Protein 8Y2H (pdb70)

B-factor: mean 112.58, std 31.74, range [41.95, 196.08]

Secondary structure (DSSP, 8-state):
-HHHHT-BHHHHT--/--TTGGGGS--EEEEEE-HHHHB-GGGSB-HHHHHHHHHHHHHHHHHT-EEEEE---HHHHHHHHHHHHHHHHSBHHHHHSPP-PPPHHHHHHHHHHHHHHHHHHHHHHTT-EEEE--B-TGGGG-HHHHHHHHHHHHHHHTTTEEEEE-B-TTT-----SS--SHHHHHHHHHHHTT-SEEEEEESSSS-BSS-TT-TT--B-SB--SSSHHHHS---HHHHHHHHHHHHHTT--EEEEETTSSSHHHHHHHT-S-SEEE-TTT--/-HHHHT-BHHHHT--/-HHHHT-BHHHHT--/-HHHHT-BHHHHT--/--TTGGGGS--EEEEEE-HHHHB-GGGSB-HHHHHHHHHHHHHHHHHT-EEEEE---HHHHHHHHHHHHHHHHSBHHHHHSPP-PPPHHHHHHHHHHHHHHHHHHHHHHTT-EEEE--B-TGGGG-HHHHHHHHHHHHHHHTTTEEEEE-B-TTT-----SS--SHHHHHHHHHHHTT-SEEEEEESSSS-BSS-TT-TT--B-SB--SSSTTSS----HHHHHHHHHHHHHTT--EEEEETTSSSHHHHHHHT-S-SEEE-TTT--/--TTGGGGS--EEEEEE-HHHHB-GGGSB-HHHHHHHHHHHHHHHHHT-EEEEE---HHHHHHHHHHHHHHHHSBHHHHHSPP-PPPHHHHHHHHHHHHHHHHHHHHHHTT-EEEE--B-TGGGG-HHHHHHHHHHHHHHHTTTEEEEE-B-TTT-----SS--SHHHHHHHHHHHTT-SEEEEEESSSS-BSS-TT-TT--B-SB--TTTGGGS----HHHHHHHHHHHHHTT--EEEEETTSSSHHHHHHHT-S-SEEE-TTT--/--TTGGGGS--EEEEEE-HHHHB-GGGSB-HHHHHHHHHHHHHHHHHT-EEEEE---HHHHHHHHHHHHHHHHSBHHHHHSPP-PPPHHHHHHHHHHHHHHHHHHHHHHTT-EEEE--B-TGGGG-HHHHHHHHHHHHHHHTTTEEEEE-B-TTT-----SS--SHHHHHHHHHHHTT-SEEEEEESSSS-BSS-TT-TT--B-SB--TTTGGGS----HHHHHHHHHHHHHTT--EEEEETTSSSHHHHHHHT-S-SEEE-TTT--

InterPro domains:
  IPR000965 GPR domain [MF_00412] (294-700)
  IPR000965 GPR domain [TIGR00407] (302-689)
  IPR000965 GPR domain [cd07079] (296-695)
  IPR001048 Aspartate/glutamate/uridylate kinase [PF00696] (15-260)
  IPR001057 Glutamate/acetylglutamate kinase [PR00474] (52-66)
  IPR001057 Glutamate/acetylglutamate kinase [PR00474] (96-124)
  IPR001057 Glutamate/acetylglutamate kinase [PR00474] (136-157)
  IPR001057 Glutamate/acetylglutamate kinase [PR00474] (175-202)
  IPR001057 Glutamate/acetylglutamate kinase [PR00474] (234-254)
  IPR005715 Glutamate 5-kinase/delta-1-pyrroline-5-carboxylate synthase [MF_00456] (15-284)
  IPR005715 Glutamate 5-kinase/delta-1-pyrroline-5-carboxylate synthase [TIGR01027] (15-284)
  IPR005766 Delta l-pyrroline-5-carboxylate synthetase [PIRSF036429] (6-716)
  IPR005766 Delta l-pyrroline-5-carboxylate synthetase [TIGR01092] (8-716)
  IPR015590 Aldehyde dehydrogenase domain [PF00171] (291-558)
  IPR016161 Aldehyde/histidinol dehydrogenase [SSF53720] (294-699)
  IPR016162 Aldehyde dehydrogenase, N-terminal [G3DSA:3.40.605.10] (303-698)
  IPR016163 Aldehyde dehydrogenase, C-terminal [G3DSA:3.40.309.10] (512-658)
  IPR019797 Glutamate 5-kinase, conserved site [PS00902] (232-249)
  IPR020593 Gamma-glutamyl phosphate reductase GPR, conserved site [PS01223] (607-628)
  IPR036393 Acetylglutamate kinase-like superfamily [G3DSA:3.40.1160.10] (5-286)

Radius of gyration: 31.11 Å; Cα contacts (8 Å, |Δi|>4): 2217; chains: 8; bounding box: 87×75×78 Å

Sequence (1128 aa):
DRSRAFARDVKRIVVKVGTAVVTGKGGRLALGRLGALCEQLAELNSDGFEVILVSSGAVGLGRQRLRYRQLVNSSFADLQKPQTELDGKACAGVGQSSLMAYYETMFDQLDVTAAQLLVNDSSFRDKDFRKQLNETVKSMLDLRVIPIFNENDAISTRSSGIFWDNDSLAALLALELKADLLILLSDVEGLYTGPPSDPNSKLIHTFVKEKHQDEITFGMTAKVKAAVNAAYAGIPVIITSGYSAENIDKVLRGLRVGTLFHQDARLYRQLVNSSFADLQKPDRSRAFARDVKRIVVKVGTAVVTGKGGRLALGRLGALCEQLAELNSDGFEVILVSSGAVGLGRQRLRYRQLVNSSFADLQKPQTELDGKACAGVGQSSLMAYYETMFDQLDVTAAQLLVNDSSFRDKDFRKQLNETVKSMLDLRVIPIFNENDAISTRSSGIFWDNDSLAALLALELKADLLILLSDVEGLYTGPPSDPNSKLIHTFVKEKHQDEITFGMTAKVKAAVNAAYAGIPVIITSGYSAENIDKVLRGLRVGTLFHQDARLYRQLVNSSFADLQKPDRSRAFARDVKRIVVKVGTAVVTGKGGRLALGRLGALCEQLAELNSDGFEVILVSSGAVGLGRQRLRYRQLVNSSFADLQKPQTELDGKACAGVGQSSLMAYYETMFDQLDVTAAQLLVNDSSFRDKDFRKQLNETVKSMLDLRVIPIFNENDAISTRSSGIFWDNDSLAALLALELKADLLILLSDVEGLYTGPPSDPNSKLIHTFVKEKHQDEITFGMTAKVKAAVNAAYAGIPVIITSGYSAENIDKVLRGLRVGTLFHQDARLYRQLVNSSFADLQKPDRSRAFARDVKRIVVKVGTAVVTGKGGRLALGRLGALCEQLAELNSDGFEVILVSSGAVGLGRQRLRYRQLVNSSFADLQKPQTELDGKACAGVGQSSLMAYYETMFDQLDVTAAQLLVNDSSFRDKDFRKQLNETVKSMLDLRVIPIFNENDAISTRSSGIFWDNDSLAALLALELKADLLILLSDVEGLYTGPPSDPNSKLIHTFVKEKHQDEITFGMTAKVKAAVNAAYAGIPVIITSGYSAENIDKVLRGLRVGTLFHQDARLYRQLVNSSFADLQKP

Solvent-accessible surface area: 46196 Å² total; per-residue (Å²): 110,184,31,8,68,36,5,176,109,10,100,42,0,0,0,8,0,5,72,42,0,0,28,12,189,61,25,62,6,0,9,9,66,0,1,21,12,0,55,22,0,9,84,6,7,97,98,31,39,16,1,0,0,0,0,10,11,6,68,30,6,0,87,38,41,0,71,41,21,45,3,9,59,10,33,20,50,66,46,93,127,103,136,96,139,24,46,37,44,0,0,2,0,1,0,1,8,3,0,6,11,14,0,6,60,16,0,61,57,24,46,9,11,3,0,6,0,2,1,28,24,72,26,0,136,59,147,70,5,83,125,49,3,54,84,2,0,86,21,0,3,94,27,64,1,0,0,6,0,4,17,7,45,2,12,11,74,128,101,125,20,71,0,110,35,18,26,16,0,0,10,18,0,0,75,21,3,147,3,57,0,1,0,1,3,6,60,36,88,1,3,49,59,15,75,91,105,56,126,128,19,140,49,3,91,24,8,24,78,103,109,9,89,111,92,15,96,123,92,48,70,29,18,14,124,8,0,26,88,5,1,166,61,37,20,13,0,0,0,1,3,10,117,42,52,83,8,6,47,74,0,15,123,8,75,102,19,3,0,1,2,32,80,94,21,39,174,89,147,122,34,10,98,15,26,21,45,70,32,43,135,174,110,185,30,7,68,35,5,177,110,10,99,43,0,0,0,8,0,5,72,43,0,0,29,12,189,60,25,61,8,1,9,10,64,0,0,22,12,0,54,24,0,8,89,7,9,95,97,31,41,23,0,0,0,0,0,9,10,5,68,31,6,0,72,33,38,0,69,35,27,46,2,9,64,11,33,19,50,64,45,94,130,105,134,101,139,22,48,36,51,0,0,2,0,0,0,1,9,4,0,8,11,14,0,8,59,16,0,62,55,23,57,13,11,4,0,3,0,2,0,27,22,74,26,0,135,65,119,85,6,50,120,47,4,53,88,2,0,104,20,0,2,95,27,68,1,0,0,6,0,4,17,8,46,1,9,11,76,125,100,126,22,74,0,109,35,20,25,15,0,0,10,15,0,0,75,21,2,146,3,57,0,1,0,1,2,6,59,35,85,2,3,49,54,14,72,92,105,58,126,125,18,138,49,3,91,25,9,24,77,107,108,9,83,125,90,21,107,114,91,48,69,28,17,13,122,8,0,26,88,5,1,167,61,37,22,12,0,0,0,0,2,10,115,42,54,83,7,7,46,74,0,16,122,7,75,99,16,3,0,1,2,31,77,94,20,42,173,89,148,120,33,10,97,13,27,21,43,77,32,55,136,172,108,186,29,8,69,34,5,175,109,12,99,42,0,0,0,8,0,5,75,43,0,0,29,11,186,60,24,62,7,1,9,9,66,0,1,21,13,0,52,24,0,8,89,9,8,95,96,32,39,23,0,0,0,0,0,9,12,6,68,30,5,0,87,36,42,0,70,38,19,45,2,11,63,10,34,19,50,64,43,102,129,106,132,94,137,25,46,37,52,0,0,2,0,1,0,1,8,3,0,6,10,15,0,8,59,16,0,60,61,24,48,12,5,3,0,4,0,2,0,27,23,73,26,0,137,63,116,95,4,51,122,21,1,55,87,1,0,104,22,0,3,96,26,71,0,0,0,5,0,4,17,8,46,2,14,14,62,127,99,125,21,72,0,105,35,19,25,16,0,0,10,16,0,0,76,21,2,149,3,57,0,1,0,1,3,7,59,36,91,2,3,48,50,13,69,91,104,58,127,127,18,141,50,4,90,25,8,23,76,107,110,10,77,120,92,28,110,111,91,47,69,28,18,13,122,7,0,26,88,5,0,165,62,37,21,13,0,0,0,1,2,10,116,42,54,82,9,6,46,73,0,15,120,7,74,103,20,3,0,2,3,30,80,93,21,41,172,91,146,120,32,10,96,13,26,20,45,79,32,45,138,165,107,187,30,8,69,35,5,175,109,10,99,43,0,0,0,8,0,5,72,43,0,0,29,10,187,62,25,59,6,1,9,9,65,0,1,20,13,0,52,25,0,8,90,9,9,97,95,30,40,23,1,0,0,0,0,9,12,5,68,30,5,0,86,34,43,0,70,40,28,45,2,9,60,11,32,19,51,65,44,102,129,104,133,96,141,25,47,36,51,0,0,2,0,1,0,1,8,3,0,6,12,15,1,6,58,16,0,61,63,23,49,12,9,2,0,4,0,2,0,28,24,76,25,0,133,63,128,93,4,58,128,26,1,54,85,1,0,102,22,0,3,93,28,64,0,0,0,6,0,4,16,7,48,2,12,12,62,130,101,126,21,72,0,110,38,20,23,16,0,0,11,16,0,0,75,22,2,149,3,57,0,1,0,1,2,6,60,38,88,2,3,50,54,15,72,93,104,58,127,126,19,140,48,4,87,23,11,23,90,116,102,8,54,129,85,22,104,119,89,47,69,27,17,13,123,7,0,27,89,5,1,159,61,30,22,13,0,0,0,1,2,10,117,42,53,83,7,7,46,75,0,16,125,7,74,100,20,3,0,1,3,31,82,107,21,43,177,91,149,121,34,11,98,11,27,20,48,66,32,44,134,171

Organism: Arabidopsis thaliana (NCBI:txid3702)

Structure (mmCIF, N/CA/C/O backbone):
data_8Y2H
#
_entry.id   8Y2H
#
_cell.length_a   1.00
_cell.length_b   1.00
_cell.length_c   1.00
_cell.angle_alpha   90.00
_cell.angle_beta   90.00
_cell.angle_gamma   90.00
#
_symmetry.space_group_name_H-M   'P 1'
#
loop_
_entity.id
_entity.type
_entity.pdbx_description
1 polymer 'Delta-1-pyrroline-5-carboxylate synthase A'
2 non-polymer "ADENOSINE-5'-TRIPHOSPHATE"
#
loop_
_atom_site.group_PDB
_atom_site.id
_atom_site.type_symbol
_atom_site.label_atom_id
_atom_site.label_alt_id
_atom_site.label_comp_id
_atom_site.label_asym_id
_atom_site.label_entity_id
_atom_site.label_seq_id
_atom_site.pdbx_PDB_ins_code
_atom_site.Cartn_x
_atom_site.Cartn_y
_atom_site.Cartn_z
_atom_site.occupancy
_atom_site.B_iso_or_equiv
_atom_site.auth_seq_id
_atom_site.auth_comp_id
_atom_site.auth_asym_id
_atom_site.auth_atom_id
_atom_site.pdbx_PDB_model_num
ATOM 1 N N . ASP A 1 15 ? 163.75200 112.95200 113.57500 1.000 141.67000 5 ASP B N 1
ATOM 2 C CA . ASP A 1 15 ? 165.06500 112.43100 113.22100 1.000 142.20000 5 ASP B CA 1
ATOM 3 C C . ASP A 1 15 ? 165.00600 111.68400 111.89900 1.000 141.26000 5 ASP B C 1
ATOM 4 O O . ASP A 1 15 ? 164.40800 112.15200 110.93200 1.000 141.81000 5 ASP B O 1
ATOM 9 N N . ARG A 1 16 ? 165.64100 110.51400 111.87200 1.000 136.24000 6 ARG B N 1
ATOM 10 C CA . ARG A 1 16 ? 165.56300 109.60900 110.73500 1.000 137.32000 6 ARG B CA 1
ATOM 11 C C . ARG A 1 16 ? 164.63000 108.43400 110.97900 1.000 137.93000 6 ARG B C 1
ATOM 12 O O . ARG A 1 16 ? 164.05800 107.90200 110.02200 1.000 137.00000 6 ARG B O 1
ATOM 20 N N . SER A 1 17 ? 164.46100 108.02200 112.23300 1.000 127.61000 7 SER B N 1
ATOM 21 C CA . SER A 1 17 ? 163.60400 106.89700 112.57600 1.000 126.29000 7 SER B CA 1
ATOM 22 C C . SER A 1 17 ? 162.17100 107.30900 112.87700 1.000 124.95000 7 SER B C 1
ATOM 23 O O . SER A 1 17 ? 161.33100 106.43600 113.11100 1.000 129.09000 7 SER B O 1
ATOM 26 N N . ARG A 1 18 ? 161.87100 108.60600 112.89300 1.000 105.79000 8 ARG B N 1
ATOM 27 C CA . ARG A 1 18 ? 160.49900 109.08600 112.98600 1.000 106.36000 8 ARG B CA 1
ATOM 28 C C . ARG A 1 18 ? 159.97300 109.55300 111.63500 1.000 111.23000 8 ARG B C 1
ATOM 29 O O . ARG A 1 18 ? 159.22000 110.52800 111.55900 1.000 111.06000 8 ARG B O 1
ATOM 37 N N . ALA A 1 19 ? 160.36300 108.87000 110.56100 1.000 114.97000 9 ALA B N 1
ATOM 38 C CA . ALA A 1 19 ? 159.92500 109.23500 109.22300 1.000 112.64000 9 ALA B CA 1
ATOM 39 C C . ALA A 1 19 ? 158.53100 108.72500 108.89000 1.000 113.47000 9 ALA B C 1
ATOM 40 O O . ALA A 1 19 ? 157.99500 109.09200 107.84000 1.000 112.92000 9 ALA B O 1
ATOM 42 N N . PHE A 1 20 ? 157.93000 107.89800 109.74200 1.000 107.90000 10 PHE B N 1
ATOM 43 C CA . PHE A 1 20 ? 156.58400 107.41100 109.47300 1.000 105.15000 10 PHE B CA 1
ATOM 44 C C . PHE A 1 20 ? 155.51800 108.46000 109.75100 1.000 106.64000 10 PHE B C 1
ATOM 45 O O . PHE A 1 20 ? 154.33700 108.19700 109.50300 1.000 106.15000 10 PHE B O 1
ATOM 53 N N . ALA A 1 21 ? 155.89700 109.62600 110.26800 1.000 111.94000 11 ALA B N 1
ATOM 54 C CA . ALA A 1 21 ? 154.94800 110.68600 110.57200 1.000 112.37000 11 ALA B CA 1
ATOM 55 C C . ALA A 1 21 ? 154.50300 111.45800 109.33800 1.000 116.08000 11 ALA B C 1
ATOM 56 O O . ALA A 1 21 ? 153.91400 112.53300 109.47800 1.000 118.30000 11 ALA B O 1
ATOM 58 N N . ARG A 1 22 ? 154.77300 110.94400 108.14000 1.000 125.83000 12 ARG B N 1
ATOM 59 C CA . ARG A 1 22 ? 154.34000 111.58900 106.90800 1.000 124.56000 12 ARG B CA 1
ATOM 60 C C . ARG A 1 22 ? 153.14300 110.91000 106.26000 1.000 126.66000 12 ARG B C 1
ATOM 61 O O . ARG A 1 22 ? 152.31200 111.59600 105.65800 1.000 126.73000 12 ARG B O 1
ATOM 69 N N . ASP A 1 23 ? 153.02700 109.58800 106.36700 1.000 122.74000 13 ASP B N 1
ATOM 70 C CA . ASP A 1 23 ? 151.87100 108.86500 105.85200 1.000 120.43000 13 ASP B CA 1
ATOM 71 C C . ASP A 1 23 ? 150.78000 108.68600 106.89800 1.000 117.04000 13 ASP B C 1
ATOM 72 O O . ASP A 1 23 ? 149.79500 107.99100 106.63600 1.000 115.60000 13 ASP B O 1
ATOM 77 N N . VAL A 1 24 ? 150.94300 109.28600 108.07700 1.000 99.04000 14 VAL B N 1
ATOM 78 C CA . VAL A 1 24 ? 149.93400 109.18500 109.12000 1.000 97.59000 14 VAL B CA 1
ATOM 79 C C . VAL A 1 24 ? 148.64400 109.82700 108.63700 1.000 98.64000 14 VAL B C 1
ATOM 80 O O . VAL A 1 24 ? 148.63300 110.97800 108.18600 1.000 98.50000 14 VAL B O 1
ATOM 84 N N . LYS A 1 25 ? 147.55200 109.08000 108.71900 1.000 86.85000 15 LYS B N 1
ATOM 85 C CA . LYS A 1 25 ? 146.23700 109.55700 108.31100 1.000 85.48000 15 LYS B CA 1
ATOM 86 C C . LYS A 1 25 ? 145.21400 109.51300 109.43000 1.000 84.10000 15 LYS B C 1
ATOM 87 O O . LYS A 1 25 ? 144.40300 110.43100 109.55100 1.000 90.20000 15 LYS B O 1
ATOM 93 N N . ARG A 1 26 ? 145.22300 108.46900 110.24900 1.000 74.45000 16 ARG B N 1
ATOM 94 C CA . ARG A 1 26 ? 144.34100 108.36300 111.40100 1.000 82.48000 16 ARG B CA 1
ATOM 95 C C . ARG A 1 26 ? 145.17800 108.39700 112.66900 1.000 86.21000 16 ARG B C 1
ATOM 96 O O . ARG A 1 26 ? 146.21300 107.73100 112.75000 1.000 92.06000 16 ARG B O 1
ATOM 104 N N . ILE A 1 27 ? 144.73600 109.18000 113.64700 1.000 65.49000 17 ILE B N 1
ATOM 105 C CA . ILE A 1 27 ? 145.43400 109.34700 114.91400 1.000 58.96000 17 ILE B CA 1
ATOM 106 C C . ILE A 1 27 ? 144.45700 109.04900 116.03600 1.000 66.30000 17 ILE B C 1
ATOM 107 O O . ILE A 1 27 ? 143.32500 109.54100 116.01800 1.000 79.48000 17 ILE B O 1
ATOM 112 N N . VAL A 1 28 ? 144.88300 108.24800 117.00700 1.000 53.06000 18 VAL B N 1
ATOM 113 C CA . VAL A 1 28 ? 144.08800 107.97100 118.19700 1.000 51.81000 18 VAL B CA 1
ATOM 114 C C . VAL A 1 28 ? 144.75800 108.67500 119.36400 1.000 55.76000 18 VAL B C 1
ATOM 115 O O . VAL A 1 28 ? 145.80000 108.22600 119.85300 1.000 66.05000 18 VAL B O 1
ATOM 119 N N . VAL A 1 29 ? 144.16000 109.76700 119.82200 1.000 55.79000 19 VAL B N 1
ATOM 120 C CA . VAL A 1 29 ? 144.73600 110.60300 120.86500 1.000 52.04000 19 VAL B CA 1
ATOM 121 C C . VAL A 1 29 ? 144.04300 110.27900 122.17500 1.000 66.95000 19 VAL B C 1
ATOM 122 O O . VAL A 1 29 ? 142.81800 110.38900 122.27800 1.000 84.14000 19 VAL B O 1
ATOM 126 N N . LYS A 1 30 ? 144.81700 109.89600 123.18200 1.000 59.62000 20 LYS B N 1
ATOM 127 C CA . LYS A 1 30 ? 144.29300 109.58800 124.50300 1.000 54.93000 20 LYS B CA 1
ATOM 128 C C . LYS A 1 30 ? 144.74600 110.66500 125.47400 1.000 69.66000 20 LYS B C 1
ATOM 129 O O . LYS A 1 30 ? 145.94200 110.94700 125.56400 1.000 89.39000 20 LYS B O 1
ATOM 135 N N . VAL A 1 31 ? 143.80400 111.26300 126.19900 1.000 67.96000 21 VAL B N 1
ATOM 136 C CA . VAL A 1 31 ? 144.10900 112.32700 127.15000 1.000 67.16000 21 VAL B CA 1
ATOM 137 C C . VAL A 1 31 ? 144.11000 111.74000 128.55300 1.000 70.32000 21 VAL B C 1
ATOM 138 O O . VAL A 1 31 ? 143.23200 110.94500 128.90600 1.000 79.93000 21 VAL B O 1
ATOM 142 N N . GLY A 1 32 ? 145.11000 112.09500 129.34200 1.000 83.80000 22 GLY B N 1
ATOM 143 C CA . GLY A 1 32 ? 145.22100 111.54300 130.67200 1.000 89.07000 22 GLY B CA 1
ATOM 144 C C . GLY A 1 32 ? 144.34700 112.26200 131.67800 1.000 88.32000 22 GLY B C 1
ATOM 145 O O . GLY A 1 32 ? 143.71200 113.27200 131.39000 1.000 90.38000 22 GLY B O 1
ATOM 146 N N . THR A 1 33 ? 144.30600 111.70600 132.88900 1.000 95.43000 23 THR B N 1
ATOM 147 C CA . THR A 1 33 ? 143.62100 112.38800 133.98000 1.000 95.94000 23 THR B CA 1
ATOM 148 C C . THR A 1 33 ? 144.42000 113.59100 134.45600 1.000 97.37000 23 THR B C 1
ATOM 149 O O . THR A 1 33 ? 143.84500 114.61300 134.84000 1.000 102.46000 23 THR B O 1
ATOM 153 N N . ALA A 1 34 ? 145.74800 113.48800 134.43900 1.000 92.77000 24 ALA B N 1
ATOM 154 C CA . ALA A 1 34 ? 146.59300 114.59800 134.85300 1.000 93.89000 24 ALA B CA 1
ATOM 155 C C . ALA A 1 34 ? 146.55800 115.76000 133.87500 1.000 95.93000 24 ALA B C 1
ATOM 156 O O . ALA A 1 34 ? 147.05800 116.83700 134.20800 1.000 94.17000 24 ALA B O 1
ATOM 158 N N . VAL A 1 35 ? 145.99800 115.56700 132.68600 1.000 89.20000 25 VAL B N 1
ATOM 159 C CA . VAL A 1 35 ? 145.86900 116.63100 131.70200 1.000 84.47000 25 VAL B CA 1
ATOM 160 C C . VAL A 1 35 ? 144.50100 117.29800 131.77400 1.000 86.19000 25 VAL B C 1
ATOM 161 O O . VAL A 1 35 ? 144.38100 118.49900 131.53600 1.000 86.43000 25 VAL B O 1
ATOM 165 N N . VAL A 1 36 ? 143.46200 116.54500 132.12900 1.000 90.68000 26 VAL B N 1
ATOM 166 C CA . VAL A 1 36 ? 142.11600 117.10600 132.15700 1.000 84.30000 26 VAL B CA 1
ATOM 167 C C . VAL A 1 36 ? 141.88200 117.90700 133.43000 1.000 92.25000 26 VAL B C 1
ATOM 168 O O . VAL A 1 36 ? 141.51000 119.08300 133.37600 1.000 100.09000 26 VAL B O 1
ATOM 172 N N . THR A 1 37 ? 142.08800 117.29600 134.59300 1.000 104.31000 27 THR B N 1
ATOM 173 C CA . THR A 1 37 ? 141.72300 117.92200 135.85800 1.000 107.59000 27 THR B CA 1
ATOM 174 C C . THR A 1 37 ? 142.86200 118.78500 136.38100 1.000 105.16000 27 THR B C 1
ATOM 175 O O . THR A 1 37 ? 143.98600 118.30700 136.55200 1.000 99.92000 27 THR B O 1
ATOM 179 N N . GLY A 1 38 ? 142.55700 120.04300 136.65700 1.000 112.07000 28 GLY B N 1
ATOM 180 C CA . GLY A 1 38 ? 143.51900 120.98700 137.18500 1.000 112.57000 28 GLY B CA 1
ATOM 181 C C . GLY A 1 38 ? 143.52600 121.01300 138.69500 1.000 114.90000 28 GLY B C 1
ATOM 182 O O . GLY A 1 38 ? 143.18900 120.02900 139.35900 1.000 114.98000 28 GLY B O 1
ATOM 183 N N . LYS A 1 39 ? 143.92000 122.15500 139.24800 1.000 126.54000 29 LYS B N 1
ATOM 184 C CA . LYS A 1 39 ? 143.98500 122.29100 140.69500 1.000 127.86000 29 LYS B CA 1
ATOM 185 C C . LYS A 1 39 ? 142.58400 122.37200 141.28900 1.000 125.96000 29 LYS B C 1
ATOM 186 O O . LYS A 1 39 ? 141.67600 122.97100 140.70800 1.000 124.58000 29 LYS B O 1
ATOM 192 N N . GLY A 1 40 ? 142.41100 121.75000 142.45100 1.000 127.02000 30 GLY B N 1
ATOM 193 C CA . GLY A 1 40 ? 141.12700 121.73500 143.11700 1.000 128.74000 30 GLY B CA 1
ATOM 194 C C . GLY A 1 40 ? 140.13500 120.73100 142.58000 1.000 129.39000 30 GLY B C 1
ATOM 195 O O . GLY A 1 40 ? 138.98400 120.72200 143.03200 1.000 127.93000 30 GLY B O 1
ATOM 196 N N . GLY A 1 41 ? 140.53600 119.88800 141.63300 1.000 110.98000 31 GLY B N 1
ATOM 197 C CA . GLY A 1 41 ? 139.64100 118.92000 141.04100 1.000 106.01000 31 GLY B CA 1
ATOM 198 C C . GLY A 1 41 ? 138.76000 119.45800 139.93900 1.000 109.40000 31 GLY B C 1
ATOM 199 O O . GLY A 1 41 ? 138.01700 118.68300 139.33000 1.000 108.74000 31 GLY B O 1
ATOM 200 N N . ARG A 1 42 ? 138.82200 120.75400 139.65700 1.000 105.33000 32 ARG B N 1
ATOM 201 C CA . ARG A 1 42 ? 138.00700 121.35000 138.61500 1.000 104.61000 32 ARG B CA 1
ATOM 202 C C . ARG A 1 42 ? 138.63500 121.08500 137.25000 1.000 104.23000 32 ARG B C 1
ATOM 203 O O . ARG A 1 42 ? 139.69200 120.46300 137.13200 1.000 100.84000 32 ARG B O 1
ATOM 211 N N . LEU A 1 43 ? 137.97300 121.55800 136.20100 1.000 93.61000 33 LEU B N 1
ATOM 212 C CA . LEU A 1 43 ? 138.50200 121.40300 134.85500 1.000 87.89000 33 LEU B CA 1
ATOM 213 C C . LEU A 1 43 ? 139.72000 122.29200 134.65900 1.000 94.26000 33 LEU B C 1
ATOM 214 O O . LEU A 1 43 ? 139.78500 123.40500 135.18500 1.000 99.52000 33 LEU B O 1
ATOM 219 N N . ALA A 1 44 ? 140.69400 121.79300 133.90600 1.000 92.29000 34 ALA B N 1
ATOM 220 C CA . ALA A 1 44 ? 141.82000 122.60700 133.45900 1.000 89.37000 34 ALA B CA 1
ATOM 221 C C . ALA A 1 44 ? 141.41500 123.21400 132.12700 1.000 88.55000 34 ALA B C 1
ATOM 222 O O . ALA A 1 44 ? 141.48000 122.55700 131.08800 1.000 93.88000 34 ALA B O 1
ATOM 224 N N . LEU A 1 45 ? 140.97300 124.47000 132.16000 1.000 83.59000 35 LEU B N 1
ATOM 225 C CA . LEU A 1 45 ? 140.41000 125.08000 130.96200 1.000 83.44000 35 LEU B CA 1
ATOM 226 C C . LEU A 1 45 ? 141.48800 125.43000 129.94800 1.000 90.02000 35 LEU B C 1
ATOM 227 O O . LEU A 1 45 ? 141.27200 125.29200 128.74200 1.000 99.67000 35 LEU B O 1
ATOM 232 N N . GLY A 1 46 ? 142.64800 125.89900 130.40700 1.000 77.72000 36 GLY B N 1
ATOM 233 C CA . GLY A 1 46 ? 143.69700 126.26800 129.47000 1.000 75.42000 36 GLY B CA 1
ATOM 234 C C . GLY A 1 46 ? 144.23900 125.08000 128.70000 1.000 81.65000 36 GLY B C 1
ATOM 235 O O . GLY A 1 46 ? 144.36700 125.12200 127.47200 1.000 86.57000 36 GLY B O 1
ATOM 236 N N . ARG A 1 47 ? 144.54600 123.99600 129.41000 1.000 88.43000 37 ARG B N 1
ATOM 237 C CA . ARG A 1 47 ? 145.12600 122.82000 128.77200 1.000 84.73000 37 ARG B CA 1
ATOM 238 C C . ARG A 1 47 ? 144.14000 122.17500 127.81100 1.000 84.27000 37 ARG B C 1
ATOM 239 O O . ARG A 1 47 ? 144.48400 121.87000 126.66300 1.000 89.54000 37 ARG B O 1
ATOM 247 N N . LEU A 1 48 ? 142.90200 121.97200 128.25900 1.000 81.16000 38 LEU B N 1
ATOM 248 C CA . LEU A 1 48 ? 141.89500 121.37800 127.39300 1.000 82.82000 38 LEU B CA 1
ATOM 249 C C . LEU A 1 48 ? 141.54400 122.28600 126.22500 1.000 84.07000 38 LEU B C 1
ATOM 250 O O . LEU A 1 48 ? 141.27800 121.79600 125.12700 1.000 90.81000 38 LEU B O 1
ATOM 255 N N . GLY A 1 49 ? 141.53700 123.60200 126.42900 1.000 76.19000 39 GLY B N 1
ATOM 256 C CA . GLY A 1 49 ? 141.28700 124.49900 125.31700 1.000 75.03000 39 GLY B CA 1
ATOM 257 C C . GLY A 1 49 ? 142.37500 124.43700 124.26500 1.000 83.47000 39 GLY B C 1
ATOM 258 O O . GLY A 1 49 ? 142.08700 124.40100 123.06700 1.000 97.65000 39 GLY B O 1
ATOM 259 N N . ALA A 1 50 ? 143.63900 124.42100 124.69200 1.000 77.67000 40 ALA B N 1
ATOM 260 C CA . ALA A 1 50 ? 144.72800 124.30700 123.72900 1.000 79.97000 40 ALA B CA 1
ATOM 261 C C . ALA A 1 50 ? 144.66800 122.97700 122.99300 1.000 80.59000 40 ALA B C 1
ATOM 262 O O . ALA A 1 50 ? 144.89300 122.91700 121.77800 1.000 86.82000 40 ALA B O 1
ATOM 264 N N . LEU A 1 51 ? 144.36000 121.89900 123.71300 1.000 79.86000 41 LEU B N 1
ATOM 265 C CA . LEU A 1 51 ? 144.24400 120.59500 123.07300 1.000 79.29000 41 LEU B CA 1
ATOM 266 C C . LEU A 1 51 ? 143.10600 120.56800 122.06000 1.000 84.41000 41 LEU B C 1
ATOM 267 O O . LEU A 1 51 ? 143.26000 120.02400 120.96300 1.000 89.29000 41 LEU B O 1
ATOM 272 N N . CYS A 1 52 ? 141.95500 121.14500 122.40700 1.000 86.60000 42 CYS B N 1
ATOM 273 C CA . CYS A 1 52 ? 140.83400 121.17700 121.47400 1.000 82.45000 42 CYS B CA 1
ATOM 274 C C . CYS A 1 52 ? 141.15300 122.02600 120.25300 1.000 83.25000 42 CYS B C 1
ATOM 275 O O . CYS A 1 52 ? 140.76600 121.67600 119.13400 1.000 92.17000 42 CYS B O 1
ATOM 278 N N . GLU A 1 53 ? 141.84900 123.14900 120.44200 1.000 85.56000 43 GLU B N 1
ATOM 279 C CA . GLU A 1 53 ? 142.26400 123.95600 119.29900 1.000 83.69000 43 GLU B CA 1
ATOM 280 C C . GLU A 1 53 ? 143.18300 123.16800 118.37900 1.000 83.70000 43 GLU B C 1
ATOM 281 O O . GLU A 1 53 ? 143.02200 123.19400 117.15300 1.000 95.69000 43 GLU B O 1
ATOM 287 N N . GLN A 1 54 ? 144.15100 122.45500 118.95400 1.000 72.88000 44 GLN B N 1
ATOM 288 C CA . GLN A 1 54 ? 145.05800 121.66100 118.13500 1.000 78.02000 44 GLN B CA 1
ATOM 289 C C . GLN A 1 54 ? 144.32200 120.55000 117.40100 1.000 79.59000 44 GLN B C 1
ATOM 290 O O . GLN A 1 54 ? 144.61100 120.27300 116.23300 1.000 79.58000 44 GLN B O 1
ATOM 296 N N . LEU A 1 55 ? 143.37400 119.89300 118.07100 1.000 77.43000 45 LEU B N 1
ATOM 297 C CA . LEU A 1 55 ? 142.63200 118.81500 117.42500 1.000 75.12000 45 LEU B CA 1
ATOM 298 C C . LEU A 1 55 ? 141.74800 119.34300 116.30500 1.000 80.58000 45 LEU B C 1
ATOM 299 O O . LEU A 1 55 ? 141.61300 118.69700 115.26400 1.000 86.84000 45 LEU B O 1
ATOM 304 N N . ALA A 1 56 ? 141.13100 120.50900 116.49800 1.000 86.94000 46 ALA B N 1
ATOM 305 C CA . ALA A 1 56 ? 140.34300 121.09700 115.42200 1.000 81.04000 46 ALA B CA 1
ATOM 306 C C . ALA A 1 56 ? 141.22200 121.48600 114.24300 1.000 81.95000 46 ALA B C 1
ATOM 307 O O . ALA A 1 56 ? 140.82000 121.32700 113.08600 1.000 85.79000 46 ALA B O 1
ATOM 309 N N . GLU A 1 57 ? 142.42300 122.00600 114.50800 1.000 87.10000 47 GLU B N 1
ATOM 310 C CA . GLU A 1 57 ? 143.33400 122.31100 113.40900 1.000 86.66000 47 GLU B CA 1
ATOM 311 C C . GLU A 1 57 ? 143.75200 121.04800 112.66600 1.000 91.54000 47 GLU B C 1
ATOM 312 O O . GLU A 1 57 ? 143.83100 121.04400 111.43400 1.000 91.43000 47 GLU B O 1
ATOM 318 N N . LEU A 1 58 ? 144.03800 119.96900 113.39900 1.000 90.72000 48 LEU B N 1
ATOM 319 C CA . LEU A 1 58 ? 144.39500 118.71000 112.75000 1.000 84.47000 48 LEU B CA 1
ATOM 320 C C . LEU A 1 58 ? 143.24700 118.18100 111.90800 1.000 86.13000 48 LEU B C 1
ATOM 321 O O . LEU A 1 58 ? 143.45000 117.74300 110.77300 1.000 85.74000 48 LEU B O 1
ATOM 326 N N . ASN A 1 59 ? 142.03300 118.20700 112.45500 1.000 85.38000 49 ASN B N 1
ATOM 327 C CA . ASN A 1 59 ? 140.87500 117.69000 111.73900 1.000 81.30000 49 ASN B CA 1
ATOM 328 C C . ASN A 1 59 ? 140.58300 118.51300 110.49400 1.000 84.45000 49 ASN B C 1
ATOM 329 O O . ASN A 1 59 ? 140.19300 117.96300 109.45900 1.000 81.94000 49 ASN B O 1
ATOM 334 N N . SER A 1 60 ? 140.75800 119.83300 110.57300 1.000 93.09000 50 SER B N 1
ATOM 335 C CA . SER A 1 60 ? 140.60800 120.66700 109.38700 1.000 90.82000 50 SER B CA 1
ATOM 336 C C . SER A 1 60 ? 141.73200 120.43200 108.38700 1.000 89.31000 50 SER B C 1
ATOM 337 O O . SER A 1 60 ? 141.54800 120.65900 107.18700 1.000 88.42000 50 SER B O 1
ATOM 340 N N . ASP A 1 61 ? 142.89800 119.99400 108.86000 1.000 99.06000 51 ASP B N 1
ATOM 341 C CA . ASP A 1 61 ? 144.03000 119.78000 107.96500 1.000 100.31000 51 ASP B CA 1
ATOM 342 C C . ASP A 1 61 ? 143.77500 118.62400 107.00700 1.000 102.72000 51 ASP B C 1
ATOM 343 O O . ASP A 1 61 ? 144.15900 118.68700 105.83500 1.000 101.70000 51 ASP B O 1
ATOM 348 N N . GLY A 1 62 ? 143.13900 117.56000 107.48400 1.000 98.50000 52 GLY B N 1
ATOM 349 C CA . GLY A 1 62 ? 142.90000 116.39800 106.65400 1.000 94.30000 52 GLY B CA 1
ATOM 350 C C . GLY A 1 62 ? 143.09700 115.09200 107.39200 1.000 92.55000 52 GLY B C 1
ATOM 351 O O . GLY A 1 62 ? 142.90600 114.01600 106.82200 1.000 94.73000 52 GLY B O 1
ATOM 352 N N . PHE A 1 63 ? 143.49100 115.17300 108.65800 1.000 86.10000 53 PHE B N 1
ATOM 353 C CA . PHE A 1 63 ? 143.63800 113.98500 109.47800 1.000 83.83000 53 PHE B CA 1
ATOM 354 C C . PHE A 1 63 ? 142.27800 113.49600 109.95500 1.000 85.59000 53 PHE B C 1
ATOM 355 O O . PHE A 1 63 ? 141.28500 114.22600 109.94000 1.000 89.74000 53 PHE B O 1
ATOM 363 N N . GLU A 1 64 ? 142.24100 112.24000 110.37500 1.000 83.62000 54 GLU B N 1
ATOM 364 C CA . GLU A 1 64 ? 141.05800 111.64000 110.98200 1.000 83.92000 54 GLU B CA 1
ATOM 365 C C . GLU A 1 64 ? 141.39500 111.38100 112.44300 1.000 85.23000 54 GLU B C 1
ATOM 366 O O . GLU A 1 64 ? 142.02400 110.37400 112.77300 1.000 91.79000 54 GLU B O 1
ATOM 372 N N . VAL A 1 65 ? 140.97900 112.28800 113.31200 1.000 68.21000 55 VAL B N 1
ATOM 373 C CA . VAL A 1 65 ? 141.37400 112.25900 114.71300 1.000 66.74000 55 VAL B CA 1
ATOM 374 C C . VAL A 1 65 ? 140.32000 111.52300 115.52200 1.000 72.55000 55 VAL B C 1
ATOM 375 O O . VAL A 1 65 ? 139.13000 111.83500 115.43200 1.000 86.80000 55 VAL B O 1
ATOM 379 N N . ILE A 1 66 ? 140.75400 110.54600 116.31200 1.000 65.55000 56 ILE B N 1
ATOM 380 C CA . ILE A 1 66 ? 139.90600 109.85600 117.27600 1.000 59.37000 56 ILE B CA 1
ATOM 381 C C . ILE A 1 66 ? 140.40800 110.20600 118.66500 1.000 63.75000 56 ILE B C 1
ATOM 382 O O . ILE A 1 66 ? 141.60100 110.06100 118.95000 1.000 81.68000 56 ILE B O 1
ATOM 387 N N . LEU A 1 67 ? 139.51400 110.66700 119.52500 1.000 52.86000 57 LEU B N 1
ATOM 388 C CA . LEU A 1 67 ? 139.88500 111.12400 120.85500 1.000 49.48000 57 LEU B CA 1
ATOM 389 C C . LEU A 1 67 ? 139.32500 110.15300 121.88100 1.000 57.47000 57 LEU B C 1
ATOM 390 O O . LEU A 1 67 ? 138.11700 109.91400 121.91100 1.000 75.85000 57 LEU B O 1
ATOM 395 N N . VAL A 1 68 ? 140.19800 109.59300 122.71500 1.000 55.76000 58 VAL B N 1
ATOM 396 C CA . VAL A 1 68 ? 139.76800 108.71200 123.79400 1.000 51.68000 58 VAL B CA 1
ATOM 397 C C . VAL A 1 68 ? 139.90100 109.46200 125.10700 1.000 57.85000 58 VAL B C 1
ATOM 398 O O . VAL A 1 68 ? 140.96400 109.45200 125.73300 1.000 65.17000 58 VAL B O 1
ATOM 402 N N . SER A 1 69 ? 138.82500 110.10800 125.53500 1.000 78.49000 59 SER B N 1
ATOM 403 C CA . SER A 1 69 ? 138.87900 110.97500 126.69800 1.000 79.85000 59 SER B CA 1
ATOM 404 C C . SER A 1 69 ? 139.04900 110.16400 127.97700 1.000 78.26000 59 SER B C 1
ATOM 405 O O . SER A 1 69 ? 138.82800 108.95300 128.01200 1.000 81.65000 59 SER B O 1
ATOM 408 N N . SER A 1 70 ? 139.46600 110.85100 129.03700 1.000 85.40000 60 SER B N 1
ATOM 409 C CA . SER A 1 70 ? 139.60600 110.22800 130.34500 1.000 86.60000 60 SER B CA 1
ATOM 410 C C . SER A 1 70 ? 139.56200 111.30700 131.41200 1.000 92.24000 60 SER B C 1
ATOM 411 O O . SER A 1 70 ? 139.75000 112.49200 131.12900 1.000 94.99000 60 SER B O 1
ATOM 414 N N . GLY A 1 71 ? 139.31500 110.87900 132.64500 1.000 97.57000 61 GLY B N 1
ATOM 415 C CA . GLY A 1 71 ? 139.36900 111.78700 133.77200 1.000 96.70000 61 GLY B CA 1
ATOM 416 C C . GLY A 1 71 ? 138.03400 112.36800 134.18000 1.000 95.04000 61 GLY B C 1
ATOM 417 O O . GLY A 1 71 ? 137.92400 113.57100 134.42800 1.000 94.21000 61 GLY B O 1
ATOM 418 N N . ALA A 1 72 ? 137.01000 111.52500 134.26100 1.000 91.98000 62 ALA B N 1
ATOM 419 C CA . ALA A 1 72 ? 135.70700 111.96500 134.73100 1.000 90.89000 62 ALA B CA 1
ATOM 420 C C . ALA A 1 72 ? 135.48500 111.70100 136.21100 1.000 94.80000 62 ALA B C 1
ATOM 421 O O . ALA A 1 72 ? 134.63400 112.35900 136.81600 1.000 104.85000 62 ALA B O 1
ATOM 423 N N . VAL A 1 73 ? 136.22600 110.76700 136.80600 1.000 75.54000 63 VAL B N 1
ATOM 424 C CA . VAL A 1 73 ? 136.00000 110.42200 138.20600 1.000 76.40000 63 VAL B CA 1
ATOM 425 C C . VAL A 1 73 ? 136.33800 111.59800 139.11300 1.000 78.65000 63 VAL B C 1
ATOM 426 O O . VAL A 1 73 ? 135.58700 111.92000 140.03600 1.000 87.25000 63 VAL B O 1
ATOM 430 N N . GLY A 1 74 ? 137.42900 112.30600 138.82100 1.000 79.09000 64 GLY B N 1
ATOM 431 C CA . GLY A 1 74 ? 137.84000 113.45000 139.66100 1.000 81.71000 64 GLY B CA 1
ATOM 432 C C . GLY A 1 74 ? 136.84500 114.60000 139.61700 1.000 82.63000 64 GLY B C 1
ATOM 433 O O . GLY A 1 74 ? 136.40500 115.06400 140.70100 1.000 86.18000 64 GLY B O 1
ATOM 434 N N . LEU A 1 75 ? 136.51000 115.06800 138.41400 1.000 91.17000 65 LEU B N 1
ATOM 435 C CA . LEU A 1 75 ? 135.55000 116.19200 138.26100 1.000 92.19000 65 LEU B CA 1
ATOM 436 C C . LEU A 1 75 ? 134.21600 115.77200 138.87900 1.000 94.32000 65 LEU B C 1
ATOM 437 O O . LEU A 1 75 ? 133.60400 116.58700 139.60400 1.000 100.31000 65 LEU B O 1
ATOM 442 N N . GLY A 1 76 ? 133.80100 114.53300 138.62600 1.000 89.46000 66 GLY B N 1
ATOM 443 C CA . GLY A 1 76 ? 132.52900 114.04600 139.18000 1.000 87.23000 66 GLY B CA 1
ATOM 444 C C . GLY A 1 76 ? 132.54300 114.14400 140.68800 1.000 92.75000 66 GLY B C 1
ATOM 445 O O . GLY A 1 76 ? 131.57900 114.67500 141.23900 1.000 101.69000 66 GLY B O 1
ATOM 446 N N . ARG A 1 77 ? 133.61900 113.68200 141.32400 1.000 90.79000 67 ARG B N 1
ATOM 447 C CA . ARG A 1 77 ? 133.73000 113.73300 142.80400 1.000 92.86000 67 ARG B CA 1
ATOM 448 C C . ARG A 1 77 ? 133.70000 115.18800 143.27300 1.000 91.24000 67 ARG B C 1
ATOM 449 O O . ARG A 1 77 ? 132.95700 115.46200 144.21400 1.000 98.99000 67 ARG B O 1
ATOM 457 N N . GLN A 1 78 ? 134.44200 116.09000 142.62900 1.000 82.07000 68 GLN B N 1
ATOM 458 C CA . GLN A 1 78 ? 134.34000 117.52000 143.03400 1.000 83.02000 68 GLN B CA 1
ATOM 459 C C . GLN A 1 78 ? 132.87600 117.97100 143.00000 1.000 85.93000 68 GLN B C 1
ATOM 460 O O . GLN A 1 78 ? 132.40400 118.53200 144.01500 1.000 90.14000 68 GLN B O 1
ATOM 466 N N . ARG A 1 79 ? 132.18000 117.74500 141.88900 1.000 78.31000 69 ARG B N 1
ATOM 467 C CA . ARG A 1 79 ? 130.78500 118.23700 141.77600 1.000 70.03000 69 ARG B CA 1
ATOM 468 C C . ARG A 1 79 ? 129.93300 117.61100 142.88200 1.000 76.49000 69 ARG B C 1
ATOM 469 O O . ARG A 1 79 ? 129.15100 118.34700 143.49800 1.000 91.01000 69 ARG B O 1
ATOM 477 N N . LEU A 1 80 ? 130.08100 116.31000 143.12700 1.000 65.13000 70 LEU B N 1
ATOM 478 C CA . LEU A 1 80 ? 129.20400 115.63700 144.11900 1.000 66.96000 70 LEU B CA 1
ATOM 479 C C . LEU A 1 80 ? 129.50900 116.18700 145.51500 1.000 82.09000 70 LEU B C 1
ATOM 480 O O . LEU A 1 80 ? 128.56200 116.33300 146.28200 1.000 95.55000 70 LEU B O 1
ATOM 485 N N . ARG A 1 81 ? 130.76800 116.50100 145.82500 1.000 80.17000 71 ARG B N 1
ATOM 486 C CA . ARG A 1 81 ? 131.09400 117.13600 147.13000 1.000 77.57000 71 ARG B CA 1
ATOM 487 C C . ARG A 1 81 ? 130.40900 118.50200 147.19400 1.000 79.81000 71 ARG B C 1
ATOM 488 O O . ARG A 1 81 ? 129.76200 118.78900 148.21700 1.000 82.77000 71 ARG B O 1
ATOM 496 N N . TYR A 1 82 ? 130.49700 119.29400 146.12600 1.000 79.07000 72 TYR B N 1
ATOM 497 C CA . TYR A 1 82 ? 129.76700 120.58700 146.09900 1.000 77.69000 72 TYR B CA 1
ATOM 498 C C . TYR A 1 82 ? 128.29400 120.34000 146.43100 1.000 78.93000 72 TYR B C 1
ATOM 499 O O . TYR A 1 82 ? 127.75500 121.0480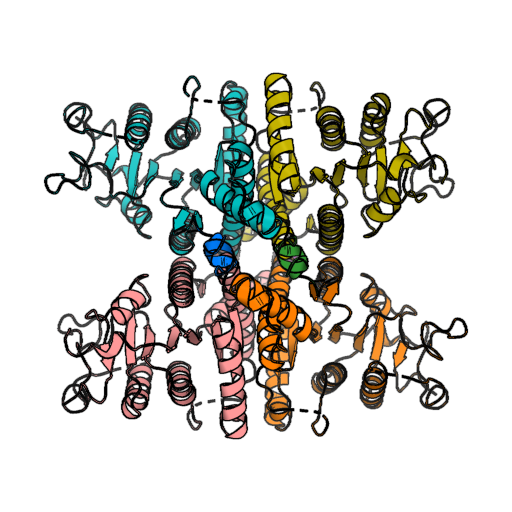0 147.29800 1.000 83.88000 72 TYR B O 1
ATOM 508 N N . ARG A 1 83 ? 127.66800 119.36200 145.77100 1.000 77.94000 73 ARG B N 1
ATOM 509 C CA . ARG A 1 83 ? 126.21400 119.13400 145.98000 1.000 73.25000 73 ARG B CA 1
ATOM 510 C C . ARG A 1 83 ? 125.96700 118.76600 147.44600 1.000 76.60000 73 ARG B C 1
ATOM 511 O O . ARG A 1 83 ? 125.06400 119.36200 148.05600 1.000 88.45000 73 ARG B O 1
ATOM 519 N N . GLN A 1 84 ? 126.73900 117.81900 147.98100 1.000 73.32000 74 GLN B N 1
ATOM 520 C CA . GLN A 1 84 ? 126.56900 117.40800 149.39300 1.000 77.81000 74 GLN B CA 1
ATOM 521 C C . GLN A 1 84 ? 126.61300 118.67400 150.25100 1.000 88.69000 74 GLN B C 1
ATOM 522 O O . GLN A 1 84 ? 125.64800 118.89700 150.97500 1.000 91.07000 74 GLN B O 1
ATOM 528 N N . LEU A 1 85 ? 127.66300 119.48800 150.14300 1.000 85.99000 75 LEU B N 1
ATOM 529 C CA . LEU A 1 85 ? 127.76600 120.73600 150.94700 1.000 80.80000 75 LEU B CA 1
ATOM 530 C C . LEU A 1 85 ? 126.52400 121.60700 150.72000 1.000 82.67000 75 LEU B C 1
ATOM 531 O O . LEU A 1 85 ? 125.77100 121.81600 151.68500 1.000 80.95000 75 LEU B O 1
ATOM 536 N N . VAL A 1 86 ? 126.31300 122.08900 149.49500 1.000 83.00000 76 VAL B N 1
ATOM 537 C CA . VAL A 1 86 ? 125.18000 123.02100 149.21500 1.000 77.06000 76 VAL B CA 1
ATOM 538 C C . VAL A 1 86 ? 123.91100 122.53300 149.90700 1.000 77.60000 76 VAL B C 1
ATOM 539 O O . VAL A 1 86 ? 123.27600 123.36200 150.57000 1.000 91.05000 76 VAL B O 1
ATOM 543 N N . ASN A 1 87 ? 123.56200 121.25400 149.76500 1.000 83.03000 77 ASN B N 1
ATOM 544 C CA . ASN A 1 87 ? 122.26700 120.77100 150.31200 1.000 87.46000 77 ASN B CA 1
ATOM 545 C C . ASN A 1 87 ? 122.50100 120.16900 151.69800 1.000 86.15000 77 ASN B C 1
ATOM 546 O O . ASN A 1 87 ? 121.51300 119.77200 152.33700 1.000 87.12000 77 ASN B O 1
ATOM 551 N N . SER A 1 88 ? 123.76100 120.10700 152.13800 1.000 85.56000 78 SER B N 1
ATOM 552 C CA . SER A 1 88 ? 124.02700 119.62600 153.51800 1.000 89.68000 78 SER B CA 1
ATOM 553 C C . SER A 1 88 ? 123.67900 120.74000 154.49900 1.000 93.59000 78 SER B C 1
ATOM 554 O O . SER A 1 88 ? 123.34600 121.84900 154.04800 1.000 96.14000 78 SER B O 1
ATOM 557 N N . SER A 1 89 ? 123.82100 120.45600 155.78600 1.000 100.93000 79 SER B N 1
ATOM 558 C CA . SER A 1 89 ? 123.44000 121.44000 156.84000 1.000 102.76000 79 SER B CA 1
ATOM 559 C C . SER A 1 89 ? 124.51400 121.49200 157.93100 1.000 104.81000 79 SER B C 1
ATOM 560 O O . SER A 1 89 ? 125.15300 120.45400 158.15100 1.000 106.87000 79 SER B O 1
ATOM 563 N N . PHE A 1 90 ? 124.68900 122.63700 158.59900 1.000 106.64000 80 PHE B N 1
ATOM 564 C CA . PHE A 1 90 ? 125.77000 122.80000 159.61100 1.000 104.66000 80 PHE B CA 1
ATOM 565 C C . PHE A 1 90 ? 125.84400 121.58400 160.54200 1.000 106.43000 80 PHE B C 1
ATOM 566 O O . PHE A 1 90 ? 126.84300 120.85000 160.47300 1.000 112.90000 80 PHE B O 1
ATOM 574 N N . ALA A 1 91 ? 124.85000 121.40800 161.41400 1.000 105.08000 81 ALA B N 1
ATOM 575 C CA . ALA A 1 91 ? 124.81200 120.26600 162.34600 1.000 107.67000 81 ALA B CA 1
ATOM 576 C C . ALA A 1 91 ? 125.48900 119.06100 161.68900 1.000 115.06000 81 ALA B C 1
ATOM 577 O O . ALA A 1 91 ? 126.31100 118.40300 162.35900 1.000 114.87000 81 ALA B O 1
ATOM 579 N N . ASP A 1 92 ? 125.15900 118.78500 160.42500 1.000 125.81000 82 ASP B N 1
ATOM 580 C CA . ASP A 1 92 ? 125.72700 117.60400 159.71900 1.000 125.67000 82 ASP B CA 1
ATOM 581 C C . ASP A 1 92 ? 127.23100 117.79600 159.49300 1.000 127.75000 82 ASP B C 1
ATOM 582 O O . ASP A 1 92 ? 127.99400 116.88000 159.80800 1.000 126.63000 82 ASP B O 1
ATOM 587 N N . LEU A 1 93 ? 127.63800 118.95700 158.98600 1.000 109.11000 83 LEU B N 1
ATOM 588 C CA . LEU A 1 93 ? 129.07600 119.21700 158.73400 1.000 100.93000 83 LEU B CA 1
ATOM 589 C C . LEU A 1 93 ? 129.83900 118.96200 160.03500 1.000 102.73000 83 LEU B C 1
ATOM 590 O O . LEU A 1 93 ? 131.02200 118.59100 159.95500 1.000 105.24000 83 LEU B O 1
ATOM 595 N N . GLN A 1 94 ? 129.17800 119.12000 161.18500 1.000 117.30000 84 GLN B N 1
ATOM 596 C CA . GLN A 1 94 ? 129.85100 118.80300 162.47700 1.000 118.37000 84 GLN B CA 1
ATOM 597 C C . GLN A 1 94 ? 130.04700 117.28200 162.64400 1.000 121.42000 84 GLN B C 1
ATOM 598 O O . GLN A 1 94 ? 130.98100 116.91400 163.36500 1.000 121.55000 84 GLN B O 1
ATOM 604 N N . LYS A 1 95 ? 129.21200 116.43100 162.03100 1.000 134.77000 85 LYS B N 1
ATOM 605 C CA . LYS A 1 95 ? 129.37200 114.94000 162.07200 1.000 135.55000 85 LYS B CA 1
ATOM 606 C C . LYS A 1 95 ? 130.48300 114.45400 161.11600 1.000 137.22000 85 LYS B C 1
ATOM 607 O O . LYS A 1 95 ? 130.97500 115.28600 160.33300 1.000 135.25000 85 LYS B O 1
ATOM 613 N N . PRO A 1 96 ? 130.92400 113.17000 161.14000 1.000 143.92000 86 PRO B N 1
ATOM 614 C CA . PRO A 1 96 ? 131.94300 112.69500 160.19800 1.000 142.20000 86 PRO B CA 1
ATOM 615 C C . PRO A 1 96 ? 131.45900 112.68600 158.74200 1.000 144.51000 86 PRO B C 1
ATOM 616 O O . PRO A 1 96 ? 130.26200 112.67100 158.52300 1.000 144.10000 86 PRO B O 1
ATOM 620 N N . GLN A 1 97 ? 132.39800 112.68500 157.79100 1.000 148.69000 87 GLN B N 1
ATOM 621 C CA . GLN A 1 97 ? 132.04600 112.68500 156.34400 1.000 147.61000 87 GLN B CA 1
ATOM 622 C C . GLN A 1 97 ? 131.92900 111.24700 155.83000 1.000 146.60000 87 GLN B C 1
ATOM 623 O O . GLN A 1 97 ? 132.27600 110.32400 156.59000 1.000 146.95000 87 GLN B O 1
ATOM 629 N N . THR A 1 98 ? 131.46900 111.06600 154.58700 1.000 145.96000 88 THR B N 1
ATOM 630 C CA . THR A 1 98 ? 131.41000 109.70600 153.99100 1.000 146.21000 88 THR B CA 1
ATOM 631 C C . THR A 1 98 ? 132.21500 109.70900 152.69100 1.000 146.28000 88 THR B C 1
ATOM 632 O O . THR A 1 98 ? 132.54600 110.80900 152.21300 1.000 145.49000 88 THR B O 1
ATOM 636 N N . GLU A 1 99 ? 132.52300 108.53000 152.14800 1.000 146.88000 89 GLU B N 1
ATOM 637 C CA . GLU A 1 99 ? 133.23300 108.46800 150.84400 1.000 145.88000 89 GLU B CA 1
ATOM 638 C C . GLU A 1 99 ? 132.19100 108.39600 149.72700 1.000 144.99000 89 GLU B C 1
ATOM 639 O O . GLU A 1 99 ? 131.32100 107.51100 149.79000 1.000 145.67000 89 GLU B O 1
ATOM 645 N N . LEU A 1 100 ? 132.27900 109.30100 148.75300 1.000 114.25000 90 LEU B N 1
ATOM 646 C CA . LEU A 1 100 ? 131.26200 109.34300 147.67100 1.000 110.66000 90 LEU B CA 1
ATOM 647 C C . LEU A 1 100 ? 131.45300 108.12800 146.76000 1.000 111.72000 90 LEU B C 1
ATOM 648 O O . LEU A 1 100 ? 132.60900 107.83300 146.41400 1.000 115.72000 90 LEU B O 1
ATOM 653 N N . ASP A 1 101 ? 130.36400 107.44400 146.40500 1.000 113.82000 91 ASP B N 1
ATOM 654 C CA . ASP A 1 101 ? 130.41700 106.27300 145.54700 1.000 114.30000 91 ASP B CA 1
ATOM 655 C C . ASP A 1 101 ? 131.28300 106.55000 144.32200 1.000 117.08000 91 ASP B C 1
ATOM 656 O O . ASP A 1 101 ? 131.37000 107.67700 143.83100 1.000 119.07000 91 ASP B O 1
ATOM 661 N N . GLY A 1 102 ? 131.94700 105.50500 143.83800 1.000 107.09000 92 GLY B N 1
ATOM 662 C CA . GLY A 1 102 ? 132.74500 105.62500 142.63400 1.000 103.53000 92 GLY B CA 1
ATOM 663 C C . GLY A 1 102 ? 131.91500 105.76400 141.37500 1.000 104.42000 92 GLY B C 1
ATOM 664 O O . GLY A 1 102 ? 132.19900 106.61000 140.52000 1.000 104.43000 92 GLY B O 1
ATOM 665 N N . LYS A 1 103 ? 130.87600 104.93500 141.25400 1.000 93.66000 93 LYS B N 1
ATOM 666 C CA . LYS A 1 103 ? 130.04900 104.95100 140.05100 1.000 96.27000 93 LYS B CA 1
ATOM 667 C C . LYS A 1 103 ? 129.24100 106.23700 139.94400 1.000 100.28000 93 LYS B C 1
ATOM 668 O O . LYS A 1 103 ? 129.07100 106.77700 138.84600 1.000 102.39000 93 LYS B O 1
ATOM 674 N N . ALA A 1 104 ? 128.72800 106.73900 141.06900 1.000 91.29000 94 ALA B N 1
ATOM 675 C CA . ALA A 1 104 ? 128.02500 108.01700 141.05100 1.000 86.83000 94 ALA B CA 1
ATOM 676 C C . ALA A 1 104 ? 128.94600 109.14200 140.60100 1.000 91.45000 94 ALA B C 1
ATOM 677 O O . ALA A 1 104 ? 128.55900 109.98700 139.78200 1.000 94.33000 94 ALA B O 1
ATOM 679 N N . CYS A 1 105 ? 130.17700 109.16300 141.12100 1.000 93.89000 95 CYS B N 1
ATOM 680 C CA . CYS A 1 105 ? 131.14000 110.17900 140.71500 1.000 90.67000 95 CYS B CA 1
ATOM 681 C C . CYS A 1 105 ? 131.44500 110.08200 139.23000 1.000 94.37000 95 CYS B C 1
ATOM 682 O O . CYS A 1 105 ? 131.48500 111.09900 138.53300 1.000 98.70000 95 CYS B O 1
ATOM 685 N N . ALA A 1 106 ? 131.66100 108.86500 138.72700 1.000 88.21000 96 ALA B N 1
ATOM 686 C CA . ALA A 1 106 ? 131.96500 108.70700 137.30900 1.000 88.57000 96 ALA B CA 1
ATOM 687 C C . ALA A 1 106 ? 130.80500 109.17100 136.44300 1.000 88.71000 96 ALA B C 1
ATOM 688 O O . ALA A 1 106 ? 131.00700 109.87300 135.44500 1.000 87.80000 96 ALA B O 1
ATOM 690 N N . GLY A 1 107 ? 129.58100 108.79800 136.81500 1.000 85.31000 97 GLY B N 1
ATOM 691 C CA . GLY A 1 107 ? 128.42800 109.20400 136.03400 1.000 80.83000 97 GLY B CA 1
ATOM 692 C C . GLY A 1 107 ? 128.23900 110.70600 136.00800 1.000 83.05000 97 GLY B C 1
ATOM 693 O O . GLY A 1 107 ? 127.93000 111.28200 134.96400 1.000 87.02000 97 GLY B O 1
ATOM 694 N N . VAL A 1 108 ? 128.41700 111.36500 137.15500 1.000 89.02000 98 VAL B N 1
ATOM 695 C CA . VAL A 1 108 ? 128.26200 112.81600 137.18400 1.000 87.59000 98 VAL B CA 1
ATOM 696 C C . VAL A 1 108 ? 129.37300 113.49200 136.39100 1.000 90.40000 98 VAL B C 1
ATOM 697 O O . VAL A 1 108 ? 129.12500 114.44400 135.64300 1.000 96.41000 98 VAL B O 1
ATOM 701 N N . GLY A 1 109 ? 130.61200 113.02000 136.53700 1.000 88.01000 99 GLY B N 1
ATOM 702 C CA . GLY A 1 109 ? 131.72600 113.67200 135.87000 1.000 89.98000 99 GLY B CA 1
ATOM 703 C C . GLY A 1 109 ? 131.70500 113.51800 134.36200 1.000 89.68000 99 GLY B C 1
ATOM 704 O O . GLY A 1 109 ? 132.09000 114.43800 133.63500 1.000 92.48000 99 GLY B O 1
ATOM 705 N N . GLN A 1 110 ? 131.28400 112.35100 133.87300 1.000 88.47000 100 GLN B N 1
ATOM 706 C CA . GLN A 1 110 ? 131.29200 112.09900 132.43600 1.000 87.90000 100 GLN B CA 1
ATOM 707 C C . GLN A 1 110 ? 130.41200 113.09700 131.69900 1.000 83.43000 100 GLN B C 1
ATOM 708 O O . GLN A 1 110 ? 130.80700 113.65200 130.66600 1.000 89.36000 100 GLN B O 1
ATOM 714 N N . SER A 1 111 ? 129.21100 113.33800 132.22500 1.000 76.81000 101 SER B N 1
ATOM 715 C CA . SER A 1 111 ? 128.27600 114.23200 131.55700 1.000 84.38000 101 SER B CA 1
ATOM 716 C C . SER A 1 111 ? 128.82600 115.64600 131.47700 1.000 85.64000 101 SER B C 1
ATOM 717 O O . SER A 1 111 ? 128.74900 116.28800 130.42600 1.000 93.57000 101 SER B O 1
ATOM 720 N N . SER A 1 112 ? 129.39700 116.14400 132.57500 1.000 85.35000 102 SER B N 1
ATOM 721 C CA . SER A 1 112 ? 129.95900 117.49000 132.57200 1.000 85.97000 102 SER B CA 1
ATOM 722 C C . SER A 1 112 ? 131.14800 117.59700 131.63400 1.000 85.75000 102 SER B C 1
ATOM 723 O O . SER A 1 112 ? 131.26800 118.57300 130.88200 1.000 94.59000 102 SER B O 1
ATOM 726 N N . LEU A 1 113 ? 132.04200 116.60900 131.66800 1.000 76.78000 103 LEU B N 1
ATOM 727 C CA . LEU A 1 113 ? 133.21400 116.65800 130.80500 1.000 77.51000 103 LEU B CA 1
ATOM 728 C C . LEU A 1 113 ? 132.81400 116.68100 129.34000 1.000 81.93000 103 LEU B C 1
ATOM 729 O O . LEU A 1 113 ? 133.32800 117.48900 128.56000 1.000 87.35000 103 LEU B O 1
ATOM 734 N N . MET A 1 114 ? 131.87500 115.82300 128.95000 1.000 83.15000 104 MET B N 1
ATOM 735 C CA . MET A 1 114 ? 131.51900 115.76200 127.54100 1.000 82.30000 104 MET B CA 1
ATOM 736 C C . MET A 1 114 ? 130.63300 116.92800 127.12300 1.000 81.47000 104 MET B C 1
ATOM 737 O O . MET A 1 114 ? 130.68600 117.34700 125.96300 1.000 92.29000 104 MET B O 1
ATOM 742 N N . ALA A 1 115 ? 129.85300 117.50000 128.04000 1.000 71.26000 105 ALA B N 1
ATOM 743 C CA . ALA A 1 115 ? 129.15500 118.73900 127.72300 1.000 74.88000 105 ALA B CA 1
ATOM 744 C C . ALA A 1 115 ? 130.13900 119.86700 127.46200 1.000 74.50000 105 ALA B C 1
ATOM 745 O O . ALA A 1 115 ? 129.95300 120.66700 126.53800 1.000 81.96000 105 ALA B O 1
ATOM 747 N N . TYR A 1 116 ? 131.19800 119.94700 128.26500 1.000 80.83000 106 TYR B N 1
ATOM 748 C CA . TYR A 1 116 ? 132.21600 120.96500 128.03600 1.000 80.05000 106 TYR B CA 1
ATOM 749 C C . TYR A 1 116 ? 132.94500 120.73500 126.71800 1.000 89.43000 106 TYR B C 1
ATOM 750 O O . TYR A 1 116 ? 133.26100 121.69200 125.99100 1.000 92.84000 106 TYR B O 1
ATOM 759 N N . TYR A 1 117 ? 133.23900 119.47300 126.40400 1.000 86.64000 107 TYR B N 1
ATOM 760 C CA . TYR A 1 117 ? 133.85900 119.14900 125.12500 1.000 76.80000 107 TYR B CA 1
ATOM 761 C C . TYR A 1 117 ? 132.98300 119.60900 123.97300 1.000 78.78000 107 TYR B C 1
ATOM 762 O O . TYR A 1 117 ? 133.47100 120.19500 123.00300 1.000 82.13000 107 TYR B O 1
ATOM 771 N N . GLU A 1 118 ? 131.67800 119.34600 124.06300 1.000 80.90000 108 GLU B N 1
ATOM 772 C CA . GLU A 1 118 ? 130.76500 119.79200 123.01800 1.000 77.96000 108 GLU B CA 1
ATOM 773 C C . GLU A 1 118 ? 130.75100 121.30500 122.91500 1.000 84.29000 108 GLU B C 1
ATOM 774 O O . GLU A 1 118 ? 130.70300 121.85500 121.81200 1.000 92.59000 108 GLU B O 1
ATOM 780 N N . THR A 1 119 ? 130.78100 121.99900 124.05300 1.000 85.26000 109 THR B N 1
ATOM 781 C CA . THR A 1 119 ? 130.77700 123.45700 124.02200 1.000 83.38000 109 THR B CA 1
ATOM 782 C C . THR A 1 119 ? 131.97900 123.99900 123.25600 1.000 89.28000 109 THR B C 1
ATOM 783 O O . THR A 1 119 ? 131.82600 124.80600 122.33100 1.000 96.10000 109 THR B O 1
ATOM 787 N N . MET A 1 120 ? 133.18900 123.55300 123.61100 1.000 94.78000 110 MET B N 1
ATOM 788 C CA . MET A 1 120 ? 134.35500 124.08400 122.90300 1.000 91.15000 110 MET B CA 1
ATOM 789 C C . MET A 1 120 ? 134.42000 123.61400 121.45600 1.000 94.87000 110 MET B C 1
ATOM 790 O O . MET A 1 120 ? 134.83900 124.37600 120.57800 1.000 94.98000 110 MET B O 1
ATOM 795 N N . PHE A 1 121 ? 134.01500 122.38000 121.16800 1.000 85.19000 111 PHE B N 1
ATOM 796 C CA . PHE A 1 121 ? 134.06600 121.94300 119.78000 1.000 77.31000 111 PHE B CA 1
ATOM 797 C C . PHE A 1 121 ? 133.06100 122.69400 118.92100 1.000 79.65000 111 PHE B C 1
ATOM 798 O O . PHE A 1 121 ? 133.34700 122.99000 117.75800 1.000 87.88000 111 PHE B O 1
ATOM 806 N N . ASP A 1 122 ? 131.88900 123.01900 119.46700 1.000 93.73000 112 ASP B N 1
ATOM 807 C CA . ASP A 1 122 ? 130.94600 123.86000 118.74100 1.000 97.15000 112 ASP B CA 1
ATOM 808 C C . ASP A 1 122 ? 131.52500 125.25200 118.53300 1.000 100.04000 112 ASP B C 1
ATOM 809 O O . ASP A 1 122 ? 131.42900 125.81300 117.43700 1.000 104.03000 112 ASP B O 1
ATOM 814 N N . GLN A 1 123 ? 132.15000 125.81900 119.56700 1.000 96.46000 113 GLN B N 1
ATOM 815 C CA . GLN A 1 123 ? 132.77800 127.12600 119.41600 1.000 92.63000 113 GLN B CA 1
ATOM 816 C C . GLN A 1 123 ? 133.91900 127.09800 118.40800 1.000 92.50000 113 GLN B C 1
ATOM 817 O O . GLN A 1 123 ? 134.29700 128.15000 117.88300 1.000 90.95000 113 GLN B O 1
ATOM 823 N N . LEU A 1 124 ? 134.47800 125.92200 118.13700 1.000 89.97000 114 LEU B N 1
ATOM 824 C CA . LEU A 1 124 ? 135.55600 125.74800 117.17600 1.000 86.18000 114 LEU B CA 1
ATOM 825 C C . LEU A 1 124 ? 135.06000 125.33600 115.79900 1.000 87.64000 114 LEU B C 1
ATOM 826 O O . LEU A 1 124 ? 135.87900 125.09000 114.91000 1.000 86.38000 114 LEU B O 1
ATOM 831 N N . ASP A 1 125 ? 133.74300 125.24700 115.61000 1.000 93.58000 115 ASP B N 1
ATOM 832 C CA . ASP A 1 125 ? 133.13700 124.82900 114.34600 1.000 93.27000 115 ASP B CA 1
ATOM 833 C C . ASP A 1 125 ? 133.58900 123.42600 113.94600 1.000 90.36000 115 ASP B C 1
ATOM 834 O O . ASP A 1 125 ? 134.02300 123.18500 112.82000 1.000 92.93000 115 ASP B O 1
ATOM 839 N N . VAL A 1 126 ? 133.49400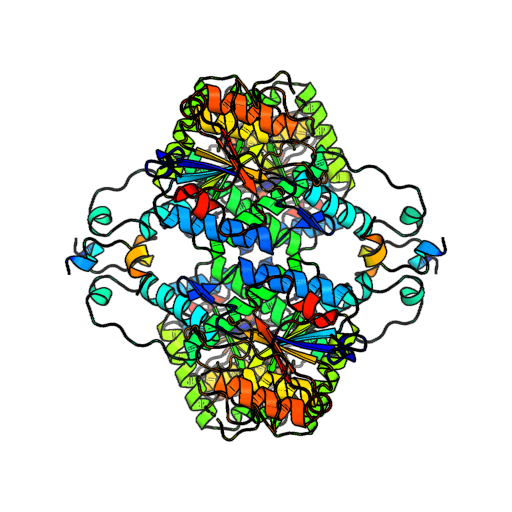 122.49700 114.89200 1.000 77.16000 116 VAL B N 1
ATOM 840 C CA . VAL A 1 126 ? 133.74400 121.08200 114.64800 1.000 72.69000 116 VAL B CA 1
ATOM 841 C C . VAL A 1 126 ? 132.69000 120.28400 115.39600 1.000 80.08000 116 VAL B C 1
ATOM 842 O O . VAL A 1 126 ? 132.40100 120.57400 116.56100 1.000 85.17000 116 VAL B O 1
ATOM 846 N N . THR A 1 127 ? 132.10100 119.29600 114.73100 1.000 79.03000 117 THR B N 1
ATOM 847 C CA . THR A 1 127 ? 131.10400 118.43700 115.35300 1.000 82.14000 117 THR B CA 1
ATOM 848 C C . THR A 1 127 ? 131.79900 117.27700 116.04900 1.000 88.18000 117 THR B C 1
ATOM 849 O O . THR A 1 127 ? 132.60400 116.57300 115.43600 1.000 91.99000 117 THR B O 1
ATOM 853 N N . ALA A 1 128 ? 131.49100 117.08400 117.32500 1.000 77.46000 118 ALA B N 1
ATOM 854 C CA . ALA A 1 128 ? 132.07700 116.01800 118.12000 1.000 69.96000 118 ALA B CA 1
ATOM 855 C C . ALA A 1 128 ? 130.99600 115.02400 118.50400 1.000 78.50000 118 ALA B C 1
ATOM 856 O O . ALA A 1 128 ? 129.86300 115.41100 118.79400 1.000 89.25000 118 ALA B O 1
ATOM 858 N N . ALA A 1 129 ? 131.34900 113.74500 118.50600 1.000 72.10000 119 ALA B N 1
ATOM 859 C CA . ALA A 1 129 ? 130.40400 112.67600 118.77600 1.000 74.08000 119 ALA B CA 1
ATOM 860 C C . ALA A 1 129 ? 130.88300 111.83600 119.94800 1.000 81.18000 119 ALA B C 1
ATOM 861 O O . ALA A 1 129 ? 132.08400 111.63400 120.13700 1.000 88.23000 119 ALA B O 1
ATOM 863 N N . GLN A 1 130 ? 129.90700 111.36300 120.73400 1.000 83.29000 120 GLN B N 1
ATOM 864 C CA . GLN A 1 130 ? 130.22500 110.59900 121.96600 1.000 74.29000 120 GLN B CA 1
ATOM 865 C C . GLN A 1 130 ? 129.83400 109.13000 121.82600 1.000 79.66000 120 GLN B C 1
ATOM 866 O O . GLN A 1 130 ? 128.63700 108.85500 121.63400 1.000 92.75000 120 GLN B O 1
ATOM 872 N N . LEU A 1 131 ? 130.80900 108.23400 121.89900 1.000 71.56000 121 LEU B N 1
ATOM 873 C CA . LEU A 1 131 ? 130.58200 106.79800 121.89000 1.000 76.88000 121 LEU B CA 1
ATOM 874 C C . LEU A 1 131 ? 131.11500 106.21800 123.18800 1.000 83.95000 121 LEU B C 1
ATOM 875 O O . LEU A 1 131 ? 132.19200 106.60100 123.64800 1.000 95.44000 121 LEU B O 1
ATOM 880 N N . LEU A 1 132 ? 130.36300 105.30200 123.78400 1.000 94.42000 122 LEU B N 1
ATOM 881 C CA . LEU A 1 132 ? 130.76400 104.65400 125.02400 1.000 95.85000 122 LEU B CA 1
ATOM 882 C C . LEU A 1 132 ? 130.76800 103.15000 124.81500 1.000 93.12000 122 LEU B C 1
ATOM 883 O O . LEU A 1 132 ? 129.76900 102.58000 124.36600 1.000 93.48000 122 LEU B O 1
ATOM 888 N N . VAL A 1 133 ? 131.88800 102.51100 125.13600 1.000 105.34000 123 VAL B N 1
ATOM 889 C CA . VAL A 1 133 ? 132.06900 101.08500 124.90500 1.000 109.43000 123 VAL B CA 1
ATOM 890 C C . VAL A 1 133 ? 132.55300 100.43600 126.19400 1.000 116.95000 123 VAL B C 1
ATOM 891 O O . VAL A 1 133 ? 133.49100 100.93000 126.82900 1.000 118.89000 123 VAL B O 1
ATOM 895 N N . ASN A 1 134 ? 131.91400 99.33600 126.57800 1.000 133.58000 124 ASN B N 1
ATOM 896 C CA . ASN A 1 134 ? 132.26300 98.59900 127.78000 1.000 130.59000 124 ASN B CA 1
ATOM 897 C C . ASN A 1 134 ? 133.07600 97.35600 127.42900 1.000 133.51000 124 ASN B C 1
ATOM 898 O O . ASN A 1 134 ? 133.26500 97.00800 126.26200 1.000 134.27000 124 ASN B O 1
ATOM 903 N N . ASP A 1 135 ? 133.56000 96.67400 128.46900 1.000 140.77000 125 ASP B N 1
ATOM 904 C CA . ASP A 1 135 ? 134.38600 95.49000 128.25800 1.000 141.73000 125 ASP B CA 1
ATOM 905 C C . ASP A 1 135 ? 133.56400 94.32100 127.73400 1.000 141.94000 125 ASP B C 1
ATOM 906 O O . ASP A 1 135 ? 134.02000 93.58100 126.85600 1.000 139.22000 125 ASP B O 1
ATOM 911 N N . SER A 1 136 ? 132.35300 94.13500 128.26200 1.000 142.73000 126 SER B N 1
ATOM 912 C CA . SER A 1 136 ? 131.51200 93.03200 127.81500 1.000 141.39000 126 SER B CA 1
ATOM 913 C C . SER A 1 136 ? 131.10500 93.17200 126.35600 1.000 140.80000 126 SER B C 1
ATOM 914 O O . SER A 1 136 ? 130.81100 92.16200 125.70800 1.000 139.32000 126 SER B O 1
ATOM 917 N N . SER A 1 137 ? 131.08500 94.39500 125.82600 1.000 137.17000 127 SER B N 1
ATOM 918 C CA . SER A 1 137 ? 130.69400 94.59000 124.43700 1.000 136.04000 127 SER B CA 1
ATOM 919 C C . SER A 1 137 ? 131.76500 94.09600 123.47400 1.000 136.42000 127 SER B C 1
ATOM 920 O O . SER A 1 137 ? 131.43800 93.61500 122.38400 1.000 136.78000 127 SER B O 1
ATOM 923 N N . PHE A 1 138 ? 133.04000 94.19700 123.85600 1.000 124.25000 128 PHE B N 1
ATOM 924 C CA . PHE A 1 138 ? 134.13400 93.82000 122.96900 1.000 124.13000 128 PHE B CA 1
ATOM 925 C C . PHE A 1 138 ? 134.24400 92.31800 122.75500 1.000 123.91000 128 PHE B C 1
ATOM 926 O O . PHE A 1 138 ? 135.02400 91.89100 121.89900 1.000 119.55000 128 PHE B O 1
ATOM 934 N N . ARG A 1 139 ? 133.50000 91.51100 123.51100 1.000 141.92000 129 ARG B N 1
ATOM 935 C CA . ARG A 1 139 ? 133.58100 90.06300 123.36900 1.000 144.27000 129 ARG B CA 1
ATOM 936 C C . ARG A 1 139 ? 132.92300 89.55300 122.09500 1.000 142.34000 129 ARG B C 1
ATOM 937 O O . ARG A 1 139 ? 133.07500 88.37000 121.77500 1.000 141.40000 129 ARG B O 1
ATOM 945 N N . ASP A 1 140 ? 132.20400 90.40100 121.36800 1.000 142.30000 130 ASP B N 1
ATOM 946 C CA . ASP A 1 140 ? 131.51000 90.00700 120.15100 1.000 142.62000 130 ASP B CA 1
ATOM 947 C C . ASP A 1 140 ? 132.25000 90.55200 118.93700 1.000 143.54000 130 ASP B C 1
ATOM 948 O O . ASP A 1 140 ? 132.49600 91.75800 118.84600 1.000 145.21000 130 ASP B O 1
ATOM 953 N N . LYS A 1 141 ? 132.59700 89.66100 118.00600 1.000 139.12000 131 LYS B N 1
ATOM 954 C CA . LYS A 1 141 ? 133.23500 90.10100 116.76900 1.000 138.91000 131 LYS B CA 1
ATOM 955 C C . LYS A 1 141 ? 132.28100 90.94000 115.92800 1.000 140.53000 131 LYS B C 1
ATOM 956 O O . LYS A 1 141 ? 132.69800 91.91000 115.28000 1.000 139.97000 131 LYS B O 1
ATOM 962 N N . ASP A 1 142 ? 130.99700 90.57400 115.91900 1.000 135.73000 132 ASP B N 1
ATOM 963 C CA . ASP A 1 142 ? 130.00600 91.37700 115.21500 1.000 134.72000 132 ASP B CA 1
ATOM 964 C C . ASP A 1 142 ? 129.91900 92.77900 115.79900 1.000 132.30000 132 ASP B C 1
ATOM 965 O O . ASP A 1 142 ? 129.71000 93.74900 115.06000 1.000 130.15000 132 ASP B O 1
ATOM 970 N N . PHE A 1 143 ? 130.09100 92.91000 117.11600 1.000 123.76000 133 PHE B N 1
ATOM 971 C CA . PHE A 1 143 ? 130.17000 94.23700 117.71300 1.000 123.59000 133 PHE B CA 1
ATOM 972 C C . PHE A 1 143 ? 131.37100 95.00300 117.18400 1.000 122.96000 133 PHE B C 1
ATOM 973 O O . PHE A 1 143 ? 131.28900 96.21400 116.95200 1.000 124.36000 133 PHE B O 1
ATOM 981 N N . ARG A 1 144 ? 132.50600 94.32500 117.02100 1.000 120.44000 134 ARG B N 1
ATOM 982 C CA . ARG A 1 144 ? 133.67800 94.98800 116.46700 1.000 121.09000 134 ARG B CA 1
ATOM 983 C C . ARG A 1 144 ? 133.40300 95.48800 115.05700 1.000 122.84000 134 ARG B C 1
ATOM 984 O O . ARG A 1 144 ? 133.76500 96.61800 114.70700 1.000 125.40000 134 ARG B O 1
ATOM 992 N N . LYS A 1 145 ? 132.74400 94.66800 114.23600 1.000 114.15000 135 LYS B N 1
ATOM 993 C CA . LYS A 1 145 ? 132.40900 95.10400 112.88400 1.000 114.00000 135 LYS B CA 1
ATOM 994 C C . LYS A 1 145 ? 131.46100 96.29800 112.90400 1.000 114.16000 135 LYS B C 1
ATOM 995 O O . LYS A 1 145 ? 131.63200 97.25100 112.13200 1.000 118.59000 135 LYS B O 1
ATOM 1001 N N . GLN A 1 146 ? 130.44600 96.23500 113.76800 1.000 105.75000 136 GLN B N 1
ATOM 1002 C CA . GLN A 1 146 ? 129.48700 97.36400 113.88400 1.000 108.25000 136 GLN B CA 1
ATOM 1003 C C . GLN A 1 146 ? 130.26100 98.63300 114.23900 1.000 107.00000 136 GLN B C 1
ATOM 1004 O O . GLN A 1 146 ? 130.10300 99.64100 113.52700 1.000 107.48000 136 GLN B O 1
ATOM 1010 N N . LEU A 1 147 ? 131.07000 98.57400 115.29700 1.000 102.10000 137 LEU B N 1
ATOM 1011 C CA . LEU A 1 147 ? 131.79300 99.76000 115.74300 1.000 101.53000 137 LEU B CA 1
ATOM 1012 C C . LEU A 1 147 ? 132.69400 100.29400 114.64300 1.000 100.62000 137 LEU B C 1
ATOM 1013 O O . LEU A 1 147 ? 132.80500 101.51000 114.45900 1.000 108.68000 137 LEU B O 1
ATOM 1018 N N . ASN A 1 148 ? 133.35300 99.40200 113.90400 1.000 91.54000 138 ASN B N 1
ATOM 1019 C CA . ASN A 1 148 ? 134.20000 99.85000 112.80800 1.000 93.48000 138 ASN B CA 1
ATOM 1020 C C . ASN A 1 148 ? 133.38500 100.57700 111.74800 1.000 97.75000 138 ASN B C 1
ATOM 1021 O O . ASN A 1 148 ? 133.80600 101.62100 111.23900 1.000 101.07000 138 ASN B O 1
ATOM 1026 N N . GLU A 1 149 ? 132.20600 100.04600 111.41100 1.000 105.53000 139 GLU B N 1
ATOM 1027 C CA . GLU A 1 149 ? 131.36000 100.70200 110.41600 1.000 105.75000 139 GLU B CA 1
ATOM 1028 C C . GLU A 1 149 ? 130.87200 102.06100 110.90700 1.000 105.68000 139 GLU B C 1
ATOM 1029 O O . GLU A 1 149 ? 130.86800 103.03900 110.14800 1.000 103.45000 139 GLU B O 1
ATOM 1035 N N . THR A 1 150 ? 130.45500 102.14200 112.17200 1.000 89.89000 140 THR B N 1
ATOM 1036 C CA . THR A 1 150 ? 130.00100 103.41800 112.71600 1.000 84.27000 140 THR B CA 1
ATOM 1037 C C . THR A 1 150 ? 131.11900 104.44900 112.71200 1.000 88.03000 140 THR B C 1
ATOM 1038 O O . THR A 1 150 ? 130.90800 105.60400 112.32800 1.000 93.90000 140 THR B O 1
ATOM 1042 N N . VAL A 1 151 ? 132.32100 104.04900 113.12800 1.000 86.10000 141 VAL B N 1
ATOM 1043 C CA . VAL A 1 151 ? 133.43900 104.98300 113.15600 1.000 81.06000 141 VAL B CA 1
ATOM 1044 C C . VAL A 1 151 ? 133.80900 105.42100 111.74600 1.000 84.30000 141 VAL B C 1
ATOM 1045 O O . VAL A 1 151 ? 134.12500 106.59100 111.51600 1.000 90.37000 141 VAL B O 1
ATOM 1049 N N . LYS A 1 152 ? 133.78300 104.50100 110.78000 1.000 86.06000 142 LYS B N 1
ATOM 1050 C CA . LYS A 1 152 ? 134.08100 104.89200 109.40700 1.000 84.48000 142 LYS B CA 1
ATOM 1051 C C . LYS A 1 152 ? 133.06800 105.90500 108.89300 1.000 85.88000 142 LYS B C 1
ATOM 1052 O O . LYS A 1 152 ? 133.44100 106.91600 108.28400 1.000 89.22000 142 LYS B O 1
ATOM 1058 N N . SER A 1 153 ? 131.78200 105.66100 109.14800 1.000 83.13000 143 SER B N 1
ATOM 1059 C CA . SER A 1 153 ? 130.75600 106.59300 108.69600 1.000 83.45000 143 SER B CA 1
ATOM 1060 C C . SER A 1 153 ? 130.87800 107.94600 109.37800 1.000 86.17000 143 SER B C 1
ATOM 1061 O O . SER A 1 153 ? 130.58500 108.97300 108.76200 1.000 85.70000 143 SER B O 1
ATOM 1064 N N . MET A 1 154 ? 131.28000 107.96800 110.64700 1.000 85.84000 144 MET B N 1
ATOM 1065 C CA . MET A 1 154 ? 131.42500 109.23600 111.35000 1.000 78.01000 144 MET B CA 1
ATOM 1066 C C . MET A 1 154 ? 132.67400 109.98800 110.92500 1.000 81.01000 144 MET B C 1
ATOM 1067 O O . MET A 1 154 ? 132.67600 111.22000 110.93000 1.000 86.47000 144 MET B O 1
ATOM 1072 N N . LEU A 1 155 ? 133.74200 109.27900 110.57100 1.000 83.05000 145 LEU B N 1
ATOM 1073 C CA . LEU A 1 155 ? 134.94800 109.94900 110.10900 1.000 81.75000 145 LEU B CA 1
ATOM 1074 C C . LEU A 1 155 ? 134.80900 110.45200 108.68000 1.000 82.76000 145 LEU B C 1
ATOM 1075 O O . LEU A 1 155 ? 135.45700 111.43500 108.31300 1.000 86.65000 145 LEU B O 1
ATOM 1080 N N . ASP A 1 156 ? 133.98000 109.80500 107.86100 1.000 95.43000 146 ASP B N 1
ATOM 1081 C CA . ASP A 1 156 ? 133.79100 110.29000 106.50000 1.000 97.17000 146 ASP B CA 1
ATOM 1082 C C . ASP A 1 156 ? 133.08600 111.63900 106.44100 1.000 97.45000 146 ASP B C 1
ATOM 1083 O O . ASP A 1 156 ? 133.09000 112.26800 105.38000 1.000 99.06000 146 ASP B O 1
ATOM 1088 N N . LEU A 1 157 ? 132.47600 112.09100 107.53700 1.000 85.50000 147 LEU B N 1
ATOM 1089 C CA . LEU A 1 157 ? 131.81600 113.38900 107.60000 1.000 80.32000 147 LEU B CA 1
ATOM 1090 C C . LEU A 1 157 ? 132.58200 114.38200 108.46400 1.000 82.71000 147 LEU B C 1
ATOM 1091 O O . LEU A 1 157 ? 132.02100 115.40200 108.86900 1.000 89.62000 147 LEU B O 1
ATOM 1096 N N . ARG A 1 158 ? 133.84500 114.09000 108.76900 1.000 80.19000 148 ARG B N 1
ATOM 1097 C CA . ARG A 1 158 ? 134.70900 114.96600 109.55800 1.000 84.41000 148 ARG B CA 1
ATOM 1098 C C . ARG A 1 158 ? 134.11700 115.22700 110.94500 1.000 86.99000 148 ARG B C 1
ATOM 1099 O O . ARG A 1 158 ? 133.85600 116.36300 111.34200 1.000 89.57000 148 ARG B O 1
ATOM 1107 N N . VAL A 1 159 ? 133.91800 114.13900 111.68300 1.000 75.75000 149 VAL B N 1
ATOM 1108 C CA . VAL A 1 159 ? 133.43700 114.16500 113.05700 1.000 72.36000 149 VAL B CA 1
ATOM 1109 C C . VAL A 1 159 ? 134.50500 113.53300 113.93500 1.000 80.91000 149 VAL B C 1
ATOM 1110 O O . VAL A 1 159 ? 135.19400 112.60200 113.50700 1.000 84.60000 149 VAL B O 1
ATOM 1114 N N . ILE A 1 160 ? 134.66600 114.05400 115.14700 1.000 76.74000 150 ILE B N 1
ATOM 1115 C CA . ILE A 1 160 ? 135.67500 113.55200 116.07500 1.000 67.48000 150 ILE B CA 1
ATOM 1116 C C . ILE A 1 160 ? 135.00500 112.63500 117.09000 1.000 68.36000 150 ILE B C 1
ATOM 1117 O O . ILE A 1 160 ? 134.42200 113.12400 118.06500 1.000 83.57000 150 ILE B O 1
ATOM 1122 N N . PRO A 1 161 ? 135.06400 111.31600 116.92000 1.000 44.29000 151 PRO B N 1
ATOM 1123 C CA . PRO A 1 161 ? 134.43000 110.41500 117.89100 1.000 48.80000 151 PRO B CA 1
ATOM 1124 C C . PRO A 1 161 ? 135.17400 110.44200 119.21600 1.000 55.68000 151 PRO B C 1
ATOM 1125 O O . PRO A 1 161 ? 136.36700 110.15200 119.27200 1.000 71.28000 151 PRO B O 1
ATOM 1129 N N . ILE A 1 162 ? 134.46600 110.78600 120.28500 1.000 55.26000 152 ILE B N 1
ATOM 1130 C CA . ILE A 1 162 ? 135.06200 110.90800 121.61300 1.000 52.35000 152 ILE B CA 1
ATOM 1131 C C . ILE A 1 162 ? 134.67100 109.65800 122.38900 1.000 54.26000 152 ILE B C 1
ATOM 1132 O O . ILE A 1 162 ? 133.61800 109.59200 123.01400 1.000 69.00000 152 ILE B O 1
ATOM 1137 N N . PHE A 1 163 ? 135.54400 108.66100 122.36900 1.000 50.41000 153 PHE B N 1
ATOM 1138 C CA . PHE A 1 163 ? 135.28300 107.43800 123.10100 1.000 53.48000 153 PHE B CA 1
ATOM 1139 C C . PHE A 1 163 ? 135.50300 107.65200 124.59100 1.000 61.21000 153 PHE B C 1
ATOM 1140 O O . PHE A 1 163 ? 135.95100 108.70900 125.03500 1.000 68.87000 153 PHE B O 1
ATOM 1148 N N . ASN A 1 164 ? 135.15900 106.63200 125.36400 1.000 87.90000 154 ASN B N 1
ATOM 1149 C CA . ASN A 1 164 ? 135.47300 106.55600 126.78700 1.000 93.28000 154 ASN B CA 1
ATOM 1150 C C . ASN A 1 164 ? 135.09900 105.15900 127.25900 1.000 97.65000 154 ASN B C 1
ATOM 1151 O O . ASN A 1 164 ? 134.73700 104.29100 126.46000 1.000 103.91000 154 ASN B O 1
ATOM 1156 N N . GLU A 1 165 ? 135.19700 104.94100 128.56300 1.000 124.73000 155 GLU B N 1
ATOM 1157 C CA . GLU A 1 165 ? 134.78800 103.68700 129.17800 1.000 126.38000 155 GLU B CA 1
ATOM 1158 C C . GLU A 1 165 ? 133.57000 103.93800 130.05400 1.000 127.73000 155 GLU B C 1
ATOM 1159 O O . GLU A 1 165 ? 133.56800 104.86500 130.86900 1.000 129.47000 155 GLU B O 1
ATOM 1165 N N . ASN A 1 166 ? 132.54000 103.11200 129.88700 1.000 138.20000 156 ASN B N 1
ATOM 1166 C CA . ASN A 1 166 ? 131.29100 103.27400 130.62900 1.000 140.10000 156 ASN B CA 1
ATOM 1167 C C . ASN A 1 166 ? 131.52400 102.83000 132.07000 1.000 141.97000 156 ASN B C 1
ATOM 1168 O O . ASN A 1 166 ? 131.14800 101.73400 132.49200 1.000 141.96000 156 ASN B O 1
ATOM 1173 N N . ASP A 1 167 ? 132.17000 103.71100 132.83900 1.000 147.95000 157 ASP B N 1
ATOM 1174 C CA . ASP A 1 167 ? 132.41600 103.44100 134.25000 1.000 147.35000 157 ASP B CA 1
ATOM 1175 C C . ASP A 1 167 ? 131.16300 103.58600 135.09900 1.000 146.35000 157 ASP B C 1
ATOM 1176 O O . ASP A 1 167 ? 131.11500 103.04300 136.20700 1.000 143.38000 157 ASP B O 1
ATOM 1181 N N . ALA A 1 168 ? 130.15400 104.29600 134.60700 1.000 135.90000 158 ALA B N 1
ATOM 1182 C CA . ALA A 1 168 ? 128.93300 104.54900 135.35400 1.000 131.40000 158 ALA B CA 1
ATOM 1183 C C . ALA A 1 168 ? 127.94300 103.39900 135.28400 1.000 133.08000 158 ALA B C 1
ATOM 1184 O O . ALA A 1 168 ? 126.91100 103.44800 135.96000 1.000 133.34000 158 ALA B O 1
ATOM 1186 N N . ILE A 1 169 ? 128.28400 102.36300 134.51500 1.000 139.98000 159 ILE B N 1
ATOM 1187 C CA . ILE A 1 169 ? 127.38200 101.18400 134.36400 1.000 139.10000 159 ILE B CA 1
ATOM 1188 C C . ILE A 1 169 ? 128.22800 99.91400 134.49600 1.000 140.42000 159 ILE B C 1
ATOM 1189 O O . ILE A 1 169 ? 127.63800 98.82300 134.62800 1.000 138.18000 159 ILE B O 1
ATOM 1194 N N . SER A 1 170 ? 129.55800 100.05700 134.48500 1.000 151.59000 160 SER B N 1
ATOM 1195 C CA . SER A 1 170 ? 130.45800 98.87400 134.53800 1.000 150.99000 160 SER B CA 1
ATOM 1196 C C . SER A 1 170 ? 130.15200 98.02700 135.77600 1.000 151.99000 160 SER B C 1
ATOM 1197 O O . SER A 1 170 ? 130.11100 98.59400 136.88400 1.000 151.24000 160 SER B O 1
ATOM 1200 N N . THR A 1 171 ? 129.95700 96.72000 135.58600 1.000 149.08000 161 THR B N 1
ATOM 1201 C CA . THR A 1 171 ? 129.70900 95.80800 136.73400 1.000 148.00000 161 THR B CA 1
ATOM 1202 C C . THR A 1 171 ? 130.98300 95.71500 137.57800 1.000 149.83000 161 THR B C 1
ATOM 1203 O O . THR A 1 171 ? 130.86000 95.63300 138.81500 1.000 151.85000 161 THR B O 1
ATOM 1207 N N . ARG A 1 172 ? 132.15200 95.72100 136.92900 1.000 147.06000 162 ARG B N 1
ATOM 1208 C CA . ARG A 1 172 ? 133.44800 95.65200 137.65800 1.000 146.37000 162 ARG B CA 1
ATOM 1209 C C . ARG A 1 172 ? 133.29100 96.31200 139.03300 1.000 146.95000 162 ARG B C 1
ATOM 1210 O O . ARG A 1 172 ? 133.36700 97.55600 139.07700 1.000 145.94000 162 ARG B O 1
ATOM 1218 N N . SER A 1 179 ? 140.40500 93.55500 134.86200 1.000 163.42000 169 SER B N 1
ATOM 1219 C CA . SER A 1 179 ? 141.76400 93.28400 134.40900 1.000 165.31000 169 SER B CA 1
ATOM 1220 C C . SER A 1 179 ? 141.81400 92.02700 133.54900 1.000 165.81000 169 SER B C 1
ATOM 1221 O O . SER A 1 179 ? 142.64600 91.91300 132.64900 1.000 165.55000 169 SER B O 1
ATOM 1224 N N . SER A 1 180 ? 140.91700 91.08100 133.83300 1.000 163.75000 170 SER B N 1
ATOM 1225 C CA . SER A 1 180 ? 140.87300 89.83100 133.08500 1.000 162.63000 170 SER B CA 1
ATOM 1226 C C . SER A 1 180 ? 140.29600 89.99800 131.68600 1.000 163.86000 170 SER B C 1
ATOM 1227 O O . SER A 1 180 ? 140.42900 89.08100 130.86800 1.000 163.20000 170 SER B O 1
ATOM 1230 N N . GLY A 1 181 ? 139.66800 91.13200 131.39000 1.000 159.78000 171 GLY B N 1
ATOM 1231 C CA . GLY A 1 181 ? 139.08400 91.36600 130.08900 1.000 159.05000 171 GLY B CA 1
ATOM 1232 C C . GLY A 1 181 ? 140.11400 91.81600 129.07100 1.000 159.26000 171 GLY B C 1
ATOM 1233 O O . GLY A 1 181 ? 141.32200 91.82300 129.31100 1.000 160.74000 171 GLY B O 1
ATOM 1234 N N . ILE A 1 182 ? 139.60800 92.19100 127.89400 1.000 147.03000 172 ILE B N 1
ATOM 1235 C CA . ILE A 1 182 ? 140.48400 92.66500 126.82700 1.000 147.47000 172 ILE B CA 1
ATOM 1236 C C . ILE A 1 182 ? 141.16900 93.96200 127.23800 1.000 148.07000 172 ILE B C 1
ATOM 1237 O O . ILE A 1 182 ? 142.37900 94.13000 127.05000 1.000 146.54000 172 ILE B O 1
ATOM 1242 N N . PHE A 1 183 ? 140.41000 94.89300 127.80900 1.000 143.22000 173 PHE B N 1
ATOM 1243 C CA . PHE A 1 183 ? 140.94500 96.15900 128.28400 1.000 142.47000 173 PHE B CA 1
ATOM 1244 C C . PHE A 1 183 ? 140.41200 96.44100 129.68000 1.000 140.40000 173 PHE B C 1
ATOM 1245 O O . PHE A 1 183 ? 139.28600 96.06800 130.01800 1.000 142.35000 173 PHE B O 1
ATOM 1253 N N . TRP A 1 184 ? 141.23200 97.10200 130.49000 1.000 141.78000 174 TRP B N 1
ATOM 1254 C CA . TRP A 1 184 ? 140.85600 97.43100 131.85700 1.000 143.84000 174 TRP B CA 1
ATOM 1255 C C . TRP A 1 184 ? 140.98200 98.90800 132.18900 1.000 145.58000 174 TRP B C 1
ATOM 1256 O O . TRP A 1 184 ? 140.35900 99.36100 133.15100 1.000 145.30000 174 TRP B O 1
ATOM 1267 N N . ASP A 1 185 ? 141.76800 99.66700 131.43000 1.000 134.77000 175 ASP B N 1
ATOM 1268 C CA . ASP A 1 185 ? 141.91500 101.09800 131.64200 1.000 133.92000 175 ASP B CA 1
ATOM 1269 C C . ASP A 1 185 ? 142.02100 101.78600 130.29000 1.000 132.41000 175 ASP B C 1
ATOM 1270 O O . ASP A 1 185 ? 142.25400 101.14600 129.26100 1.000 130.45000 175 ASP B O 1
ATOM 1275 N N . ASN A 1 186 ? 141.84600 103.10900 130.29800 1.000 122.55000 176 ASN B N 1
ATOM 1276 C CA . ASN A 1 186 ? 141.90500 103.86200 129.05000 1.000 117.92000 176 ASN B CA 1
ATOM 1277 C C . ASN A 1 186 ? 143.29300 103.80800 128.42300 1.000 118.82000 176 ASN B C 1
ATOM 1278 O O . ASN A 1 186 ? 143.42000 103.93400 127.20000 1.000 122.68000 176 ASN B O 1
ATOM 1283 N N . ASP A 1 187 ? 144.33500 103.60200 129.23200 1.000 131.36000 177 ASP B N 1
ATOM 1284 C CA . ASP A 1 187 ? 145.66900 103.38500 128.68200 1.000 130.58000 177 ASP B CA 1
ATOM 1285 C C . ASP A 1 187 ? 145.68300 102.18200 127.75200 1.000 129.75000 177 ASP B C 1
ATOM 1286 O O . ASP A 1 187 ? 146.42300 102.16000 126.76300 1.000 129.94000 177 ASP B O 1
ATOM 1291 N N . SER A 1 188 ? 144.88300 101.16300 128.06700 1.000 109.80000 178 SER B N 1
ATOM 1292 C CA . SER A 1 188 ? 144.75300 99.98600 127.22100 1.000 108.44000 178 SER B CA 1
ATOM 1293 C C . SER A 1 188 ? 143.56400 100.07000 126.27900 1.000 107.49000 178 SER B C 1
ATOM 1294 O O . SER A 1 188 ? 143.57700 99.43300 125.22000 1.000 105.45000 178 SER B O 1
ATOM 1297 N N . LEU A 1 189 ? 142.53100 100.83400 126.63900 1.000 105.87000 179 LEU B N 1
ATOM 1298 C CA . LEU A 1 189 ? 141.42400 101.03800 125.71200 1.000 105.93000 179 LEU B CA 1
ATOM 1299 C C . LEU A 1 189 ? 141.89200 101.76300 124.46200 1.000 104.61000 179 LEU B C 1
ATOM 1300 O O . LEU A 1 189 ? 141.44300 101.45500 123.35300 1.000 109.79000 179 LEU B O 1
ATOM 1305 N N . ALA A 1 190 ? 142.79000 102.73600 124.61700 1.000 93.63000 180 ALA B N 1
ATOM 1306 C CA . ALA A 1 190 ? 143.32600 103.42000 123.44900 1.000 90.25000 180 ALA B CA 1
ATOM 1307 C C . ALA A 1 190 ? 144.06900 102.44900 122.54500 1.000 92.74000 180 ALA B C 1
ATOM 1308 O O . ALA A 1 190 ? 143.92100 102.49800 121.32200 1.000 104.45000 180 ALA B O 1
ATOM 1310 N N . ALA A 1 191 ? 144.86800 101.55400 123.12500 1.000 88.01000 181 ALA B N 1
ATOM 1311 C CA . ALA A 1 191 ? 145.59000 100.58700 122.30700 1.000 92.75000 181 ALA B CA 1
ATOM 1312 C C . ALA A 1 191 ? 144.63500 99.63100 121.61000 1.000 93.92000 181 ALA B C 1
ATOM 1313 O O . ALA A 1 191 ? 144.83100 99.29600 120.43600 1.000 99.61000 181 ALA B O 1
ATOM 1315 N N . LEU A 1 192 ? 143.59500 99.18100 122.31400 1.000 94.62000 182 LEU B N 1
ATOM 1316 C CA . LEU A 1 192 ? 142.62700 98.27800 121.70000 1.000 100.18000 182 LEU B CA 1
ATOM 1317 C C . LEU A 1 192 ? 141.90300 98.95800 120.54400 1.000 101.79000 182 LEU B C 1
ATOM 1318 O O . LEU A 1 192 ? 141.71900 98.36000 119.47800 1.000 105.75000 182 LEU B O 1
ATOM 1323 N N . LEU A 1 193 ? 141.48900 100.21200 120.73400 1.000 87.07000 183 LEU B N 1
ATOM 1324 C CA . LEU A 1 193 ? 140.83400 100.94100 119.65500 1.000 82.10000 183 LEU B CA 1
ATOM 1325 C C . LEU A 1 193 ? 141.77400 101.15100 118.47700 1.000 82.30000 183 LEU B C 1
ATOM 1326 O O . LEU A 1 193 ? 141.38400 100.95000 117.32200 1.000 84.70000 183 LEU B O 1
ATOM 1331 N N . ALA A 1 194 ? 143.01900 101.54700 118.74600 1.000 72.18000 184 ALA B N 1
ATOM 1332 C CA . ALA A 1 194 ? 143.95900 101.78800 117.65900 1.000 68.97000 184 ALA B CA 1
ATOM 1333 C C . ALA A 1 194 ? 144.21500 100.51800 116.86600 1.000 79.50000 184 ALA B C 1
ATOM 1334 O O . ALA A 1 194 ? 144.31300 100.55600 115.63700 1.000 93.78000 184 ALA B O 1
ATOM 1336 N N . LEU A 1 195 ? 144.33200 99.38100 117.54600 1.000 78.28000 185 LEU B N 1
ATOM 1337 C CA . LEU A 1 195 ? 144.50300 98.12900 116.82100 1.000 82.56000 185 LEU B CA 1
ATOM 1338 C C . LEU A 1 195 ? 143.25400 97.77700 116.02400 1.000 85.40000 185 LEU B C 1
ATOM 1339 O O . LEU A 1 195 ? 143.34900 97.31100 114.88400 1.000 84.93000 185 LEU B O 1
ATOM 1344 N N . GLU A 1 196 ? 142.07200 97.98800 116.60700 1.000 85.96000 186 GLU B N 1
ATOM 1345 C CA . GLU A 1 196 ? 140.84000 97.59200 115.93100 1.000 83.70000 186 GLU B CA 1
ATOM 1346 C C . GLU A 1 196 ? 140.49000 98.54200 114.79400 1.000 91.62000 186 GLU B C 1
ATOM 1347 O O . GLU A 1 196 ? 140.06400 98.10000 113.72200 1.000 94.66000 186 GLU B O 1
ATOM 1353 N N . LEU A 1 197 ? 140.65700 99.84600 115.00300 1.000 78.51000 187 LEU B N 1
ATOM 1354 C CA . LEU A 1 197 ? 140.29800 100.82900 113.99000 1.000 70.98000 187 LEU B CA 1
ATOM 1355 C C . LEU A 1 197 ? 141.37600 101.01600 112.93700 1.000 76.45000 187 LEU B C 1
ATOM 1356 O O . LEU A 1 197 ? 141.21700 101.87300 112.06500 1.000 80.47000 187 LEU B O 1
ATOM 1361 N N . LYS A 1 198 ? 142.45900 100.24600 113.00100 1.000 83.55000 188 LYS B N 1
ATOM 1362 C CA . LYS A 1 198 ? 143.55600 100.34000 112.04100 1.000 84.27000 188 LYS B CA 1
ATOM 1363 C C . LYS A 1 198 ? 144.13400 101.75000 111.98800 1.000 81.62000 188 LYS B C 1
ATOM 1364 O O . LYS A 1 198 ? 144.40100 102.29000 110.91500 1.000 83.68000 188 LYS B O 1
ATOM 1370 N N . ALA A 1 199 ? 144.33800 102.35100 113.15600 1.000 73.55000 189 ALA B N 1
ATOM 1371 C CA . ALA A 1 199 ? 144.96200 103.65900 113.21800 1.000 72.00000 189 ALA B CA 1
ATOM 1372 C C . ALA A 1 199 ? 146.41100 103.57200 112.75100 1.000 74.04000 189 ALA B C 1
ATOM 1373 O O . ALA A 1 199 ? 146.94000 102.49400 112.47400 1.000 73.05000 189 ALA B O 1
ATOM 1375 N N . ASP A 1 200 ? 147.05900 104.73200 112.65800 1.000 85.83000 190 ASP B N 1
ATOM 1376 C CA . ASP A 1 200 ? 148.43300 104.80100 112.18800 1.000 89.23000 190 ASP B CA 1
ATOM 1377 C C . ASP A 1 200 ? 149.42100 105.31400 113.21900 1.000 90.59000 190 ASP B C 1
ATOM 1378 O O . ASP A 1 200 ? 150.62300 105.08200 113.05400 1.000 96.24000 190 ASP B O 1
ATOM 1383 N N . LEU A 1 201 ? 148.96400 105.99700 114.26400 1.000 70.34000 191 LEU B N 1
ATOM 1384 C CA . LEU A 1 201 ? 149.84500 106.47000 115.32000 1.000 67.94000 191 LEU B CA 1
ATOM 1385 C C . LEU A 1 201 ? 149.00200 106.76400 116.54800 1.000 72.32000 191 LEU B C 1
ATOM 1386 O O . LEU A 1 201 ? 147.91800 107.33600 116.43600 1.000 79.47000 191 LEU B O 1
ATOM 1391 N N . LEU A 1 202 ? 149.49800 106.35500 117.71100 1.000 65.92000 192 LEU B N 1
ATOM 1392 C CA . LEU A 1 202 ? 148.77600 106.47200 118.97100 1.000 60.16000 192 LEU B CA 1
ATOM 1393 C C . LEU A 1 202 ? 149.56700 107.37900 119.90200 1.000 69.12000 192 LEU B C 1
ATOM 1394 O O . LEU A 1 202 ? 150.73000 107.09500 120.20700 1.000 76.47000 192 LEU B O 1
ATOM 1399 N N . ILE A 1 203 ? 148.94200 108.46100 120.35700 1.000 61.22000 193 ILE B N 1
ATOM 1400 C CA . ILE A 1 203 ? 149.59200 109.45500 121.20200 1.000 55.36000 193 ILE B CA 1
ATOM 1401 C C . ILE A 1 203 ? 148.98800 109.35400 122.59000 1.000 64.05000 193 ILE B C 1
ATOM 1402 O O . ILE A 1 203 ? 147.78300 109.56000 122.76100 1.000 75.45000 193 ILE B O 1
ATOM 1407 N N . LEU A 1 204 ? 149.81500 109.06500 123.58200 1.000 58.52000 194 LEU B N 1
ATOM 1408 C CA . LEU A 1 204 ? 149.35400 108.94400 124.96000 1.000 59.41000 194 LEU B CA 1
ATOM 1409 C C . LEU A 1 204 ? 149.69600 110.24000 125.68000 1.000 65.77000 194 LEU B C 1
ATOM 1410 O O . LEU A 1 204 ? 150.81900 110.42200 126.15000 1.000 78.33000 194 LEU B O 1
ATOM 1415 N N . LEU A 1 205 ? 148.72600 111.14200 125.77400 1.000 74.85000 195 LEU B N 1
ATOM 1416 C CA . LEU A 1 205 ? 148.95900 112.43300 126.40900 1.000 75.50000 195 LEU B CA 1
ATOM 1417 C C . LEU A 1 205 ? 149.02800 112.25400 127.91900 1.000 80.97000 195 LEU B C 1
ATOM 1418 O O . LEU A 1 205 ? 148.02600 111.92500 128.55900 1.000 80.22000 195 LEU B O 1
ATOM 1423 N N . SER A 1 206 ? 150.20200 112.47700 128.49100 1.000 106.58000 196 SER B N 1
ATOM 1424 C CA . SER A 1 206 ? 150.41000 112.42500 129.93100 1.000 105.17000 196 SER B CA 1
ATOM 1425 C C . SER A 1 206 ? 150.95600 113.77100 130.40600 1.000 107.87000 196 SER B C 1
ATOM 1426 O O . SER A 1 206 ? 151.04200 114.73500 129.64300 1.000 106.61000 196 SER B O 1
ATOM 1429 N N . ASP A 1 207 ? 151.31900 113.83400 131.68400 1.000 135.82000 197 ASP B N 1
ATOM 1430 C CA . ASP A 1 207 ? 151.87000 115.04600 132.27200 1.000 136.54000 197 ASP B CA 1
ATOM 1431 C C . ASP A 1 207 ? 153.39100 115.05500 132.30700 1.000 135.11000 197 ASP B C 1
ATOM 1432 O O . ASP A 1 207 ? 153.97900 116.00400 132.83300 1.000 134.25000 197 ASP B O 1
ATOM 1437 N N . VAL A 1 208 ? 154.04100 114.03100 131.76400 1.000 133.37000 198 VAL B N 1
ATOM 1438 C CA . VAL A 1 208 ? 155.49300 113.93200 131.76900 1.000 134.70000 198 VAL B CA 1
ATOM 1439 C C . VAL A 1 208 ? 155.97100 113.94300 130.32400 1.000 134.84000 198 VAL B C 1
ATOM 1440 O O . VAL A 1 208 ? 155.24500 113.54100 129.41100 1.000 133.56000 198 VAL B O 1
ATOM 1444 N N . GLU A 1 209 ? 157.20600 114.40600 130.11900 1.000 140.64000 199 GLU B N 1
ATOM 1445 C CA . GLU A 1 209 ? 157.74500 114.53000 128.77000 1.000 139.99000 199 GLU B CA 1
ATOM 1446 C C . GLU A 1 209 ? 157.92100 113.18500 128.08000 1.000 139.63000 199 GLU B C 1
ATOM 1447 O O . GLU A 1 209 ? 158.14500 113.15300 126.86700 1.000 139.59000 199 GLU B O 1
ATOM 1453 N N . GLY A 1 210 ? 157.84000 112.08000 128.81300 1.000 133.61000 200 GLY B N 1
ATOM 1454 C CA . GLY A 1 210 ? 157.93500 110.77600 128.19100 1.000 132.77000 200 GLY B CA 1
ATOM 1455 C C . GLY A 1 210 ? 158.31500 109.66400 129.14100 1.000 130.29000 200 GLY B C 1
ATOM 1456 O O . GLY A 1 210 ? 157.73500 109.52500 130.21900 1.000 130.40000 200 GLY B O 1
ATOM 1457 N N . LEU A 1 211 ? 159.28600 108.85300 128.73800 1.000 139.75000 201 LEU B N 1
ATOM 1458 C CA . LEU A 1 211 ? 159.78800 107.75300 129.54500 1.000 142.60000 201 LEU B CA 1
ATOM 1459 C C . LEU A 1 211 ? 161.24400 108.02600 129.88600 1.000 145.50000 201 LEU B C 1
ATOM 1460 O O . LEU A 1 211 ? 162.05900 108.26200 128.98800 1.000 145.52000 201 LEU B O 1
ATOM 1465 N N . TYR A 1 212 ? 161.57000 107.99200 131.17400 1.000 157.36000 202 TYR B N 1
ATOM 1466 C CA . TYR A 1 212 ? 162.91100 108.29200 131.65000 1.000 157.67000 202 TYR B CA 1
ATOM 1467 C C . TYR A 1 212 ? 163.62300 107.02100 132.09000 1.000 159.69000 202 TYR B C 1
ATOM 1468 O O . TYR A 1 212 ? 163.00400 105.98000 132.32300 1.000 160.48000 202 TYR B O 1
ATOM 1477 N N . THR A 1 213 ? 164.94900 107.12200 132.20700 1.000 170.62000 203 THR B N 1
ATOM 1478 C CA . THR A 1 213 ? 165.75600 106.00100 132.67000 1.000 169.17000 203 THR B CA 1
ATOM 1479 C C . THR A 1 213 ? 165.50300 105.66000 134.13100 1.000 168.43000 203 THR B C 1
ATOM 1480 O O . THR A 1 213 ? 165.95400 104.60600 134.59100 1.000 166.39000 203 THR B O 1
ATOM 1484 N N . GLY A 1 214 ? 164.81000 106.52300 134.86500 1.000 180.51000 204 GLY B N 1
ATOM 1485 C CA . GLY A 1 214 ? 164.43300 106.25100 136.23000 1.000 181.52000 204 GLY B CA 1
ATOM 1486 C C . GLY A 1 214 ? 163.25700 107.11100 136.63600 1.000 183.29000 204 GLY B C 1
ATOM 1487 O O . GLY A 1 214 ? 162.46100 107.54600 135.79800 1.000 182.94000 204 GLY B O 1
ATOM 1488 N N . PRO A 1 215 ? 163.11400 107.36500 137.93200 1.000 183.08000 205 PRO B N 1
ATOM 1489 C CA . PRO A 1 215 ? 162.09100 108.30600 138.39400 1.000 181.00000 205 PRO B CA 1
ATOM 1490 C C . PRO A 1 215 ? 162.33600 109.69000 137.82200 1.000 182.14000 205 PRO B C 1
ATOM 1491 O O . PRO A 1 215 ? 163.49300 110.11200 137.66800 1.000 182.41000 205 PRO B O 1
ATOM 1495 N N . PRO A 1 216 ? 161.27300 110.42200 137.47900 1.000 174.10000 206 PRO B N 1
ATOM 1496 C CA . PRO A 1 216 ? 161.46200 111.77300 136.92300 1.000 172.30000 206 PRO B CA 1
ATOM 1497 C C . PRO A 1 216 ? 162.18200 112.72200 137.86100 1.000 172.13000 206 PRO B C 1
ATOM 1498 O O . PRO A 1 216 ? 162.91800 113.60100 137.39400 1.000 168.35000 206 PRO B O 1
ATOM 1502 N N . SER A 1 217 ? 161.99300 112.57500 139.17500 1.000 189.41000 207 SER B N 1
ATOM 1503 C CA . SER A 1 217 ? 162.64100 113.46600 140.12900 1.000 189.60000 207 SER B CA 1
ATOM 1504 C C . SER A 1 217 ? 164.13600 113.20500 140.25100 1.000 189.75000 207 SER B C 1
ATOM 1505 O O . SER A 1 217 ? 164.85600 114.04800 140.79700 1.000 188.42000 207 SER B O 1
ATOM 1508 N N . ASP A 1 218 ? 164.61500 112.07000 139.76400 1.000 192.12000 208 ASP B N 1
ATOM 1509 C CA . ASP A 1 218 ? 166.03800 111.75800 139.83600 1.000 191.04000 208 ASP B CA 1
ATOM 1510 C C . ASP A 1 218 ? 166.81000 112.62200 138.84700 1.000 192.40000 208 ASP B C 1
ATOM 1511 O O . ASP A 1 218 ? 166.52200 112.57700 137.64400 1.000 192.09000 208 ASP B O 1
ATOM 1516 N N . PRO A 1 219 ? 167.77600 113.42700 139.29900 1.000 190.72000 209 PRO B N 1
ATOM 1517 C CA . PRO A 1 219 ? 168.56800 114.22100 138.34600 1.000 189.09000 209 PRO B CA 1
ATOM 1518 C C . PRO A 1 219 ? 169.34000 113.37600 137.34900 1.000 189.59000 209 PRO B C 1
ATOM 1519 O O . PRO A 1 219 ? 169.52900 113.80400 136.20300 1.000 188.26000 209 PRO B O 1
ATOM 1523 N N . ASN A 1 220 ? 169.79600 112.18700 137.74900 1.000 187.67000 210 ASN B N 1
ATOM 1524 C CA . ASN A 1 220 ? 170.55600 111.32400 136.85300 1.000 185.28000 210 ASN B CA 1
ATOM 1525 C C . ASN A 1 220 ? 169.70100 110.71400 135.75000 1.000 186.24000 210 ASN B C 1
ATOM 1526 O O . ASN A 1 220 ? 170.25800 110.16100 134.79600 1.000 184.57000 210 ASN B O 1
ATOM 1531 N N . SER A 1 221 ? 168.37800 110.79700 135.85700 1.000 187.76000 211 SER B N 1
ATOM 1532 C CA . SER A 1 221 ? 167.50300 110.24000 134.83700 1.000 185.03000 211 SER B CA 1
ATOM 1533 C C . SER A 1 221 ? 167.64000 111.00700 133.52700 1.000 184.44000 211 SER B C 1
ATOM 1534 O O . SER A 1 221 ? 167.87300 112.21800 133.50800 1.000 185.26000 211 SER B O 1
ATOM 1537 N N . LYS A 1 222 ? 167.49500 110.28400 132.42000 1.000 167.70000 212 LYS B N 1
ATOM 1538 C CA . LYS A 1 222 ? 167.59500 110.86100 131.08900 1.000 167.19000 212 LYS B CA 1
ATOM 1539 C C . LYS A 1 222 ? 166.41400 110.41200 130.24200 1.000 168.66000 212 LYS B C 1
ATOM 1540 O O . LYS A 1 222 ? 165.88000 109.31500 130.42600 1.000 169.33000 212 LYS B O 1
ATOM 1546 N N . LEU A 1 223 ? 166.00900 111.27500 129.31500 1.000 157.64000 213 LEU B N 1
ATOM 1547 C CA . LEU A 1 223 ? 164.89100 110.96700 128.43700 1.000 155.95000 213 LEU B CA 1
ATOM 1548 C C . LEU A 1 223 ? 165.26200 109.85600 127.46300 1.000 154.92000 213 LEU B C 1
ATOM 1549 O O . LEU A 1 223 ? 166.42100 109.70300 127.07000 1.000 153.12000 213 LEU B O 1
ATOM 1554 N N . ILE A 1 224 ? 164.26100 109.07300 127.07700 1.000 149.66000 214 ILE B N 1
ATOM 1555 C CA . ILE A 1 224 ? 164.44100 107.94100 126.17700 1.000 149.10000 214 ILE B CA 1
ATOM 1556 C C . ILE A 1 224 ? 164.05500 108.37900 124.77100 1.000 148.06000 214 ILE B C 1
ATOM 1557 O O . ILE A 1 224 ? 162.89500 108.72400 124.51700 1.000 145.30000 214 ILE B O 1
ATOM 1562 N N . HIS A 1 225 ? 165.02600 108.36900 123.85500 1.000 145.69000 215 HIS B N 1
ATOM 1563 C CA . HIS A 1 225 ? 164.72900 108.74400 122.47700 1.000 144.07000 215 HIS B CA 1
ATOM 1564 C C . HIS A 1 225 ? 163.79000 107.74200 121.82000 1.000 142.75000 215 HIS B C 1
ATOM 1565 O O . HIS A 1 225 ? 162.84500 108.13500 121.12900 1.000 143.16000 215 HIS B O 1
ATOM 1572 N N . THR A 1 226 ? 164.03000 106.44800 122.02400 1.000 136.29000 216 THR B N 1
ATOM 1573 C CA . THR A 1 226 ? 163.12800 105.41400 121.52800 1.000 134.44000 216 THR B CA 1
ATOM 1574 C C . THR A 1 226 ? 163.26000 104.19100 122.42100 1.000 134.20000 216 THR B C 1
ATOM 1575 O O . THR A 1 226 ? 164.33700 103.92900 122.96400 1.000 135.89000 216 THR B O 1
ATOM 1579 N N . PHE A 1 227 ? 162.16300 103.46200 122.59100 1.000 139.05000 217 PHE B N 1
ATOM 1580 C CA . PHE A 1 227 ? 162.15800 102.30900 123.47900 1.000 141.01000 217 PHE B CA 1
ATOM 1581 C C . PHE A 1 227 ? 162.65200 101.07600 122.73700 1.000 144.18000 217 PHE B C 1
ATOM 1582 O O . PHE A 1 227 ? 162.15400 100.74800 121.65500 1.000 144.87000 217 PHE B O 1
ATOM 1590 N N . VAL A 1 228 ? 163.62800 100.38700 123.32000 1.000 155.84000 218 VAL B N 1
ATOM 1591 C CA . VAL A 1 228 ? 164.22600 99.20100 122.72100 1.000 155.43000 218 VAL B CA 1
ATOM 1592 C C . VAL A 1 228 ? 163.84900 98.00000 123.57400 1.000 156.34000 218 VAL B C 1
ATOM 1593 O O . VAL A 1 228 ? 164.09800 97.99100 124.78600 1.000 153.94000 218 VAL B O 1
ATOM 1597 N N . LYS A 1 229 ? 163.27400 96.96900 122.94900 1.000 171.95000 219 LYS B N 1
ATOM 1598 C CA . LYS A 1 229 ? 162.80700 95.78800 123.72800 1.000 172.30000 219 LYS B CA 1
ATOM 1599 C C . LYS A 1 229 ? 163.97700 94.85300 124.05100 1.000 172.39000 219 LYS B C 1
ATOM 1600 O O . LYS A 1 229 ? 163.72800 93.81600 124.69300 1.000 170.45000 219 LYS B O 1
ATOM 1606 N N . GLU A 1 230 ? 165.19900 95.23200 123.67000 1.000 178.47000 220 GLU B N 1
ATOM 1607 C CA . GLU A 1 230 ? 166.38700 94.37300 123.91800 1.000 175.53000 220 GLU B CA 1
ATOM 1608 C C . GLU A 1 230 ? 167.33400 95.08300 124.89100 1.000 175.01000 220 GLU B C 1
ATOM 1609 O O . GLU A 1 230 ? 168.20500 94.40100 125.46400 1.000 174.95000 220 GLU B O 1
ATOM 1615 N N . LYS A 1 231 ? 167.16300 96.39500 125.07300 1.000 165.96000 221 LYS B N 1
ATOM 1616 C CA . LYS A 1 231 ? 168.06400 97.18300 125.95500 1.000 165.12000 221 LYS B CA 1
ATOM 1617 C C . LYS A 1 231 ? 167.23800 97.84100 127.06200 1.000 167.60000 221 LYS B C 1
ATOM 1618 O O . LYS A 1 231 ? 167.40300 97.44500 128.23000 1.000 167.62000 221 LYS B O 1
ATOM 1624 N N . HIS A 1 232 ? 166.36600 98.78700 126.70000 1.000 167.88000 222 HIS B N 1
ATOM 1625 C CA . HIS A 1 232 ? 165.53900 99.50900 127.70600 1.000 166.75000 222 HIS B CA 1
ATOM 1626 C C . HIS A 1 232 ? 164.43500 98.57700 128.21200 1.000 166.87000 222 HIS B C 1
ATOM 1627 O O . HIS A 1 232 ? 163.56900 99.02800 128.99200 1.000 166.04000 222 HIS B O 1
ATOM 1634 N N . GLN A 1 233 ? 164.47600 97.31400 127.78300 1.000 172.53000 223 GLN B N 1
ATOM 1635 C CA . GLN A 1 233 ? 163.43600 96.33100 128.17900 1.000 172.14000 223 GLN B CA 1
ATOM 1636 C C . GLN A 1 233 ? 163.22700 96.35500 129.69700 1.000 172.45000 223 GLN B C 1
ATOM 1637 O O . GLN A 1 233 ? 162.06700 96.51300 130.12100 1.000 171.31000 223 GLN B O 1
ATOM 1643 N N . ASP A 1 234 ? 164.29800 96.20700 130.48200 1.000 180.60000 224 ASP B N 1
ATOM 1644 C CA . ASP A 1 234 ? 164.14200 96.10900 131.95900 1.000 180.30000 224 ASP B CA 1
ATOM 1645 C C . ASP A 1 234 ? 164.92500 97.22600 132.65700 1.000 180.89000 224 ASP B C 1
ATOM 1646 O O . ASP A 1 234 ? 164.78600 97.35700 133.88900 1.000 180.00000 224 ASP B O 1
ATOM 1651 N N . GLU A 1 235 ? 165.71100 97.99700 131.90300 1.000 184.16000 225 GLU B N 1
ATOM 1652 C CA . GLU A 1 235 ? 166.55100 99.06000 132.51700 1.000 184.75000 225 GLU B CA 1
ATOM 1653 C C . GLU A 1 235 ? 165.65700 100.02800 133.29600 1.000 184.84000 225 GLU B C 1
ATOM 1654 O O . GLU A 1 235 ? 166.01300 100.36500 134.44100 1.000 182.89000 225 GLU B O 1
ATOM 1660 N N . ILE A 1 236 ? 164.53900 100.44700 132.70000 1.000 181.72000 226 ILE B N 1
ATOM 1661 C CA . ILE A 1 236 ? 163.64600 101.45100 133.35300 1.000 180.31000 226 ILE B CA 1
ATOM 1662 C C . ILE A 1 236 ? 162.91800 100.79400 134.53000 1.000 180.42000 226 ILE B C 1
ATOM 1663 O O . ILE A 1 236 ? 162.49200 99.63200 134.38400 1.000 180.42000 226 ILE B O 1
ATOM 1668 N N . THR A 1 237 ? 162.78800 101.51600 135.64700 1.000 172.05000 227 THR B N 1
ATOM 1669 C CA . THR A 1 237 ? 162.08900 100.97600 136.84500 1.000 172.20000 227 THR B CA 1
ATOM 1670 C C . THR A 1 237 ? 160.90800 101.89000 137.19300 1.000 171.56000 227 THR B C 1
ATOM 1671 O O . THR A 1 237 ? 161.05100 103.11800 137.03600 1.000 169.52000 227 THR B O 1
ATOM 1675 N N . PHE A 1 238 ? 159.79100 101.30900 137.63900 1.000 170.29000 228 PHE B N 1
ATOM 1676 C CA . PHE A 1 238 ? 158.58600 102.10600 137.98900 1.000 168.76000 228 PHE B CA 1
ATOM 1677 C C . PHE A 1 238 ? 158.24200 101.89100 139.46600 1.000 167.85000 228 PHE B C 1
ATOM 1678 O O . PHE A 1 238 ? 159.19000 101.89900 140.27600 1.000 167.42000 228 PHE B O 1
ATOM 1686 N N . GLY A 1 248 ? 149.51200 103.27900 136.91100 1.000 152.32000 238 GLY B N 1
ATOM 1687 C CA . GLY A 1 248 ? 150.59600 104.23900 136.81300 1.000 154.13000 238 GLY B CA 1
ATOM 1688 C C . GLY A 1 248 ? 151.23400 104.26700 135.44000 1.000 156.67000 238 GLY B C 1
ATOM 1689 O O . GLY A 1 248 ? 150.58000 103.97900 134.44000 1.000 156.33000 238 GLY B O 1
ATOM 1690 N N . MET A 1 249 ? 152.52000 104.62100 135.38800 1.000 157.01000 239 MET B N 1
ATOM 1691 C CA . MET A 1 249 ? 153.22000 104.64300 134.11000 1.000 155.31000 239 MET B CA 1
ATOM 1692 C C . MET A 1 249 ? 153.57600 103.23800 133.64000 1.000 155.07000 239 MET B C 1
ATOM 1693 O O . MET A 1 249 ? 153.77700 103.02200 132.44000 1.000 157.52000 239 MET B O 1
ATOM 1698 N N . THR A 1 250 ? 153.63900 102.26600 134.55300 1.000 141.58000 240 THR B N 1
ATOM 1699 C CA . THR A 1 250 ? 153.90900 100.89700 134.12600 1.000 141.14000 240 THR B CA 1
ATOM 1700 C C . THR A 1 250 ? 152.78000 100.35800 133.25600 1.000 138.95000 240 THR B C 1
ATOM 1701 O O . THR A 1 250 ? 153.03400 99.63500 132.28600 1.000 137.11000 240 THR B O 1
ATOM 1705 N N . ALA A 1 251 ? 151.53000 100.70600 133.57200 1.000 130.06000 241 ALA B N 1
ATOM 1706 C CA . ALA A 1 251 ? 150.41800 100.31400 132.71200 1.000 129.38000 241 ALA B CA 1
ATOM 1707 C C . ALA A 1 251 ? 150.51800 100.98200 131.34800 1.000 130.47000 241 ALA B C 1
ATOM 1708 O O . ALA A 1 251 ? 150.23900 100.35400 130.32000 1.000 130.01000 241 ALA B O 1
ATOM 1710 N N . LYS A 1 252 ? 150.91700 102.25600 131.32100 1.000 130.22000 242 LYS B N 1
ATOM 1711 C CA . LYS A 1 252 ? 151.12100 102.94300 130.05100 1.000 129.03000 242 LYS B CA 1
ATOM 1712 C C . LYS A 1 252 ? 152.17900 102.24100 129.21500 1.000 127.99000 242 LYS B C 1
ATOM 1713 O O . LYS A 1 252 ? 151.99100 102.03000 128.01500 1.000 128.50000 242 LYS B O 1
ATOM 1719 N N . VAL A 1 253 ? 153.29700 101.86600 129.83700 1.000 125.43000 243 VAL B N 1
ATOM 1720 C CA . VAL A 1 253 ? 154.37600 101.21500 129.10400 1.000 123.91000 243 VAL B CA 1
ATOM 1721 C C . VAL A 1 253 ? 153.93700 99.84300 128.61400 1.000 124.38000 243 VAL B C 1
ATOM 1722 O O . VAL A 1 253 ? 154.26800 99.43400 127.49600 1.000 126.76000 243 VAL B O 1
ATOM 1726 N N . LYS A 1 254 ? 153.19100 99.10700 129.43800 1.000 124.16000 244 LYS B N 1
ATOM 1727 C CA . LYS A 1 254 ? 152.71600 97.79300 129.02300 1.000 125.18000 244 LYS B CA 1
ATOM 1728 C C . LYS A 1 254 ? 151.76700 97.90400 127.83500 1.000 130.12000 244 LYS B C 1
ATOM 1729 O O . LYS A 1 254 ? 151.88300 97.15100 126.85900 1.000 132.74000 244 LYS B O 1
ATOM 1735 N N . ALA A 1 255 ? 150.82900 98.85400 127.89200 1.000 121.09000 245 ALA B N 1
ATOM 1736 C CA . ALA A 1 255 ? 149.91000 99.05200 126.77500 1.000 114.00000 245 ALA B CA 1
ATOM 1737 C C . ALA A 1 255 ? 150.65200 99.51000 125.52900 1.000 113.18000 245 ALA B C 1
ATOM 1738 O O . ALA A 1 255 ? 150.32600 99.09100 124.41400 1.000 112.25000 245 ALA B O 1
ATOM 1740 N N . ALA A 1 256 ? 151.65400 100.37300 125.69800 1.000 121.12000 246 ALA B N 1
ATOM 1741 C CA . ALA A 1 256 ? 152.44400 100.81700 124.55800 1.000 123.73000 246 ALA B CA 1
ATOM 1742 C C . ALA A 1 256 ? 153.18800 99.65600 123.91700 1.000 124.82000 246 ALA B C 1
ATOM 1743 O O . ALA A 1 256 ? 153.24000 99.55000 122.68900 1.000 127.99000 246 ALA B O 1
ATOM 1745 N N . VAL A 1 257 ? 153.77900 98.77900 124.72800 1.000 120.52000 247 VAL B N 1
ATOM 1746 C CA . VAL A 1 257 ? 154.49900 97.63700 124.17200 1.000 118.72000 247 VAL B CA 1
ATOM 1747 C C . VAL A 1 257 ? 153.53700 96.71000 123.44600 1.000 121.92000 247 VAL B C 1
ATOM 1748 O O . VAL A 1 257 ? 153.83100 96.22200 122.34800 1.000 124.01000 247 VAL B O 1
ATOM 1752 N N . ASN A 1 258 ? 152.36600 96.46200 124.03700 1.000 119.27000 248 ASN B N 1
ATOM 1753 C CA . ASN A 1 258 ? 151.38700 95.59900 123.38600 1.000 116.86000 248 ASN B CA 1
ATOM 1754 C C . ASN A 1 258 ? 150.92300 96.18600 122.05800 1.000 115.66000 248 ASN B C 1
ATOM 1755 O O . ASN A 1 258 ? 150.77500 95.46000 121.06800 1.000 114.27000 248 ASN B O 1
ATOM 1760 N N . ALA A 1 259 ? 150.69000 97.50000 122.01300 1.000 107.88000 249 ALA B N 1
ATOM 1761 C CA . ALA A 1 259 ? 150.24200 98.12300 120.77100 1.000 107.61000 249 ALA B CA 1
ATOM 1762 C C . ALA A 1 259 ? 151.34500 98.13500 119.72100 1.000 107.17000 249 ALA B C 1
ATOM 1763 O O . ALA A 1 259 ? 151.10300 97.79500 118.55800 1.000 111.20000 249 ALA B O 1
ATOM 1765 N N . ALA A 1 260 ? 152.56300 98.51700 120.10600 1.000 103.89000 250 ALA B N 1
ATOM 1766 C CA . ALA A 1 260 ? 153.65700 98.59500 119.15000 1.000 104.42000 250 ALA B CA 1
ATOM 1767 C C . ALA A 1 260 ? 154.12000 97.22400 118.68000 1.000 109.54000 250 ALA B C 1
ATOM 1768 O O . ALA A 1 260 ? 154.76900 97.13300 117.63500 1.000 111.66000 250 ALA B O 1
ATOM 1770 N N . TYR A 1 261 ? 153.81700 96.16100 119.42800 1.000 120.76000 251 TYR B N 1
ATOM 1771 C CA . TYR A 1 261 ? 154.13500 94.82000 118.94800 1.000 119.52000 251 TYR B CA 1
ATOM 1772 C C . TYR A 1 261 ? 153.32200 94.47000 117.71200 1.000 120.49000 251 TYR B C 1
ATOM 1773 O O . TYR A 1 261 ? 153.82300 93.80300 116.80000 1.000 120.58000 251 TYR B O 1
ATOM 1782 N N . ALA A 1 262 ? 152.06800 94.90800 117.66200 1.000 106.89000 252 ALA B N 1
ATOM 1783 C CA . ALA A 1 262 ? 151.18400 94.56300 116.55800 1.000 107.52000 252 ALA B CA 1
ATOM 1784 C C . ALA A 1 262 ? 151.38800 95.43900 115.33200 1.000 109.75000 252 ALA B C 1
ATOM 1785 O O . ALA A 1 262 ? 150.72300 95.21500 114.31700 1.000 112.95000 252 ALA B O 1
ATOM 1787 N N . GLY A 1 263 ? 152.28100 96.42100 115.39400 1.000 101.82000 253 GLY B N 1
ATOM 1788 C CA . GLY A 1 263 ? 152.55800 97.25600 114.24600 1.000 97.41000 253 GLY B CA 1
ATOM 1789 C C . GLY A 1 263 ? 151.89500 98.61100 114.24900 1.000 96.24000 253 GLY B C 1
ATOM 1790 O O . GLY A 1 263 ? 151.71600 99.19500 113.17500 1.000 99.87000 253 GLY B O 1
ATOM 1791 N N . ILE A 1 264 ? 151.51100 99.12800 115.40900 1.000 84.40000 254 ILE B N 1
ATOM 1792 C CA . ILE A 1 264 ? 150.97000 100.47500 115.54100 1.000 83.17000 254 ILE B CA 1
ATOM 1793 C C . ILE A 1 264 ? 152.00000 101.31500 116.29300 1.000 91.01000 254 ILE B C 1
ATOM 1794 O O . ILE A 1 264 ? 152.22900 101.08300 117.48800 1.000 101.99000 254 ILE B O 1
ATOM 1799 N N . PRO A 1 265 ? 152.66100 102.26900 115.64400 1.000 72.76000 255 PRO B N 1
ATOM 1800 C CA . PRO A 1 265 ? 153.63300 103.09900 116.35600 1.000 71.69000 255 PRO B CA 1
ATOM 1801 C C . PRO A 1 265 ? 152.96200 103.92000 117.44300 1.000 76.28000 255 PRO B C 1
ATOM 1802 O O . PRO A 1 265 ? 151.87300 104.46100 117.25200 1.000 72.70000 255 PRO B O 1
ATOM 1806 N N . VAL A 1 266 ? 153.64200 104.03300 118.58000 1.000 73.43000 256 VAL B N 1
ATOM 1807 C CA . VAL A 1 266 ? 153.09000 104.64600 119.78200 1.000 66.01000 256 VAL B CA 1
ATOM 1808 C C . VAL A 1 266 ? 154.03500 105.73900 120.24700 1.000 74.27000 256 VAL B C 1
ATOM 1809 O O . VAL A 1 266 ? 155.24900 105.52500 120.31700 1.000 85.36000 256 VAL B O 1
ATOM 1813 N N . ILE A 1 267 ? 153.48400 106.90700 120.56200 1.000 59.94000 257 ILE B N 1
ATOM 1814 C CA . ILE A 1 267 ? 154.25400 108.05500 121.02100 1.000 56.00000 257 ILE B CA 1
ATOM 1815 C C . ILE A 1 267 ? 153.70300 108.47900 122.37200 1.000 69.44000 257 ILE B C 1
ATOM 1816 O O . ILE A 1 267 ? 152.50200 108.74000 122.49600 1.000 74.70000 257 ILE B O 1
ATOM 1821 N N . ILE A 1 268 ? 154.57100 108.54500 123.37700 1.000 83.55000 258 ILE B N 1
ATOM 1822 C CA . ILE A 1 268 ? 154.20400 109.02700 124.70300 1.000 79.24000 258 ILE B CA 1
ATOM 1823 C C . ILE A 1 268 ? 154.72600 110.44700 124.82100 1.000 87.26000 258 ILE B C 1
ATOM 1824 O O . ILE A 1 268 ? 155.93900 110.67100 124.81500 1.000 95.98000 258 ILE B O 1
ATOM 1829 N N . THR A 1 269 ? 153.82400 111.41400 124.94000 1.000 98.50000 259 THR B N 1
ATOM 1830 C CA . THR A 1 269 ? 154.22400 112.81000 124.92400 1.000 97.84000 259 THR B CA 1
ATOM 1831 C C . THR A 1 269 ? 153.45300 113.57100 125.98900 1.000 100.31000 259 THR B C 1
ATOM 1832 O O . THR A 1 269 ? 152.41200 113.12200 126.47000 1.000 103.03000 259 THR B O 1
ATOM 1836 N N . SER A 1 270 ? 153.98800 114.72900 126.36400 1.000 117.93000 260 SER B N 1
ATOM 1837 C CA . SER A 1 270 ? 153.41600 115.54100 127.42900 1.000 117.23000 260 SER B CA 1
ATOM 1838 C C . SER A 1 270 ? 152.35100 116.47000 126.86700 1.000 117.75000 260 SER B C 1
ATOM 1839 O O . SER A 1 270 ? 152.60000 117.20100 125.90600 1.000 119.96000 260 SER B O 1
ATOM 1842 N N . GLY A 1 271 ? 151.17200 116.44400 127.47400 1.000 121.03000 261 GLY B N 1
ATOM 1843 C CA . GLY A 1 271 ? 150.07100 117.27900 127.05700 1.000 122.83000 261 GLY B CA 1
ATOM 1844 C C . GLY A 1 271 ? 150.05400 118.66000 127.65200 1.000 122.81000 261 GLY B C 1
ATOM 1845 O O . GLY A 1 271 ? 149.12000 119.42600 127.40000 1.000 122.61000 261 GLY B O 1
ATOM 1846 N N . TYR A 1 272 ? 151.06500 119.00700 128.44700 1.000 120.64000 262 TYR B N 1
ATOM 1847 C CA . TYR A 1 272 ? 151.13700 120.33600 129.03700 1.000 118.22000 262 TYR B CA 1
ATOM 1848 C C . TYR A 1 272 ? 151.45500 121.41100 128.00900 1.000 120.28000 262 TYR B C 1
ATOM 1849 O O . TYR A 1 272 ? 151.26100 122.59800 128.29300 1.000 119.49000 262 TYR B O 1
ATOM 1858 N N . SER A 1 273 ? 151.94000 121.03000 126.83200 1.000 129.68000 263 SER B N 1
ATOM 1859 C CA . SER A 1 273 ? 152.27600 121.97100 125.77700 1.000 129.50000 263 SER B CA 1
ATOM 1860 C C . SER A 1 273 ? 151.25500 121.87800 124.64900 1.000 131.46000 263 SER B C 1
ATOM 1861 O O . SER A 1 273 ? 150.66900 120.82100 124.40000 1.000 127.86000 263 SER B O 1
ATOM 1864 N N . ALA A 1 274 ? 151.05000 123.00000 123.96400 1.000 139.49000 264 ALA B N 1
ATOM 1865 C CA . ALA A 1 274 ? 150.01300 123.10700 122.94700 1.000 139.74000 264 ALA B CA 1
ATOM 1866 C C . ALA A 1 274 ? 150.48200 122.72700 121.54800 1.000 139.05000 264 ALA B C 1
ATOM 1867 O O . ALA A 1 274 ? 149.65100 122.64000 120.63900 1.000 134.08000 264 ALA B O 1
ATOM 1869 N N . GLU A 1 275 ? 151.77900 122.49900 121.34900 1.000 145.11000 265 GLU B N 1
ATOM 1870 C CA . GLU A 1 275 ? 152.31300 122.20100 120.02700 1.000 143.63000 265 GLU B CA 1
ATOM 1871 C C . GLU A 1 275 ? 152.99900 120.84400 119.96300 1.000 141.88000 265 GLU B C 1
ATOM 1872 O O . GLU A 1 275 ? 153.66200 120.54400 118.96300 1.000 141.80000 265 GLU B O 1
ATOM 1878 N N . ASN A 1 276 ? 152.86000 120.01600 120.99800 1.000 119.66000 266 ASN B N 1
ATOM 1879 C CA . ASN A 1 276 ? 153.51300 118.71200 120.98600 1.000 118.07000 266 ASN B CA 1
ATOM 1880 C C . ASN A 1 276 ? 152.93000 117.80900 119.90700 1.000 120.24000 266 ASN B C 1
ATOM 1881 O O . ASN A 1 276 ? 153.67000 117.06700 119.25000 1.000 120.79000 266 ASN B O 1
ATOM 1886 N N . ILE A 1 277 ? 151.61100 117.85900 119.70600 1.000 107.94000 267 ILE B N 1
ATOM 1887 C CA . ILE A 1 277 ? 150.98700 117.02700 118.68100 1.000 106.45000 267 ILE B CA 1
ATOM 1888 C C . ILE A 1 277 ? 151.51100 117.39800 117.30000 1.000 109.45000 267 ILE B C 1
ATOM 1889 O O . ILE A 1 277 ? 151.82400 116.52300 116.48300 1.000 114.70000 267 ILE B O 1
ATOM 1894 N N . ASP A 1 278 ? 151.61500 118.69700 117.01200 1.000 112.39000 268 ASP B N 1
ATOM 1895 C CA . ASP A 1 278 ? 152.16300 119.10800 115.72500 1.000 113.23000 268 ASP B CA 1
ATOM 1896 C C . ASP A 1 278 ? 153.61200 118.67000 115.58300 1.000 115.75000 268 ASP B C 1
ATOM 1897 O O . ASP A 1 278 ? 154.03900 118.25500 114.50100 1.000 115.43000 268 ASP B O 1
ATOM 1902 N N . LYS A 1 279 ? 154.38400 118.75800 116.66700 1.000 116.52000 269 LYS B N 1
ATOM 1903 C CA . LYS A 1 279 ? 155.79100 118.38300 116.60000 1.000 117.79000 269 LYS B CA 1
ATOM 1904 C C . LYS A 1 279 ? 155.95800 116.90100 116.28900 1.000 118.40000 269 LYS B C 1
ATOM 1905 O O . LYS A 1 279 ? 156.79600 116.52700 115.46100 1.000 117.91000 269 LYS B O 1
ATOM 1911 N N . VAL A 1 280 ? 155.17600 116.03700 116.94000 1.000 111.63000 270 VAL B N 1
ATOM 1912 C CA . VAL A 1 280 ? 155.31000 114.61000 116.66200 1.000 109.57000 270 VAL B CA 1
ATOM 1913 C C . VAL A 1 280 ? 154.78300 114.28700 115.27000 1.000 109.76000 270 VAL B C 1
ATOM 1914 O O . VAL A 1 280 ? 155.35800 113.46000 114.55300 1.000 106.38000 270 VAL B O 1
ATOM 1918 N N . LEU A 1 281 ? 153.69300 114.93800 114.85700 1.000 108.07000 271 LEU B N 1
ATOM 1919 C CA . LEU A 1 281 ? 153.13100 114.67700 113.53600 1.000 103.93000 271 LEU B CA 1
ATOM 1920 C C . LEU A 1 281 ? 153.98800 115.23200 112.40700 1.000 107.33000 271 LEU B C 1
ATOM 1921 O O . LEU A 1 281 ? 153.79800 114.83500 111.25400 1.000 109.09000 271 LEU B O 1
ATOM 1926 N N . ARG A 1 282 ? 154.90900 116.14600 112.70100 1.000 116.39000 272 ARG B N 1
ATOM 1927 C CA . ARG A 1 282 ? 155.81800 116.66400 111.69000 1.000 112.63000 272 ARG B CA 1
ATOM 1928 C C . ARG A 1 282 ? 157.11600 115.87800 111.59900 1.000 112.05000 272 ARG B C 1
ATOM 1929 O O . ARG A 1 282 ? 157.90200 116.11700 110.67700 1.000 111.22000 272 ARG B O 1
ATOM 1937 N N . GLY A 1 283 ? 157.35800 114.95000 112.51700 1.000 118.96000 273 GLY B N 1
ATOM 1938 C CA . GLY A 1 283 ? 158.57000 114.16300 112.50900 1.000 119.60000 273 GLY B CA 1
ATOM 1939 C C . GLY A 1 283 ? 159.67600 114.64900 113.41600 1.000 120.03000 273 GLY B C 1
ATOM 1940 O O . GLY A 1 283 ? 160.79800 114.14300 113.31500 1.000 117.31000 273 GLY B O 1
ATOM 1941 N N . LEU A 1 284 ? 159.40300 115.60700 114.29400 1.000 126.16000 274 LEU B N 1
ATOM 1942 C CA . LEU A 1 284 ? 160.43100 116.11400 115.18600 1.000 126.59000 274 LEU B CA 1
ATOM 1943 C C . LEU A 1 284 ? 160.71900 115.11400 116.30200 1.000 127.75000 274 LEU B C 1
ATOM 1944 O O . LEU A 1 284 ? 159.95700 114.17600 116.54600 1.000 128.06000 274 LEU B O 1
ATOM 1949 N N . ARG A 1 285 ? 161.83900 115.33000 116.98600 1.000 127.79000 275 ARG B N 1
ATOM 1950 C CA . ARG A 1 285 ? 162.25300 114.47700 118.09800 1.000 126.58000 275 ARG B CA 1
ATOM 1951 C C . ARG A 1 285 ? 161.54500 114.95800 119.35600 1.000 126.33000 275 ARG B C 1
ATOM 1952 O O . ARG A 1 285 ? 162.03800 115.82200 120.08200 1.000 127.33000 275 ARG B O 1
ATOM 1960 N N . VAL A 1 286 ? 160.37200 114.39200 119.62400 1.000 118.64000 276 VAL B N 1
ATOM 1961 C CA . VAL A 1 286 ? 159.59100 114.74100 120.80400 1.000 121.25000 276 VAL B CA 1
ATOM 1962 C C . VAL A 1 286 ? 158.95500 113.47700 121.36600 1.000 121.19000 276 VAL B C 1
ATOM 1963 O O . VAL A 1 286 ? 158.59300 112.56400 120.61700 1.000 122.99000 276 VAL B O 1
ATOM 1967 N N . GLY A 1 287 ? 158.84800 113.41400 122.68900 1.000 106.17000 277 GLY B N 1
ATOM 1968 C CA . GLY A 1 287 ? 158.22900 112.28100 123.33700 1.000 101.33000 277 GLY B CA 1
ATOM 1969 C C . GLY A 1 287 ? 159.10500 111.04100 123.29600 1.000 102.67000 277 GLY B C 1
ATOM 1970 O O . GLY A 1 287 ? 160.28500 111.07600 122.95700 1.000 103.01000 277 GLY B O 1
ATOM 1971 N N . THR A 1 288 ? 158.48900 109.92300 123.66100 1.000 110.89000 278 THR B N 1
ATOM 1972 C CA . THR A 1 288 ? 159.12400 108.61500 123.61400 1.000 112.24000 278 THR B CA 1
ATOM 1973 C C . THR A 1 288 ? 158.43000 107.76100 122.56500 1.000 111.09000 278 THR B C 1
ATOM 1974 O O . THR A 1 288 ? 157.19800 107.68900 122.53500 1.000 108.92000 278 THR B O 1
ATOM 1978 N N . LEU A 1 289 ? 159.21700 107.11900 121.71200 1.000 109.68000 279 LEU B N 1
ATOM 1979 C CA . LEU A 1 289 ? 158.70200 106.36400 120.58200 1.000 104.37000 279 LEU B CA 1
ATOM 1980 C C . LEU A 1 289 ? 158.70300 104.87400 120.88800 1.000 110.61000 279 LEU B C 1
ATOM 1981 O O . LEU A 1 289 ? 159.66000 104.34600 121.45900 1.000 115.50000 279 LEU B O 1
ATOM 1986 N N . PHE A 1 290 ? 157.61900 104.20300 120.50600 1.000 107.59000 280 PHE B N 1
ATOM 1987 C CA . PHE A 1 290 ? 157.45800 102.75900 120.65700 1.000 106.84000 280 PHE B CA 1
ATOM 1988 C C . PHE A 1 290 ? 157.18700 102.18800 119.27200 1.000 107.92000 280 PHE B C 1
ATOM 1989 O O . PHE A 1 290 ? 156.04800 102.22400 118.79900 1.000 108.81000 280 PHE B O 1
ATOM 1997 N N . HIS A 1 291 ? 158.21600 101.66700 118.61500 1.000 136.47000 281 HIS B N 1
ATOM 1998 C CA . HIS A 1 291 ? 158.07200 101.13800 117.26700 1.000 139.39000 281 HIS B CA 1
ATOM 1999 C C . HIS A 1 291 ? 158.74300 99.77900 117.16000 1.000 141.08000 281 HIS B C 1
ATOM 2000 O O . HIS A 1 291 ? 159.84400 99.57800 117.67800 1.000 140.80000 281 HIS B O 1
ATOM 2007 N N . GLN A 1 292 ? 158.07000 98.84800 116.48200 1.000 153.21000 282 GLN B N 1
ATOM 2008 C CA . GLN A 1 292 ? 158.62900 97.51400 116.29900 1.000 153.13000 282 GLN B CA 1
ATOM 2009 C C . GLN A 1 292 ? 159.74300 97.50700 115.25900 1.000 154.45000 282 GLN B C 1
ATOM 2010 O O . GLN A 1 292 ? 160.73200 96.78200 115.41200 1.000 155.62000 282 GLN B O 1
ATOM 2016 N N . ASP A 1 293 ? 159.59800 98.29700 114.19500 1.000 166.57000 283 ASP B N 1
ATOM 2017 C CA . ASP A 1 293 ? 160.61900 98.33800 113.15500 1.000 168.63000 283 ASP B CA 1
ATOM 2018 C C . ASP A 1 293 ? 161.82900 99.15300 113.59200 1.000 167.21000 283 ASP B C 1
ATOM 2019 O O . ASP A 1 293 ? 162.96800 98.80100 113.26800 1.000 166.21000 283 ASP B O 1
ATOM 2024 N N . ALA A 1 294 ? 161.59800 100.24400 114.32500 1.000 159.97000 284 ALA B N 1
ATOM 2025 C CA . ALA A 1 294 ? 162.70500 101.08400 114.76600 1.000 159.85000 284 ALA B CA 1
ATOM 2026 C C . ALA A 1 294 ? 163.61400 100.34100 115.73500 1.000 161.32000 284 ALA B C 1
ATOM 2027 O O . ALA A 1 294 ? 164.84300 100.42700 115.63300 1.000 159.19000 284 ALA B O 1
ATOM 2029 N N . ARG A 1 295 ? 163.03200 99.60500 116.68000 1.000 167.34000 285 ARG B N 1
ATOM 2030 C CA . ARG A 1 295 ? 163.84100 98.88100 117.64900 1.000 166.57000 285 ARG B CA 1
ATOM 2031 C C . ARG A 1 295 ? 164.62300 97.77100 116.95600 1.000 165.85000 285 ARG B C 1
ATOM 2032 O O . ARG A 1 295 ? 164.10900 97.08100 116.07200 1.000 164.59000 285 ARG B O 1
ATOM 2040 N N . LEU A 1 296 ? 165.88300 97.61800 117.34900 1.000 161.86000 286 LEU B N 1
ATOM 2041 C CA . LEU A 1 296 ? 166.76400 96.63900 116.72600 1.000 161.10000 286 LEU B CA 1
ATOM 2042 C C . LEU A 1 296 ? 167.46700 95.78900 117.77700 1.000 158.15000 286 LEU B C 1
ATOM 2043 O O . LEU A 1 296 ? 168.02000 96.31300 118.74300 1.000 158.86000 286 LEU B O 1
ATOM 2048 N N . TYR B 1 82 ? 120.44500 131.95000 166.32500 1.000 100.54000 72 TYR A N 1
ATOM 2049 C CA . TYR B 1 82 ? 121.53700 130.94700 166.25500 1.000 104.28000 72 TYR A CA 1
ATOM 2050 C C . TYR B 1 82 ? 120.97300 129.62100 165.75600 1.000 108.64000 72 TYR A C 1
ATOM 2051 O O . TYR B 1 82 ? 121.38300 129.16700 164.68000 1.000 111.29000 72 TYR A O 1
ATOM 2060 N N . ARG B 1 83 ? 120.03600 129.03700 166.50200 1.000 104.78000 73 ARG A N 1
ATOM 2061 C CA . ARG B 1 83 ? 119.51800 127.69300 166.13800 1.000 104.41000 73 ARG A CA 1
ATOM 2062 C C . ARG B 1 83 ? 119.06200 127.69800 164.67800 1.000 104.38000 73 ARG A C 1
ATOM 2063 O O . ARG B 1 83 ? 119.37800 126.73700 163.96700 1.000 106.96000 73 ARG A O 1
ATOM 2071 N N . GLN B 1 84 ? 118.36000 128.74000 164.24400 1.000 107.40000 74 GLN A N 1
ATOM 2072 C CA . GLN B 1 84 ? 117.82800 128.74100 162.85800 1.000 107.31000 74 GLN A CA 1
ATOM 2073 C C . GLN B 1 84 ? 118.99600 128.54600 161.89100 1.000 107.16000 74 GLN A C 1
ATOM 2074 O O . GLN B 1 84 ? 118.83500 127.80300 160.91300 1.000 106.78000 74 GLN A O 1
ATOM 2080 N N . LEU B 1 85 ? 120.14700 129.13800 162.20300 1.000 101.60000 75 LEU A N 1
ATOM 2081 C CA . LEU B 1 85 ? 121.33200 129.00600 161.32000 1.000 101.78000 75 LEU A CA 1
ATOM 2082 C C . LEU B 1 85 ? 122.00300 127.65100 161.57300 1.000 106.27000 75 LEU A C 1
ATOM 2083 O O . LEU B 1 85 ? 122.34100 126.97500 160.58700 1.000 108.01000 75 LEU A O 1
ATOM 2088 N N . VAL B 1 86 ? 122.18000 127.26100 162.83900 1.000 108.21000 76 VAL A N 1
ATOM 2089 C CA . VAL B 1 86 ? 122.91000 125.99400 163.14700 1.000 103.79000 76 VAL A CA 1
ATOM 2090 C C . VAL B 1 86 ? 122.16900 124.83000 162.48800 1.000 104.96000 76 VAL A C 1
ATOM 2091 O O . VAL B 1 86 ? 122.81800 124.03900 161.78900 1.000 111.96000 76 VAL A O 1
ATOM 2095 N N . ASN B 1 87 ? 120.85500 124.74300 162.69400 1.000 108.44000 77 ASN A N 1
ATOM 2096 C CA . ASN B 1 87 ? 120.06500 123.62200 162.12400 1.000 110.41000 77 ASN A CA 1
ATOM 2097 C C . ASN B 1 87 ? 119.54100 124.03400 160.74900 1.000 110.11000 77 ASN A C 1
ATOM 2098 O O . ASN B 1 87 ? 118.40800 123.65300 160.41400 1.000 112.46000 77 ASN A O 1
ATOM 2103 N N . SER B 1 88 ? 120.34600 124.77700 159.99100 1.000 109.59000 78 SER A N 1
ATOM 2104 C CA . SER B 1 88 ? 119.92800 125.12700 158.61200 1.000 112.12000 78 SER A CA 1
ATOM 2105 C C . SER B 1 88 ? 120.93600 124.58100 157.60100 1.000 115.25000 78 SER A C 1
ATOM 2106 O O . SER B 1 88 ? 122.02500 124.14600 158.02200 1.000 118.01000 78 SER A O 1
ATOM 2109 N N . SER B 1 89 ? 120.58100 124.63100 156.32200 1.000 104.01000 79 SER A N 1
ATOM 2110 C CA . SER B 1 89 ? 121.44800 124.12200 155.22400 1.000 107.13000 79 SER A CA 1
ATOM 2111 C C . SER B 1 89 ? 121.86200 125.27900 154.31400 1.000 108.97000 79 SER A C 1
ATOM 2112 O O . SER B 1 89 ? 121.25500 126.35300 154.44700 1.000 107.84000 79 SER A O 1
ATOM 2115 N N . PHE B 1 90 ? 122.83300 125.09800 153.41800 1.000 104.12000 80 PHE A N 1
ATOM 2116 C CA . PHE B 1 90 ? 123.28100 126.26700 152.61300 1.000 97.06000 80 PHE A CA 1
ATOM 2117 C C . PHE B 1 90 ? 122.15900 126.71700 151.67000 1.000 94.32000 80 PHE A C 1
ATOM 2118 O O . PHE B 1 90 ? 121.95600 127.93600 151.52800 1.000 102.07000 80 PHE A O 1
ATOM 2126 N N . ALA B 1 91 ? 121.45400 125.76900 151.04900 1.000 90.20000 81 ALA A N 1
ATOM 2127 C CA . ALA B 1 91 ? 120.39900 126.11400 150.06400 1.000 91.41000 81 ALA A CA 1
ATOM 2128 C C . ALA B 1 91 ? 119.19700 126.79500 150.72800 1.000 98.14000 81 ALA A C 1
ATOM 2129 O O . ALA B 1 91 ? 118.52400 127.57500 150.04200 1.000 98.95000 81 ALA A O 1
ATOM 2131 N N . ASP B 1 92 ? 118.90400 126.47300 151.98900 1.000 110.56000 82 ASP A N 1
ATOM 2132 C CA . ASP B 1 92 ? 117.79200 127.15600 152.70200 1.000 112.91000 82 ASP A CA 1
ATOM 2133 C C . ASP B 1 92 ? 118.11900 128.64800 152.77000 1.000 113.38000 82 ASP A C 1
ATOM 2134 O O . ASP B 1 92 ? 117.24500 129.46400 152.43300 1.000 113.68000 82 ASP A O 1
ATOM 2139 N N . LEU B 1 93 ? 119.34100 128.97700 153.18000 1.000 98.94000 83 LEU A N 1
ATOM 2140 C CA . LEU B 1 93 ? 119.78500 130.39100 153.25000 1.000 95.43000 83 LEU A CA 1
ATOM 2141 C C . LEU B 1 93 ? 119.67400 131.03200 151.86200 1.000 100.45000 83 LEU A C 1
ATOM 2142 O O . LEU B 1 93 ? 119.32100 132.22400 151.81700 1.000 96.90000 83 LEU A O 1
ATOM 2147 N N . GLN B 1 94 ? 119.99500 130.30500 150.79200 1.000 110.52000 84 GLN A N 1
ATOM 2148 C CA . GLN B 1 94 ? 120.01300 130.93900 149.44500 1.000 103.55000 84 GLN A CA 1
ATOM 2149 C C . GLN B 1 94 ? 118.64600 131.57300 149.16400 1.000 106.70000 84 GLN A C 1
ATOM 2150 O O . GLN B 1 94 ? 118.49700 132.20100 148.10000 1.000 106.46000 84 GLN A O 1
ATOM 2156 N N . LYS B 1 95 ? 117.69500 131.42900 150.09200 1.000 122.36000 85 LYS A N 1
ATOM 2157 C CA . LYS B 1 95 ? 116.32100 131.96800 149.87700 1.000 121.98000 85 LYS A CA 1
ATOM 2158 C C . LYS B 1 95 ? 116.06600 133.11700 150.86200 1.000 123.39000 85 LYS A C 1
ATOM 2159 O O . LYS B 1 95 ? 116.74400 133.15300 151.90500 1.000 120.29000 85 LYS A O 1
ATOM 2165 N N . PRO B 1 96 ? 115.12300 134.05200 150.60200 1.000 129.21000 86 PRO A N 1
ATOM 2166 C CA . PRO B 1 96 ? 114.81500 135.12000 151.56000 1.000 125.50000 86 PRO A CA 1
ATOM 2167 C C . PRO B 1 96 ? 114.43900 134.54100 152.93200 1.000 121.57000 86 PRO A C 1
ATOM 2168 O O . PRO B 1 96 ? 113.48200 133.79100 152.97600 1.000 121.66000 86 PRO A O 1
ATOM 2172 N N . ASP C 1 15 ? 90.64800 141.44800 113.57500 1.000 146.43000 5 ASP F N 1
ATOM 2173 C CA . ASP C 1 15 ? 89.33500 141.96900 113.22100 1.000 146.90000 5 ASP F CA 1
ATOM 2174 C C . ASP C 1 15 ? 89.39400 142.71600 111.89900 1.000 145.99000 5 ASP F C 1
ATOM 2175 O O . ASP C 1 15 ? 89.99200 142.24800 110.93200 1.000 146.64000 5 ASP F O 1
ATOM 2180 N N . ARG C 1 16 ? 88.75900 143.88600 111.87200 1.000 139.38000 6 ARG F N 1
ATOM 2181 C CA . ARG C 1 16 ? 88.83700 144.79100 110.73500 1.000 140.60000 6 ARG F CA 1
ATOM 2182 C C . ARG C 1 16 ? 89.77000 145.96600 110.97900 1.000 141.55000 6 ARG F C 1
ATOM 2183 O O . ARG C 1 16 ? 90.34200 146.49800 110.02200 1.000 140.82000 6 ARG F O 1
ATOM 2191 N N . SER C 1 17 ? 89.93900 146.37800 112.23300 1.000 130.35000 7 SER F N 1
ATOM 2192 C CA . SER C 1 17 ? 90.79600 147.50300 112.57600 1.000 128.49000 7 SER F CA 1
ATOM 2193 C C . SER C 1 17 ? 92.22900 147.09100 112.87700 1.000 126.39000 7 SER F C 1
ATOM 2194 O O . SER C 1 17 ? 93.06900 147.96400 113.11100 1.000 130.08000 7 SER F O 1
ATOM 2197 N N . ARG C 1 18 ? 92.52900 145.79400 112.89300 1.000 109.60000 8 ARG F N 1
ATOM 2198 C CA . ARG C 1 18 ? 93.90100 145.31400 112.98600 1.000 111.07000 8 ARG F CA 1
ATOM 2199 C C . ARG C 1 18 ? 94.42700 144.84700 111.63500 1.000 115.61000 8 ARG F C 1
ATOM 2200 O O . ARG C 1 18 ? 95.18000 143.87200 111.55900 1.000 115.46000 8 ARG F O 1
ATOM 2208 N N . ALA C 1 19 ? 94.03700 145.53000 110.56100 1.000 116.70000 9 ALA F N 1
ATOM 2209 C CA . ALA C 1 19 ? 94.47500 145.16500 109.22300 1.000 114.65000 9 ALA F CA 1
ATOM 2210 C C . ALA C 1 19 ? 95.86900 145.67500 108.89000 1.000 114.41000 9 ALA F C 1
ATOM 2211 O O . ALA C 1 19 ? 96.40500 145.30800 107.84000 1.000 112.59000 9 ALA F O 1
ATOM 2213 N N . PHE C 1 20 ? 96.47000 146.50200 109.74200 1.000 108.12000 10 PHE F N 1
ATOM 2214 C CA . PHE C 1 20 ? 97.81600 146.98900 109.47300 1.000 105.58000 10 PHE F CA 1
ATOM 2215 C C . PHE C 1 20 ? 98.88200 145.94000 109.75100 1.000 107.07000 10 PHE F C 1
ATOM 2216 O O . PHE C 1 20 ? 100.06300 146.20300 109.50300 1.000 107.16000 10 PHE F O 1
ATOM 2224 N N . ALA C 1 21 ? 98.50300 144.77400 110.26800 1.000 110.30000 11 ALA F N 1
ATOM 2225 C CA . ALA C 1 21 ? 99.45200 143.71400 110.57200 1.000 110.33000 11 ALA F CA 1
ATOM 2226 C C . ALA C 1 21 ? 99.89700 142.94200 109.33800 1.000 113.77000 11 ALA F C 1
ATOM 2227 O O . ALA C 1 21 ? 100.48600 141.86700 109.47800 1.000 116.25000 11 ALA F O 1
ATOM 2229 N N . ARG C 1 22 ? 99.62700 143.45600 108.14000 1.000 124.50000 12 ARG F N 1
ATOM 2230 C CA . ARG C 1 22 ? 100.06000 142.81100 106.90800 1.000 123.88000 12 ARG F CA 1
ATOM 2231 C C . ARG C 1 22 ? 101.25700 143.49000 106.26000 1.000 125.97000 12 ARG F C 1
ATOM 2232 O O . ARG C 1 22 ? 102.08800 142.80400 105.65800 1.000 125.47000 12 ARG F O 1
ATOM 2240 N N . ASP C 1 23 ? 101.37300 144.81200 106.36700 1.000 122.82000 13 ASP F N 1
ATOM 2241 C CA . ASP C 1 23 ? 102.52900 145.53500 105.85200 1.000 119.87000 13 ASP F CA 1
ATOM 2242 C C . ASP C 1 23 ? 103.62000 145.71400 106.89800 1.000 117.14000 13 ASP F C 1
ATOM 2243 O O . ASP C 1 23 ? 104.60500 146.40900 106.63600 1.000 115.29000 13 ASP F O 1
ATOM 2248 N N . VAL C 1 24 ? 103.45700 145.11400 108.07700 1.000 100.13000 14 VAL F N 1
ATOM 2249 C CA . VAL C 1 24 ? 104.46600 145.21500 109.12000 1.000 97.53000 14 VAL F CA 1
ATOM 2250 C C . VAL C 1 24 ? 105.75600 144.57300 108.63700 1.000 97.48000 14 VAL F C 1
ATOM 2251 O O . VAL C 1 24 ? 105.76700 143.42200 108.18600 1.000 96.98000 14 VAL F O 1
ATOM 2255 N N . LYS C 1 25 ? 106.84800 145.32000 108.71900 1.000 85.90000 15 LYS F N 1
ATOM 2256 C CA . LYS C 1 25 ? 108.16300 144.84300 108.31100 1.000 85.14000 15 LYS F CA 1
ATOM 2257 C C . LYS C 1 25 ? 109.18600 144.88700 109.43000 1.000 84.66000 15 LYS F C 1
ATOM 2258 O O . LYS C 1 25 ? 109.99700 143.96900 109.55100 1.000 90.62000 15 LYS F O 1
ATOM 2264 N N . ARG C 1 26 ? 109.17700 145.93100 110.24900 1.000 76.17000 16 ARG F N 1
ATOM 2265 C CA . ARG C 1 26 ? 110.05900 146.03700 111.40100 1.000 84.57000 16 ARG F CA 1
ATOM 2266 C C . ARG C 1 26 ? 109.22200 146.00300 112.66900 1.000 87.88000 16 ARG F C 1
ATOM 2267 O O . ARG C 1 26 ? 108.18700 146.66900 112.75000 1.000 93.30000 16 ARG F O 1
ATOM 2275 N N . ILE C 1 27 ? 109.66400 145.22000 113.64700 1.000 68.51000 17 ILE F N 1
ATOM 2276 C CA . ILE C 1 27 ? 108.96600 145.05300 114.91400 1.000 61.66000 17 ILE F CA 1
ATOM 2277 C C . ILE C 1 27 ? 109.94300 145.35100 116.03600 1.000 67.48000 17 ILE F C 1
ATOM 2278 O O . ILE C 1 27 ? 111.07500 144.85900 116.01800 1.000 81.85000 17 ILE F O 1
ATOM 2283 N N . VAL C 1 28 ? 109.51700 146.15200 117.00700 1.000 51.12000 18 VAL F N 1
ATOM 2284 C CA . VAL C 1 28 ? 110.31200 146.42900 118.19700 1.000 50.60000 18 VAL F CA 1
ATOM 2285 C C . VAL C 1 28 ? 109.64200 145.72500 119.36400 1.000 55.58000 18 VAL F C 1
ATOM 2286 O O . VAL C 1 28 ? 108.60000 146.17400 119.85300 1.000 66.88000 18 VAL F O 1
ATOM 2290 N N . VAL C 1 29 ? 110.24000 144.63300 119.82200 1.000 54.80000 19 VAL F N 1
ATOM 2291 C CA . VAL C 1 29 ? 109.66400 143.79700 120.86500 1.000 51.63000 19 VAL F CA 1
ATOM 2292 C C . VAL C 1 29 ? 110.35700 144.12100 122.17500 1.000 67.30000 19 VAL F C 1
ATOM 2293 O O . VAL C 1 29 ? 111.58200 144.01100 122.27800 1.000 84.30000 19 VAL F O 1
ATOM 2297 N N . LYS C 1 30 ? 109.58300 144.50400 123.18200 1.000 60.18000 20 LYS F N 1
ATOM 2298 C CA . LYS C 1 30 ? 110.10700 144.81200 124.50300 1.000 54.92000 20 LYS F CA 1
ATOM 2299 C C . LYS C 1 30 ? 109.65400 143.73500 125.47400 1.000 68.24000 20 LYS F C 1
ATOM 2300 O O . LYS C 1 30 ? 108.45800 143.45300 125.56400 1.000 87.61000 20 LYS F O 1
ATOM 2306 N N . VAL C 1 31 ? 110.59600 143.13700 126.19900 1.000 65.70000 21 VAL F N 1
ATOM 2307 C CA . VAL C 1 31 ? 110.29100 142.07300 127.15000 1.000 66.67000 21 VAL F CA 1
ATOM 2308 C C . VAL C 1 31 ? 110.29000 142.66000 128.55300 1.000 70.61000 21 VAL F C 1
ATOM 2309 O O . VAL C 1 31 ? 111.16800 143.45500 128.90600 1.000 79.48000 21 VAL F O 1
ATOM 2313 N N . GLY C 1 32 ? 109.29000 142.30500 129.34200 1.000 84.91000 22 GLY F N 1
ATOM 2314 C CA . GLY C 1 32 ? 109.17900 142.85700 130.67200 1.000 89.34000 22 GLY F CA 1
ATOM 2315 C C . GLY C 1 32 ? 110.05300 142.13800 131.67800 1.000 88.89000 22 GLY F C 1
ATOM 2316 O O . GLY C 1 32 ? 110.68800 141.12800 131.39000 1.000 90.65000 22 GLY F O 1
ATOM 2317 N N . THR C 1 33 ? 110.09400 142.69400 132.88900 1.000 96.08000 23 THR F N 1
ATOM 2318 C CA . THR C 1 33 ? 110.77900 142.01200 133.98000 1.000 96.27000 23 THR F CA 1
ATOM 2319 C C . THR C 1 33 ? 109.98000 140.80900 134.45600 1.000 97.20000 23 THR F C 1
ATOM 2320 O O . THR C 1 33 ? 110.55500 139.78700 134.84000 1.000 102.28000 23 THR F O 1
ATOM 2324 N N . ALA C 1 34 ? 108.65200 140.91200 134.43900 1.000 94.56000 24 ALA F N 1
ATOM 2325 C CA . ALA C 1 34 ? 107.80700 139.80200 134.85300 1.000 96.44000 24 ALA F CA 1
ATOM 2326 C C . ALA C 1 34 ? 107.84200 138.64000 133.87500 1.000 98.02000 24 ALA F C 1
ATOM 2327 O O . ALA C 1 34 ? 107.34200 137.56300 134.20800 1.000 96.86000 24 ALA F O 1
ATOM 2329 N N . VAL C 1 35 ? 108.40200 138.83300 132.68600 1.000 90.37000 25 VAL F N 1
ATOM 2330 C CA . VAL C 1 35 ? 108.53100 137.76900 131.70200 1.000 86.78000 25 VAL F CA 1
ATOM 2331 C C . VAL C 1 35 ? 109.89900 137.10200 131.77400 1.000 88.44000 25 VAL F C 1
ATOM 2332 O O . VAL C 1 35 ? 110.01900 135.90100 131.53600 1.000 89.52000 25 VAL F O 1
ATOM 2336 N N . VAL C 1 36 ? 110.93800 137.85500 132.12900 1.000 91.34000 26 VAL F N 1
ATOM 2337 C CA . VAL C 1 36 ? 112.28400 137.29400 132.15700 1.000 85.77000 26 VAL F CA 1
ATOM 2338 C C . VAL C 1 36 ? 112.51800 136.49300 133.43000 1.000 93.56000 26 VAL F C 1
ATOM 2339 O O . VAL C 1 36 ? 112.89000 135.31700 133.37600 1.000 101.22000 26 VAL F O 1
ATOM 2343 N N . THR C 1 37 ? 112.31200 137.10400 134.59300 1.000 102.95000 27 THR F N 1
ATOM 2344 C CA . THR C 1 37 ? 112.67700 136.47800 135.85800 1.000 105.26000 27 THR F CA 1
ATOM 2345 C C . THR C 1 37 ? 111.53800 135.61500 136.38100 1.000 103.99000 27 THR F C 1
ATOM 2346 O O . THR C 1 37 ? 110.41400 136.09300 136.55200 1.000 99.40000 27 THR F O 1
ATOM 2350 N N . GLY C 1 38 ? 111.84300 134.35700 136.65700 1.000 111.41000 28 GLY F N 1
ATOM 2351 C CA . GLY C 1 38 ? 110.88100 133.41300 137.18500 1.000 111.80000 28 GLY F CA 1
ATOM 2352 C C . GLY C 1 38 ? 110.87400 133.38700 138.69500 1.000 113.07000 28 GLY F C 1
ATOM 2353 O O . GLY C 1 38 ? 111.21100 134.37100 139.35900 1.000 112.71000 28 GLY F O 1
ATOM 2354 N N . LYS C 1 39 ? 110.48000 132.24500 139.24800 1.000 124.77000 29 LYS F N 1
ATOM 2355 C CA . LYS C 1 39 ? 110.41500 132.10900 140.69500 1.000 126.25000 29 LYS F CA 1
ATOM 2356 C C . LYS C 1 39 ? 111.81600 132.02800 141.28900 1.000 124.62000 29 LYS F C 1
ATOM 2357 O O . LYS C 1 39 ? 112.72400 131.42900 140.70800 1.000 123.64000 29 LYS F O 1
ATOM 2363 N N . GLY C 1 40 ? 111.98900 132.65000 142.45100 1.000 125.66000 30 GLY F N 1
ATOM 2364 C CA . GLY C 1 40 ? 113.27300 132.66500 143.11700 1.000 127.49000 30 GLY F CA 1
ATOM 2365 C C . GLY C 1 40 ? 114.26500 133.66900 142.58000 1.000 127.41000 30 GLY F C 1
ATOM 2366 O O . GLY C 1 40 ? 115.41600 133.67800 143.03200 1.000 125.78000 30 GLY F O 1
ATOM 2367 N N . GLY C 1 41 ? 113.86400 134.51200 141.63300 1.000 110.74000 31 GLY F N 1
ATOM 2368 C CA . GLY C 1 41 ? 114.75900 135.48000 141.04100 1.000 106.79000 31 GLY F CA 1
ATOM 2369 C C . GLY C 1 41 ? 115.64000 134.94200 139.93900 1.000 109.95000 31 GLY F C 1
ATOM 2370 O O . GLY C 1 41 ? 116.38300 135.71700 139.33000 1.000 108.63000 31 GLY F O 1
ATOM 2371 N N . ARG C 1 42 ? 115.57800 133.64600 139.65700 1.000 104.84000 32 ARG F N 1
ATOM 2372 C CA . ARG C 1 42 ? 116.39300 133.05000 138.61500 1.000 103.74000 32 ARG F CA 1
ATOM 2373 C C . ARG C 1 42 ? 115.76500 133.31500 137.25000 1.000 104.44000 32 ARG F C 1
ATOM 2374 O O . ARG C 1 42 ? 114.70800 133.93700 137.13200 1.000 100.65000 32 ARG F O 1
ATOM 2382 N N . LEU C 1 43 ? 116.42700 132.84200 136.20100 1.000 96.85000 33 LEU F N 1
ATOM 2383 C CA . LEU C 1 43 ? 115.89800 132.99700 134.85500 1.000 90.25000 33 LEU F CA 1
ATOM 2384 C C . LEU C 1 43 ? 114.68000 132.10800 134.65900 1.000 94.19000 33 LEU F C 1
ATOM 2385 O O . LEU C 1 43 ? 114.61500 130.99500 135.18500 1.000 100.32000 33 LEU F O 1
ATOM 2390 N N . ALA C 1 44 ? 113.70600 132.60700 133.90600 1.000 88.99000 34 ALA F N 1
ATOM 2391 C CA . ALA C 1 44 ? 112.58000 131.79300 133.45900 1.000 87.89000 34 ALA F CA 1
ATOM 2392 C C . ALA C 1 44 ? 112.98500 131.18600 132.12700 1.000 87.00000 34 ALA F C 1
ATOM 2393 O O . ALA C 1 44 ? 112.92000 131.84300 131.08800 1.000 92.41000 34 ALA F O 1
ATOM 2395 N N . LEU C 1 45 ? 113.42700 129.93000 132.16000 1.000 83.77000 35 LEU F N 1
ATOM 2396 C CA . LEU C 1 45 ? 113.99000 129.32000 130.96200 1.000 83.77000 35 LEU F CA 1
ATOM 2397 C C . LEU C 1 45 ? 112.91200 128.97000 129.94800 1.000 90.24000 35 LEU F C 1
ATOM 2398 O O . LEU C 1 45 ? 113.12800 129.10800 128.74200 1.000 100.14000 35 LEU F O 1
ATOM 2403 N N . GLY C 1 46 ? 111.75200 128.50100 130.40700 1.000 78.32000 36 GLY F N 1
ATOM 2404 C CA . GLY C 1 46 ? 110.70300 128.13200 129.47000 1.000 75.84000 36 GLY F CA 1
ATOM 2405 C C . GLY C 1 46 ? 110.16100 129.32000 128.70000 1.000 82.10000 36 GLY F C 1
ATOM 2406 O O . GLY C 1 46 ? 110.03300 129.27800 127.47200 1.000 87.21000 36 GLY F O 1
ATOM 2407 N N . ARG C 1 47 ? 109.85400 130.40400 129.41000 1.000 88.19000 37 ARG F N 1
ATOM 2408 C CA . ARG C 1 47 ? 109.27400 131.58000 128.77200 1.000 84.20000 37 ARG F CA 1
ATOM 2409 C C . ARG C 1 47 ? 110.26000 132.22500 127.81100 1.000 83.99000 37 ARG F C 1
ATOM 2410 O O . ARG C 1 47 ? 109.91600 132.53000 126.66300 1.000 88.50000 37 ARG F O 1
ATOM 2418 N N . LEU C 1 48 ? 111.49800 132.42800 128.25900 1.000 81.27000 38 LEU F N 1
ATOM 2419 C CA . LEU C 1 48 ? 112.50500 133.02200 127.39300 1.000 82.34000 38 LEU F CA 1
ATOM 2420 C C . LEU C 1 48 ? 112.85600 132.11400 126.22500 1.000 84.18000 38 LEU F C 1
ATOM 2421 O O . LEU C 1 48 ? 113.12200 132.60400 125.12700 1.000 92.43000 38 LEU F O 1
ATOM 2426 N N . GLY C 1 49 ? 112.86300 130.79800 126.42900 1.000 77.55000 39 GLY F N 1
ATOM 2427 C CA . GLY C 1 49 ? 113.11300 129.90100 125.31700 1.000 76.81000 39 GLY F CA 1
ATOM 2428 C C . GLY C 1 49 ? 112.02500 129.96300 124.26500 1.000 85.73000 39 GLY F C 1
ATOM 2429 O O . GLY C 1 49 ? 112.31300 129.99900 123.06700 1.000 99.13000 39 GLY F O 1
ATOM 2430 N N . ALA C 1 50 ? 110.76100 129.97900 124.69200 1.000 79.70000 40 ALA F N 1
ATOM 2431 C CA . ALA C 1 50 ? 109.67200 130.09300 123.72900 1.000 81.32000 40 ALA F CA 1
ATOM 2432 C C . ALA C 1 50 ? 109.73200 131.42300 122.99300 1.000 81.60000 40 ALA F C 1
ATOM 2433 O O . ALA C 1 50 ? 109.50700 131.48300 121.77800 1.000 88.15000 40 ALA F O 1
ATOM 2435 N N . LEU C 1 51 ? 110.04000 132.50100 123.71300 1.000 80.66000 41 LEU F N 1
ATOM 2436 C CA . LEU C 1 51 ? 110.15600 133.80500 123.07300 1.000 82.80000 41 LEU F CA 1
ATOM 2437 C C . LEU C 1 51 ? 111.29400 133.83200 122.06000 1.000 86.95000 41 LEU F C 1
ATOM 2438 O O . LEU C 1 51 ? 111.14000 134.37600 120.96300 1.000 90.44000 41 LEU F O 1
ATOM 2443 N N . CYS C 1 52 ? 112.44500 133.25500 122.40700 1.000 88.18000 42 CYS F N 1
ATOM 2444 C CA . CYS C 1 52 ? 113.56600 133.22300 121.47400 1.000 81.59000 42 CYS F CA 1
ATOM 2445 C C . CYS C 1 52 ? 113.24700 132.37400 120.25300 1.000 84.01000 42 CYS F C 1
ATOM 2446 O O . CYS C 1 52 ? 113.63400 132.72400 119.13400 1.000 94.34000 42 CYS F O 1
ATOM 2449 N N . GLU C 1 53 ? 112.55100 131.25100 120.44200 1.000 85.77000 43 GLU F N 1
ATOM 2450 C CA . GLU C 1 53 ? 112.13600 130.44400 119.29900 1.000 84.48000 43 GLU F CA 1
ATOM 2451 C C . GLU C 1 53 ? 111.21700 131.23200 118.37900 1.000 84.59000 43 GLU F C 1
ATOM 2452 O O . GLU C 1 53 ? 111.37800 131.20600 117.15300 1.000 96.10000 43 GLU F O 1
ATOM 2458 N N . GLN C 1 54 ? 110.24900 131.94500 118.95400 1.000 73.57000 44 GLN F N 1
ATOM 2459 C CA . GLN C 1 54 ? 109.34200 132.73900 118.13500 1.000 78.91000 44 GLN F CA 1
ATOM 2460 C C . GLN C 1 54 ? 110.07800 133.85000 117.40100 1.000 81.72000 44 GLN F C 1
ATOM 2461 O O . GLN C 1 54 ? 109.78900 134.12700 116.23300 1.000 82.90000 44 GLN F O 1
ATOM 2467 N N . LEU C 1 55 ? 111.02600 134.50700 118.07100 1.000 79.85000 45 LEU F N 1
ATOM 2468 C CA . LEU C 1 55 ? 111.76800 135.58500 117.42500 1.000 77.00000 45 LEU F CA 1
ATOM 2469 C C . LEU C 1 55 ? 112.65200 135.05700 116.30500 1.000 82.69000 45 LEU F C 1
ATOM 2470 O O . LEU C 1 55 ? 112.78700 135.70300 115.26400 1.000 88.32000 45 LEU F O 1
ATOM 2475 N N . ALA C 1 56 ? 113.26900 133.89100 116.49800 1.000 88.52000 46 ALA F N 1
ATOM 2476 C CA . ALA C 1 56 ? 114.05700 133.30300 115.42200 1.000 81.90000 46 ALA F CA 1
ATOM 2477 C C . ALA C 1 56 ? 113.17800 132.91400 114.24300 1.000 81.75000 46 ALA F C 1
ATOM 2478 O O . ALA C 1 56 ? 113.58000 133.07300 113.08600 1.000 85.84000 46 ALA F O 1
ATOM 2480 N N . GLU C 1 57 ? 111.97700 132.39400 114.50800 1.000 88.00000 47 GLU F N 1
ATOM 2481 C CA . GLU C 1 57 ? 111.06600 132.08900 113.40900 1.000 88.23000 47 GLU F CA 1
ATOM 2482 C C . GLU C 1 57 ? 110.64800 133.35200 112.66600 1.000 93.12000 47 GLU F C 1
ATOM 2483 O O . GLU C 1 57 ? 110.56900 133.35600 111.43400 1.000 96.01000 47 GLU F O 1
ATOM 2489 N N . LEU C 1 58 ? 110.36200 134.43100 113.39900 1.000 90.86000 48 LEU F N 1
ATOM 2490 C CA . LEU C 1 58 ? 110.00500 135.69000 112.75000 1.000 86.77000 48 LEU F CA 1
ATOM 2491 C C . LEU C 1 58 ? 111.15300 136.21900 111.90800 1.000 88.84000 48 LEU F C 1
ATOM 2492 O O . LEU C 1 58 ? 110.95000 136.65700 110.77300 1.000 89.24000 48 LEU F O 1
ATOM 2497 N N . ASN C 1 59 ? 112.36700 136.19300 112.45500 1.000 85.28000 49 ASN F N 1
ATOM 2498 C CA . ASN C 1 59 ? 113.52500 136.71000 111.73900 1.000 81.55000 49 ASN F CA 1
ATOM 2499 C C . ASN C 1 59 ? 113.81700 135.88700 110.49400 1.000 85.47000 49 ASN F C 1
ATOM 2500 O O . ASN C 1 59 ? 114.20700 136.43700 109.45900 1.000 83.23000 49 ASN F O 1
ATOM 2505 N N . SER C 1 60 ? 113.64200 134.56700 110.57300 1.000 93.28000 50 SER F N 1
ATOM 2506 C CA . SER C 1 60 ? 113.79200 133.73300 109.38700 1.000 90.79000 50 SER F CA 1
ATOM 2507 C C . SER C 1 60 ? 112.66800 133.96800 108.38700 1.000 89.18000 50 SER F C 1
ATOM 2508 O O . SER C 1 60 ? 112.85200 133.74100 107.18700 1.000 88.99000 50 SER F O 1
ATOM 2511 N N . ASP C 1 61 ? 111.50200 134.40600 108.86000 1.000 98.26000 51 ASP F N 1
ATOM 2512 C CA . ASP C 1 61 ? 110.37000 134.62000 107.96500 1.000 99.73000 51 ASP F CA 1
ATOM 2513 C C . ASP C 1 61 ? 110.62500 135.77600 107.00700 1.000 102.52000 51 ASP F C 1
ATOM 2514 O O . ASP C 1 61 ? 110.24100 135.71300 105.83500 1.000 101.76000 51 ASP F O 1
ATOM 2519 N N . GLY C 1 62 ? 111.26100 136.84000 107.48400 1.000 98.72000 52 GLY F N 1
ATOM 2520 C CA . GLY C 1 62 ? 111.50000 138.00200 106.65400 1.000 95.50000 52 GLY F CA 1
ATOM 2521 C C . GLY C 1 62 ? 111.30300 139.30800 107.39200 1.000 93.65000 52 GLY F C 1
ATOM 2522 O O . GLY C 1 62 ? 111.49400 140.38400 106.82200 1.000 95.88000 52 GLY F O 1
ATOM 2523 N N . PHE C 1 63 ? 110.90900 139.22700 108.65800 1.000 87.57000 53 PHE F N 1
ATOM 2524 C CA . PHE C 1 63 ? 110.76200 140.41500 109.47800 1.000 86.84000 53 PHE F CA 1
ATOM 2525 C C . PHE C 1 63 ? 112.12200 140.90400 109.95500 1.000 87.72000 53 PHE F C 1
ATOM 2526 O O . PHE C 1 63 ? 113.11500 140.17400 109.94000 1.000 91.68000 53 PHE F O 1
ATOM 2534 N N . GLU C 1 64 ? 112.15900 142.16000 110.37500 1.000 83.25000 54 GLU F N 1
ATOM 2535 C CA . GLU C 1 64 ? 113.34200 142.76000 110.98200 1.000 83.19000 54 GLU F CA 1
ATOM 2536 C C . GLU C 1 64 ? 113.00500 143.01900 112.44300 1.000 83.39000 54 GLU F C 1
ATOM 2537 O O . GLU C 1 64 ? 112.37600 144.02600 112.77300 1.000 89.99000 54 GLU F O 1
ATOM 2543 N N . VAL C 1 65 ? 113.42100 142.11200 113.31200 1.000 67.03000 55 VAL F N 1
ATOM 2544 C CA . VAL C 1 65 ? 113.02600 142.14100 114.71300 1.000 65.56000 55 VAL F CA 1
ATOM 2545 C C . VAL C 1 65 ? 114.08000 142.87700 115.52200 1.000 70.59000 55 VAL F C 1
ATOM 2546 O O . VAL C 1 65 ? 115.27000 142.56500 115.43200 1.000 85.01000 55 VAL F O 1
ATOM 2550 N N . ILE C 1 66 ? 113.64600 143.85400 116.31200 1.000 65.14000 56 ILE F N 1
ATOM 2551 C CA . ILE C 1 66 ? 114.49400 144.54400 117.27600 1.000 58.80000 56 ILE F CA 1
ATOM 2552 C C . ILE C 1 66 ? 113.99200 144.19400 118.66500 1.000 63.83000 56 ILE F C 1
ATOM 2553 O O . ILE C 1 66 ? 112.79900 144.33900 118.95000 1.000 82.37000 56 ILE F O 1
ATOM 2558 N N . LEU C 1 67 ? 114.88600 143.73300 119.52500 1.000 53.20000 57 LEU F N 1
ATOM 2559 C CA . LEU C 1 67 ? 114.51500 143.27600 120.85500 1.000 49.02000 57 LEU F CA 1
ATOM 2560 C C . LEU C 1 67 ? 115.07500 144.24700 121.88100 1.000 57.37000 57 LEU F C 1
ATOM 2561 O O . LEU C 1 67 ? 116.28300 144.48600 121.91100 1.000 74.56000 57 LEU F O 1
ATOM 2566 N N . VAL C 1 68 ? 114.20200 144.80700 122.71500 1.000 57.27000 58 VAL F N 1
ATOM 2567 C CA . VAL C 1 68 ? 114.63200 145.68800 123.79400 1.000 52.10000 58 VAL F CA 1
ATOM 2568 C C . VAL C 1 68 ? 114.49900 144.93800 125.10700 1.000 56.56000 58 VAL F C 1
ATOM 2569 O O . VAL C 1 68 ? 113.43600 144.94800 125.73300 1.000 65.03000 58 VAL F O 1
ATOM 2573 N N . SER C 1 69 ? 115.57500 144.29200 125.53500 1.000 76.85000 59 SER F N 1
ATOM 2574 C CA . SER C 1 69 ? 115.52100 143.42500 126.69800 1.000 79.22000 59 SER F CA 1
ATOM 2575 C C . SER C 1 69 ? 115.35100 144.23600 127.97700 1.000 77.50000 59 SER F C 1
ATOM 2576 O O . SER C 1 69 ? 115.57200 145.44700 128.01200 1.000 81.23000 59 SER F O 1
ATOM 2579 N N . SER C 1 70 ? 114.93400 143.54900 129.03700 1.000 83.65000 60 SER F N 1
ATOM 2580 C CA . SER C 1 70 ? 114.79400 144.17200 130.34500 1.000 85.26000 60 SER F CA 1
ATOM 2581 C C . SER C 1 70 ? 114.83800 143.09300 131.41200 1.000 91.37000 60 SER F C 1
ATOM 2582 O O . SER C 1 70 ? 114.65000 141.90800 131.12900 1.000 93.91000 60 SER F O 1
ATOM 2585 N N . GLY C 1 71 ? 115.08500 143.52100 132.64500 1.000 97.64000 61 GLY F N 1
ATOM 2586 C CA . GLY C 1 71 ? 115.03100 142.61300 133.77200 1.000 96.47000 61 GLY F CA 1
ATOM 2587 C C . GLY C 1 71 ? 116.36600 142.03200 134.18000 1.000 95.10000 61 GLY F C 1
ATOM 2588 O O . GLY C 1 71 ? 116.47600 140.82900 134.42800 1.000 93.80000 61 GLY F O 1
ATOM 2589 N N . ALA C 1 72 ? 117.39000 142.87500 134.26100 1.000 92.25000 62 ALA F N 1
ATOM 2590 C CA . ALA C 1 72 ? 118.69300 142.43500 134.73100 1.000 90.64000 62 ALA F CA 1
ATOM 2591 C C . ALA C 1 72 ? 118.91500 142.69900 136.21100 1.000 94.69000 62 ALA F C 1
ATOM 2592 O O . ALA C 1 72 ? 119.76600 142.04100 136.81600 1.000 105.30000 62 ALA F O 1
ATOM 2594 N N . VAL C 1 73 ? 118.17400 143.63300 136.80600 1.000 75.39000 63 VAL F N 1
ATOM 2595 C CA . VAL C 1 73 ? 118.40000 143.97800 138.20600 1.000 75.74000 63 VAL F CA 1
ATOM 2596 C C . VAL C 1 73 ? 118.06200 142.80200 139.11300 1.000 78.76000 63 VAL F C 1
ATOM 2597 O O . VAL C 1 73 ? 118.81300 142.48000 140.03600 1.000 88.24000 63 VAL F O 1
ATOM 2601 N N . GLY C 1 74 ? 116.97100 142.09400 138.82100 1.000 78.52000 64 GLY F N 1
ATOM 2602 C CA . GLY C 1 74 ? 116.56000 140.95000 139.66100 1.000 81.64000 64 GLY F CA 1
ATOM 2603 C C . GLY C 1 74 ? 117.55500 139.80000 139.61700 1.000 82.91000 64 GLY F C 1
ATOM 2604 O O . GLY C 1 74 ? 117.99500 139.33600 140.70100 1.000 87.30000 64 GLY F O 1
ATOM 2605 N N . LEU C 1 75 ? 117.89000 139.33200 138.41400 1.000 91.26000 65 LEU F N 1
ATOM 2606 C CA . LEU C 1 75 ? 118.85000 138.20800 138.26100 1.000 93.02000 65 LEU F CA 1
ATOM 2607 C C . LEU C 1 75 ? 120.18400 138.62800 138.87900 1.000 94.49000 65 LEU F C 1
ATOM 2608 O O . LEU C 1 75 ? 120.79600 137.81300 139.60400 1.000 101.24000 65 LEU F O 1
ATOM 2613 N N . GLY C 1 76 ? 120.59900 139.86700 138.62600 1.000 89.50000 66 GLY F N 1
ATOM 2614 C CA . GLY C 1 76 ? 121.87100 140.35400 139.18000 1.000 88.67000 66 GLY F CA 1
ATOM 2615 C C . GLY C 1 76 ? 121.85700 140.25600 140.68800 1.000 93.61000 66 GLY F C 1
ATOM 2616 O O . GLY C 1 76 ? 122.82100 139.72500 141.23900 1.000 101.85000 66 GLY F O 1
ATOM 2617 N N . ARG C 1 77 ? 120.78100 140.71800 141.32400 1.000 93.41000 67 ARG F N 1
ATOM 2618 C CA . ARG C 1 77 ? 120.67000 140.66700 142.80400 1.000 95.70000 67 ARG F CA 1
ATOM 2619 C C . ARG C 1 77 ? 120.70000 139.21200 143.27300 1.000 94.16000 67 ARG F C 1
ATOM 2620 O O . ARG C 1 77 ? 121.44300 138.93800 144.21400 1.000 101.93000 67 ARG F O 1
ATOM 2628 N N . GLN C 1 78 ? 119.95800 138.31000 142.62900 1.000 83.69000 68 GLN F N 1
ATOM 2629 C CA . GLN C 1 78 ? 120.06000 136.88000 143.03400 1.000 84.57000 68 GLN F CA 1
ATOM 2630 C C . GLN C 1 78 ? 121.52400 136.42900 143.00000 1.000 88.20000 68 GLN F C 1
ATOM 2631 O O . GLN C 1 78 ? 121.99600 135.86800 144.01500 1.000 92.31000 68 GLN F O 1
ATOM 2637 N N . ARG C 1 79 ? 122.21600 136.65500 141.88200 1.000 86.16000 69 ARG F N 1
ATOM 2638 C CA . ARG C 1 79 ? 123.61800 136.18100 141.74900 1.000 78.73000 69 ARG F CA 1
ATOM 2639 C C . ARG C 1 79 ? 124.48200 136.79400 142.85400 1.000 84.36000 69 ARG F C 1
ATOM 2640 O O . ARG C 1 79 ? 125.29200 136.05500 143.43900 1.000 97.15000 69 ARG F O 1
ATOM 2648 N N . LEU C 1 80 ? 124.31900 138.09000 143.12700 1.000 68.96000 70 LEU F N 1
ATOM 2649 C CA . LEU C 1 80 ? 125.19600 138.76300 144.11900 1.000 70.69000 70 LEU F CA 1
ATOM 2650 C C . LEU C 1 80 ? 124.89100 138.21300 145.51500 1.000 83.86000 70 LEU F C 1
ATOM 2651 O O . LEU C 1 80 ? 125.83800 138.06700 146.28200 1.000 97.51000 70 LEU F O 1
ATOM 2656 N N . ARG C 1 81 ? 123.63200 137.89900 145.82500 1.000 79.20000 71 ARG F N 1
ATOM 2657 C CA . ARG C 1 81 ? 123.30600 137.26400 147.13000 1.000 77.08000 71 ARG F CA 1
ATOM 2658 C C . ARG C 1 81 ? 123.99100 135.89800 147.19400 1.000 80.15000 71 ARG F C 1
ATOM 2659 O O . ARG C 1 81 ? 124.63800 135.61100 148.21700 1.000 85.00000 71 ARG F O 1
ATOM 2667 N N . TYR C 1 82 ? 123.90400 135.10400 146.12800 1.000 78.68000 72 TYR F N 1
ATOM 2668 C CA . TYR C 1 82 ? 124.63700 133.81200 146.10400 1.000 77.37000 72 TYR F CA 1
ATOM 2669 C C . TYR C 1 82 ? 126.10800 134.06500 146.44000 1.000 78.76000 72 TYR F C 1
ATOM 2670 O O . TYR C 1 82 ? 126.64300 133.37200 147.32200 1.000 83.73000 72 TYR F O 1
ATOM 2679 N N . ARG C 1 83 ? 126.74400 135.02200 145.76200 1.000 78.17000 73 ARG F N 1
ATOM 2680 C CA . ARG C 1 83 ? 128.19500 135.26000 145.99100 1.000 74.04000 73 ARG F CA 1
ATOM 2681 C C . ARG C 1 83 ? 128.42100 135.61600 147.46300 1.000 75.93000 73 ARG F C 1
ATOM 2682 O O . ARG C 1 83 ? 129.29700 134.99400 148.09000 1.000 89.38000 73 ARG F O 1
ATOM 2690 N N . GLN C 1 84 ? 127.66100 136.58100 147.98100 1.000 70.63000 74 GLN F N 1
ATOM 2691 C CA . GLN C 1 84 ? 127.83100 136.99200 149.39300 1.000 76.96000 74 GLN F CA 1
ATOM 2692 C C . GLN C 1 84 ? 127.78700 135.72600 150.25100 1.000 87.15000 74 GLN F C 1
ATOM 2693 O O . GLN C 1 84 ? 128.75200 135.50300 150.97500 1.000 88.33000 74 GLN F O 1
ATOM 2699 N N . LEU C 1 85 ? 126.73700 134.91200 150.14300 1.000 85.66000 75 LEU F N 1
ATOM 2700 C CA . LEU C 1 85 ? 126.63400 133.66400 150.94700 1.000 79.10000 75 LEU F CA 1
ATOM 2701 C C . LEU C 1 85 ? 127.87600 132.79300 150.72000 1.000 81.13000 75 LEU F C 1
ATOM 2702 O O . LEU C 1 85 ? 128.62900 132.58400 151.68500 1.000 78.88000 75 LEU F O 1
ATOM 2707 N N . VAL C 1 86 ? 128.08700 132.31100 149.49500 1.000 80.68000 76 VAL F N 1
ATOM 2708 C CA . VAL C 1 86 ? 129.22000 131.37900 149.21500 1.000 73.02000 76 VAL F CA 1
ATOM 2709 C C . VAL C 1 86 ? 130.48900 131.86700 149.90700 1.000 73.49000 76 VAL F C 1
ATOM 2710 O O . VAL C 1 86 ? 131.12400 131.03800 150.57000 1.000 88.27000 76 VAL F O 1
ATOM 2714 N N . ASN C 1 87 ? 130.83800 133.14600 149.76500 1.000 78.72000 77 ASN F N 1
ATOM 2715 C CA . ASN C 1 87 ? 132.13300 133.62900 150.31200 1.000 84.58000 77 ASN F CA 1
ATOM 2716 C C . ASN C 1 87 ? 131.89900 134.23100 151.69800 1.000 83.68000 77 ASN F C 1
ATOM 2717 O O . ASN C 1 87 ? 132.88700 134.62800 152.33700 1.000 85.38000 77 ASN F O 1
ATOM 2722 N N . SER C 1 88 ? 130.63900 134.29300 152.13800 1.000 83.71000 78 SER F N 1
ATOM 2723 C CA . SER C 1 88 ? 130.37200 134.77300 153.51800 1.000 88.52000 78 SER F CA 1
ATOM 2724 C C . SER C 1 88 ? 130.72000 133.66000 154.49900 1.000 93.38000 78 SER F C 1
ATOM 2725 O O . SER C 1 88 ? 131.05200 132.55000 154.04800 1.000 96.89000 78 SER F O 1
ATOM 2728 N N . SER C 1 89 ? 130.57900 133.94400 155.78600 1.000 102.82000 79 SER F N 1
ATOM 2729 C CA . SER C 1 89 ? 130.96000 132.96000 156.84000 1.000 104.68000 79 SER F CA 1
ATOM 2730 C C . SER C 1 89 ? 129.88600 132.90800 157.93100 1.000 106.99000 79 SER F C 1
ATOM 2731 O O . SER C 1 89 ? 129.24700 133.94600 158.15100 1.000 108.75000 79 SER F O 1
ATOM 2734 N N . PHE C 1 90 ? 129.71000 131.76300 158.59900 1.000 107.65000 80 PHE F N 1
ATOM 2735 C CA . PHE C 1 90 ? 128.63000 131.59900 159.61200 1.000 105.66000 80 PHE F CA 1
ATOM 2736 C C . PHE C 1 90 ? 128.55500 132.81500 160.54200 1.000 107.00000 80 PHE F C 1
ATOM 2737 O O . PHE C 1 90 ? 127.55600 133.54900 160.47400 1.000 114.18000 80 PHE F O 1
ATOM 2745 N N . ALA C 1 91 ? 129.55000 132.99200 161.41400 1.000 103.51000 81 ALA F N 1
ATOM 2746 C CA . ALA C 1 91 ? 129.58800 134.13400 162.34600 1.000 106.50000 81 ALA F CA 1
ATOM 2747 C C . ALA C 1 91 ? 128.91100 135.33900 161.68900 1.000 114.17000 81 ALA F C 1
ATOM 2748 O O . ALA C 1 91 ? 128.08900 135.99700 162.35900 1.000 114.10000 81 ALA F O 1
ATOM 2750 N N . ASP C 1 92 ? 129.24100 135.61500 160.42500 1.000 126.57000 82 ASP F N 1
ATOM 2751 C CA . ASP C 1 92 ? 128.67300 136.79600 159.71900 1.000 126.69000 82 ASP F CA 1
ATOM 2752 C C . ASP C 1 92 ? 127.16900 136.60400 159.49300 1.000 129.42000 82 ASP F C 1
ATOM 2753 O O . ASP C 1 92 ? 126.40600 137.52000 159.80800 1.000 128.35000 82 ASP F O 1
ATOM 2758 N N . LEU C 1 93 ? 126.76200 135.44300 158.98600 1.000 111.21000 83 LEU F N 1
ATOM 2759 C CA . LEU C 1 93 ? 125.32400 135.18300 158.73400 1.000 102.34000 83 LEU F CA 1
ATOM 2760 C C . LEU C 1 93 ? 124.56100 135.43800 160.03500 1.000 103.71000 83 LEU F C 1
ATOM 2761 O O . LEU C 1 93 ? 123.37800 135.80900 159.95500 1.000 106.07000 83 LEU F O 1
ATOM 2766 N N . GLN C 1 94 ? 125.22200 135.28000 161.18500 1.000 116.57000 84 GLN F N 1
ATOM 2767 C CA . GLN C 1 94 ? 124.54900 135.59700 162.47700 1.000 117.61000 84 GLN F CA 1
ATOM 2768 C C . GLN C 1 94 ? 124.35300 137.11800 162.64400 1.000 119.77000 84 GLN F C 1
ATOM 2769 O O . GLN C 1 94 ? 123.41900 137.48600 163.36500 1.000 119.52000 84 GLN F O 1
ATOM 2775 N N . LYS C 1 95 ? 125.18800 137.96900 162.03100 1.000 132.56000 85 LYS F N 1
ATOM 2776 C CA . LYS C 1 95 ? 125.02800 139.46000 162.07200 1.000 133.04000 85 LYS F CA 1
ATOM 2777 C C . LYS C 1 95 ? 123.91700 139.94600 161.11600 1.000 135.64000 85 LYS F C 1
ATOM 2778 O O . LYS C 1 95 ? 123.42500 139.11400 160.33300 1.000 134.93000 85 LYS F O 1
ATOM 2784 N N . PRO C 1 96 ? 123.47600 141.23000 161.14000 1.000 143.36000 86 PRO F N 1
ATOM 2785 C CA . PRO C 1 96 ? 122.45600 141.70500 160.19900 1.000 142.42000 86 PRO F CA 1
ATOM 2786 C C . PRO C 1 96 ? 122.94100 141.71200 158.74200 1.000 144.76000 86 PRO F C 1
ATOM 2787 O O . PRO C 1 96 ? 124.13800 141.72600 158.52300 1.000 144.41000 86 PRO F O 1
ATOM 2791 N N . GLN C 1 97 ? 122.00200 141.71500 157.79100 1.000 147.75000 87 GLN F N 1
ATOM 2792 C CA . GLN C 1 97 ? 122.35400 141.71500 156.34400 1.000 146.15000 87 GLN F CA 1
ATOM 2793 C C . GLN C 1 97 ? 122.47100 143.15300 155.83000 1.000 144.79000 87 GLN F C 1
ATOM 2794 O O . GLN C 1 97 ? 122.12400 144.07600 156.59000 1.000 145.53000 87 GLN F O 1
ATOM 2800 N N . THR C 1 98 ? 122.93100 143.33400 154.58700 1.000 140.37000 88 THR F N 1
ATOM 2801 C CA . THR C 1 98 ? 122.99000 144.69400 153.99100 1.000 140.68000 88 THR F CA 1
ATOM 2802 C C . THR C 1 98 ? 122.18500 144.69100 152.69100 1.000 140.69000 88 THR F C 1
ATOM 2803 O O . THR C 1 98 ? 121.85400 143.59100 152.21300 1.000 140.52000 88 THR F O 1
ATOM 2807 N N . GLU C 1 99 ? 121.87700 145.87000 152.14800 1.000 132.20000 89 GLU F N 1
ATOM 2808 C CA . GLU C 1 99 ? 121.16700 145.93200 150.84400 1.000 133.17000 89 GLU F CA 1
ATOM 2809 C C . GLU C 1 99 ? 122.20900 146.00400 149.72700 1.000 131.78000 89 GLU F C 1
ATOM 2810 O O . GLU C 1 99 ? 123.07900 146.88900 149.79000 1.000 130.33000 89 GLU F O 1
ATOM 2816 N N . LEU C 1 100 ? 122.12100 145.09900 148.75300 1.000 113.15000 90 LEU F N 1
ATOM 2817 C CA . LEU C 1 100 ? 123.13800 145.05700 147.67100 1.000 108.97000 90 LEU F CA 1
ATOM 2818 C C . LEU C 1 100 ? 122.94700 146.27200 146.76000 1.000 110.12000 90 LEU F C 1
ATOM 2819 O O . LEU C 1 100 ? 121.79100 146.56700 146.41400 1.000 113.91000 90 LEU F O 1
ATOM 2824 N N . ASP C 1 101 ? 124.03600 146.95600 146.40500 1.000 112.96000 91 ASP F N 1
ATOM 2825 C CA . ASP C 1 101 ? 123.98300 148.12700 145.54700 1.000 113.31000 91 ASP F CA 1
ATOM 2826 C C . ASP C 1 101 ? 123.11700 147.85000 144.32200 1.000 116.92000 91 ASP F C 1
ATOM 2827 O O . ASP C 1 101 ? 123.03000 146.72300 143.83100 1.000 119.25000 91 ASP F O 1
ATOM 2832 N N . GLY C 1 102 ? 122.45300 148.89500 143.83800 1.000 111.47000 92 GLY F N 1
ATOM 2833 C CA . GLY C 1 102 ? 121.65500 148.77500 142.63400 1.000 108.46000 92 GLY F CA 1
ATOM 2834 C C . GLY C 1 102 ? 122.48500 148.63600 141.37500 1.000 107.97000 92 GLY F C 1
ATOM 2835 O O . GLY C 1 102 ? 122.20100 147.79000 140.52000 1.000 108.84000 92 GLY F O 1
ATOM 2836 N N . LYS C 1 103 ? 123.52400 149.46500 141.25400 1.000 94.71000 93 LYS F N 1
ATOM 2837 C CA . LYS C 1 103 ? 124.35100 149.44900 140.05100 1.000 97.42000 93 LYS F CA 1
ATOM 2838 C C . LYS C 1 103 ? 125.15900 148.16300 139.94400 1.000 101.62000 93 LYS F C 1
ATOM 2839 O O . LYS C 1 103 ? 125.32900 147.62300 138.84600 1.000 102.53000 93 LYS F O 1
ATOM 2845 N N . ALA C 1 104 ? 125.67200 147.66100 141.06900 1.000 94.57000 94 ALA F N 1
ATOM 2846 C CA . ALA C 1 104 ? 126.37500 146.38300 141.05100 1.000 89.15000 94 ALA F CA 1
ATOM 2847 C C . ALA C 1 104 ? 125.45400 145.25800 140.60100 1.000 92.76000 94 ALA F C 1
ATOM 2848 O O . ALA C 1 104 ? 125.84100 144.41300 139.78200 1.000 95.75000 94 ALA F O 1
ATOM 2850 N N . CYS C 1 105 ? 124.22300 145.23700 141.12100 1.000 95.08000 95 CYS F N 1
ATOM 2851 C CA . CYS C 1 105 ? 123.26000 144.22100 140.71500 1.000 92.19000 95 CYS F CA 1
ATOM 2852 C C . CYS C 1 105 ? 122.95500 144.31800 139.23000 1.000 95.98000 95 CYS F C 1
ATOM 2853 O O . CYS C 1 105 ? 122.91500 143.30100 138.53300 1.000 100.67000 95 CYS F O 1
ATOM 2856 N N . ALA C 1 106 ? 122.73900 145.53500 138.72700 1.000 90.01000 96 ALA F N 1
ATOM 2857 C CA . ALA C 1 106 ? 122.43500 145.69300 137.30900 1.000 90.01000 96 ALA F CA 1
ATOM 2858 C C . ALA C 1 106 ? 123.59500 145.22900 136.44300 1.000 89.94000 96 ALA F C 1
ATOM 2859 O O . ALA C 1 106 ? 123.39300 144.52700 135.44500 1.000 88.96000 96 ALA F O 1
ATOM 2861 N N . GLY C 1 107 ? 124.81900 145.60200 136.81500 1.000 87.72000 97 GLY F N 1
ATOM 2862 C CA . GLY C 1 107 ? 125.97200 145.19600 136.03400 1.000 85.26000 97 GLY F CA 1
ATOM 2863 C C . GLY C 1 107 ? 126.16100 143.69400 136.00800 1.000 84.71000 97 GLY F C 1
ATOM 2864 O O . GLY C 1 107 ? 126.47000 143.11800 134.96400 1.000 86.22000 97 GLY F O 1
ATOM 2865 N N . VAL C 1 108 ? 125.98300 143.03500 137.15500 1.000 89.43000 98 VAL F N 1
ATOM 2866 C CA . VAL C 1 108 ? 126.13800 141.58400 137.18400 1.000 88.04000 98 VAL F CA 1
ATOM 2867 C C . VAL C 1 108 ? 125.02700 140.90800 136.39100 1.000 91.94000 98 VAL F C 1
ATOM 2868 O O . VAL C 1 108 ? 125.27500 139.95600 135.64300 1.000 99.45000 98 VAL F O 1
ATOM 2872 N N . GLY C 1 109 ? 123.78800 141.38000 136.53700 1.000 89.43000 99 GLY F N 1
ATOM 2873 C CA . GLY C 1 109 ? 122.67400 140.72800 135.87000 1.000 91.02000 99 GLY F CA 1
ATOM 2874 C C . GLY C 1 109 ? 122.69500 140.88200 134.36200 1.000 90.64000 99 GLY F C 1
ATOM 2875 O O . GLY C 1 109 ? 122.31000 139.96200 133.63500 1.000 93.93000 99 GLY F O 1
ATOM 2876 N N . GLN C 1 110 ? 123.11600 142.04900 133.87300 1.000 87.36000 100 GLN F N 1
ATOM 2877 C CA . GLN C 1 110 ? 123.10800 142.30100 132.43600 1.000 86.67000 100 GLN F CA 1
ATOM 2878 C C . GLN C 1 110 ? 123.98800 141.30300 131.69900 1.000 81.30000 100 GLN F C 1
ATOM 2879 O O . GLN C 1 110 ? 123.59300 140.74800 130.66600 1.000 87.99000 100 GLN F O 1
ATOM 2885 N N . SER C 1 111 ? 125.18900 141.06200 132.22500 1.000 76.04000 101 SER F N 1
ATOM 2886 C CA . SER C 1 111 ? 126.12400 140.16800 131.55700 1.000 85.24000 101 SER F CA 1
ATOM 2887 C C . SER C 1 111 ? 125.57400 138.75400 131.47700 1.000 85.06000 101 SER F C 1
ATOM 2888 O O . SER C 1 111 ? 125.65100 138.11200 130.42600 1.000 93.59000 101 SER F O 1
ATOM 2891 N N . SER C 1 112 ? 125.00300 138.25600 132.57500 1.000 83.30000 102 SER F N 1
ATOM 2892 C CA . SER C 1 112 ? 124.44100 136.91000 132.57200 1.000 85.45000 102 SER F CA 1
ATOM 2893 C C . SER C 1 112 ? 123.25200 136.80300 131.63400 1.000 84.85000 102 SER F C 1
ATOM 2894 O O . SER C 1 112 ? 123.13200 135.82700 130.88200 1.000 92.98000 102 SER F O 1
ATOM 2897 N N . LEU C 1 113 ? 122.35800 137.79100 131.66800 1.000 77.31000 103 LEU F N 1
ATOM 2898 C CA . LEU C 1 113 ? 121.18600 137.74200 130.80500 1.000 77.68000 103 LEU F CA 1
ATOM 2899 C C . LEU C 1 113 ? 121.58600 137.71900 129.34000 1.000 81.80000 103 LEU F C 1
ATOM 2900 O O . LEU C 1 113 ? 121.07200 136.91100 128.56000 1.000 85.77000 103 LEU F O 1
ATOM 2905 N N . MET C 1 114 ? 122.52500 138.57700 128.95000 1.000 85.08000 104 MET F N 1
ATOM 2906 C CA . MET C 1 114 ? 122.88100 138.63800 127.54100 1.000 83.09000 104 MET F CA 1
ATOM 2907 C C . MET C 1 114 ? 123.76700 137.47200 127.12300 1.000 80.94000 104 MET F C 1
ATOM 2908 O O . MET C 1 114 ? 123.71400 137.05300 125.96300 1.000 91.88000 104 MET F O 1
ATOM 2913 N N . ALA C 1 115 ? 124.54700 136.90000 128.04000 1.000 71.08000 105 ALA F N 1
ATOM 2914 C CA . ALA C 1 115 ? 125.24500 135.66100 127.72300 1.000 76.16000 105 ALA F CA 1
ATOM 2915 C C . ALA C 1 115 ? 124.26100 134.53300 127.46200 1.000 76.92000 105 ALA F C 1
ATOM 2916 O O . ALA C 1 115 ? 124.44700 133.73300 126.53800 1.000 83.20000 105 ALA F O 1
ATOM 2918 N N . TYR C 1 116 ? 123.20200 134.45300 128.26500 1.000 81.59000 106 TYR F N 1
ATOM 2919 C CA . TYR C 1 116 ? 122.18400 133.43500 128.03600 1.000 80.54000 106 TYR F CA 1
ATOM 2920 C C . TYR C 1 116 ? 121.45500 133.66500 126.71800 1.000 88.89000 106 TYR F C 1
ATOM 2921 O O . TYR C 1 116 ? 121.13900 132.70800 125.99100 1.000 91.80000 106 TYR F O 1
ATOM 2930 N N . TYR C 1 117 ? 121.16100 134.92700 126.40400 1.000 84.62000 107 TYR F N 1
ATOM 2931 C CA . TYR C 1 117 ? 120.54100 135.25100 125.12500 1.000 74.35000 107 TYR F CA 1
ATOM 2932 C C . TYR C 1 117 ? 121.41700 134.79100 123.97300 1.000 78.21000 107 TYR F C 1
ATOM 2933 O O . TYR C 1 117 ? 120.92900 134.20500 123.00300 1.000 82.58000 107 TYR F O 1
ATOM 2942 N N . GLU C 1 118 ? 122.72200 135.05400 124.06300 1.000 81.01000 108 GLU F N 1
ATOM 2943 C CA . GLU C 1 118 ? 123.63500 134.60800 123.01800 1.000 77.96000 108 GLU F CA 1
ATOM 2944 C C . GLU C 1 118 ? 123.64900 133.09500 122.91500 1.000 84.14000 108 GLU F C 1
ATOM 2945 O O . GLU C 1 118 ? 123.69700 132.54500 121.81200 1.000 91.57000 108 GLU F O 1
ATOM 2951 N N . THR C 1 119 ? 123.61900 132.40100 124.05300 1.000 84.34000 109 THR F N 1
ATOM 2952 C CA . THR C 1 119 ? 123.62300 130.94300 124.02200 1.000 83.13000 109 THR F CA 1
ATOM 2953 C C . THR C 1 119 ? 122.42100 130.40100 123.25600 1.000 90.54000 109 THR F C 1
ATOM 2954 O O . THR C 1 119 ? 122.57400 129.59400 122.33100 1.000 96.27000 109 THR F O 1
ATOM 2958 N N . MET C 1 120 ? 121.21100 130.84700 123.61100 1.000 98.18000 110 MET F N 1
ATOM 2959 C CA . MET C 1 120 ? 120.04500 130.31600 122.90300 1.000 93.46000 110 MET F CA 1
ATOM 2960 C C . MET C 1 120 ? 119.98000 130.78600 121.45600 1.000 95.86000 110 MET F C 1
ATOM 2961 O O . MET C 1 120 ? 119.56100 130.02400 120.57800 1.000 95.28000 110 MET F O 1
ATOM 2966 N N . PHE C 1 121 ? 120.38500 132.02000 121.16800 1.000 87.08000 111 PHE F N 1
ATOM 2967 C CA . PHE C 1 121 ? 120.33400 132.45700 119.78000 1.000 80.87000 111 PHE F CA 1
ATOM 2968 C C . PHE C 1 121 ? 121.33900 131.70600 118.92100 1.000 82.93000 111 PHE F C 1
ATOM 2969 O O . PHE C 1 121 ? 121.05300 131.41000 117.75800 1.000 91.38000 111 PHE F O 1
ATOM 2977 N N . ASP C 1 122 ? 122.51100 131.38100 119.46700 1.000 95.15000 112 ASP F N 1
ATOM 2978 C CA . ASP C 1 122 ? 123.45400 130.54000 118.74100 1.000 99.06000 112 ASP F CA 1
ATOM 2979 C C . ASP C 1 122 ? 122.87500 129.14800 118.53300 1.000 101.82000 112 ASP F C 1
ATOM 2980 O O . ASP C 1 122 ? 122.97100 128.58700 117.43700 1.000 105.99000 112 ASP F O 1
ATOM 2985 N N . GLN C 1 123 ? 122.25000 128.58100 119.56700 1.000 95.71000 113 GLN F N 1
ATOM 2986 C CA . GLN C 1 123 ? 121.62200 127.27400 119.41600 1.000 91.75000 113 GLN F CA 1
ATOM 2987 C C . GLN C 1 123 ? 120.48100 127.30200 118.40800 1.000 92.17000 113 GLN F C 1
ATOM 2988 O O . GLN C 1 123 ? 120.10300 126.25000 117.88300 1.000 90.41000 113 GLN F O 1
ATOM 2994 N N . LEU C 1 124 ? 119.92200 128.47800 118.13700 1.000 89.05000 114 LEU F N 1
ATOM 2995 C CA . LEU C 1 124 ? 118.84400 128.65200 117.17600 1.000 85.10000 114 LEU F CA 1
ATOM 2996 C C . LEU C 1 124 ? 119.34000 129.06400 115.79900 1.000 86.51000 114 LEU F C 1
ATOM 2997 O O . LEU C 1 124 ? 118.52100 129.31000 114.91000 1.000 84.01000 114 LEU F O 1
ATOM 3002 N N . ASP C 1 125 ? 120.65700 129.15300 115.61000 1.000 95.91000 115 ASP F N 1
ATOM 3003 C CA . ASP C 1 125 ? 121.26300 129.57100 114.34600 1.000 95.82000 115 ASP F CA 1
ATOM 3004 C C . ASP C 1 125 ? 120.81100 130.97400 113.94600 1.000 93.06000 115 ASP F C 1
ATOM 3005 O O . ASP C 1 125 ? 120.37700 131.21500 112.82000 1.000 94.62000 115 ASP F O 1
ATOM 3010 N N . VAL C 1 126 ? 120.90600 131.90300 114.89200 1.000 79.47000 116 VAL F N 1
ATOM 3011 C CA . VAL C 1 126 ? 120.65600 133.31800 114.64800 1.000 75.23000 116 VAL F CA 1
ATOM 3012 C C . VAL C 1 126 ? 121.71000 134.11600 115.39600 1.000 81.52000 116 VAL F C 1
ATOM 3013 O O . VAL C 1 126 ? 121.99900 133.82600 116.56100 1.000 87.17000 116 VAL F O 1
ATOM 3017 N N . THR C 1 127 ? 122.29900 135.10400 114.73100 1.000 79.74000 117 THR F N 1
ATOM 3018 C CA . THR C 1 127 ? 123.29600 135.96300 115.35300 1.000 81.73000 117 THR F CA 1
ATOM 3019 C C . THR C 1 127 ? 122.60100 137.12300 116.04900 1.000 87.38000 117 THR F C 1
ATOM 3020 O O . THR C 1 127 ? 121.79600 137.82700 115.43600 1.000 89.87000 117 THR F O 1
ATOM 3024 N N . ALA C 1 128 ? 122.90900 137.31600 117.32500 1.000 78.11000 118 ALA F N 1
ATOM 3025 C CA . ALA C 1 128 ? 122.32300 138.38200 118.12000 1.000 71.51000 118 ALA F CA 1
ATOM 3026 C C . ALA C 1 128 ? 123.40400 139.37600 118.50400 1.000 79.42000 118 ALA F C 1
ATOM 3027 O O . ALA C 1 128 ? 124.53700 138.98900 118.79400 1.000 90.26000 118 ALA F O 1
ATOM 3029 N N . ALA C 1 129 ? 123.05100 140.65500 118.50600 1.000 73.44000 119 ALA F N 1
ATOM 3030 C CA . ALA C 1 129 ? 123.99600 141.72400 118.77600 1.000 74.19000 119 ALA F CA 1
ATOM 3031 C C . ALA C 1 129 ? 123.51700 142.56400 119.94800 1.000 80.18000 119 ALA F C 1
ATOM 3032 O O . ALA C 1 129 ? 122.31600 142.76600 120.13700 1.000 86.83000 119 ALA F O 1
ATOM 3034 N N . GLN C 1 130 ? 124.49300 143.03800 120.73300 1.000 81.75000 120 GLN F N 1
ATOM 3035 C CA . GLN C 1 130 ? 124.17500 143.80100 121.96600 1.000 74.07000 120 GLN F CA 1
ATOM 3036 C C . GLN C 1 130 ? 124.56600 145.26900 121.82700 1.000 80.06000 120 GLN F C 1
ATOM 3037 O O . GLN C 1 130 ? 125.76300 145.54500 121.63800 1.000 93.66000 120 GLN F O 1
ATOM 3043 N N . LEU C 1 131 ? 123.59100 146.16600 121.89900 1.000 71.41000 121 LEU F N 1
ATOM 3044 C CA . LEU C 1 131 ? 123.81800 147.60200 121.89000 1.000 76.48000 121 LEU F CA 1
ATOM 3045 C C . LEU C 1 131 ? 123.28500 148.18200 123.18800 1.000 85.07000 121 LEU F C 1
ATOM 3046 O O . LEU C 1 131 ? 122.20800 147.79900 123.64800 1.000 98.18000 121 LEU F O 1
ATOM 3051 N N . LEU C 1 132 ? 124.03700 149.09800 123.78400 1.000 93.31000 122 LEU F N 1
ATOM 3052 C CA . LEU C 1 132 ? 123.63600 149.74600 125.02400 1.000 93.82000 122 LEU F CA 1
ATOM 3053 C C . LEU C 1 132 ? 123.63200 151.25000 124.81500 1.000 91.12000 122 LEU F C 1
ATOM 3054 O O . LEU C 1 132 ? 124.63100 151.82000 124.36600 1.000 91.08000 122 LEU F O 1
ATOM 3059 N N . VAL C 1 133 ? 122.51200 151.88900 125.13600 1.000 104.50000 123 VAL F N 1
ATOM 3060 C CA . VAL C 1 133 ? 122.33100 153.31500 124.90500 1.000 109.34000 123 VAL F CA 1
ATOM 3061 C C . VAL C 1 133 ? 121.84700 153.96400 126.19400 1.000 116.89000 123 VAL F C 1
ATOM 3062 O O . VAL C 1 133 ? 120.90900 153.47000 126.82900 1.000 118.78000 123 VAL F O 1
ATOM 3066 N N . ASN C 1 134 ? 122.48600 155.06400 126.57800 1.000 133.98000 124 ASN F N 1
ATOM 3067 C CA . ASN C 1 134 ? 122.13700 155.80100 127.78000 1.000 130.89000 124 ASN F CA 1
ATOM 3068 C C . ASN C 1 134 ? 121.32400 157.04400 127.42900 1.000 132.93000 124 ASN F C 1
ATOM 3069 O O . ASN C 1 134 ? 121.13500 157.39200 126.26200 1.000 133.31000 124 ASN F O 1
ATOM 3074 N N . ASP C 1 135 ? 120.84000 157.72600 128.46900 1.000 140.99000 125 ASP F N 1
ATOM 3075 C CA . ASP C 1 135 ? 120.01400 158.91000 128.25800 1.000 141.99000 125 ASP F CA 1
ATOM 3076 C C . ASP C 1 135 ? 120.83600 160.07900 127.73400 1.000 143.03000 125 ASP F C 1
ATOM 3077 O O . ASP C 1 135 ? 120.38000 160.81900 126.85600 1.000 140.95000 125 ASP F O 1
ATOM 3082 N N . SER C 1 136 ? 122.04700 160.26500 128.26200 1.000 146.46000 126 SER F N 1
ATOM 3083 C CA . SER C 1 136 ? 122.88800 161.36800 127.81500 1.000 145.34000 126 SER F CA 1
ATOM 3084 C C . SER C 1 136 ? 123.29500 161.22800 126.35600 1.000 144.09000 126 SER F C 1
ATOM 3085 O O . SER C 1 136 ? 123.58900 162.23800 125.70800 1.000 141.96000 126 SER F O 1
ATOM 3088 N N . SER C 1 137 ? 123.31500 160.00500 125.82600 1.000 137.76000 127 SER F N 1
ATOM 3089 C CA . SER C 1 137 ? 123.70600 159.81000 124.43700 1.000 136.16000 127 SER F CA 1
ATOM 3090 C C . SER C 1 137 ? 122.63500 160.30400 123.47400 1.000 136.64000 127 SER F C 1
ATOM 3091 O O . SER C 1 137 ? 122.96200 160.78500 122.38400 1.000 136.61000 127 SER F O 1
ATOM 3094 N N . PHE C 1 138 ? 121.36000 160.20300 123.85600 1.000 125.53000 128 PHE F N 1
ATOM 3095 C CA . PHE C 1 138 ? 120.26600 160.58000 122.96900 1.000 125.32000 128 PHE F CA 1
ATOM 3096 C C . PHE C 1 138 ? 120.15600 162.08200 122.75500 1.000 125.44000 128 PHE F C 1
ATOM 3097 O O . PHE C 1 138 ? 119.37600 162.50900 121.89900 1.000 120.84000 128 PHE F O 1
ATOM 3105 N N . ARG C 1 139 ? 120.90000 162.88900 123.51100 1.000 143.78000 129 ARG F N 1
ATOM 3106 C CA . ARG C 1 139 ? 120.81900 164.33700 123.36900 1.000 146.23000 129 ARG F CA 1
ATOM 3107 C C . ARG C 1 139 ? 121.47700 164.84700 122.09500 1.000 144.29000 129 ARG F C 1
ATOM 3108 O O . ARG C 1 139 ? 121.32500 166.03000 121.77500 1.000 142.78000 129 ARG F O 1
ATOM 3116 N N . ASP C 1 140 ? 122.19600 163.99900 121.36800 1.000 144.13000 130 ASP F N 1
ATOM 3117 C CA . ASP C 1 140 ? 122.89000 164.39300 120.15100 1.000 144.66000 130 ASP F CA 1
ATOM 3118 C C . ASP C 1 140 ? 122.15000 163.84800 118.93700 1.000 144.68000 130 ASP F C 1
ATOM 3119 O O . ASP C 1 140 ? 121.90400 162.64200 118.84600 1.000 145.43000 130 ASP F O 1
ATOM 3124 N N . LYS C 1 141 ? 121.80300 164.73900 118.00600 1.000 138.92000 131 LYS F N 1
ATOM 3125 C CA . LYS C 1 141 ? 121.16500 164.29900 116.76900 1.000 139.27000 131 LYS F CA 1
ATOM 3126 C C . LYS C 1 141 ? 122.11900 163.46000 115.92800 1.000 139.86000 131 LYS F C 1
ATOM 3127 O O . LYS C 1 141 ? 121.70200 162.49000 115.28000 1.000 140.06000 131 LYS F O 1
ATOM 3133 N N . ASP C 1 142 ? 123.40300 163.82600 115.91900 1.000 134.46000 132 ASP F N 1
ATOM 3134 C CA . ASP C 1 142 ? 124.39400 163.02300 115.21500 1.000 134.69000 132 ASP F CA 1
ATOM 3135 C C . ASP C 1 142 ? 124.48100 161.62100 115.79900 1.000 131.45000 132 ASP F C 1
ATOM 3136 O O . ASP C 1 142 ? 124.69000 160.65100 115.06000 1.000 129.79000 132 ASP F O 1
ATOM 3141 N N . PHE C 1 143 ? 124.30900 161.49000 117.11600 1.000 124.71000 133 PHE F N 1
ATOM 3142 C CA . PHE C 1 143 ? 124.23000 160.16300 117.71300 1.000 125.33000 133 PHE F CA 1
ATOM 3143 C C . PHE C 1 143 ? 123.02900 159.39700 117.18400 1.000 124.86000 133 PHE F C 1
ATOM 3144 O O . PHE C 1 143 ? 123.11100 158.18600 116.95200 1.000 125.15000 133 PHE F O 1
ATOM 3152 N N . ARG C 1 144 ? 121.89400 160.07500 117.02100 1.000 124.03000 134 ARG F N 1
ATOM 3153 C CA . ARG C 1 144 ? 120.72200 159.41200 116.46700 1.000 124.12000 134 ARG F CA 1
ATOM 3154 C C . ARG C 1 144 ? 120.99700 158.91200 115.05700 1.000 125.85000 134 ARG F C 1
ATOM 3155 O O . ARG C 1 144 ? 120.63500 157.78200 114.70700 1.000 129.19000 134 ARG F O 1
ATOM 3163 N N . LYS C 1 145 ? 121.65600 159.73200 114.23600 1.000 112.71000 135 LYS F N 1
ATOM 3164 C CA . LYS C 1 145 ? 121.99100 159.29600 112.88400 1.000 111.72000 135 LYS F CA 1
ATOM 3165 C C . LYS C 1 145 ? 122.93900 158.10200 112.90400 1.000 113.69000 135 LYS F C 1
ATOM 3166 O O . LYS C 1 145 ? 122.76800 157.14900 112.13200 1.000 117.67000 135 LYS F O 1
ATOM 3172 N N . GLN C 1 146 ? 123.91100 158.11000 113.81400 1.000 111.07000 136 GLN F N 1
ATOM 3173 C CA . GLN C 1 146 ? 124.90000 156.99900 113.80200 1.000 112.56000 136 GLN F CA 1
ATOM 3174 C C . GLN C 1 146 ? 124.22900 155.71900 114.31500 1.000 111.44000 136 GLN F C 1
ATOM 3175 O O . GLN C 1 146 ? 124.54300 154.64300 113.77500 1.000 111.98000 136 GLN F O 1
ATOM 3181 N N . LEU C 1 147 ? 123.33000 155.82600 115.29700 1.000 103.18000 137 LEU F N 1
ATOM 3182 C CA . LEU C 1 147 ? 122.60700 154.64000 115.74300 1.000 102.36000 137 LEU F CA 1
ATOM 3183 C C . LEU C 1 147 ? 121.70600 154.10600 114.64300 1.000 101.16000 137 LEU F C 1
ATOM 3184 O O . LEU C 1 147 ? 121.59500 152.89000 114.45900 1.000 108.08000 137 LEU F O 1
ATOM 3189 N N . ASN C 1 148 ? 121.04700 154.99800 113.90400 1.000 91.30000 138 ASN F N 1
ATOM 3190 C CA . ASN C 1 148 ? 120.20000 154.55000 112.80800 1.000 92.11000 138 ASN F CA 1
ATOM 3191 C C . ASN C 1 148 ? 121.01500 153.82300 111.74800 1.000 96.69000 138 ASN F C 1
ATOM 3192 O O . ASN C 1 148 ? 120.59400 152.77900 111.23900 1.000 100.61000 138 ASN F O 1
ATOM 3197 N N . GLU C 1 149 ? 122.19400 154.35400 111.41100 1.000 101.78000 139 GLU F N 1
ATOM 3198 C CA . GLU C 1 149 ? 123.04000 153.69800 110.41600 1.000 102.67000 139 GLU F CA 1
ATOM 3199 C C . GLU C 1 149 ? 123.52800 152.33900 110.90700 1.000 103.37000 139 GLU F C 1
ATOM 3200 O O . GLU C 1 149 ? 123.53200 151.36100 110.14800 1.000 101.24000 139 GLU F O 1
ATOM 3206 N N . THR C 1 150 ? 123.94500 152.25800 112.17200 1.000 89.18000 140 THR F N 1
ATOM 3207 C CA . THR C 1 150 ? 124.39900 150.98200 112.71600 1.000 83.58000 140 THR F CA 1
ATOM 3208 C C . THR C 1 150 ? 123.28100 149.95100 112.71200 1.000 86.74000 140 THR F C 1
ATOM 3209 O O . THR C 1 150 ? 123.49200 148.79600 112.32800 1.000 92.50000 140 THR F O 1
ATOM 3213 N N . VAL C 1 151 ? 122.07900 150.35100 113.12800 1.000 85.21000 141 VAL F N 1
ATOM 3214 C CA . VAL C 1 151 ? 120.96100 149.41700 113.15600 1.000 81.29000 141 VAL F CA 1
ATOM 3215 C C . VAL C 1 151 ? 120.59100 148.97900 111.74600 1.000 84.50000 141 VAL F C 1
ATOM 3216 O O . VAL C 1 151 ? 120.27500 147.80900 111.51600 1.000 91.08000 141 VAL F O 1
ATOM 3220 N N . LYS C 1 152 ? 120.61700 149.89900 110.78000 1.000 84.49000 142 LYS F N 1
ATOM 3221 C CA . LYS C 1 152 ? 120.31900 149.50800 109.40700 1.000 82.76000 142 LYS F CA 1
ATOM 3222 C C . LYS C 1 152 ? 121.33200 148.49500 108.89300 1.000 86.37000 142 LYS F C 1
ATOM 3223 O O . LYS C 1 152 ? 120.95900 147.48400 108.28400 1.000 91.53000 142 LYS F O 1
ATOM 3229 N N . SER C 1 153 ? 122.61800 148.73900 109.14800 1.000 83.76000 143 SER F N 1
ATOM 3230 C CA . SER C 1 153 ? 123.64400 147.80700 108.69600 1.000 83.17000 143 SER F CA 1
ATOM 3231 C C . SER C 1 153 ? 123.52200 146.45400 109.37800 1.000 83.81000 143 SER F C 1
ATOM 3232 O O . SER C 1 153 ? 123.81500 145.42700 108.76200 1.000 83.23000 143 SER F O 1
ATOM 3235 N N . MET C 1 154 ? 123.12000 146.43200 110.64700 1.000 82.54000 144 MET F N 1
ATOM 3236 C CA . MET C 1 154 ? 122.97500 145.16400 111.35000 1.000 75.73000 144 MET F CA 1
ATOM 3237 C C . MET C 1 154 ? 121.72600 144.41200 110.92500 1.000 79.20000 144 MET F C 1
ATOM 3238 O O . MET C 1 154 ? 121.72400 143.18000 110.93000 1.000 86.39000 144 MET F O 1
ATOM 3243 N N . LEU C 1 155 ? 120.65800 145.12100 110.57100 1.000 80.99000 145 LEU F N 1
ATOM 3244 C CA . LEU C 1 155 ? 119.45200 144.45100 110.10900 1.000 79.94000 145 LEU F CA 1
ATOM 3245 C C . LEU C 1 155 ? 119.59100 143.94800 108.68000 1.000 80.43000 145 LEU F C 1
ATOM 3246 O O . LEU C 1 155 ? 118.94300 142.96500 108.31300 1.000 84.64000 145 LEU F O 1
ATOM 3251 N N . ASP C 1 156 ? 120.42000 144.59500 107.86100 1.000 94.52000 146 ASP F N 1
ATOM 3252 C CA . ASP C 1 156 ? 120.60900 144.11000 106.50000 1.000 96.24000 146 ASP F CA 1
ATOM 3253 C C . ASP C 1 156 ? 121.31400 142.76100 106.44100 1.000 97.78000 146 ASP F C 1
ATOM 3254 O O . ASP C 1 156 ? 121.31000 142.13200 105.38000 1.000 99.77000 146 ASP F O 1
ATOM 3259 N N . LEU C 1 157 ? 121.92400 142.30900 107.53700 1.000 85.36000 147 LEU F N 1
ATOM 3260 C CA . LEU C 1 157 ? 122.58400 141.01100 107.60000 1.000 79.26000 147 LEU F CA 1
ATOM 3261 C C . LEU C 1 157 ? 121.81800 140.01800 108.46400 1.000 81.44000 147 LEU F C 1
ATOM 3262 O O . LEU C 1 157 ? 122.37900 138.99800 108.86900 1.000 89.24000 147 LEU F O 1
ATOM 3267 N N . ARG C 1 158 ? 120.55500 140.31000 108.76900 1.000 80.91000 148 ARG F N 1
ATOM 3268 C CA . ARG C 1 158 ? 119.69100 139.43400 109.55800 1.000 85.40000 148 ARG F CA 1
ATOM 3269 C C . ARG C 1 158 ? 120.28300 139.17300 110.94500 1.000 88.48000 148 ARG F C 1
ATOM 3270 O O . ARG C 1 158 ? 120.54400 138.03700 111.34200 1.000 91.80000 148 ARG F O 1
ATOM 3278 N N . VAL C 1 159 ? 120.48200 140.26100 111.68300 1.000 77.78000 149 VAL F N 1
ATOM 3279 C CA . VAL C 1 159 ? 120.96300 140.23500 113.05700 1.000 74.22000 149 VAL F CA 1
ATOM 3280 C C . VAL C 1 159 ? 119.89500 140.86700 113.93500 1.000 81.75000 149 VAL F C 1
ATOM 3281 O O . VAL C 1 159 ? 119.20600 141.79800 113.50700 1.000 84.39000 149 VAL F O 1
ATOM 3285 N N . ILE C 1 160 ? 119.73400 140.34600 115.14700 1.000 77.41000 150 ILE F N 1
ATOM 3286 C CA . ILE C 1 160 ? 118.72500 140.84800 116.07500 1.000 68.58000 150 ILE F CA 1
ATOM 3287 C C . ILE C 1 160 ? 119.39500 141.76500 117.09000 1.000 68.08000 150 ILE F C 1
ATOM 3288 O O . ILE C 1 160 ? 119.97800 141.27600 118.06500 1.000 83.26000 150 ILE F O 1
ATOM 3293 N N . PRO C 1 161 ? 119.33600 143.08400 116.92000 1.000 41.95000 151 PRO F N 1
ATOM 3294 C CA . PRO C 1 161 ? 119.97000 143.98500 117.89100 1.000 48.40000 151 PRO F CA 1
ATOM 3295 C C . PRO C 1 161 ? 119.22600 143.95800 119.21600 1.000 56.58000 151 PRO F C 1
ATOM 3296 O O . PRO C 1 161 ? 118.03300 144.24800 119.27200 1.000 72.75000 151 PRO F O 1
ATOM 3300 N N . ILE C 1 162 ? 119.93400 143.61400 120.28500 1.000 54.70000 152 ILE F N 1
ATOM 3301 C CA . ILE C 1 162 ? 119.33800 143.49200 121.61300 1.000 50.45000 152 ILE F CA 1
ATOM 3302 C C . ILE C 1 162 ? 119.72900 144.74200 122.38900 1.000 52.74000 152 ILE F C 1
ATOM 3303 O O . ILE C 1 162 ? 120.78200 144.80800 123.01400 1.000 69.96000 152 ILE F O 1
ATOM 3308 N N . PHE C 1 163 ? 118.85600 145.73900 122.36900 1.000 48.21000 153 PHE F N 1
ATOM 3309 C CA . PHE C 1 163 ? 119.11700 146.96200 123.10100 1.000 53.23000 153 PHE F CA 1
ATOM 3310 C C . PHE C 1 163 ? 118.89700 146.74800 124.59100 1.000 61.34000 153 PHE F C 1
ATOM 3311 O O . PHE C 1 163 ? 118.44900 145.69100 125.03500 1.000 68.70000 153 PHE F O 1
ATOM 3319 N N . ASN C 1 164 ? 119.24100 147.76800 125.36400 1.000 86.82000 154 ASN F N 1
ATOM 3320 C CA . ASN C 1 164 ? 118.92700 147.84400 126.78700 1.000 92.52000 154 ASN F CA 1
ATOM 3321 C C . ASN C 1 164 ? 119.30100 149.24100 127.25900 1.000 95.54000 154 ASN F C 1
ATOM 3322 O O . ASN C 1 164 ? 119.66300 150.10900 126.46000 1.000 101.02000 154 ASN F O 1
ATOM 3327 N N . GLU C 1 165 ? 119.20300 149.45900 128.56300 1.000 124.24000 155 GLU F N 1
ATOM 3328 C CA . GLU C 1 165 ? 119.61200 150.71300 129.17800 1.000 126.34000 155 GLU F CA 1
ATOM 3329 C C . GLU C 1 165 ? 120.83000 150.46200 130.05400 1.000 128.71000 155 GLU F C 1
ATOM 3330 O O . GLU C 1 165 ? 120.83200 149.53500 130.86900 1.000 131.73000 155 GLU F O 1
ATOM 3336 N N . ASN C 1 166 ? 121.86000 151.28800 129.88700 1.000 137.12000 156 ASN F N 1
ATOM 3337 C CA . ASN C 1 166 ? 123.10900 151.12600 130.62900 1.000 138.43000 156 ASN F CA 1
ATOM 3338 C C . ASN C 1 166 ? 122.87600 151.57000 132.07000 1.000 139.83000 156 ASN F C 1
ATOM 3339 O O . ASN C 1 166 ? 123.25200 152.66600 132.49200 1.000 139.73000 156 ASN F O 1
ATOM 3344 N N . ASP C 1 167 ? 122.23000 150.68900 132.83900 1.000 147.64000 157 ASP F N 1
ATOM 3345 C CA . ASP C 1 167 ? 121.98400 150.95900 134.25000 1.000 146.89000 157 ASP F CA 1
ATOM 3346 C C . ASP C 1 167 ? 123.23700 150.81400 135.09900 1.000 146.73000 157 ASP F C 1
ATOM 3347 O O . ASP C 1 167 ? 123.28500 151.35700 136.20700 1.000 144.45000 157 ASP F O 1
ATOM 3352 N N . ALA C 1 168 ? 124.24600 150.10400 134.60700 1.000 136.85000 158 ALA F N 1
ATOM 3353 C CA . ALA C 1 168 ? 125.46700 149.85100 135.35400 1.000 131.99000 158 ALA F CA 1
ATOM 3354 C C . ALA C 1 168 ? 126.45700 151.00100 135.28400 1.000 134.54000 158 ALA F C 1
ATOM 3355 O O . ALA C 1 168 ? 127.48900 150.95200 135.96000 1.000 135.25000 158 ALA F O 1
ATOM 3357 N N . ILE C 1 169 ? 126.09500 152.05300 134.54500 1.000 139.56000 159 ILE F N 1
ATOM 3358 C CA . ILE C 1 169 ? 126.98300 153.24500 134.40900 1.000 137.69000 159 ILE F CA 1
ATOM 3359 C C . ILE C 1 169 ? 126.12000 154.50900 134.48600 1.000 138.60000 159 ILE F C 1
ATOM 3360 O O . ILE C 1 169 ? 126.69300 155.59700 134.69700 1.000 136.83000 159 ILE F O 1
ATOM 3365 N N . SER C 1 170 ? 124.79700 154.36900 134.34600 1.000 149.74000 160 SER F N 1
ATOM 3366 C CA . SER C 1 170 ? 123.89500 155.55300 134.33000 1.000 149.52000 160 SER F CA 1
ATOM 3367 C C . SER C 1 170 ? 124.06900 156.37100 135.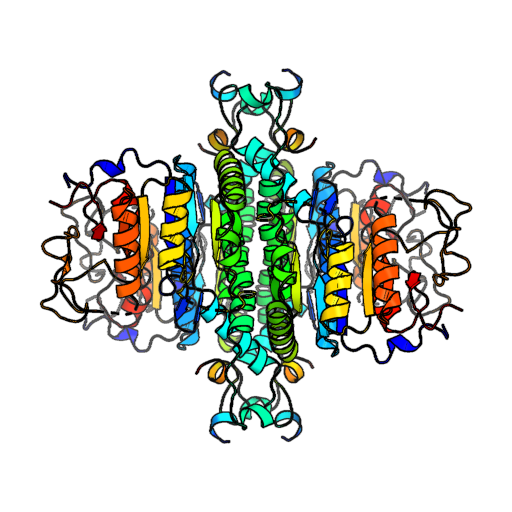61100 1.000 150.24000 160 SER F C 1
ATOM 3368 O O . SER C 1 170 ? 123.81900 155.81800 136.69600 1.000 150.24000 160 SER F O 1
ATOM 3371 N N . THR C 1 171 ? 124.43400 157.64800 135.47600 1.000 147.55000 161 THR F N 1
ATOM 3372 C CA . THR C 1 171 ? 124.64900 158.52200 136.66000 1.000 147.10000 161 THR F CA 1
ATOM 3373 C C . THR C 1 171 ? 123.34900 158.61700 137.46500 1.000 147.98000 161 THR F C 1
ATOM 3374 O O . THR C 1 171 ? 123.43400 158.61700 138.70800 1.000 149.39000 161 THR F O 1
ATOM 3378 N N . ARG C 1 172 ? 122.20300 158.69700 136.78100 1.000 146.64000 162 ARG F N 1
ATOM 3379 C CA . ARG C 1 172 ? 120.88700 158.77500 137.47100 1.000 146.49000 162 ARG F CA 1
ATOM 3380 C C . ARG C 1 172 ? 121.00600 158.15400 138.86700 1.000 146.68000 162 ARG F C 1
ATOM 3381 O O . ARG C 1 172 ? 120.82600 156.92300 138.95800 1.000 145.79000 162 ARG F O 1
ATOM 3389 N N . SER C 1 179 ? 113.99500 160.84500 134.86200 1.000 162.08000 169 SER F N 1
ATOM 3390 C CA . SER C 1 179 ? 112.63600 161.11600 134.40900 1.000 163.25000 169 SER F CA 1
ATOM 3391 C C . SER C 1 179 ? 112.58600 162.37300 133.54900 1.000 164.17000 169 SER F C 1
ATOM 3392 O O . SER C 1 179 ? 111.75400 162.48700 132.64900 1.000 164.09000 169 SER F O 1
ATOM 3395 N N . SER C 1 180 ? 113.48300 163.31900 133.83300 1.000 164.47000 170 SER F N 1
ATOM 3396 C CA . SER C 1 180 ? 113.52700 164.56900 133.08500 1.000 163.58000 170 SER F CA 1
ATOM 3397 C C . SER C 1 180 ? 114.10400 164.40200 131.68600 1.000 165.30000 170 SER F C 1
ATOM 3398 O O . SER C 1 180 ? 113.97100 165.31900 130.86800 1.000 164.47000 170 SER F O 1
ATOM 3401 N N . GLY C 1 181 ? 114.73200 163.26800 131.39000 1.000 161.57000 171 GLY F N 1
ATOM 3402 C CA . GLY C 1 181 ? 115.31600 163.03400 130.08900 1.000 159.98000 171 GLY F CA 1
ATOM 3403 C C . GLY C 1 181 ? 114.28600 162.58400 129.07100 1.000 160.03000 171 GLY F C 1
ATOM 3404 O O . GLY C 1 181 ? 113.07800 162.57700 129.31100 1.000 161.95000 171 GLY F O 1
ATOM 3405 N N . ILE C 1 182 ? 114.79200 162.20900 127.89400 1.000 149.39000 172 ILE F N 1
ATOM 3406 C CA . ILE C 1 182 ? 113.91600 161.73500 126.82700 1.000 150.65000 172 ILE F CA 1
ATOM 3407 C C . ILE C 1 182 ? 113.23100 160.43800 127.23800 1.000 151.05000 172 ILE F C 1
ATOM 3408 O O . ILE C 1 182 ? 112.02100 160.27000 127.05000 1.000 149.38000 172 ILE F O 1
ATOM 3413 N N . PHE C 1 183 ? 113.99000 159.50700 127.80900 1.000 144.27000 173 PHE F N 1
ATOM 3414 C CA . PHE C 1 183 ? 113.45500 158.24100 128.28400 1.000 142.88000 173 PHE F CA 1
ATOM 3415 C C . PHE C 1 183 ? 113.98800 157.95900 129.68000 1.000 141.07000 173 PHE F C 1
ATOM 3416 O O . PHE C 1 183 ? 115.11400 158.33200 130.01800 1.000 143.27000 173 PHE F O 1
ATOM 3424 N N . TRP C 1 184 ? 113.16800 157.29800 130.49000 1.000 143.09000 174 TRP F N 1
ATOM 3425 C CA . TRP C 1 184 ? 113.54400 156.96900 131.85700 1.000 145.66000 174 TRP F CA 1
ATOM 3426 C C . TRP C 1 184 ? 113.41800 155.49200 132.18900 1.000 147.02000 174 TRP F C 1
ATOM 3427 O O . TRP C 1 184 ? 114.04100 155.03900 133.15100 1.000 146.77000 174 TRP F O 1
ATOM 3438 N N . ASP C 1 185 ? 112.63200 154.73300 131.43000 1.000 134.17000 175 ASP F N 1
ATOM 3439 C CA . ASP C 1 185 ? 112.48500 153.30200 131.64200 1.000 133.09000 175 ASP F CA 1
ATOM 3440 C C . ASP C 1 185 ? 112.37900 152.61400 130.29000 1.000 131.22000 175 ASP F C 1
ATOM 3441 O O . ASP C 1 185 ? 112.14600 153.25400 129.26100 1.000 130.05000 175 ASP F O 1
ATOM 3446 N N . ASN C 1 186 ? 112.55400 151.29100 130.29800 1.000 119.38000 176 ASN F N 1
ATOM 3447 C CA . ASN C 1 186 ? 112.49500 150.53800 129.05000 1.000 114.84000 176 ASN F CA 1
ATOM 3448 C C . ASN C 1 186 ? 111.10700 150.59200 128.42300 1.000 116.52000 176 ASN F C 1
ATOM 3449 O O . ASN C 1 186 ? 110.98000 150.46600 127.20000 1.000 120.82000 176 ASN F O 1
ATOM 3454 N N . ASP C 1 187 ? 110.06500 150.79800 129.23200 1.000 130.28000 177 ASP F N 1
ATOM 3455 C CA . ASP C 1 187 ? 108.73100 151.01500 128.68200 1.000 129.29000 177 ASP F CA 1
ATOM 3456 C C . ASP C 1 187 ? 108.71700 152.21800 127.75200 1.000 129.15000 177 ASP F C 1
ATOM 3457 O O . ASP C 1 187 ? 107.97700 152.24000 126.76300 1.000 129.73000 177 ASP F O 1
ATOM 3462 N N . SER C 1 188 ? 109.51700 153.23700 128.06700 1.000 110.50000 178 SER F N 1
ATOM 3463 C CA . SER C 1 188 ? 109.64700 154.41400 127.22100 1.000 108.64000 178 SER F CA 1
ATOM 3464 C C . SER C 1 188 ? 110.83600 154.33000 126.27900 1.000 107.71000 178 SER F C 1
ATOM 3465 O O . SER C 1 188 ? 110.82300 154.96700 125.22000 1.000 105.97000 178 SER F O 1
ATOM 3468 N N . LEU C 1 189 ? 111.86900 153.56600 126.63900 1.000 105.80000 179 LEU F N 1
ATOM 3469 C CA . LEU C 1 189 ? 112.97600 153.36200 125.71200 1.000 105.43000 179 LEU F CA 1
ATOM 3470 C C . LEU C 1 189 ? 112.50800 152.63700 124.46200 1.000 104.84000 179 LEU F C 1
ATOM 3471 O O . LEU C 1 189 ? 112.95700 152.94500 123.35300 1.000 109.64000 179 LEU F O 1
ATOM 3476 N N . ALA C 1 190 ? 111.61000 151.66400 124.61700 1.000 96.29000 180 ALA F N 1
ATOM 3477 C CA . ALA C 1 190 ? 111.07400 150.98000 123.44900 1.000 92.49000 180 ALA F CA 1
ATOM 3478 C C . ALA C 1 190 ? 110.33100 151.95100 122.54500 1.000 94.04000 180 ALA F C 1
ATOM 3479 O O . ALA C 1 190 ? 110.47900 151.90200 121.32200 1.000 104.16000 180 ALA F O 1
ATOM 3481 N N . ALA C 1 191 ? 109.53200 152.84600 123.12500 1.000 90.68000 181 ALA F N 1
ATOM 3482 C CA . ALA C 1 191 ? 108.81000 153.81300 122.30700 1.000 94.89000 181 ALA F CA 1
ATOM 3483 C C . ALA C 1 191 ? 109.76500 154.76900 121.61000 1.000 95.32000 181 ALA F C 1
ATOM 3484 O O . ALA C 1 191 ? 109.56900 155.10400 120.43600 1.000 101.86000 181 ALA F O 1
ATOM 3486 N N . LEU C 1 192 ? 110.80500 155.21900 122.31400 1.000 93.24000 182 LEU F N 1
ATOM 3487 C CA . LEU C 1 192 ? 111.77300 156.12200 121.70000 1.000 99.05000 182 LEU F CA 1
ATOM 3488 C C . LEU C 1 192 ? 112.49700 155.44200 120.54400 1.000 100.77000 182 LEU F C 1
ATOM 3489 O O . LEU C 1 192 ? 112.68100 156.04000 119.47800 1.000 103.77000 182 LEU F O 1
ATOM 3494 N N . LEU C 1 193 ? 112.91100 154.18800 120.73400 1.000 86.63000 183 LEU F N 1
ATOM 3495 C CA . LEU C 1 193 ? 113.56600 153.45900 119.65500 1.000 82.17000 183 LEU F CA 1
ATOM 3496 C C . LEU C 1 193 ? 112.62600 153.24900 118.47700 1.000 82.71000 183 LEU F C 1
ATOM 3497 O O . LEU C 1 193 ? 113.01600 153.45000 117.32200 1.000 84.86000 183 LEU F O 1
ATOM 3502 N N . ALA C 1 194 ? 111.38100 152.85300 118.74600 1.000 72.93000 184 ALA F N 1
ATOM 3503 C CA . ALA C 1 194 ? 110.44100 152.61200 117.65900 1.000 69.81000 184 ALA F CA 1
ATOM 3504 C C . ALA C 1 194 ? 110.18500 153.88200 116.86600 1.000 79.48000 184 ALA F C 1
ATOM 3505 O O . ALA C 1 194 ? 110.08700 153.84400 115.63700 1.000 93.71000 184 ALA F O 1
ATOM 3507 N N . LEU C 1 195 ? 110.06800 155.01900 117.54600 1.000 75.84000 185 LEU F N 1
ATOM 3508 C CA . LEU C 1 195 ? 109.89700 156.27100 116.82100 1.000 79.18000 185 LEU F CA 1
ATOM 3509 C C . LEU C 1 195 ? 111.14600 156.62300 116.02400 1.000 84.57000 185 LEU F C 1
ATOM 3510 O O . LEU C 1 195 ? 111.05100 157.08900 114.88400 1.000 85.20000 185 LEU F O 1
ATOM 3515 N N . GLU C 1 196 ? 112.32800 156.41200 116.60700 1.000 85.80000 186 GLU F N 1
ATOM 3516 C CA . GLU C 1 196 ? 113.56000 156.80800 115.93100 1.000 83.62000 186 GLU F CA 1
ATOM 3517 C C . GLU C 1 196 ? 113.91000 155.85800 114.79400 1.000 91.65000 186 GLU F C 1
ATOM 3518 O O . GLU C 1 196 ? 114.33600 156.30000 113.72200 1.000 94.49000 186 GLU F O 1
ATOM 3524 N N . LEU C 1 197 ? 113.74300 154.55400 115.00300 1.000 78.74000 187 LEU F N 1
ATOM 3525 C CA . LEU C 1 197 ? 114.10200 153.57100 113.99000 1.000 68.96000 187 LEU F CA 1
ATOM 3526 C C . LEU C 1 197 ? 113.02400 153.38400 112.93700 1.000 75.91000 187 LEU F C 1
ATOM 3527 O O . LEU C 1 197 ? 113.18300 152.52700 112.06500 1.000 80.33000 187 LEU F O 1
ATOM 3532 N N . LYS C 1 198 ? 111.94100 154.15400 113.00100 1.000 84.86000 188 LYS F N 1
ATOM 3533 C CA . LYS C 1 198 ? 110.84400 154.06000 112.04100 1.000 84.85000 188 LYS F CA 1
ATOM 3534 C C . LYS C 1 198 ? 110.26600 152.65000 111.98800 1.000 82.48000 188 LYS F C 1
ATOM 3535 O O . LYS C 1 198 ? 109.99900 152.11000 110.91500 1.000 85.29000 188 LYS F O 1
ATOM 3541 N N . ALA C 1 199 ? 110.06200 152.04900 113.15600 1.000 75.01000 189 ALA F N 1
ATOM 3542 C CA . ALA C 1 199 ? 109.43800 150.74100 113.21800 1.000 73.54000 189 ALA F CA 1
ATOM 3543 C C . ALA C 1 199 ? 107.98900 150.82800 112.75100 1.000 75.33000 189 ALA F C 1
ATOM 3544 O O . ALA C 1 199 ? 107.46000 151.90600 112.47400 1.000 74.53000 189 ALA F O 1
ATOM 3546 N N . ASP C 1 200 ? 107.34100 149.66800 112.65800 1.000 85.12000 190 ASP F N 1
ATOM 3547 C CA . ASP C 1 200 ? 105.96700 149.59900 112.18800 1.000 88.36000 190 ASP F CA 1
ATOM 3548 C C . ASP C 1 200 ? 104.97900 149.08600 113.21900 1.000 89.41000 190 ASP F C 1
ATOM 3549 O O . ASP C 1 200 ? 103.77700 149.31800 113.05400 1.000 94.23000 190 ASP F O 1
ATOM 3554 N N . LEU C 1 201 ? 105.43600 148.40300 114.26400 1.000 71.55000 191 LEU F N 1
ATOM 3555 C CA . LEU C 1 201 ? 104.55500 147.93000 115.32000 1.000 70.31000 191 LEU F CA 1
ATOM 3556 C C . LEU C 1 201 ? 105.39800 147.63600 116.54800 1.000 73.97000 191 LEU F C 1
ATOM 3557 O O . LEU C 1 201 ? 106.48200 147.06400 116.43600 1.000 79.50000 191 LEU F O 1
ATOM 3562 N N . LEU C 1 202 ? 104.90200 148.04500 117.71100 1.000 69.12000 192 LEU F N 1
ATOM 3563 C CA . LEU C 1 202 ? 105.62400 147.92800 118.97100 1.000 63.82000 192 LEU F CA 1
ATOM 3564 C C . LEU C 1 202 ? 104.83300 147.02100 119.90200 1.000 71.55000 192 LEU F C 1
ATOM 3565 O O . LEU C 1 202 ? 103.67000 147.30500 120.20700 1.000 78.03000 192 LEU F O 1
ATOM 3570 N N . ILE C 1 203 ? 105.45800 145.93900 120.35700 1.000 63.04000 193 ILE F N 1
ATOM 3571 C CA . ILE C 1 203 ? 104.80800 144.94500 121.20200 1.000 56.19000 193 ILE F CA 1
ATOM 3572 C C . ILE C 1 203 ? 105.41200 145.04600 122.59000 1.000 65.04000 193 ILE F C 1
ATOM 3573 O O . ILE C 1 203 ? 106.61700 144.84000 122.76100 1.000 76.65000 193 ILE F O 1
ATOM 3578 N N . LEU C 1 204 ? 104.58500 145.33500 123.58200 1.000 59.15000 194 LEU F N 1
ATOM 3579 C CA . LEU C 1 204 ? 105.04600 145.45600 124.96000 1.000 59.76000 194 LEU F CA 1
ATOM 3580 C C . LEU C 1 204 ? 104.70400 144.16000 125.68000 1.000 65.48000 194 LEU F C 1
ATOM 3581 O O . LEU C 1 204 ? 103.58100 143.97800 126.15000 1.000 77.53000 194 LEU F O 1
ATOM 3586 N N . LEU C 1 205 ? 105.67400 143.25800 125.77400 1.000 74.23000 195 LEU F N 1
ATOM 3587 C CA . LEU C 1 205 ? 105.44100 141.96700 126.40900 1.000 75.60000 195 LEU F CA 1
ATOM 3588 C C . LEU C 1 205 ? 105.37200 142.14600 127.91900 1.000 81.50000 195 LEU F C 1
ATOM 3589 O O . LEU C 1 205 ? 106.37400 142.47500 128.55900 1.000 80.68000 195 LEU F O 1
ATOM 3594 N N . SER C 1 206 ? 104.19800 141.92300 128.49100 1.000 105.27000 196 SER F N 1
ATOM 3595 C CA . SER C 1 206 ? 103.99000 141.97500 129.93100 1.000 103.09000 196 SER F CA 1
ATOM 3596 C C . SER C 1 206 ? 103.44400 140.62900 130.40600 1.000 105.76000 196 SER F C 1
ATOM 3597 O O . SER C 1 206 ? 103.35800 139.66500 129.64300 1.000 105.16000 196 SER F O 1
ATOM 3600 N N . ASP C 1 207 ? 103.08100 140.56600 131.68400 1.000 133.81000 197 ASP F N 1
ATOM 3601 C CA . ASP C 1 207 ? 102.53000 139.35400 132.27200 1.000 134.96000 197 ASP F CA 1
ATOM 3602 C C . ASP C 1 207 ? 101.00900 139.34500 132.30700 1.000 133.67000 197 ASP F C 1
ATOM 3603 O O . ASP C 1 207 ? 100.42100 138.39600 132.83300 1.000 133.02000 197 ASP F O 1
ATOM 3608 N N . VAL C 1 208 ? 100.35900 140.36900 131.76400 1.000 129.88000 198 VAL F N 1
ATOM 3609 C CA . VAL C 1 208 ? 98.90700 140.46800 131.76900 1.000 130.81000 198 VAL F CA 1
ATOM 3610 C C . VAL C 1 208 ? 98.42900 140.45700 130.32400 1.000 131.24000 198 VAL F C 1
ATOM 3611 O O . VAL C 1 208 ? 99.15500 140.85900 129.41100 1.000 130.62000 198 VAL F O 1
ATOM 3615 N N . GLU C 1 209 ? 97.19400 139.99400 130.11900 1.000 137.25000 199 GLU F N 1
ATOM 3616 C CA . GLU C 1 209 ? 96.65500 139.87000 128.77000 1.000 137.74000 199 GLU F CA 1
ATOM 3617 C C . GLU C 1 209 ? 96.47900 141.21500 128.08000 1.000 137.15000 199 GLU F C 1
ATOM 3618 O O . GLU C 1 209 ? 96.25500 141.24700 126.86700 1.000 136.58000 199 GLU F O 1
ATOM 3624 N N . GLY C 1 210 ? 96.56000 142.32000 128.81300 1.000 131.00000 200 GLY F N 1
ATOM 3625 C CA . GLY C 1 210 ? 96.46500 143.62400 128.19100 1.000 129.95000 200 GLY F CA 1
ATOM 3626 C C . GLY C 1 210 ? 96.08500 144.73600 129.14100 1.000 127.84000 200 GLY F C 1
ATOM 3627 O O . GLY C 1 210 ? 96.66500 144.87500 130.21900 1.000 128.14000 200 GLY F O 1
ATOM 3628 N N . LEU C 1 211 ? 95.11400 145.54700 128.73800 1.000 137.98000 201 LEU F N 1
ATOM 3629 C CA . LEU C 1 211 ? 94.61200 146.64700 129.54500 1.000 140.80000 201 LEU F CA 1
ATOM 3630 C C . LEU C 1 211 ? 93.15600 146.37400 129.88600 1.000 143.36000 201 LEU F C 1
ATOM 3631 O O . LEU C 1 211 ? 92.34100 146.13800 128.98800 1.000 143.05000 201 LEU F O 1
ATOM 3636 N N . TYR C 1 212 ? 92.83000 146.40800 131.17400 1.000 156.46000 202 TYR F N 1
ATOM 3637 C CA . TYR C 1 212 ? 91.48900 146.10800 131.65000 1.000 156.69000 202 TYR F CA 1
ATOM 3638 C C . TYR C 1 212 ? 90.77700 147.37900 132.09000 1.000 158.48000 202 TYR F C 1
ATOM 3639 O O . TYR C 1 212 ? 91.39600 148.42000 132.32300 1.000 159.56000 202 TYR F O 1
ATOM 3648 N N . THR C 1 213 ? 89.45100 147.27800 132.20700 1.000 170.98000 203 THR F N 1
ATOM 3649 C CA . THR C 1 213 ? 88.64400 148.39900 132.67000 1.000 170.23000 203 THR F CA 1
ATOM 3650 C C . THR C 1 213 ? 88.89700 148.74000 134.13100 1.000 169.92000 203 THR F C 1
ATOM 3651 O O . THR C 1 213 ? 88.44600 149.79400 134.59100 1.000 168.05000 203 THR F O 1
ATOM 3655 N N . GLY C 1 214 ? 89.59000 147.87700 134.86500 1.000 182.22000 204 GLY F N 1
ATOM 3656 C CA . GLY C 1 214 ? 89.96700 148.14900 136.23000 1.000 183.21000 204 GLY F CA 1
ATOM 3657 C C . GLY C 1 214 ? 91.14300 147.28900 136.63600 1.000 184.74000 204 GLY F C 1
ATOM 3658 O O . GLY C 1 214 ? 91.93900 146.85400 135.79800 1.000 184.59000 204 GLY F O 1
ATOM 3659 N N . PRO C 1 215 ? 91.28600 147.03500 137.93200 1.000 182.66000 205 PRO F N 1
ATOM 3660 C CA . PRO C 1 215 ? 92.30900 146.09400 138.39400 1.000 180.70000 205 PRO F CA 1
ATOM 3661 C C . PRO C 1 215 ? 92.06400 144.71000 137.82200 1.000 181.97000 205 PRO F C 1
ATOM 3662 O O . PRO C 1 215 ? 90.90700 144.28800 137.66800 1.000 182.29000 205 PRO F O 1
ATOM 3666 N N . PRO C 1 216 ? 93.12700 143.97800 137.47900 1.000 174.03000 206 PRO F N 1
ATOM 3667 C CA . PRO C 1 216 ? 92.93800 142.62700 136.92300 1.000 172.32000 206 PRO F CA 1
ATOM 3668 C C . PRO C 1 216 ? 92.21800 141.67800 137.86100 1.000 171.90000 206 PRO F C 1
ATOM 3669 O O . PRO C 1 216 ? 91.48200 140.79900 137.39400 1.000 167.66000 206 PRO F O 1
ATOM 3673 N N . SER C 1 217 ? 92.40700 141.82500 139.17500 1.000 191.69000 207 SER F N 1
ATOM 3674 C CA . SER C 1 217 ? 91.75900 140.93400 140.12900 1.000 191.94000 207 SER F CA 1
ATOM 3675 C C . SER C 1 217 ? 90.26400 141.19500 140.25100 1.000 192.14000 207 SER F C 1
ATOM 3676 O O . SER C 1 217 ? 89.54400 140.35200 140.79700 1.000 190.63000 207 SER F O 1
ATOM 3679 N N . ASP C 1 218 ? 89.78500 142.33000 139.76400 1.000 195.85000 208 ASP F N 1
ATOM 3680 C CA . ASP C 1 218 ? 88.36200 142.64200 139.83600 1.000 194.91000 208 ASP F CA 1
ATOM 3681 C C . ASP C 1 218 ? 87.59000 141.77800 138.84700 1.000 196.07000 208 ASP F C 1
ATOM 3682 O O . ASP C 1 218 ? 87.87800 141.82300 137.64400 1.000 196.08000 208 ASP F O 1
ATOM 3687 N N . PRO C 1 219 ? 86.62400 140.97300 139.29900 1.000 192.71000 209 PRO F N 1
ATOM 3688 C CA . PRO C 1 219 ? 85.83200 140.17900 138.34600 1.000 191.22000 209 PRO F CA 1
ATOM 3689 C C . PRO C 1 219 ? 85.06000 141.02400 137.34900 1.000 191.92000 209 PRO F C 1
ATOM 3690 O O . PRO C 1 219 ? 84.87100 140.59600 136.20300 1.000 190.56000 209 PRO F O 1
ATOM 3694 N N . ASN C 1 220 ? 84.60400 142.21300 137.74900 1.000 190.66000 210 ASN F N 1
ATOM 3695 C CA . ASN C 1 220 ? 83.84400 143.07600 136.85300 1.000 188.10000 210 ASN F CA 1
ATOM 3696 C C . ASN C 1 220 ? 84.69900 143.68600 135.75000 1.000 188.81000 210 ASN F C 1
ATOM 3697 O O . ASN C 1 220 ? 84.14200 144.23900 134.79600 1.000 186.98000 210 ASN F O 1
ATOM 3702 N N . SER C 1 221 ? 86.02200 143.60300 135.85700 1.000 189.07000 211 SER F N 1
ATOM 3703 C CA . SER C 1 221 ? 86.89700 144.16000 134.83700 1.000 186.29000 211 SER F CA 1
ATOM 3704 C C . SER C 1 221 ? 86.76000 143.39300 133.52700 1.000 186.11000 211 SER F C 1
ATOM 3705 O O . SER C 1 221 ? 86.52700 142.18200 133.50800 1.000 186.88000 211 SER F O 1
ATOM 3708 N N . LYS C 1 222 ? 86.90500 144.11600 132.42000 1.000 170.74000 212 LYS F N 1
ATOM 3709 C CA . LYS C 1 222 ? 86.80500 143.53900 131.08900 1.000 170.08000 212 LYS F CA 1
ATOM 3710 C C . LYS C 1 222 ? 87.98600 143.98800 130.24200 1.000 170.82000 212 LYS F C 1
ATOM 3711 O O . LYS C 1 222 ? 88.52000 145.08500 130.42600 1.000 171.14000 212 LYS F O 1
ATOM 3717 N N . LEU C 1 223 ? 88.39100 143.12500 129.31500 1.000 159.55000 213 LEU F N 1
ATOM 3718 C CA . LEU C 1 223 ? 89.50900 143.43300 128.43700 1.000 158.06000 213 LEU F CA 1
ATOM 3719 C C . LEU C 1 223 ? 89.13800 144.54400 127.46300 1.000 157.81000 213 LEU F C 1
ATOM 3720 O O . LEU C 1 223 ? 87.97900 144.69700 127.07000 1.000 156.68000 213 LEU F O 1
ATOM 3725 N N . ILE C 1 224 ? 90.13900 145.32700 127.07700 1.000 151.06000 214 ILE F N 1
ATOM 3726 C CA . ILE C 1 224 ? 89.95900 146.45900 126.17700 1.000 150.02000 214 ILE F CA 1
ATOM 3727 C C . ILE C 1 224 ? 90.34500 146.02100 124.77100 1.000 148.56000 214 ILE F C 1
ATOM 3728 O O . ILE C 1 224 ? 91.50500 145.67600 124.51700 1.000 146.06000 214 ILE F O 1
ATOM 3733 N N . HIS C 1 225 ? 89.37400 146.03100 123.85500 1.000 144.76000 215 HIS F N 1
ATOM 3734 C CA . HIS C 1 225 ? 89.67100 145.65600 122.47700 1.000 143.34000 215 HIS F CA 1
ATOM 3735 C C . HIS C 1 225 ? 90.61000 146.65800 121.82000 1.000 141.84000 215 HIS F C 1
ATOM 3736 O O . HIS C 1 225 ? 91.55500 146.26500 121.12900 1.000 141.75000 215 HIS F O 1
ATOM 3743 N N . THR C 1 226 ? 90.37000 147.95200 122.02400 1.000 137.09000 216 THR F N 1
ATOM 3744 C CA . THR C 1 226 ? 91.27200 148.98600 121.52800 1.000 135.71000 216 THR F CA 1
ATOM 3745 C C . THR C 1 226 ? 91.14000 150.20900 122.42100 1.000 135.47000 216 THR F C 1
ATOM 3746 O O . THR C 1 226 ? 90.06300 150.47100 122.96400 1.000 137.10000 216 THR F O 1
ATOM 3750 N N . PHE C 1 227 ? 92.23700 150.93800 122.59100 1.000 138.40000 217 PHE F N 1
ATOM 3751 C CA . PHE C 1 227 ? 92.24200 152.09100 123.47900 1.000 139.42000 217 PHE F CA 1
ATOM 3752 C C . PHE C 1 227 ? 91.74800 153.32400 122.73700 1.000 142.80000 217 PHE F C 1
ATOM 3753 O O . PHE C 1 227 ? 92.24600 153.65200 121.65500 1.000 143.67000 217 PHE F O 1
ATOM 3761 N N . VAL C 1 228 ? 90.77200 154.01300 123.32000 1.000 157.49000 218 VAL F N 1
ATOM 3762 C CA . VAL C 1 228 ? 90.17400 155.19900 122.72100 1.000 158.25000 218 VAL F CA 1
ATOM 3763 C C . VAL C 1 228 ? 90.55100 156.40000 123.57400 1.000 158.92000 218 VAL F C 1
ATOM 3764 O O . VAL C 1 228 ? 90.30200 156.40900 124.78600 1.000 155.80000 218 VAL F O 1
ATOM 3768 N N . LYS C 1 229 ? 91.12600 157.43100 122.95000 1.000 173.45000 219 LYS F N 1
ATOM 3769 C CA . LYS C 1 229 ? 91.59300 158.61100 123.72900 1.000 173.25000 219 LYS F CA 1
ATOM 3770 C C . LYS C 1 229 ? 90.42100 159.54400 124.05700 1.000 173.14000 219 LYS F C 1
ATOM 3771 O O . LYS C 1 229 ? 90.66800 160.57300 124.71200 1.000 171.38000 219 LYS F O 1
ATOM 3777 N N . GLU C 1 230 ? 89.20400 159.20900 123.62000 1.000 180.91000 220 GLU F N 1
ATOM 3778 C CA . GLU C 1 230 ? 88.04900 160.02100 123.97300 1.000 178.83000 220 GLU F CA 1
ATOM 3779 C C . GLU C 1 230 ? 87.10300 159.33000 124.94600 1.000 178.50000 220 GLU F C 1
ATOM 3780 O O . GLU C 1 230 ? 86.25600 160.00400 125.54300 1.000 178.66000 220 GLU F O 1
ATOM 3786 N N . LYS C 1 231 ? 87.24000 158.00600 125.07500 1.000 170.34000 221 LYS F N 1
ATOM 3787 C CA . LYS C 1 231 ? 86.34100 157.21600 125.95600 1.000 169.93000 221 LYS F CA 1
ATOM 3788 C C . LYS C 1 231 ? 87.17500 156.51800 127.03300 1.000 172.39000 221 LYS F C 1
ATOM 3789 O O . LYS C 1 231 ? 87.03500 156.88700 128.21300 1.000 172.27000 221 LYS F O 1
ATOM 3795 N N . HIS C 1 232 ? 87.97300 155.52200 126.63700 1.000 172.34000 222 HIS F N 1
ATOM 3796 C CA . HIS C 1 232 ? 88.81500 154.77400 127.60900 1.000 171.51000 222 HIS F CA 1
ATOM 3797 C C . HIS C 1 232 ? 89.90900 155.71200 128.12200 1.000 171.41000 222 HIS F C 1
ATOM 3798 O O . HIS C 1 232 ? 90.85000 155.24800 128.80000 1.000 170.20000 222 HIS F O 1
ATOM 3805 N N . GLN C 1 233 ? 89.78700 157.00200 127.80000 1.000 178.46000 223 GLN F N 1
ATOM 3806 C CA . GLN C 1 233 ? 90.80900 157.99500 128.21900 1.000 177.72000 223 GLN F CA 1
ATOM 3807 C C . GLN C 1 233 ? 90.98900 157.94800 129.73900 1.000 178.08000 223 GLN F C 1
ATOM 3808 O O . GLN C 1 233 ? 92.14400 157.82300 130.18600 1.000 177.07000 223 GLN F O 1
ATOM 3814 N N . ASP C 1 234 ? 89.89500 158.04200 130.50100 1.000 185.06000 224 ASP F N 1
ATOM 3815 C CA . ASP C 1 234 ? 90.00700 158.10200 131.98400 1.000 184.85000 224 ASP F CA 1
ATOM 3816 C C . ASP C 1 234 ? 89.10700 157.03800 132.62000 1.000 184.81000 224 ASP F C 1
ATOM 3817 O O . ASP C 1 234 ? 88.73400 157.21100 133.79600 1.000 184.00000 224 ASP F O 1
ATOM 3822 N N . GLU C 1 235 ? 88.78000 155.97900 131.87400 1.000 186.27000 225 GLU F N 1
ATOM 3823 C CA . GLU C 1 235 ? 87.87300 154.92100 132.39400 1.000 187.36000 225 GLU F CA 1
ATOM 3824 C C . GLU C 1 235 ? 88.69100 153.84000 133.10700 1.000 187.40000 225 GLU F C 1
ATOM 3825 O O . GLU C 1 235 ? 88.08600 152.84300 133.54500 1.000 186.92000 225 GLU F O 1
ATOM 3831 N N . ILE C 1 236 ? 90.01000 154.02600 133.21100 1.000 180.45000 226 ILE F N 1
ATOM 3832 C CA . ILE C 1 236 ? 90.88100 152.97600 133.81900 1.000 179.40000 226 ILE F CA 1
ATOM 3833 C C . ILE C 1 236 ? 91.66900 153.58600 134.98200 1.000 179.42000 226 ILE F C 1
ATOM 3834 O O . ILE C 1 236 ? 92.12600 154.73700 134.84300 1.000 179.43000 226 ILE F O 1
ATOM 3839 N N . THR C 1 237 ? 91.81800 152.83900 136.08000 1.000 169.33000 227 THR F N 1
ATOM 3840 C CA . THR C 1 237 ? 92.59100 153.32800 137.25200 1.000 169.49000 227 THR F CA 1
ATOM 3841 C C . THR C 1 237 ? 93.82600 152.44200 137.44600 1.000 168.85000 227 THR F C 1
ATOM 3842 O O . THR C 1 237 ? 93.69600 151.21200 137.29500 1.000 166.20000 227 THR F O 1
ATOM 3846 N N . PHE C 1 238 ? 94.97400 153.04800 137.76000 1.000 168.69000 228 PHE F N 1
ATOM 3847 C CA . PHE C 1 238 ? 96.23100 152.27900 137.95700 1.000 167.16000 228 PHE F CA 1
ATOM 3848 C C . PHE C 1 238 ? 96.73500 152.48400 139.39000 1.000 165.71000 228 PHE F C 1
ATOM 3849 O O . PHE C 1 238 ? 95.88800 152.43300 140.30200 1.000 164.67000 228 PHE F O 1
ATOM 3857 N N . GLY C 1 248 ? 104.88800 151.12100 136.91100 1.000 147.47000 238 GLY F N 1
ATOM 3858 C CA . GLY C 1 248 ? 103.80400 150.16100 136.81300 1.000 149.34000 238 GLY F CA 1
ATOM 3859 C C . GLY C 1 248 ? 103.16600 150.13300 135.44000 1.000 152.14000 238 GLY F C 1
ATOM 3860 O O . GLY C 1 248 ? 103.82000 150.42100 134.44000 1.000 151.82000 238 GLY F O 1
ATOM 3861 N N . MET C 1 249 ? 101.88000 149.77900 135.38800 1.000 155.28000 239 MET F N 1
ATOM 3862 C CA . MET C 1 249 ? 101.18000 149.75700 134.11000 1.000 153.53000 239 MET F CA 1
ATOM 3863 C C . MET C 1 249 ? 100.82400 151.16200 133.64000 1.000 153.47000 239 MET F C 1
ATOM 3864 O O . MET C 1 249 ? 100.62300 151.37800 132.44000 1.000 156.09000 239 MET F O 1
ATOM 3869 N N . THR C 1 250 ? 100.76100 152.13400 134.55300 1.000 140.48000 240 THR F N 1
ATOM 3870 C CA . THR C 1 250 ? 100.49100 153.50300 134.12600 1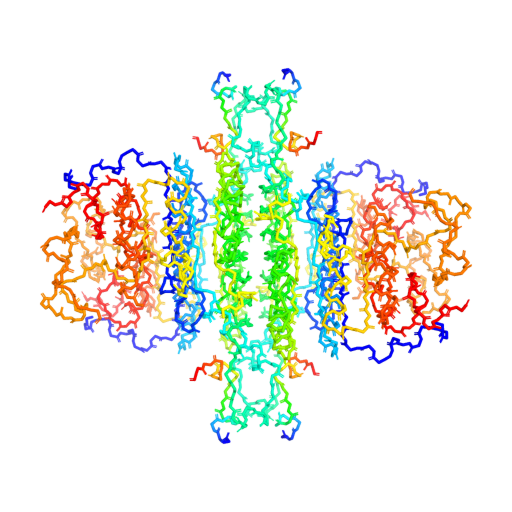.000 140.06000 240 THR F CA 1
ATOM 3871 C C . THR C 1 250 ? 101.62000 154.04200 133.25600 1.000 137.61000 240 THR F C 1
ATOM 3872 O O . THR C 1 250 ? 101.36600 154.76500 132.28600 1.000 135.74000 240 THR F O 1
ATOM 3876 N N . ALA C 1 251 ? 102.87000 153.69400 133.57200 1.000 129.87000 241 ALA F N 1
ATOM 3877 C CA . ALA C 1 251 ? 103.98200 154.08600 132.71200 1.000 129.99000 241 ALA F CA 1
ATOM 3878 C C . ALA C 1 251 ? 103.88200 153.41800 131.34800 1.000 131.52000 241 ALA F C 1
ATOM 3879 O O . ALA C 1 251 ? 104.16100 154.04600 130.32000 1.000 130.93000 241 ALA F O 1
ATOM 3881 N N . LYS C 1 252 ? 103.48300 152.14400 131.32100 1.000 130.54000 242 LYS F N 1
ATOM 3882 C CA . LYS C 1 252 ? 103.27900 151.45700 130.05100 1.000 129.14000 242 LYS F CA 1
ATOM 3883 C C . LYS C 1 252 ? 102.22100 152.15900 129.21500 1.000 127.80000 242 LYS F C 1
ATOM 3884 O O . LYS C 1 252 ? 102.40900 152.37000 128.01500 1.000 128.43000 242 LYS F O 1
ATOM 3890 N N . VAL C 1 253 ? 101.10300 152.53400 129.83700 1.000 123.73000 243 VAL F N 1
ATOM 3891 C CA . VAL C 1 253 ? 100.02400 153.18500 129.10400 1.000 122.73000 243 VAL F CA 1
ATOM 3892 C C . VAL C 1 253 ? 100.46300 154.55700 128.61400 1.000 123.50000 243 VAL F C 1
ATOM 3893 O O . VAL C 1 253 ? 100.13200 154.96600 127.49600 1.000 126.66000 243 VAL F O 1
ATOM 3897 N N . LYS C 1 254 ? 101.20900 155.29300 129.43800 1.000 121.72000 244 LYS F N 1
ATOM 3898 C CA . LYS C 1 254 ? 101.68400 156.60700 129.02300 1.000 122.79000 244 LYS F CA 1
ATOM 3899 C C . LYS C 1 254 ? 102.63300 156.49600 127.83500 1.000 127.82000 244 LYS F C 1
ATOM 3900 O O . LYS C 1 254 ? 102.51700 157.24900 126.85900 1.000 130.34000 244 LYS F O 1
ATOM 3906 N N . ALA C 1 255 ? 103.57100 155.54600 127.89200 1.000 121.57000 245 ALA F N 1
ATOM 3907 C CA . ALA C 1 255 ? 104.49000 155.34800 126.77500 1.000 115.77000 245 ALA F CA 1
ATOM 3908 C C . ALA C 1 255 ? 103.74800 154.89000 125.52900 1.000 114.48000 245 ALA F C 1
ATOM 3909 O O . ALA C 1 255 ? 104.07400 155.30900 124.41400 1.000 114.09000 245 ALA F O 1
ATOM 3911 N N . ALA C 1 256 ? 102.74600 154.02700 125.69800 1.000 119.79000 246 ALA F N 1
ATOM 3912 C CA . ALA C 1 256 ? 101.95600 153.58300 124.55800 1.000 122.73000 246 ALA F CA 1
ATOM 3913 C C . ALA C 1 256 ? 101.21200 154.74400 123.91700 1.000 123.75000 246 ALA F C 1
ATOM 3914 O O . ALA C 1 256 ? 101.16000 154.85000 122.68900 1.000 126.79000 246 ALA F O 1
ATOM 3916 N N . VAL C 1 257 ? 100.62100 155.62100 124.72800 1.000 120.67000 247 VAL F N 1
ATOM 3917 C CA . VAL C 1 257 ? 99.90100 156.76300 124.17200 1.000 119.33000 247 VAL F CA 1
ATOM 3918 C C . VAL C 1 257 ? 100.86300 157.69000 123.44600 1.000 122.81000 247 VAL F C 1
ATOM 3919 O O . VAL C 1 257 ? 100.56900 158.17800 122.34800 1.000 124.96000 247 VAL F O 1
ATOM 3923 N N . ASN C 1 258 ? 102.03400 157.93800 124.03700 1.000 118.18000 248 ASN F N 1
ATOM 3924 C CA . ASN C 1 258 ? 103.01300 158.80100 123.38600 1.000 115.61000 248 ASN F CA 1
ATOM 3925 C C . ASN C 1 258 ? 103.47700 158.21400 122.05800 1.000 115.28000 248 ASN F C 1
ATOM 3926 O O . ASN C 1 258 ? 103.62500 158.94000 121.06800 1.000 113.33000 248 ASN F O 1
ATOM 3931 N N . ALA C 1 259 ? 103.71000 156.90000 122.01300 1.000 109.35000 249 ALA F N 1
ATOM 3932 C CA . ALA C 1 259 ? 104.15800 156.27700 120.77100 1.000 108.84000 249 ALA F CA 1
ATOM 3933 C C . ALA C 1 259 ? 103.05500 156.26500 119.72100 1.000 108.49000 249 ALA F C 1
ATOM 3934 O O . ALA C 1 259 ? 103.29700 156.60500 118.55800 1.000 112.44000 249 ALA F O 1
ATOM 3936 N N . ALA C 1 260 ? 101.83700 155.88300 120.10600 1.000 105.92000 250 ALA F N 1
ATOM 3937 C CA . ALA C 1 260 ? 100.74300 155.80500 119.15000 1.000 106.52000 250 ALA F CA 1
ATOM 3938 C C . ALA C 1 260 ? 100.28000 157.17600 118.68000 1.000 110.46000 250 ALA F C 1
ATOM 3939 O O . ALA C 1 260 ? 99.63100 157.26700 117.63500 1.000 112.51000 250 ALA F O 1
ATOM 3941 N N . TYR C 1 261 ? 100.58300 158.23900 119.42800 1.000 119.52000 251 TYR F N 1
ATOM 3942 C CA . TYR C 1 261 ? 100.26500 159.58000 118.94800 1.000 118.66000 251 TYR F CA 1
ATOM 3943 C C . TYR C 1 261 ? 101.07800 159.93000 117.71200 1.000 119.95000 251 TYR F C 1
ATOM 3944 O O . TYR C 1 261 ? 100.57700 160.59700 116.80000 1.000 119.94000 251 TYR F O 1
ATOM 3953 N N . ALA C 1 262 ? 102.33200 159.49200 117.66200 1.000 107.99000 252 ALA F N 1
ATOM 3954 C CA . ALA C 1 262 ? 103.21600 159.83700 116.55800 1.000 108.82000 252 ALA F CA 1
ATOM 3955 C C . ALA C 1 262 ? 103.01200 158.96100 115.33200 1.000 111.02000 252 ALA F C 1
ATOM 3956 O O . ALA C 1 262 ? 103.67700 159.18500 114.31700 1.000 113.26000 252 ALA F O 1
ATOM 3958 N N . GLY C 1 263 ? 102.11900 157.97900 115.39400 1.000 104.77000 253 GLY F N 1
ATOM 3959 C CA . GLY C 1 263 ? 101.84200 157.14400 114.24600 1.000 100.40000 253 GLY F CA 1
ATOM 3960 C C . GLY C 1 263 ? 102.50500 155.78900 114.24900 1.000 98.48000 253 GLY F C 1
ATOM 3961 O O . GLY C 1 263 ? 102.68400 155.20500 113.17500 1.000 101.70000 253 GLY F O 1
ATOM 3962 N N . ILE C 1 264 ? 102.88900 155.27200 115.40900 1.000 83.68000 254 ILE F N 1
ATOM 3963 C CA . ILE C 1 264 ? 103.43000 153.92500 115.54100 1.000 82.60000 254 ILE F CA 1
ATOM 3964 C C . ILE C 1 264 ? 102.40000 153.08500 116.29300 1.000 91.08000 254 ILE F C 1
ATOM 3965 O O . ILE C 1 264 ? 102.17100 153.31700 117.48800 1.000 101.61000 254 ILE F O 1
ATOM 3970 N N . PRO C 1 265 ? 101.73900 152.13100 115.64400 1.000 74.04000 255 PRO F N 1
ATOM 3971 C CA . PRO C 1 265 ? 100.76700 151.30100 116.35600 1.000 72.78000 255 PRO F CA 1
ATOM 3972 C C . PRO C 1 265 ? 101.43800 150.48000 117.44300 1.000 76.91000 255 PRO F C 1
ATOM 3973 O O . PRO C 1 265 ? 102.52700 149.93900 117.25200 1.000 73.36000 255 PRO F O 1
ATOM 3977 N N . VAL C 1 266 ? 100.75800 150.36700 118.58000 1.000 75.37000 256 VAL F N 1
ATOM 3978 C CA . VAL C 1 266 ? 101.31000 149.75400 119.78200 1.000 69.36000 256 VAL F CA 1
ATOM 3979 C C . VAL C 1 266 ? 100.36500 148.66100 120.24700 1.000 77.21000 256 VAL F C 1
ATOM 3980 O O . VAL C 1 266 ? 99.15100 148.87500 120.31700 1.000 87.29000 256 VAL F O 1
ATOM 3984 N N . ILE C 1 267 ? 100.91600 147.49300 120.56200 1.000 62.83000 257 ILE F N 1
ATOM 3985 C CA . ILE C 1 267 ? 100.14600 146.34500 121.02100 1.000 58.28000 257 ILE F CA 1
ATOM 3986 C C . ILE C 1 267 ? 100.69700 145.92100 122.37200 1.000 70.84000 257 ILE F C 1
ATOM 3987 O O . ILE C 1 267 ? 101.89800 145.66000 122.49600 1.000 76.21000 257 ILE F O 1
ATOM 3992 N N . ILE C 1 268 ? 99.82900 145.85500 123.37700 1.000 83.39000 258 ILE F N 1
ATOM 3993 C CA . ILE C 1 268 ? 100.19600 145.37300 124.70300 1.000 79.18000 258 ILE F CA 1
ATOM 3994 C C . ILE C 1 268 ? 99.67400 143.95300 124.82100 1.000 88.05000 258 ILE F C 1
ATOM 3995 O O . ILE C 1 268 ? 98.46100 143.72900 124.81500 1.000 96.40000 258 ILE F O 1
ATOM 4000 N N . THR C 1 269 ? 100.57600 142.98600 124.94000 1.000 100.04000 259 THR F N 1
ATOM 4001 C CA . THR C 1 269 ? 100.17600 141.59000 124.92400 1.000 99.81000 259 THR F CA 1
ATOM 4002 C C . THR C 1 269 ? 100.94700 140.82900 125.98900 1.000 100.84000 259 THR F C 1
ATOM 4003 O O . THR C 1 269 ? 101.98800 141.27800 126.47000 1.000 102.98000 259 THR F O 1
ATOM 4007 N N . SER C 1 270 ? 100.41200 139.67100 126.36400 1.000 115.59000 260 SER F N 1
ATOM 4008 C CA . SER C 1 270 ? 100.98400 138.85900 127.42900 1.000 113.82000 260 SER F CA 1
ATOM 4009 C C . SER C 1 270 ? 102.04900 137.93000 126.86700 1.000 114.54000 260 SER F C 1
ATOM 4010 O O . SER C 1 270 ? 101.80000 137.19900 125.90600 1.000 117.57000 260 SER F O 1
ATOM 4013 N N . GLY C 1 271 ? 103.22800 137.95600 127.47400 1.000 116.87000 261 GLY F N 1
ATOM 4014 C CA . GLY C 1 271 ? 104.32900 137.12100 127.05700 1.000 118.82000 261 GLY F CA 1
ATOM 4015 C C . GLY C 1 271 ? 104.34600 135.74000 127.65200 1.000 118.97000 261 GLY F C 1
ATOM 4016 O O . GLY C 1 271 ? 105.28000 134.97400 127.40000 1.000 118.74000 261 GLY F O 1
ATOM 4017 N N . TYR C 1 272 ? 103.33500 135.39300 128.44700 1.000 118.56000 262 TYR F N 1
ATOM 4018 C CA . TYR C 1 272 ? 103.26300 134.06400 129.03700 1.000 116.46000 262 TYR F CA 1
ATOM 4019 C C . TYR C 1 272 ? 102.94500 132.98900 128.00900 1.000 118.71000 262 TYR F C 1
ATOM 4020 O O . TYR C 1 272 ? 103.13900 131.80200 128.29300 1.000 117.42000 262 TYR F O 1
ATOM 4029 N N . SER C 1 273 ? 102.46000 133.37000 126.83200 1.000 129.17000 263 SER F N 1
ATOM 4030 C CA . SER C 1 273 ? 102.12400 132.42900 125.77700 1.000 128.52000 263 SER F CA 1
ATOM 4031 C C . SER C 1 273 ? 103.14500 132.52200 124.64900 1.000 130.66000 263 SER F C 1
ATOM 4032 O O . SER C 1 273 ? 103.73100 133.57900 124.40000 1.000 127.34000 263 SER F O 1
ATOM 4035 N N . ALA C 1 274 ? 103.35000 131.40000 123.96400 1.000 139.32000 264 ALA F N 1
ATOM 4036 C CA . ALA C 1 274 ? 104.38700 131.29300 122.94700 1.000 139.76000 264 ALA F CA 1
ATOM 4037 C C . ALA C 1 274 ? 103.91800 131.67300 121.54800 1.000 139.29000 264 ALA F C 1
ATOM 4038 O O . ALA C 1 274 ? 104.74900 131.76000 120.63900 1.000 134.13000 264 ALA F O 1
ATOM 4040 N N . GLU C 1 275 ? 102.62100 131.90100 121.34900 1.000 144.79000 265 GLU F N 1
ATOM 4041 C CA . GLU C 1 275 ? 102.08700 132.19900 120.02700 1.000 143.06000 265 GLU F CA 1
ATOM 4042 C C . GLU C 1 275 ? 101.40100 133.55600 119.96300 1.000 141.32000 265 GLU F C 1
ATOM 4043 O O . GLU C 1 275 ? 100.73800 133.85600 118.96300 1.000 141.74000 265 GLU F O 1
ATOM 4049 N N . ASN C 1 276 ? 101.54000 134.38400 120.99800 1.000 119.45000 266 ASN F N 1
ATOM 4050 C CA . ASN C 1 276 ? 100.88700 135.68800 120.98600 1.000 118.27000 266 ASN F CA 1
ATOM 4051 C C . ASN C 1 276 ? 101.47000 136.59100 119.90700 1.000 121.02000 266 ASN F C 1
ATOM 4052 O O . ASN C 1 276 ? 100.73000 137.33300 119.25000 1.000 121.86000 266 ASN F O 1
ATOM 4057 N N . ILE C 1 277 ? 102.78900 136.54100 119.70600 1.000 111.72000 267 ILE F N 1
ATOM 4058 C CA . ILE C 1 277 ? 103.41300 137.37300 118.68100 1.000 110.93000 267 ILE F CA 1
ATOM 4059 C C . ILE C 1 277 ? 102.88900 137.00200 117.30000 1.000 111.99000 267 ILE F C 1
ATOM 4060 O O . ILE C 1 277 ? 102.57600 137.87700 116.48300 1.000 116.46000 267 ILE F O 1
ATOM 4065 N N . ASP C 1 278 ? 102.78500 135.70300 117.01200 1.000 112.65000 268 ASP F N 1
ATOM 4066 C CA . ASP C 1 278 ? 102.23700 135.29200 115.72500 1.000 113.63000 268 ASP F CA 1
ATOM 4067 C C . ASP C 1 278 ? 100.78800 135.73000 115.58300 1.000 116.14000 268 ASP F C 1
ATOM 4068 O O . ASP C 1 278 ? 100.36100 136.14500 114.50100 1.000 116.50000 268 ASP F O 1
ATOM 4073 N N . LYS C 1 279 ? 100.01600 135.64200 116.66700 1.000 116.06000 269 LYS F N 1
ATOM 4074 C CA . LYS C 1 279 ? 98.60900 136.01700 116.60000 1.000 117.54000 269 LYS F CA 1
ATOM 4075 C C . LYS C 1 279 ? 98.44200 137.49900 116.28900 1.000 118.81000 269 LYS F C 1
ATOM 4076 O O . LYS C 1 279 ? 97.60400 137.87300 115.46100 1.000 118.39000 269 LYS F O 1
ATOM 4082 N N . VAL C 1 280 ? 99.22400 138.36300 116.94000 1.000 112.64000 270 VAL F N 1
ATOM 4083 C CA . VAL C 1 280 ? 99.09000 139.79000 116.66200 1.000 110.66000 270 VAL F CA 1
ATOM 4084 C C . VAL C 1 280 ? 99.61700 140.11300 115.27000 1.000 111.70000 270 VAL F C 1
ATOM 4085 O O . VAL C 1 280 ? 99.04200 140.94000 114.55300 1.000 109.55000 270 VAL F O 1
ATOM 4089 N N . LEU C 1 281 ? 100.70700 139.46200 114.85700 1.000 110.85000 271 LEU F N 1
ATOM 4090 C CA . LEU C 1 281 ? 101.26900 139.72300 113.53600 1.000 106.64000 271 LEU F CA 1
ATOM 4091 C C . LEU C 1 281 ? 100.41200 139.16800 112.40700 1.000 108.83000 271 LEU F C 1
ATOM 4092 O O . LEU C 1 281 ? 100.60200 139.56500 111.25400 1.000 110.16000 271 LEU F O 1
ATOM 4097 N N . ARG C 1 282 ? 99.49100 138.25400 112.70100 1.000 116.98000 272 ARG F N 1
ATOM 4098 C CA . ARG C 1 282 ? 98.58200 137.73600 111.69000 1.000 114.23000 272 ARG F CA 1
ATOM 4099 C C . ARG C 1 282 ? 97.28400 138.52200 111.59900 1.000 113.95000 272 ARG F C 1
ATOM 4100 O O . ARG C 1 282 ? 96.49800 138.28300 110.67700 1.000 114.11000 272 ARG F O 1
ATOM 4108 N N . GLY C 1 283 ? 97.04200 139.45000 112.51700 1.000 118.00000 273 GLY F N 1
ATOM 4109 C CA . GLY C 1 283 ? 95.83000 140.23700 112.50900 1.000 118.57000 273 GLY F CA 1
ATOM 4110 C C . GLY C 1 283 ? 94.72400 139.75100 113.41600 1.000 119.09000 273 GLY F C 1
ATOM 4111 O O . GLY C 1 283 ? 93.60200 140.25700 113.31500 1.000 116.57000 273 GLY F O 1
ATOM 4112 N N . LEU C 1 284 ? 94.99700 138.79300 114.29400 1.000 127.33000 274 LEU F N 1
ATOM 4113 C CA . LEU C 1 284 ? 93.96900 138.28600 115.18600 1.000 128.52000 274 LEU F CA 1
ATOM 4114 C C . LEU C 1 284 ? 93.68100 139.28600 116.30200 1.000 129.59000 274 LEU F C 1
ATOM 4115 O O . LEU C 1 284 ? 94.44300 140.22400 116.54600 1.000 129.60000 274 LEU F O 1
ATOM 4120 N N . ARG C 1 285 ? 92.56100 139.07000 116.98600 1.000 130.40000 275 ARG F N 1
ATOM 4121 C CA . ARG C 1 285 ? 92.14700 139.92300 118.09800 1.000 128.51000 275 ARG F CA 1
ATOM 4122 C C . ARG C 1 285 ? 92.85500 139.44200 119.35600 1.000 127.34000 275 ARG F C 1
ATOM 4123 O O . ARG C 1 285 ? 92.36200 138.57800 120.08200 1.000 128.14000 275 ARG F O 1
ATOM 4131 N N . VAL C 1 286 ? 94.02800 140.00800 119.62400 1.000 117.40000 276 VAL F N 1
ATOM 4132 C CA . VAL C 1 286 ? 94.80900 139.65900 120.80400 1.000 120.26000 276 VAL F CA 1
ATOM 4133 C C . VAL C 1 286 ? 95.44500 140.92300 121.36600 1.000 120.71000 276 VAL F C 1
ATOM 4134 O O . VAL C 1 286 ? 95.80700 141.83600 120.61700 1.000 122.82000 276 VAL F O 1
ATOM 4138 N N . GLY C 1 287 ? 95.55200 140.98600 122.68900 1.000 106.44000 277 GLY F N 1
ATOM 4139 C CA . GLY C 1 287 ? 96.17100 142.11900 123.33700 1.000 101.36000 277 GLY F CA 1
ATOM 4140 C C . GLY C 1 287 ? 95.29500 143.35900 123.29600 1.000 103.37000 277 GLY F C 1
ATOM 4141 O O . GLY C 1 287 ? 94.11500 143.32400 122.95700 1.000 103.97000 277 GLY F O 1
ATOM 4142 N N . THR C 1 288 ? 95.91100 144.47700 123.66100 1.000 110.33000 278 THR F N 1
ATOM 4143 C CA . THR C 1 288 ? 95.27600 145.78500 123.61400 1.000 111.87000 278 THR F CA 1
ATOM 4144 C C . THR C 1 288 ? 95.97000 146.63900 122.56500 1.000 110.49000 278 THR F C 1
ATOM 4145 O O . THR C 1 288 ? 97.20200 146.71100 122.53500 1.000 108.04000 278 THR F O 1
ATOM 4149 N N . LEU C 1 289 ? 95.18300 147.28100 121.71200 1.000 110.49000 279 LEU F N 1
ATOM 4150 C CA . LEU C 1 289 ? 95.69800 148.03600 120.58200 1.000 106.13000 279 LEU F CA 1
ATOM 4151 C C . LEU C 1 289 ? 95.69700 149.52600 120.88800 1.000 111.79000 279 LEU F C 1
ATOM 4152 O O . LEU C 1 289 ? 94.74000 150.05400 121.45900 1.000 116.85000 279 LEU F O 1
ATOM 4157 N N . PHE C 1 290 ? 96.78100 150.19700 120.50600 1.000 107.25000 280 PHE F N 1
ATOM 4158 C CA . PHE C 1 290 ? 96.94200 151.64100 120.65700 1.000 106.17000 280 PHE F CA 1
ATOM 4159 C C . PHE C 1 290 ? 97.21300 152.21200 119.27200 1.000 107.14000 280 PHE F C 1
ATOM 4160 O O . PHE C 1 290 ? 98.35200 152.17600 118.79900 1.000 108.21000 280 PHE F O 1
ATOM 4168 N N . HIS C 1 291 ? 96.18400 152.73300 118.61500 1.000 137.39000 281 HIS F N 1
ATOM 4169 C CA . HIS C 1 291 ? 96.32800 153.26200 117.26700 1.000 141.06000 281 HIS F CA 1
ATOM 4170 C C . HIS C 1 291 ? 95.65700 154.62100 117.16000 1.000 142.42000 281 HIS F C 1
ATOM 4171 O O . HIS C 1 291 ? 94.55600 154.82200 117.67800 1.000 142.50000 281 HIS F O 1
ATOM 4178 N N . GLN C 1 292 ? 96.33000 155.55200 116.48200 1.000 154.94000 282 GLN F N 1
ATOM 4179 C CA . GLN C 1 292 ? 95.77100 156.88600 116.29900 1.000 155.22000 282 GLN F CA 1
ATOM 4180 C C . GLN C 1 292 ? 94.65700 156.89300 115.25900 1.000 156.81000 282 GLN F C 1
ATOM 4181 O O . GLN C 1 292 ? 93.66800 157.61800 115.41200 1.000 157.63000 282 GLN F O 1
ATOM 4187 N N . ASP C 1 293 ? 94.80200 156.10300 114.19500 1.000 170.13000 283 ASP F N 1
ATOM 4188 C CA . ASP C 1 293 ? 93.78100 156.06200 113.15500 1.000 171.84000 283 ASP F CA 1
ATOM 4189 C C . ASP C 1 293 ? 92.57100 155.24700 113.59200 1.000 170.32000 283 ASP F C 1
ATOM 4190 O O . ASP C 1 293 ? 91.43200 155.59900 113.26800 1.000 169.77000 283 ASP F O 1
ATOM 4195 N N . ALA C 1 294 ? 92.80200 154.15600 114.32500 1.000 161.52000 284 ALA F N 1
ATOM 4196 C CA . ALA C 1 294 ? 91.69500 153.31600 114.76600 1.000 161.13000 284 ALA F CA 1
ATOM 4197 C C . ALA C 1 294 ? 90.78600 154.05900 115.73500 1.000 162.98000 284 ALA F C 1
ATOM 4198 O O . ALA C 1 294 ? 89.55700 153.97300 115.63300 1.000 161.07000 284 ALA F O 1
ATOM 4200 N N . ARG C 1 295 ? 91.36800 154.79500 116.68000 1.000 169.05000 285 ARG F N 1
ATOM 4201 C CA . ARG C 1 295 ? 90.55900 155.51900 117.64900 1.000 168.01000 285 ARG F CA 1
ATOM 4202 C C . ARG C 1 295 ? 89.77700 156.62900 116.95600 1.000 167.26000 285 ARG F C 1
ATOM 4203 O O . ARG C 1 295 ? 90.29100 157.31900 116.07200 1.000 166.17000 285 ARG F O 1
ATOM 4211 N N . LEU C 1 296 ? 88.51700 156.78200 117.34900 1.000 165.34000 286 LEU F N 1
ATOM 4212 C CA . LEU C 1 296 ? 87.63600 157.76100 116.72600 1.000 165.12000 286 LEU F CA 1
ATOM 4213 C C . LEU C 1 296 ? 86.93300 158.61100 117.77700 1.000 162.47000 286 LEU F C 1
ATOM 4214 O O . LEU C 1 296 ? 86.38000 158.08700 118.74300 1.000 163.37000 286 LEU F O 1
ATOM 4219 N N . TYR D 1 82 ? 133.95500 122.45000 166.32500 1.000 99.58000 72 TYR C N 1
ATOM 4220 C CA . TYR D 1 82 ? 132.86300 123.45300 166.25500 1.000 103.87000 72 TYR C CA 1
ATOM 4221 C C . TYR D 1 82 ? 133.42700 124.77900 165.75600 1.000 108.81000 72 TYR C C 1
ATOM 4222 O O . TYR D 1 82 ? 133.01700 125.23300 164.68000 1.000 111.48000 72 TYR C O 1
ATOM 4231 N N . ARG D 1 83 ? 134.36400 125.36300 166.50200 1.000 104.08000 73 ARG C N 1
ATOM 4232 C CA . ARG D 1 83 ? 134.88200 126.70700 166.13800 1.000 102.94000 73 ARG C CA 1
ATOM 4233 C C . ARG D 1 83 ? 135.33800 126.70200 164.67800 1.000 102.97000 73 ARG C C 1
ATOM 4234 O O . ARG D 1 83 ? 135.02200 127.66300 163.96700 1.000 105.92000 73 ARG C O 1
ATOM 4242 N N . GLN D 1 84 ? 136.04000 125.66000 164.24400 1.000 106.91000 74 GLN C N 1
ATOM 4243 C CA . GLN D 1 84 ? 136.57200 125.65900 162.85800 1.000 107.35000 74 GLN C CA 1
ATOM 4244 C C . GLN D 1 84 ? 135.40400 125.85400 161.89100 1.000 107.08000 74 GLN C C 1
ATOM 4245 O O . GLN D 1 84 ? 135.56500 126.59700 160.91300 1.000 107.32000 74 GLN C O 1
ATOM 4251 N N . LEU D 1 85 ? 134.25300 125.26200 162.20300 1.000 101.06000 75 LEU C N 1
ATOM 4252 C CA . LEU D 1 85 ? 133.06800 125.39400 161.32000 1.000 101.69000 75 LEU C CA 1
ATOM 4253 C C . LEU D 1 85 ? 132.39700 126.74900 161.57300 1.000 105.97000 75 LEU C C 1
ATOM 4254 O O . LEU D 1 85 ? 132.05900 127.42500 160.58700 1.000 108.86000 75 LEU C O 1
ATOM 4259 N N . VAL D 1 86 ? 132.22000 127.13900 162.83900 1.000 108.27000 76 VAL C N 1
ATOM 4260 C CA . VAL D 1 86 ? 131.49000 128.40600 163.14700 1.000 104.95000 76 VAL C CA 1
ATOM 4261 C C . VAL D 1 86 ? 132.23100 129.57000 162.48800 1.000 105.98000 76 VAL C C 1
ATOM 4262 O O . VAL D 1 86 ? 131.58200 130.36100 161.78900 1.000 111.97000 76 VAL C O 1
ATOM 4266 N N . ASN D 1 87 ? 133.54500 129.65700 162.69400 1.000 110.26000 77 ASN C N 1
ATOM 4267 C CA . ASN D 1 87 ? 134.33500 130.77800 162.12400 1.000 111.33000 77 ASN C CA 1
ATOM 4268 C C . ASN D 1 87 ? 134.85900 130.36600 160.74900 1.000 111.59000 77 ASN C C 1
ATOM 4269 O O . ASN D 1 87 ? 135.99200 130.74700 160.41400 1.000 114.60000 77 ASN C O 1
ATOM 4274 N N . SER D 1 88 ? 134.05400 129.62300 159.99100 1.000 109.72000 78 SER C N 1
ATOM 4275 C CA . SER D 1 88 ? 134.47200 129.27300 158.61200 1.000 111.61000 78 SER C CA 1
ATOM 4276 C C . SER D 1 88 ? 133.46400 129.81900 157.60100 1.000 114.62000 78 SER C C 1
ATOM 4277 O O . SER D 1 88 ? 132.37600 130.25400 158.02200 1.000 117.40000 78 SER C O 1
ATOM 4280 N N . SER D 1 89 ? 133.81900 129.76900 156.32200 1.000 103.70000 79 SER C N 1
ATOM 4281 C CA . SER D 1 89 ? 132.95200 130.27800 155.22400 1.000 106.90000 79 SER C CA 1
ATOM 4282 C C . SER D 1 89 ? 132.53800 129.12100 154.31400 1.000 108.84000 79 SER C C 1
ATOM 4283 O O . SER D 1 89 ? 133.14500 128.04700 154.44700 1.000 107.60000 79 SER C O 1
ATOM 4286 N N . PHE D 1 90 ? 131.56500 129.29900 153.41900 1.000 102.88000 80 PHE C N 1
ATOM 4287 C CA . PHE D 1 90 ? 131.12300 128.12900 152.61400 1.000 95.43000 80 PHE C CA 1
ATOM 4288 C C . PHE D 1 90 ? 132.24900 127.68100 151.67500 1.000 91.70000 80 PHE C C 1
ATOM 4289 O O . PHE D 1 90 ? 132.46200 126.46300 151.54100 1.000 98.66000 80 PHE C O 1
ATOM 4297 N N . ALA D 1 91 ? 132.94600 128.63100 151.04900 1.000 89.68000 81 ALA C N 1
ATOM 4298 C CA . ALA D 1 91 ? 134.00100 128.28600 150.06400 1.000 92.55000 81 ALA C CA 1
ATOM 4299 C C . ALA D 1 91 ? 135.20300 127.60500 150.72800 1.000 97.59000 81 ALA C C 1
ATOM 4300 O O . ALA D 1 91 ? 135.87600 126.82500 150.04200 1.000 96.75000 81 ALA C O 1
ATOM 4302 N N . ASP D 1 92 ? 135.49600 127.92700 151.98900 1.000 110.89000 82 ASP C N 1
ATOM 4303 C CA . ASP D 1 92 ? 136.60800 127.24400 152.70200 1.000 112.70000 82 ASP C CA 1
ATOM 4304 C C . ASP D 1 92 ? 136.28100 125.75200 152.77000 1.000 113.90000 82 ASP C C 1
ATOM 4305 O O . ASP D 1 92 ? 137.15500 124.93600 152.43300 1.000 114.36000 82 ASP C O 1
ATOM 4310 N N . LEU D 1 93 ? 135.05900 125.42300 153.18000 1.000 101.69000 83 LEU C N 1
ATOM 4311 C CA . LEU D 1 93 ? 134.61500 124.00900 153.25000 1.000 97.93000 83 LEU C CA 1
ATOM 4312 C C . LEU D 1 93 ? 134.72600 123.36800 151.86200 1.000 102.26000 83 LEU C C 1
ATOM 4313 O O . LEU D 1 93 ? 135.07900 122.17600 151.81700 1.000 97.75000 83 LEU C O 1
ATOM 4318 N N . GLN D 1 94 ? 134.39100 124.08400 150.78700 1.000 111.13000 84 GLN C N 1
ATOM 4319 C CA . GLN D 1 94 ? 134.38500 123.43400 149.44700 1.000 104.47000 84 GLN C CA 1
ATOM 4320 C C . GLN D 1 94 ? 135.74000 122.77000 149.19300 1.000 108.18000 84 GLN C C 1
ATOM 4321 O O . GLN D 1 94 ? 135.86700 122.07600 148.16800 1.000 107.74000 84 GLN C O 1
ATOM 4327 N N . LYS D 1 95 ? 136.70400 122.97000 150.09300 1.000 123.62000 85 LYS C N 1
ATOM 4328 C CA . LYS D 1 95 ? 138.07800 122.43200 149.88000 1.000 122.98000 85 LYS C CA 1
ATOM 4329 C C . LYS D 1 95 ? 138.33200 121.28100 150.86200 1.000 123.84000 85 LYS C C 1
ATOM 4330 O O . LYS D 1 95 ? 137.65400 121.24300 151.90500 1.000 120.95000 85 LYS C O 1
ATOM 4336 N N . PRO D 1 96 ? 139.27400 120.34600 150.60000 1.000 130.15000 86 PRO C N 1
ATOM 4337 C CA . PRO D 1 96 ? 139.58200 119.27700 151.55600 1.000 126.67000 86 PRO C CA 1
ATOM 4338 C C . PRO D 1 96 ? 139.97200 119.85400 152.92600 1.000 124.22000 86 PRO C C 1
ATOM 4339 O O . PRO D 1 96 ? 140.92600 120.60900 152.96000 1.000 124.70000 86 PRO C O 1
ATOM 4343 N N . ASP E 1 15 ? 163.75200 141.44800 140.82500 1.000 144.59000 5 ASP G N 1
ATOM 4344 C CA . ASP E 1 15 ? 165.06500 141.96900 141.17900 1.000 145.19000 5 ASP G CA 1
ATOM 4345 C C . ASP E 1 15 ? 165.00600 142.71600 142.50100 1.000 144.43000 5 ASP G C 1
ATOM 4346 O O . ASP E 1 15 ? 164.40800 142.24800 143.46800 1.000 145.34000 5 ASP G O 1
ATOM 4351 N N . ARG E 1 16 ? 165.64100 143.88600 142.52800 1.000 137.73000 6 ARG G N 1
ATOM 4352 C CA . ARG E 1 16 ? 165.56300 144.79100 143.66500 1.000 138.77000 6 ARG G CA 1
ATOM 4353 C C . ARG E 1 16 ? 164.63000 145.96600 143.42100 1.000 139.31000 6 ARG G C 1
ATOM 4354 O O . ARG E 1 16 ? 164.05800 146.49800 144.37800 1.000 138.74000 6 ARG G O 1
ATOM 4362 N N . SER E 1 17 ? 164.46100 146.37800 142.16700 1.000 127.23000 7 SER G N 1
ATOM 4363 C CA . SER E 1 17 ? 163.60400 147.50300 141.82400 1.000 126.43000 7 SER G CA 1
ATOM 4364 C C . SER E 1 17 ? 162.17100 147.09100 141.52300 1.000 124.41000 7 SER G C 1
ATOM 4365 O O . SER E 1 17 ? 161.33100 147.96400 141.28900 1.000 128.78000 7 SER G O 1
ATOM 4368 N N . ARG E 1 18 ? 161.87100 145.79400 141.50700 1.000 105.79000 8 ARG G N 1
ATOM 4369 C CA . ARG E 1 18 ? 160.49900 145.31400 141.41400 1.000 107.62000 8 ARG G CA 1
ATOM 4370 C C . ARG E 1 18 ? 159.97300 144.84700 142.76500 1.000 113.05000 8 ARG G C 1
ATOM 4371 O O . ARG E 1 18 ? 159.22000 143.87200 142.84100 1.000 113.03000 8 ARG G O 1
ATOM 4379 N N . ALA E 1 19 ? 160.36300 145.53000 143.83900 1.000 116.75000 9 ALA G N 1
ATOM 4380 C CA . ALA E 1 19 ? 159.92500 145.16500 145.17700 1.000 115.27000 9 ALA G CA 1
ATOM 4381 C C . ALA E 1 19 ? 158.53100 145.67500 145.51000 1.000 115.31000 9 ALA G C 1
ATOM 4382 O O . ALA E 1 19 ? 157.99500 145.30800 146.56000 1.000 113.28000 9 ALA G O 1
ATOM 4384 N N . PHE E 1 20 ? 157.93000 146.50200 144.65800 1.000 110.15000 10 PHE G N 1
ATOM 4385 C CA . PHE E 1 20 ? 156.58400 146.98900 144.92700 1.000 107.50000 10 PHE G CA 1
ATOM 4386 C C . PHE E 1 20 ? 155.51800 145.94000 144.64900 1.000 109.01000 10 PHE G C 1
ATOM 4387 O O . PHE E 1 20 ? 154.33700 146.20300 144.89700 1.000 109.64000 10 PHE G O 1
ATOM 4395 N N . ALA E 1 21 ? 155.89700 144.77400 144.13200 1.000 112.10000 11 ALA G N 1
ATOM 4396 C CA . ALA E 1 21 ? 154.94800 143.71400 143.82800 1.000 112.00000 11 ALA G CA 1
ATOM 4397 C C . ALA E 1 21 ? 154.50300 142.94200 145.06200 1.000 115.05000 11 ALA G C 1
ATOM 4398 O O . ALA E 1 21 ? 153.91400 141.86700 144.92200 1.000 117.32000 11 ALA G O 1
ATOM 4400 N N . ARG E 1 22 ? 154.77300 143.45600 146.26000 1.000 125.72000 12 ARG G N 1
ATOM 4401 C CA . ARG E 1 22 ? 154.34000 142.81100 147.49200 1.000 125.02000 12 ARG G CA 1
ATOM 4402 C C . ARG E 1 22 ? 153.14300 143.49000 148.14000 1.000 127.47000 12 ARG G C 1
ATOM 4403 O O . ARG E 1 22 ? 152.31200 142.80400 148.74200 1.000 127.06000 12 ARG G O 1
ATOM 4411 N N . ASP E 1 23 ? 153.02700 144.81200 148.03300 1.000 123.92000 13 ASP G N 1
ATOM 4412 C CA . ASP E 1 23 ? 151.87100 145.53500 148.54800 1.000 120.99000 13 ASP G CA 1
ATOM 4413 C C . ASP E 1 23 ? 150.78000 145.71400 147.50200 1.000 117.78000 13 ASP G C 1
ATOM 4414 O O . ASP E 1 23 ? 149.79500 146.40900 147.76400 1.000 115.75000 13 ASP G O 1
ATOM 4419 N N . VAL E 1 24 ? 150.94300 145.11400 146.32300 1.000 102.46000 14 VAL G N 1
ATOM 4420 C CA . VAL E 1 24 ? 149.93400 145.21500 145.28000 1.000 101.36000 14 VAL G CA 1
ATOM 4421 C C . VAL E 1 24 ? 148.64400 144.57300 145.76300 1.000 102.16000 14 VAL G C 1
ATOM 4422 O O . VAL E 1 24 ? 148.63300 143.42200 146.21400 1.000 101.47000 14 VAL G O 1
ATOM 4426 N N . LYS E 1 25 ? 147.55200 145.32000 145.68100 1.000 90.25000 15 LYS G N 1
ATOM 4427 C CA . LYS E 1 25 ? 146.23700 144.84300 146.08900 1.000 88.04000 15 LYS G CA 1
ATOM 4428 C C . LYS E 1 25 ? 145.21400 144.88700 144.97000 1.000 87.26000 15 LYS G C 1
ATOM 4429 O O . LYS E 1 25 ? 144.40300 143.96900 144.84900 1.000 92.67000 15 LYS G O 1
ATOM 4435 N N . ARG E 1 26 ? 145.22300 145.93100 144.15100 1.000 78.76000 16 ARG G N 1
ATOM 4436 C CA . ARG E 1 26 ? 144.34100 146.03700 142.99900 1.000 85.61000 16 ARG G CA 1
ATOM 4437 C C . ARG E 1 26 ? 145.17800 146.00300 141.73100 1.000 88.30000 16 ARG G C 1
ATOM 4438 O O . ARG E 1 26 ? 146.21300 146.66900 141.65000 1.000 93.92000 16 ARG G O 1
ATOM 4446 N N . ILE E 1 27 ? 144.73600 145.22000 140.75300 1.000 69.10000 17 ILE G N 1
ATOM 4447 C CA . ILE E 1 27 ? 145.43400 145.05300 139.48600 1.000 64.46000 17 ILE G CA 1
ATOM 4448 C C . ILE E 1 27 ? 144.45700 145.35100 138.36400 1.000 69.07000 17 ILE G C 1
ATOM 4449 O O . ILE E 1 27 ? 143.32500 144.85900 138.38200 1.000 81.62000 17 ILE G O 1
ATOM 4454 N N . VAL E 1 28 ? 144.88300 146.15200 137.39300 1.000 52.41000 18 VAL G N 1
ATOM 4455 C CA . VAL E 1 28 ? 144.08800 146.42900 136.20300 1.000 52.52000 18 VAL G CA 1
ATOM 4456 C C . VAL E 1 28 ? 144.75800 145.72500 135.03600 1.000 56.10000 18 VAL G C 1
ATOM 4457 O O . VAL E 1 28 ? 145.80000 146.17400 134.54700 1.000 66.37000 18 VAL G O 1
ATOM 4461 N N . VAL E 1 29 ? 144.16000 144.63300 134.57800 1.000 55.64000 19 VAL G N 1
ATOM 4462 C CA . VAL E 1 29 ? 144.73600 143.79700 133.53500 1.000 51.04000 19 VAL G CA 1
ATOM 4463 C C . VAL E 1 29 ? 144.04300 144.12100 132.22500 1.000 65.35000 19 VAL G C 1
ATOM 4464 O O . VAL E 1 29 ? 142.81800 144.01100 132.12200 1.000 81.80000 19 VAL G O 1
ATOM 4468 N N . LYS E 1 30 ? 144.81700 144.50400 131.21800 1.000 59.36000 20 LYS G N 1
ATOM 4469 C CA . LYS E 1 30 ? 144.29300 144.81200 129.89700 1.000 55.27000 20 LYS G CA 1
ATOM 4470 C C . LYS E 1 30 ? 144.74600 143.73500 128.92600 1.000 68.39000 20 LYS G C 1
ATOM 4471 O O . LYS E 1 30 ? 145.94200 143.45300 128.83600 1.000 88.52000 20 LYS G O 1
ATOM 4477 N N . VAL E 1 31 ? 143.80400 143.13700 128.20100 1.000 66.38000 21 VAL G N 1
ATOM 4478 C CA . VAL E 1 31 ? 144.10900 142.07300 127.25000 1.000 67.83000 21 VAL G CA 1
ATOM 4479 C C . VAL E 1 31 ? 144.11000 142.66000 125.84700 1.000 72.42000 21 VAL G C 1
ATOM 4480 O O . VAL E 1 31 ? 143.23200 143.45500 125.49400 1.000 80.60000 21 VAL G O 1
ATOM 4484 N N . GLY E 1 32 ? 145.11000 142.30500 125.05800 1.000 87.94000 22 GLY G N 1
ATOM 4485 C CA . GLY E 1 32 ? 145.22100 142.85700 123.72800 1.000 91.47000 22 GLY G CA 1
ATOM 4486 C C . GLY E 1 32 ? 144.34700 142.13800 122.72200 1.000 90.79000 22 GLY G C 1
ATOM 4487 O O . GLY E 1 32 ? 143.71200 141.12800 123.01000 1.000 93.41000 22 GLY G O 1
ATOM 4488 N N . THR E 1 33 ? 144.30600 142.69400 121.51100 1.000 96.51000 23 THR G N 1
ATOM 4489 C CA . THR E 1 33 ? 143.62100 142.01200 120.42000 1.000 96.38000 23 THR G CA 1
ATOM 4490 C C . THR E 1 33 ? 144.42000 140.80900 119.94400 1.000 96.83000 23 THR G C 1
ATOM 4491 O O . THR E 1 33 ? 143.84500 139.78700 119.56000 1.000 102.53000 23 THR G O 1
ATOM 4495 N N . ALA E 1 34 ? 145.74800 140.91200 119.96100 1.000 92.60000 24 ALA G N 1
ATOM 4496 C CA . ALA E 1 34 ? 146.59300 139.80200 119.54700 1.000 95.53000 24 ALA G CA 1
ATOM 4497 C C . ALA E 1 34 ? 146.55800 138.64000 120.52500 1.000 97.39000 24 ALA G C 1
ATOM 4498 O O . ALA E 1 34 ? 147.05800 137.56300 120.19200 1.000 97.03000 24 ALA G O 1
ATOM 4500 N N . VAL E 1 35 ? 145.99800 138.83300 121.71400 1.000 90.25000 25 VAL G N 1
ATOM 4501 C CA . VAL E 1 35 ? 145.86900 137.76900 122.69800 1.000 86.59000 25 VAL G CA 1
ATOM 4502 C C . VAL E 1 35 ? 144.50100 137.10200 122.62600 1.000 88.52000 25 VAL G C 1
ATOM 4503 O O . VAL E 1 35 ? 144.38100 135.90100 122.86400 1.000 88.83000 25 VAL G O 1
ATOM 4507 N N . VAL E 1 36 ? 143.46200 137.85500 122.27100 1.000 93.53000 26 VAL G N 1
ATOM 4508 C CA . VAL E 1 36 ? 142.11600 137.29400 122.24300 1.000 86.66000 26 VAL G CA 1
ATOM 4509 C C . VAL E 1 36 ? 141.88200 136.49300 120.97000 1.000 95.06000 26 VAL G C 1
ATOM 4510 O O . VAL E 1 36 ? 141.51000 135.31700 121.02400 1.000 102.08000 26 VAL G O 1
ATOM 4514 N N . THR E 1 37 ? 142.08800 137.10400 119.80700 1.000 103.42000 27 THR G N 1
ATOM 4515 C CA . THR E 1 37 ? 141.72300 136.47800 118.54200 1.000 104.92000 27 THR G CA 1
ATOM 4516 C C . THR E 1 37 ? 142.86200 135.61500 118.01900 1.000 102.99000 27 THR G C 1
ATOM 4517 O O . THR E 1 37 ? 143.98600 136.09300 117.84800 1.000 98.11000 27 THR G O 1
ATOM 4521 N N . GLY E 1 38 ? 142.55700 134.35700 117.74300 1.000 111.62000 28 GLY G N 1
ATOM 4522 C CA . GLY E 1 38 ? 143.51900 133.41300 117.21500 1.000 112.60000 28 GLY G CA 1
ATOM 4523 C C . GLY E 1 38 ? 143.52600 133.38700 115.70500 1.000 114.51000 28 GLY G C 1
ATOM 4524 O O . GLY E 1 38 ? 143.18900 134.37100 115.04100 1.000 113.77000 28 GLY G O 1
ATOM 4525 N N . LYS E 1 39 ? 143.92000 132.24500 115.15200 1.000 124.05000 29 LYS G N 1
ATOM 4526 C CA . LYS E 1 39 ? 143.98500 132.10900 113.70500 1.000 124.26000 29 LYS G CA 1
ATOM 4527 C C . LYS E 1 39 ? 142.58400 132.02800 113.11100 1.000 122.03000 29 LYS G C 1
ATOM 4528 O O . LYS E 1 39 ? 141.67600 131.42900 113.69200 1.000 122.00000 29 LYS G O 1
ATOM 4534 N N . GLY E 1 40 ? 142.41100 132.65000 111.94900 1.000 119.98000 30 GLY G N 1
ATOM 4535 C CA . GLY E 1 40 ? 141.12700 132.66500 111.28300 1.000 122.62000 30 GLY G CA 1
ATOM 4536 C C . GLY E 1 40 ? 140.13500 133.66900 111.82000 1.000 123.28000 30 GLY G C 1
ATOM 4537 O O . GLY E 1 40 ? 138.98400 133.67800 111.36800 1.000 121.50000 30 GLY G O 1
ATOM 4538 N N . GLY E 1 41 ? 140.53600 134.51200 112.76700 1.000 110.00000 31 GLY G N 1
ATOM 4539 C CA . GLY E 1 41 ? 139.64100 135.48000 113.35900 1.000 106.61000 31 GLY G CA 1
ATOM 4540 C C . GLY E 1 41 ? 138.76000 134.94200 114.46100 1.000 109.18000 31 GLY G C 1
ATOM 4541 O O . GLY E 1 41 ? 138.01700 135.71700 115.07000 1.000 107.68000 31 GLY G O 1
ATOM 4542 N N . ARG E 1 42 ? 138.82200 133.64600 114.74300 1.000 104.83000 32 ARG G N 1
ATOM 4543 C CA . ARG E 1 42 ? 138.00700 133.05000 115.78500 1.000 103.99000 32 ARG G CA 1
ATOM 4544 C C . ARG E 1 42 ? 138.63500 133.31500 117.15000 1.000 105.77000 32 ARG G C 1
ATOM 4545 O O . ARG E 1 42 ? 139.69200 133.93700 117.26800 1.000 102.89000 32 ARG G O 1
ATOM 4553 N N . LEU E 1 43 ? 137.97300 132.84200 118.19900 1.000 96.10000 33 LEU G N 1
ATOM 4554 C CA . LEU E 1 43 ? 138.50200 132.99700 119.54500 1.000 89.06000 33 LEU G CA 1
ATOM 4555 C C . LEU E 1 43 ? 139.72000 132.10800 119.74100 1.000 94.28000 33 LEU G C 1
ATOM 4556 O O . LEU E 1 43 ? 139.78500 130.99500 119.21500 1.000 99.44000 33 LEU G O 1
ATOM 4561 N N . ALA E 1 44 ? 140.69400 132.60700 120.49400 1.000 91.24000 34 ALA G N 1
ATOM 4562 C CA . ALA E 1 44 ? 141.82000 131.79300 120.94100 1.000 90.23000 34 ALA G CA 1
ATOM 4563 C C . ALA E 1 44 ? 141.41500 131.18600 122.27300 1.000 90.03000 34 ALA G C 1
ATOM 4564 O O . ALA E 1 44 ? 141.48000 131.84300 123.31200 1.000 94.66000 34 ALA G O 1
ATOM 4566 N N . LEU E 1 45 ? 140.97300 129.93000 122.24000 1.000 84.03000 35 LEU G N 1
ATOM 4567 C CA . LEU E 1 45 ? 140.41000 129.32000 123.43800 1.000 82.95000 35 LEU G CA 1
ATOM 4568 C C . LEU E 1 45 ? 141.48800 128.97000 124.45200 1.000 89.34000 35 LEU G C 1
ATOM 4569 O O . LEU E 1 45 ? 141.27200 129.10800 125.65800 1.000 98.43000 35 LEU G O 1
ATOM 4574 N N . GLY E 1 46 ? 142.64800 128.50100 123.99300 1.000 77.15000 36 GLY G N 1
ATOM 4575 C CA . GLY E 1 46 ? 143.69700 128.13200 124.93000 1.000 75.76000 36 GLY G CA 1
ATOM 4576 C C . GLY E 1 46 ? 144.23900 129.32000 125.70000 1.000 81.75000 36 GLY G C 1
ATOM 4577 O O . GLY E 1 46 ? 144.36700 129.27800 126.92800 1.000 85.96000 36 GLY G O 1
ATOM 4578 N N . ARG E 1 47 ? 144.54600 130.40400 124.99000 1.000 88.15000 37 ARG G N 1
ATOM 4579 C CA . ARG E 1 47 ? 145.12600 131.58000 125.62800 1.000 84.07000 37 ARG G CA 1
ATOM 4580 C C . ARG E 1 47 ? 144.14000 132.22500 126.58900 1.000 83.62000 37 ARG G C 1
ATOM 4581 O O . ARG E 1 47 ? 144.48400 132.53000 127.73700 1.000 88.68000 37 ARG G O 1
ATOM 4589 N N . LEU E 1 48 ? 142.90200 132.42800 126.14100 1.000 80.02000 38 LEU G N 1
ATOM 4590 C CA . LEU E 1 48 ? 141.89500 133.02200 127.00700 1.000 82.14000 38 LEU G CA 1
ATOM 4591 C C . LEU E 1 48 ? 141.54400 132.11400 128.17500 1.000 84.80000 38 LEU G C 1
ATOM 4592 O O . LEU E 1 48 ? 141.27800 132.60400 129.27300 1.000 92.14000 38 LEU G O 1
ATOM 4597 N N . GLY E 1 49 ? 141.53700 130.79800 127.97100 1.000 77.22000 39 GLY G N 1
ATOM 4598 C CA . GLY E 1 49 ? 141.28700 129.90100 129.08300 1.000 76.25000 39 GLY G CA 1
ATOM 4599 C C . GLY E 1 49 ? 142.37500 129.96300 130.13500 1.000 84.45000 39 GLY G C 1
ATOM 4600 O O . GLY E 1 49 ? 142.08700 129.99900 131.33300 1.000 98.19000 39 GLY G O 1
ATOM 4601 N N . ALA E 1 50 ? 143.63900 129.97900 129.70800 1.000 77.33000 40 ALA G N 1
ATOM 4602 C CA . ALA E 1 50 ? 144.72800 130.09300 130.67100 1.000 78.99000 40 ALA G CA 1
ATOM 4603 C C . ALA E 1 50 ? 144.66800 131.42300 131.40700 1.000 79.37000 40 ALA G C 1
ATOM 4604 O O . ALA E 1 50 ? 144.89300 131.48300 132.62200 1.000 84.28000 40 ALA G O 1
ATOM 4606 N N . LEU E 1 51 ? 144.36000 132.50100 130.68700 1.000 81.25000 41 LEU G N 1
ATOM 4607 C CA . LEU E 1 51 ? 144.24400 133.80500 131.32700 1.000 81.48000 41 LEU G CA 1
ATOM 4608 C C . LEU E 1 51 ? 143.10600 133.83200 132.34000 1.000 84.95000 41 LEU G C 1
ATOM 4609 O O . LEU E 1 51 ? 143.26000 134.37600 133.43700 1.000 89.70000 41 LEU G O 1
ATOM 4614 N N . CYS E 1 52 ? 141.95500 133.25500 131.99300 1.000 85.99000 42 CYS G N 1
ATOM 4615 C CA . CYS E 1 52 ? 140.83400 133.22300 132.92600 1.000 80.86000 42 CYS G CA 1
ATOM 4616 C C . CYS E 1 52 ? 141.15300 132.37400 134.14700 1.000 82.82000 42 CYS G C 1
ATOM 4617 O O . CYS E 1 52 ? 140.76600 132.72400 135.26600 1.000 92.39000 42 CYS G O 1
ATOM 4620 N N . GLU E 1 53 ? 141.84900 131.25100 133.95800 1.000 85.53000 43 GLU G N 1
ATOM 4621 C CA . GLU E 1 53 ? 142.26400 130.44400 135.10100 1.000 83.97000 43 GLU G CA 1
ATOM 4622 C C . GLU E 1 53 ? 143.18300 131.23200 136.02100 1.000 83.91000 43 GLU G C 1
ATOM 4623 O O . GLU E 1 53 ? 143.02200 131.20600 137.24700 1.000 95.18000 43 GLU G O 1
ATOM 4629 N N . GLN E 1 54 ? 144.15100 131.94500 135.44600 1.000 75.37000 44 GLN G N 1
ATOM 4630 C CA . GLN E 1 54 ? 145.05800 132.73900 136.26500 1.000 80.78000 44 GLN G CA 1
ATOM 4631 C C . GLN E 1 54 ? 144.32200 133.85000 136.99900 1.000 82.24000 44 GLN G C 1
ATOM 4632 O O . GLN E 1 54 ? 144.61100 134.12700 138.16700 1.000 82.43000 44 GLN G O 1
ATOM 4638 N N . LEU E 1 55 ? 143.37400 134.50700 136.32900 1.000 81.21000 45 LEU G N 1
ATOM 4639 C CA . LEU E 1 55 ? 142.63200 135.58500 136.97500 1.000 78.46000 45 LEU G CA 1
ATOM 4640 C C . LEU E 1 55 ? 141.74800 135.05700 138.09500 1.000 84.34000 45 LEU G C 1
ATOM 4641 O O . LEU E 1 55 ? 141.61300 135.70300 139.13600 1.000 91.50000 45 LEU G O 1
ATOM 4646 N N . ALA E 1 56 ? 141.13100 133.89100 137.90200 1.000 89.01000 46 ALA G N 1
ATOM 4647 C CA . ALA E 1 56 ? 140.34300 133.30300 138.97800 1.000 82.33000 46 ALA G CA 1
ATOM 4648 C C . ALA E 1 56 ? 141.22200 132.91400 140.15700 1.000 83.52000 46 ALA G C 1
ATOM 4649 O O . ALA E 1 56 ? 140.82000 133.07300 141.31400 1.000 87.69000 46 ALA G O 1
ATOM 4651 N N . GLU E 1 57 ? 142.42300 132.39400 139.89200 1.000 91.11000 47 GLU G N 1
ATOM 4652 C CA . GLU E 1 57 ? 143.33400 132.08900 140.99100 1.000 91.93000 47 GLU G CA 1
ATOM 4653 C C . GLU E 1 57 ? 143.75200 133.35200 141.73400 1.000 96.88000 47 GLU G C 1
ATOM 4654 O O . GLU E 1 57 ? 143.83100 133.35600 142.96600 1.000 98.91000 47 GLU G O 1
ATOM 4660 N N . LEU E 1 58 ? 144.03800 134.43100 141.00100 1.000 92.58000 48 LEU G N 1
ATOM 4661 C CA . LEU E 1 58 ? 144.39500 135.69000 141.65000 1.000 87.21000 48 LEU G CA 1
ATOM 4662 C C . LEU E 1 58 ? 143.24700 136.21900 142.49200 1.000 89.23000 48 LEU G C 1
ATOM 4663 O O . LEU E 1 58 ? 143.45000 136.65700 143.62700 1.000 88.94000 48 LEU G O 1
ATOM 4668 N N . ASN E 1 59 ? 142.03300 136.19300 141.94500 1.000 89.15000 49 ASN G N 1
ATOM 4669 C CA . ASN E 1 59 ? 140.87500 136.71000 142.66100 1.000 85.20000 49 ASN G CA 1
ATOM 4670 C C . ASN E 1 59 ? 140.58300 135.88700 143.90600 1.000 88.99000 49 ASN G C 1
ATOM 4671 O O . ASN E 1 59 ? 140.19300 136.43700 144.94100 1.000 86.82000 49 ASN G O 1
ATOM 4676 N N . SER E 1 60 ? 140.75800 134.56700 143.82700 1.000 97.40000 50 SER G N 1
ATOM 4677 C CA . SER E 1 60 ? 140.60800 133.73300 145.01300 1.000 94.90000 50 SER G CA 1
ATOM 4678 C C . SER E 1 60 ? 141.73200 133.96800 146.01300 1.000 94.54000 50 SER G C 1
ATOM 4679 O O . SER E 1 60 ? 141.54800 133.74100 147.21300 1.000 94.03000 50 SER G O 1
ATOM 4682 N N . ASP E 1 61 ? 142.89800 134.40600 145.54000 1.000 102.37000 51 ASP G N 1
ATOM 4683 C CA . ASP E 1 61 ? 144.03000 134.62000 146.43500 1.000 103.16000 51 ASP G CA 1
ATOM 4684 C C . ASP E 1 61 ? 143.77500 135.77600 147.39300 1.000 105.98000 51 ASP G C 1
ATOM 4685 O O . ASP E 1 61 ? 144.15900 135.71300 148.56500 1.000 105.93000 51 ASP G O 1
ATOM 4690 N N . GLY E 1 62 ? 143.13900 136.84000 146.91600 1.000 98.57000 52 GLY G N 1
ATOM 4691 C CA . GLY E 1 62 ? 142.90000 138.00200 147.74600 1.000 95.34000 52 GLY G CA 1
ATOM 4692 C C . GLY E 1 62 ? 143.09700 139.30800 147.00800 1.000 93.42000 52 GLY G C 1
ATOM 4693 O O . GLY E 1 62 ? 142.90600 140.38400 147.57800 1.000 96.00000 52 GLY G O 1
ATOM 4694 N N . PHE E 1 63 ? 143.49100 139.22700 145.74200 1.000 86.03000 53 PHE G N 1
ATOM 4695 C CA . PHE E 1 63 ? 143.63800 140.41500 144.92200 1.000 85.05000 53 PHE G CA 1
ATOM 4696 C C . PHE E 1 63 ? 142.27800 140.90400 144.44500 1.000 87.04000 53 PHE G C 1
ATOM 4697 O O . PHE E 1 63 ? 141.28500 140.17400 144.46000 1.000 91.80000 53 PHE G O 1
ATOM 4705 N N . GLU E 1 64 ? 142.24100 142.16000 144.02500 1.000 85.02000 54 GLU G N 1
ATOM 4706 C CA . GLU E 1 64 ? 141.05800 142.76000 143.41800 1.000 84.44000 54 GLU G CA 1
ATOM 4707 C C . GLU E 1 64 ? 141.39500 143.01900 141.95700 1.000 84.76000 54 GLU G C 1
ATOM 4708 O O . GLU E 1 64 ? 142.02400 144.02600 141.62700 1.000 91.31000 54 GLU G O 1
ATOM 4714 N N . VAL E 1 65 ? 140.97900 142.11200 141.08800 1.000 66.42000 55 VAL G N 1
ATOM 4715 C CA . VAL E 1 65 ? 141.37400 142.14100 139.68700 1.000 66.67000 55 VAL G CA 1
ATOM 4716 C C . VAL E 1 65 ? 140.32000 142.87700 138.87800 1.000 73.09000 55 VAL G C 1
ATOM 4717 O O . VAL E 1 65 ? 139.13000 142.56500 138.96800 1.000 86.87000 55 VAL G O 1
ATOM 4721 N N . ILE E 1 66 ? 140.75400 143.85400 138.08800 1.000 66.88000 56 ILE G N 1
ATOM 4722 C CA . ILE E 1 66 ? 139.90600 144.54400 137.12400 1.000 59.80000 56 ILE G CA 1
ATOM 4723 C C . ILE E 1 66 ? 140.40800 144.19400 135.73500 1.000 64.90000 56 ILE G C 1
ATOM 4724 O O . ILE E 1 66 ? 141.60100 144.33900 135.45000 1.000 83.30000 56 ILE G O 1
ATOM 4729 N N . LEU E 1 67 ? 139.51400 143.73300 134.87500 1.000 53.85000 57 LEU G N 1
ATOM 4730 C CA . LEU E 1 67 ? 139.88500 143.27600 133.54500 1.000 49.31000 57 LEU G CA 1
ATOM 4731 C C . LEU E 1 67 ? 139.32500 144.24700 132.51900 1.000 59.88000 57 LEU G C 1
ATOM 4732 O O . LEU E 1 67 ? 138.11700 144.48600 132.48900 1.000 77.62000 57 LEU G O 1
ATOM 4737 N N . VAL E 1 68 ? 140.19800 144.80700 131.68500 1.000 59.72000 58 VAL G N 1
ATOM 4738 C CA . VAL E 1 68 ? 139.76800 145.68800 130.60600 1.000 54.25000 58 VAL G CA 1
ATOM 4739 C C . VAL E 1 68 ? 139.90100 144.93800 129.29300 1.000 58.91000 58 VAL G C 1
ATOM 4740 O O . VAL E 1 68 ? 140.96400 144.94800 128.66700 1.000 68.09000 58 VAL G O 1
ATOM 4744 N N . SER E 1 69 ? 138.82500 144.29200 128.86500 1.000 76.74000 59 SER G N 1
ATOM 4745 C CA . SER E 1 69 ? 138.87900 143.42500 127.70200 1.000 79.66000 59 SER G CA 1
ATOM 4746 C C . SER E 1 69 ? 139.04900 144.23600 126.42300 1.000 80.17000 59 SER G C 1
ATOM 4747 O O . SER E 1 69 ? 138.82800 145.44700 126.38800 1.000 83.98000 59 SER G O 1
ATOM 4750 N N . SER E 1 70 ? 139.46600 143.54900 125.36300 1.000 85.18000 60 SER G N 1
ATOM 4751 C CA . SER E 1 70 ? 139.60600 144.17200 124.05500 1.000 86.20000 60 SER G CA 1
ATOM 4752 C C . SER E 1 70 ? 139.56200 143.09300 122.98800 1.000 91.33000 60 SER G C 1
ATOM 4753 O O . SER E 1 70 ? 139.75000 141.90800 123.27100 1.000 92.92000 60 SER G O 1
ATOM 4756 N N . GLY E 1 71 ? 139.31500 143.52100 121.75500 1.000 95.11000 61 GLY G N 1
ATOM 4757 C CA . GLY E 1 71 ? 139.36900 142.61300 120.62800 1.000 93.90000 61 GLY G CA 1
ATOM 4758 C C . GLY E 1 71 ? 138.03400 142.03200 120.22000 1.000 93.46000 61 GLY G C 1
ATOM 4759 O O . GLY E 1 71 ? 137.92400 140.82900 119.97200 1.000 92.85000 61 GLY G O 1
ATOM 4760 N N . ALA E 1 72 ? 137.01000 142.87500 120.13900 1.000 91.31000 62 ALA G N 1
ATOM 4761 C CA . ALA E 1 72 ? 135.70700 142.43500 119.66900 1.000 89.63000 62 ALA G CA 1
ATOM 4762 C C . ALA E 1 72 ? 135.48500 142.69900 118.18900 1.000 92.76000 62 ALA G C 1
ATOM 4763 O O . ALA E 1 72 ? 134.63400 142.04100 117.58400 1.000 102.51000 62 ALA G O 1
ATOM 4765 N N . VAL E 1 73 ? 136.22600 143.63300 117.59400 1.000 74.29000 63 VAL G N 1
ATOM 4766 C CA . VAL E 1 73 ? 136.00000 143.97800 116.19400 1.000 75.97000 63 VAL G CA 1
ATOM 4767 C C . VAL E 1 73 ? 136.33800 142.80200 115.28700 1.000 78.97000 63 VAL G C 1
ATOM 4768 O O . VAL E 1 73 ? 135.58700 142.48000 114.36400 1.000 89.41000 63 VAL G O 1
ATOM 4772 N N . GLY E 1 74 ? 137.42900 142.09400 115.57900 1.000 76.06000 64 GLY G N 1
ATOM 4773 C CA . GLY E 1 74 ? 137.84000 140.95000 114.73900 1.000 80.45000 64 GLY G CA 1
ATOM 4774 C C . GLY E 1 74 ? 136.84500 139.80000 114.78300 1.000 81.55000 64 GLY G C 1
ATOM 4775 O O . GLY E 1 74 ? 136.40500 139.33600 113.69900 1.000 85.18000 64 GLY G O 1
ATOM 4776 N N . LEU E 1 75 ? 136.51000 139.33200 115.98600 1.000 91.15000 65 LEU G N 1
ATOM 4777 C CA . LEU E 1 75 ? 135.55000 138.20800 116.13900 1.000 92.55000 65 LEU G CA 1
ATOM 4778 C C . LEU E 1 75 ? 134.21600 138.62800 115.52100 1.000 94.32000 65 LEU G C 1
ATOM 4779 O O . LEU E 1 75 ? 133.60400 137.81300 114.79600 1.000 100.54000 65 LEU G O 1
ATOM 4784 N N . GLY E 1 76 ? 133.80100 139.86700 115.77400 1.000 89.41000 66 GLY G N 1
ATOM 4785 C CA . GLY E 1 76 ? 132.52900 140.35400 115.22000 1.000 88.12000 66 GLY G CA 1
ATOM 4786 C C . GLY E 1 76 ? 132.54300 140.25600 113.71200 1.000 94.37000 66 GLY G C 1
ATOM 4787 O O . GLY E 1 76 ? 131.57900 139.72500 113.16100 1.000 103.53000 66 GLY G O 1
ATOM 4788 N N . ARG E 1 77 ? 133.61900 140.71800 113.07600 1.000 90.98000 67 ARG G N 1
ATOM 4789 C CA . ARG E 1 77 ? 133.73000 140.66700 111.59600 1.000 91.92000 67 ARG G CA 1
ATOM 4790 C C . ARG E 1 77 ? 133.70000 139.21200 111.12700 1.000 91.75000 67 ARG G C 1
ATOM 4791 O O . ARG E 1 77 ? 132.95700 138.93800 110.18600 1.000 100.35000 67 ARG G O 1
ATOM 4799 N N . GLN E 1 78 ? 134.44200 138.31000 111.77100 1.000 81.60000 68 GLN G N 1
ATOM 4800 C CA . GLN E 1 78 ? 134.34000 136.88000 111.36600 1.000 82.83000 68 GLN G CA 1
ATOM 4801 C C . GLN E 1 78 ? 132.87600 136.42900 111.40000 1.000 86.35000 68 GLN G C 1
ATOM 4802 O O . GLN E 1 78 ? 132.40400 135.86800 110.38500 1.000 90.06000 68 GLN G O 1
ATOM 4808 N N . ARG E 1 79 ? 132.18300 136.65900 112.51600 1.000 84.81000 69 ARG G N 1
ATOM 4809 C CA . ARG E 1 79 ? 130.78200 136.17700 112.64400 1.000 77.29000 69 ARG G CA 1
ATOM 4810 C C . ARG E 1 79 ? 129.91700 136.79400 111.54200 1.000 83.47000 69 ARG G C 1
ATOM 4811 O O . ARG E 1 79 ? 129.10500 136.05700 110.95700 1.000 96.47000 69 ARG G O 1
ATOM 4819 N N . LEU E 1 80 ? 130.08100 138.09000 111.27300 1.000 70.51000 70 LEU G N 1
ATOM 4820 C CA . LEU E 1 80 ? 129.20400 138.76300 110.28100 1.000 71.61000 70 LEU G CA 1
ATOM 4821 C C . LEU E 1 80 ? 129.50900 138.21300 108.88500 1.000 84.78000 70 LEU G C 1
ATOM 4822 O O . LEU E 1 80 ? 128.56200 138.06700 108.11800 1.000 97.45000 70 LEU G O 1
ATOM 4827 N N . ARG E 1 81 ? 130.76800 137.89900 108.57500 1.000 79.48000 71 ARG G N 1
ATOM 4828 C CA . ARG E 1 81 ? 131.09400 137.26400 107.27000 1.000 75.94000 71 ARG G CA 1
ATOM 4829 C C . ARG E 1 81 ? 130.40900 135.89800 107.20600 1.000 77.67000 71 ARG G C 1
ATOM 4830 O O . ARG E 1 81 ? 129.76200 135.61100 106.18300 1.000 82.65000 71 ARG G O 1
ATOM 4838 N N . TYR E 1 82 ? 130.49800 135.10200 108.27000 1.000 74.69000 72 TYR G N 1
ATOM 4839 C CA . TYR E 1 82 ? 129.76500 133.81100 108.28600 1.000 75.78000 72 TYR G CA 1
ATOM 4840 C C . TYR E 1 82 ? 128.29200 134.06600 107.95800 1.000 77.25000 72 TYR G C 1
ATOM 4841 O O . TYR E 1 82 ? 127.75100 133.36800 107.08400 1.000 82.95000 72 TYR G O 1
ATOM 4850 N N . ARG E 1 83 ? 127.66900 135.04000 108.62700 1.000 76.24000 73 ARG G N 1
ATOM 4851 C CA . ARG E 1 83 ? 126.21400 135.26900 108.42100 1.000 73.72000 73 ARG G CA 1
ATOM 4852 C C . ARG E 1 83 ? 125.96100 135.64100 106.95800 1.000 75.19000 73 ARG G C 1
ATOM 4853 O O . ARG E 1 83 ? 125.04800 135.05500 106.35300 1.000 87.50000 73 ARG G O 1
ATOM 4861 N N . GLN E 1 84 ? 126.73900 136.58100 106.41900 1.000 68.90000 74 GLN G N 1
ATOM 4862 C CA . GLN E 1 84 ? 126.56900 136.99200 105.00700 1.000 74.15000 74 GLN G CA 1
ATOM 4863 C C . GLN E 1 84 ? 126.61300 135.72600 104.14900 1.000 85.12000 74 GLN G C 1
ATOM 4864 O O . GLN E 1 84 ? 125.64800 135.50300 103.42500 1.000 86.91000 74 GLN G O 1
ATOM 4870 N N . LEU E 1 85 ? 127.66300 134.91200 104.25700 1.000 82.76000 75 LEU G N 1
ATOM 4871 C CA . LEU E 1 85 ? 127.76600 133.66400 103.45300 1.000 76.86000 75 LEU G CA 1
ATOM 4872 C C . LEU E 1 85 ? 126.52400 132.79300 103.68000 1.000 79.47000 75 LEU G C 1
ATOM 4873 O O . LEU E 1 85 ? 125.77100 132.58400 102.71500 1.000 78.10000 75 LEU G O 1
ATOM 4878 N N . VAL E 1 86 ? 126.31300 132.31100 104.90500 1.000 80.43000 76 VAL G N 1
ATOM 4879 C CA . VAL E 1 86 ? 125.18000 131.37900 105.18500 1.000 72.45000 76 VAL G CA 1
ATOM 4880 C C . VAL E 1 86 ? 123.91100 131.86700 104.49300 1.000 72.25000 76 VAL G C 1
ATOM 4881 O O . VAL E 1 86 ? 123.27600 131.03800 103.83000 1.000 86.91000 76 VAL G O 1
ATOM 4885 N N . ASN E 1 87 ? 123.56200 133.14600 104.63500 1.000 79.64000 77 ASN G N 1
ATOM 4886 C CA . ASN E 1 87 ? 122.26700 133.62900 104.08800 1.000 85.69000 77 ASN G CA 1
ATOM 4887 C C . ASN E 1 87 ? 122.50100 134.23100 102.70200 1.000 85.73000 77 ASN G C 1
ATOM 4888 O O . ASN E 1 87 ? 121.51300 134.62800 102.06300 1.000 87.69000 77 ASN G O 1
ATOM 4893 N N . SER E 1 88 ? 123.76100 134.29300 102.26200 1.000 85.05000 78 SER G N 1
ATOM 4894 C CA . SER E 1 88 ? 124.02800 134.77300 100.88200 1.000 89.15000 78 SER G CA 1
ATOM 4895 C C . SER E 1 88 ? 123.68000 133.66000 99.90100 1.000 91.92000 78 SER G C 1
ATOM 4896 O O . SER E 1 88 ? 123.34800 132.55000 100.35200 1.000 93.39000 78 SER G O 1
ATOM 4899 N N . SER E 1 89 ? 123.82100 133.94400 98.61400 1.000 102.76000 79 SER G N 1
ATOM 4900 C CA . SER E 1 89 ? 123.44000 132.96000 97.56000 1.000 105.60000 79 SER G CA 1
ATOM 4901 C C . SER E 1 89 ? 124.51400 132.90800 96.46900 1.000 107.63000 79 SER G C 1
ATOM 4902 O O . SER E 1 89 ? 125.15300 133.94600 96.24900 1.000 109.02000 79 SER G O 1
ATOM 4905 N N . PHE E 1 90 ? 124.69000 131.76300 95.80200 1.000 108.21000 80 PHE G N 1
ATOM 4906 C CA . PHE E 1 90 ? 125.77000 131.59900 94.78800 1.000 106.08000 80 PHE G CA 1
ATOM 4907 C C . PHE E 1 90 ? 125.84500 132.81500 93.85800 1.000 107.22000 80 PHE G C 1
ATOM 4908 O O . PHE E 1 90 ? 126.84400 133.54800 93.92600 1.000 114.22000 80 PHE G O 1
ATOM 4916 N N . ALA E 1 91 ? 124.85000 132.99200 92.98600 1.000 103.69000 81 ALA G N 1
ATOM 4917 C CA . ALA E 1 91 ? 124.81200 134.13400 92.05400 1.000 106.62000 81 ALA G CA 1
ATOM 4918 C C . ALA E 1 91 ? 125.48900 135.33900 92.71100 1.000 113.85000 81 ALA G C 1
ATOM 4919 O O . ALA E 1 91 ? 126.31100 135.99700 92.04100 1.000 113.76000 81 ALA G O 1
ATOM 4921 N N . ASP E 1 92 ? 125.15900 135.61500 93.97500 1.000 124.66000 82 ASP G N 1
ATOM 4922 C CA . ASP E 1 92 ? 125.72700 136.79600 94.68100 1.000 124.52000 82 ASP G CA 1
ATOM 4923 C C . ASP E 1 92 ? 127.23100 136.60400 94.90700 1.000 127.81000 82 ASP G C 1
ATOM 4924 O O . ASP E 1 92 ? 127.99400 137.52000 94.59200 1.000 127.61000 82 ASP G O 1
ATOM 4929 N N . LEU E 1 93 ? 127.63800 135.44300 95.41400 1.000 109.66000 83 LEU G N 1
ATOM 4930 C CA . LEU E 1 93 ? 129.07600 135.18300 95.66600 1.000 101.24000 83 LEU G CA 1
ATOM 4931 C C . LEU E 1 93 ? 129.83900 135.43800 94.36500 1.000 103.35000 83 LEU G C 1
ATOM 4932 O O . LEU E 1 93 ? 131.02200 135.80900 94.44500 1.000 106.52000 83 LEU G O 1
ATOM 4937 N N . GLN E 1 94 ? 129.17800 135.28000 93.21500 1.000 114.32000 84 GLN G N 1
ATOM 4938 C CA . GLN E 1 94 ? 129.85100 135.59700 91.92300 1.000 115.08000 84 GLN G CA 1
ATOM 4939 C C . GLN E 1 94 ? 130.04700 137.11800 91.75600 1.000 119.40000 84 GLN G C 1
ATOM 4940 O O . GLN E 1 94 ? 130.98100 137.48600 91.03500 1.000 120.07000 84 GLN G O 1
ATOM 4946 N N . LYS E 1 95 ? 129.21200 137.96900 92.36900 1.000 132.17000 85 LYS G N 1
ATOM 4947 C CA . LYS E 1 95 ? 129.37200 139.46000 92.32800 1.000 131.71000 85 LYS G CA 1
ATOM 4948 C C . LYS E 1 95 ? 130.48300 139.94600 93.28400 1.000 133.45000 85 LYS G C 1
ATOM 4949 O O . LYS E 1 95 ? 130.97500 139.11400 94.06700 1.000 132.30000 85 LYS G O 1
ATOM 4955 N N . PRO E 1 96 ? 130.92400 141.23000 93.26000 1.000 144.78000 86 PRO G N 1
ATOM 4956 C CA . PRO E 1 96 ? 131.94300 141.70500 94.20200 1.000 144.31000 86 PRO G CA 1
ATOM 4957 C C . PRO E 1 96 ? 131.45900 141.71500 95.65800 1.000 147.17000 86 PRO G C 1
ATOM 4958 O O . PRO E 1 96 ? 130.26200 141.73400 95.87700 1.000 147.16000 86 PRO G O 1
ATOM 4962 N N . GLN E 1 97 ? 132.39800 141.71500 96.60900 1.000 150.98000 87 GLN G N 1
ATOM 4963 C CA . GLN E 1 97 ? 132.04600 141.71500 98.05600 1.000 149.16000 87 GLN G CA 1
ATOM 4964 C C . GLN E 1 97 ? 131.92900 143.15300 98.57000 1.000 147.95000 87 GLN G C 1
ATOM 4965 O O . GLN E 1 97 ? 132.27600 144.07600 97.81000 1.000 148.45000 87 GLN G O 1
ATOM 4971 N N . THR E 1 98 ? 131.46900 143.33400 99.81300 1.000 144.07000 88 THR G N 1
ATOM 4972 C CA . THR E 1 98 ? 131.41000 144.69400 100.40900 1.000 144.23000 88 THR G CA 1
ATOM 4973 C C . THR E 1 98 ? 132.21500 144.69100 101.70900 1.000 144.27000 88 THR G C 1
ATOM 4974 O O . THR E 1 98 ? 132.54600 143.59100 102.18700 1.000 143.99000 88 THR G O 1
ATOM 4978 N N . GLU E 1 99 ? 132.52300 145.87000 102.25200 1.000 145.02000 89 GLU G N 1
ATOM 4979 C CA . GLU E 1 99 ? 133.23300 145.93200 103.55600 1.000 144.46000 89 GLU G CA 1
ATOM 4980 C C . GLU E 1 99 ? 132.19100 146.00400 104.67300 1.000 143.89000 89 GLU G C 1
ATOM 4981 O O . GLU E 1 99 ? 131.32100 146.88900 104.61000 1.000 144.97000 89 GLU G O 1
ATOM 4987 N N . LEU E 1 100 ? 132.27900 145.09900 105.64700 1.000 114.36000 90 LEU G N 1
ATOM 4988 C CA . LEU E 1 100 ? 131.26200 145.05700 106.72900 1.000 110.68000 90 LEU G CA 1
ATOM 4989 C C . LEU E 1 100 ? 131.45300 146.27200 107.64000 1.000 111.06000 90 LEU G C 1
ATOM 4990 O O . LEU E 1 100 ? 132.60900 146.56700 107.98600 1.000 115.32000 90 LEU G O 1
ATOM 4995 N N . ASP E 1 101 ? 130.36400 146.95600 107.99500 1.000 110.65000 91 ASP G N 1
ATOM 4996 C CA . ASP E 1 101 ? 130.41700 148.12700 108.85300 1.000 111.18000 91 ASP G CA 1
ATOM 4997 C C . ASP E 1 101 ? 131.28300 147.85000 110.07800 1.000 115.04000 91 ASP G C 1
ATOM 4998 O O . ASP E 1 101 ? 131.37000 146.72300 110.56900 1.000 117.02000 91 ASP G O 1
ATOM 5003 N N . GLY E 1 102 ? 131.94700 148.89500 110.56200 1.000 108.76000 92 GLY G N 1
ATOM 5004 C CA . GLY E 1 102 ? 132.74500 148.77500 111.76600 1.000 105.40000 92 GLY G CA 1
ATOM 5005 C C . GLY E 1 102 ? 131.91500 148.63600 113.02500 1.000 105.97000 92 GLY G C 1
ATOM 5006 O O . GLY E 1 102 ? 132.19900 147.79000 113.88000 1.000 105.83000 92 GLY G O 1
ATOM 5007 N N . LYS E 1 103 ? 130.87600 149.46500 113.14600 1.000 92.69000 93 LYS G N 1
ATOM 5008 C CA . LYS E 1 103 ? 130.04900 149.44900 114.34900 1.000 95.07000 93 LYS G CA 1
ATOM 5009 C C . LYS E 1 103 ? 129.24100 148.16300 114.45600 1.000 98.51000 93 LYS G C 1
ATOM 5010 O O . LYS E 1 103 ? 129.07100 147.62300 115.55400 1.000 101.13000 93 LYS G O 1
ATOM 5016 N N . ALA E 1 104 ? 128.72800 147.66100 113.33100 1.000 88.71000 94 ALA G N 1
ATOM 5017 C CA . ALA E 1 104 ? 128.02500 146.38300 113.34900 1.000 84.19000 94 ALA G CA 1
ATOM 5018 C C . ALA E 1 104 ? 128.94600 145.25800 113.79900 1.000 89.20000 94 ALA G C 1
ATOM 5019 O O . ALA E 1 104 ? 128.55900 144.41300 114.61800 1.000 93.74000 94 ALA G O 1
ATOM 5021 N N . CYS E 1 105 ? 130.17700 145.23700 113.27900 1.000 91.50000 95 CYS G N 1
ATOM 5022 C CA . CYS E 1 105 ? 131.14000 144.22100 113.68500 1.000 89.26000 95 CYS G CA 1
ATOM 5023 C C . CYS E 1 105 ? 131.44500 144.31800 115.17000 1.000 92.27000 95 CYS G C 1
ATOM 5024 O O . CYS E 1 105 ? 131.48500 143.30100 115.86700 1.000 97.20000 95 CYS G O 1
ATOM 5027 N N . ALA E 1 106 ? 131.66100 145.53500 115.67300 1.000 85.38000 96 ALA G N 1
ATOM 5028 C CA . ALA E 1 106 ? 131.96500 145.69300 117.09100 1.000 86.48000 96 ALA G CA 1
ATOM 5029 C C . ALA E 1 106 ? 130.80500 145.22900 117.95700 1.000 87.66000 96 ALA G C 1
ATOM 5030 O O . ALA E 1 106 ? 131.00700 144.52700 118.95500 1.000 86.34000 96 ALA G O 1
ATOM 5032 N N . GLY E 1 107 ? 129.58100 145.60200 117.58500 1.000 85.49000 97 GLY G N 1
ATOM 5033 C CA . GLY E 1 107 ? 128.42800 145.19600 118.36600 1.000 80.76000 97 GLY G CA 1
ATOM 5034 C C . GLY E 1 107 ? 128.23900 143.69400 118.39200 1.000 81.11000 97 GLY G C 1
ATOM 5035 O O . GLY E 1 107 ? 127.93000 143.11800 119.43600 1.000 84.04000 97 GLY G O 1
ATOM 5036 N N . VAL E 1 108 ? 128.41700 143.03500 117.24500 1.000 89.18000 98 VAL G N 1
ATOM 5037 C CA . VAL E 1 108 ? 128.26200 141.58400 117.21600 1.000 89.30000 98 VAL G CA 1
ATOM 5038 C C . VAL E 1 108 ? 129.37300 140.90800 118.00900 1.000 93.20000 98 VAL G C 1
ATOM 5039 O O . VAL E 1 108 ? 129.12500 139.95600 118.75700 1.000 99.34000 98 VAL G O 1
ATOM 5043 N N . GLY E 1 109 ? 130.61200 141.38000 117.86300 1.000 89.59000 99 GLY G N 1
ATOM 5044 C CA . GLY E 1 109 ? 131.72600 140.72800 118.53000 1.000 89.66000 99 GLY G CA 1
ATOM 5045 C C . GLY E 1 109 ? 131.70500 140.88200 120.03800 1.000 88.48000 99 GLY G C 1
ATOM 5046 O O . GLY E 1 109 ? 132.09000 139.96200 120.76500 1.000 91.58000 99 GLY G O 1
ATOM 5047 N N . GLN E 1 110 ? 131.28400 142.04900 120.52700 1.000 87.60000 100 GLN G N 1
ATOM 5048 C CA . GLN E 1 110 ? 131.29200 142.30100 121.96400 1.000 87.96000 100 GLN G CA 1
ATOM 5049 C C . GLN E 1 110 ? 130.41200 141.30300 122.70100 1.000 82.87000 100 GLN G C 1
ATOM 5050 O O . GLN E 1 110 ? 130.80700 140.74800 123.73400 1.000 87.99000 100 GLN G O 1
ATOM 5056 N N . SER E 1 111 ? 129.21100 141.06200 122.17500 1.000 77.28000 101 SER G N 1
ATOM 5057 C CA . SER E 1 111 ? 128.27600 140.16800 122.84300 1.000 84.26000 101 SER G CA 1
ATOM 5058 C C . SER E 1 111 ? 128.82600 138.75400 122.92300 1.000 84.63000 101 SER G C 1
ATOM 5059 O O . SER E 1 111 ? 128.74900 138.11200 123.97400 1.000 94.30000 101 SER G O 1
ATOM 5062 N N . SER E 1 112 ? 129.39700 138.25600 121.82500 1.000 82.60000 102 SER G N 1
ATOM 5063 C CA . SER E 1 112 ? 129.95900 136.91000 121.82800 1.000 84.86000 102 SER G CA 1
ATOM 5064 C C . SER E 1 112 ? 131.14800 136.80300 122.76600 1.000 85.05000 102 SER G C 1
ATOM 5065 O O . SER E 1 112 ? 131.26800 135.82700 123.51800 1.000 91.95000 102 SER G O 1
ATOM 5068 N N . LEU E 1 113 ? 132.04200 137.79100 122.73200 1.000 77.64000 103 LEU G N 1
ATOM 5069 C CA . LEU E 1 113 ? 133.21400 137.74200 123.59500 1.000 77.36000 103 LEU G CA 1
ATOM 5070 C C . LEU E 1 113 ? 132.81400 137.71900 125.06000 1.000 81.24000 103 LEU G C 1
ATOM 5071 O O . LEU E 1 113 ? 133.32800 136.91100 125.84000 1.000 86.67000 103 LEU G O 1
ATOM 5076 N N . MET E 1 114 ? 131.87500 138.57700 125.45000 1.000 83.42000 104 MET G N 1
ATOM 5077 C CA . MET E 1 114 ? 131.51900 138.63800 126.85900 1.000 82.74000 104 MET G CA 1
ATOM 5078 C C . MET E 1 114 ? 130.63300 137.47200 127.27700 1.000 82.21000 104 MET G C 1
ATOM 5079 O O . MET E 1 114 ? 130.68600 137.05300 128.43700 1.000 92.71000 104 MET G O 1
ATOM 5084 N N . ALA E 1 115 ? 129.85300 136.90000 126.36000 1.000 71.47000 105 ALA G N 1
ATOM 5085 C CA . ALA E 1 115 ? 129.15500 135.66100 126.67700 1.000 74.20000 105 ALA G CA 1
ATOM 5086 C C . ALA E 1 115 ? 130.13900 134.53300 126.93800 1.000 75.85000 105 ALA G C 1
ATOM 5087 O O . ALA E 1 115 ? 129.95300 133.73300 127.86200 1.000 82.34000 105 ALA G O 1
ATOM 5089 N N . TYR E 1 116 ? 131.19800 134.45300 126.13500 1.000 82.06000 106 TYR G N 1
ATOM 5090 C CA . TYR E 1 116 ? 132.21600 133.43500 126.36400 1.000 81.01000 106 TYR G CA 1
ATOM 5091 C C . TYR E 1 116 ? 132.94500 133.66500 127.68200 1.000 89.93000 106 TYR G C 1
ATOM 5092 O O . TYR E 1 116 ? 133.26100 132.70800 128.40900 1.000 93.17000 106 TYR G O 1
ATOM 5101 N N . TYR E 1 117 ? 133.23900 134.92700 127.99600 1.000 84.97000 107 TYR G N 1
ATOM 5102 C CA . TYR E 1 117 ? 133.85900 135.25100 129.27500 1.000 74.45000 107 TYR G CA 1
ATOM 5103 C C . TYR E 1 117 ? 132.98300 134.79100 130.42700 1.000 78.60000 107 TYR G C 1
ATOM 5104 O O . TYR E 1 117 ? 133.47100 134.20500 131.39700 1.000 82.49000 107 TYR G O 1
ATOM 5113 N N . GLU E 1 118 ? 131.67800 135.05400 130.33700 1.000 81.54000 108 GLU G N 1
ATOM 5114 C CA . GLU E 1 118 ? 130.76500 134.60800 131.38200 1.000 79.23000 108 GLU G CA 1
ATOM 5115 C C . GLU E 1 118 ? 130.75100 133.09500 131.48500 1.000 85.42000 108 GLU G C 1
ATOM 5116 O O . GLU E 1 118 ? 130.70300 132.54500 132.58800 1.000 93.05000 108 GLU G O 1
ATOM 5122 N N . THR E 1 119 ? 130.78100 132.40100 130.34700 1.000 86.61000 109 THR G N 1
ATOM 5123 C CA . THR E 1 119 ? 130.77700 130.94300 130.37800 1.000 85.76000 109 THR G CA 1
ATOM 5124 C C . THR E 1 119 ? 131.97900 130.40100 131.14400 1.000 92.41000 109 THR G C 1
ATOM 5125 O O . THR E 1 119 ? 131.82600 129.59400 132.06900 1.000 98.29000 109 THR G O 1
ATOM 5129 N N . MET E 1 120 ? 133.18900 130.84700 130.78900 1.000 97.26000 110 MET G N 1
ATOM 5130 C CA . MET E 1 120 ? 134.35500 130.31600 131.49700 1.000 93.10000 110 MET G CA 1
ATOM 5131 C C . MET E 1 120 ? 134.42000 130.78600 132.94400 1.000 95.84000 110 MET G C 1
ATOM 5132 O O . MET E 1 120 ? 134.83900 130.02400 133.82200 1.000 96.17000 110 MET G O 1
ATOM 5137 N N . PHE E 1 121 ? 134.01500 132.02000 133.23200 1.000 84.71000 111 PHE G N 1
ATOM 5138 C CA . PHE E 1 121 ? 134.06600 132.45700 134.62000 1.000 78.74000 111 PHE G CA 1
ATOM 5139 C C . PHE E 1 121 ? 133.06100 131.70600 135.47900 1.000 81.87000 111 PHE G C 1
ATOM 5140 O O . PHE E 1 121 ? 133.34700 131.41000 136.64200 1.000 89.73000 111 PHE G O 1
ATOM 5148 N N . ASP E 1 122 ? 131.88900 131.38100 134.93300 1.000 95.47000 112 ASP G N 1
ATOM 5149 C CA . ASP E 1 122 ? 130.94600 130.54000 135.65900 1.000 97.91000 112 ASP G CA 1
ATOM 5150 C C . ASP E 1 122 ? 131.52500 129.14800 135.86700 1.000 99.58000 112 ASP G C 1
ATOM 5151 O O . ASP E 1 122 ? 131.42900 128.58700 136.96300 1.000 103.71000 112 ASP G O 1
ATOM 5156 N N . GLN E 1 123 ? 132.15000 128.58100 134.83300 1.000 93.52000 113 GLN G N 1
ATOM 5157 C CA . GLN E 1 123 ? 132.77800 127.27400 134.98400 1.000 90.26000 113 GLN G CA 1
ATOM 5158 C C . GLN E 1 123 ? 133.91900 127.30200 135.99200 1.000 91.39000 113 GLN G C 1
ATOM 5159 O O . GLN E 1 123 ? 134.29700 126.25000 136.51700 1.000 90.42000 113 GLN G O 1
ATOM 5165 N N . LEU E 1 124 ? 134.47800 128.47800 136.26300 1.000 88.00000 114 LEU G N 1
ATOM 5166 C CA . LEU E 1 124 ? 135.55600 128.65200 137.22400 1.000 84.48000 114 LEU G CA 1
ATOM 5167 C C . LEU E 1 124 ? 135.06000 129.06400 138.60100 1.000 85.61000 114 LEU G C 1
ATOM 5168 O O . LEU E 1 124 ? 135.87900 129.31000 139.49000 1.000 82.25000 114 LEU G O 1
ATOM 5173 N N . ASP E 1 125 ? 133.74300 129.15300 138.79000 1.000 92.83000 115 ASP G N 1
ATOM 5174 C CA . ASP E 1 125 ? 133.13700 129.57100 140.05400 1.000 92.93000 115 ASP G CA 1
ATOM 5175 C C . ASP E 1 125 ? 133.58900 130.97400 140.45400 1.000 91.08000 115 ASP G C 1
ATOM 5176 O O . ASP E 1 125 ? 134.02300 131.21500 141.58000 1.000 93.91000 115 ASP G O 1
ATOM 5181 N N . VAL E 1 126 ? 133.49400 131.90300 139.50800 1.000 78.03000 116 VAL G N 1
ATOM 5182 C CA . VAL E 1 126 ? 133.74400 133.31800 139.75200 1.000 73.07000 116 VAL G CA 1
ATOM 5183 C C . VAL E 1 126 ? 132.69000 134.11600 139.00400 1.000 79.94000 116 VAL G C 1
ATOM 5184 O O . VAL E 1 126 ? 132.40100 133.82600 137.83900 1.000 85.94000 116 VAL G O 1
ATOM 5188 N N . THR E 1 127 ? 132.10100 135.10400 139.66900 1.000 79.70000 117 THR G N 1
ATOM 5189 C CA . THR E 1 127 ? 131.10400 135.96300 139.04700 1.000 83.24000 117 THR G CA 1
ATOM 5190 C C . THR E 1 127 ? 131.79900 137.12300 138.35100 1.000 89.75000 117 THR G C 1
ATOM 5191 O O . THR E 1 127 ? 132.60400 137.82700 138.96400 1.000 93.72000 117 THR G O 1
ATOM 5195 N N . ALA E 1 128 ? 131.49100 137.31600 137.07500 1.000 76.42000 118 ALA G N 1
ATOM 5196 C CA . ALA E 1 128 ? 132.07700 138.38200 136.28000 1.000 68.99000 118 ALA G CA 1
ATOM 5197 C C . ALA E 1 128 ? 130.99600 139.37600 135.89600 1.000 76.06000 118 ALA G C 1
ATOM 5198 O O . ALA E 1 128 ? 129.86300 138.98900 135.60600 1.000 87.50000 118 ALA G O 1
ATOM 5200 N N . ALA E 1 129 ? 131.34900 140.65500 135.89400 1.000 70.74000 119 ALA G N 1
ATOM 5201 C CA . ALA E 1 129 ? 130.40400 141.72400 135.62400 1.000 73.60000 119 ALA G CA 1
ATOM 5202 C C . ALA E 1 129 ? 130.88300 142.56400 134.45200 1.000 81.09000 119 ALA G C 1
ATOM 5203 O O . ALA E 1 129 ? 132.08400 142.76600 134.26300 1.000 89.03000 119 ALA G O 1
ATOM 5205 N N . GLN E 1 130 ? 129.90700 143.03700 133.66700 1.000 80.94000 120 GLN G N 1
ATOM 5206 C CA . GLN E 1 130 ? 130.22500 143.80100 132.43400 1.000 72.91000 120 GLN G CA 1
ATOM 5207 C C . GLN E 1 130 ? 129.83400 145.27000 132.57400 1.000 78.94000 120 GLN G C 1
ATOM 5208 O O . GLN E 1 130 ? 128.63700 145.54500 132.76700 1.000 93.57000 120 GLN G O 1
ATOM 5214 N N . LEU E 1 131 ? 130.80900 146.16600 132.50100 1.000 71.53000 121 LEU G N 1
ATOM 5215 C CA . LEU E 1 131 ? 130.58200 147.60200 132.51000 1.000 77.33000 121 LEU G CA 1
ATOM 5216 C C . LEU E 1 131 ? 131.11500 148.18200 131.21200 1.000 84.56000 121 LEU G C 1
ATOM 5217 O O . LEU E 1 131 ? 132.19200 147.79900 130.75200 1.000 95.14000 121 LEU G O 1
ATOM 5222 N N . LEU E 1 132 ? 130.36300 149.09800 130.61600 1.000 93.98000 122 LEU G N 1
ATOM 5223 C CA . LEU E 1 132 ? 130.76400 149.74600 129.37600 1.000 94.66000 122 LEU G CA 1
ATOM 5224 C C . LEU E 1 132 ? 130.76800 151.25000 129.58500 1.000 91.93000 122 LEU G C 1
ATOM 5225 O O . LEU E 1 132 ? 129.76900 151.82000 130.03400 1.000 91.18000 122 LEU G O 1
ATOM 5230 N N . VAL E 1 133 ? 131.88800 151.88900 129.26400 1.000 104.15000 123 VAL G N 1
ATOM 5231 C CA . VAL E 1 133 ? 132.06900 153.31500 129.49500 1.000 108.06000 123 VAL G CA 1
ATOM 5232 C C . VAL E 1 133 ? 132.55300 153.96400 128.20600 1.000 115.97000 123 VAL G C 1
ATOM 5233 O O . VAL E 1 133 ? 133.49100 153.47000 127.57100 1.000 118.08000 123 VAL G O 1
ATOM 5237 N N . ASN E 1 134 ? 131.91400 155.06400 127.82200 1.000 133.56000 124 ASN G N 1
ATOM 5238 C CA . ASN E 1 134 ? 132.26300 155.80100 126.62000 1.000 130.73000 124 ASN G CA 1
ATOM 5239 C C . ASN E 1 134 ? 133.07600 157.04400 126.97100 1.000 132.54000 124 ASN G C 1
ATOM 5240 O O . ASN E 1 134 ? 133.26500 157.39200 128.13800 1.000 133.30000 124 ASN G O 1
ATOM 5245 N N . ASP E 1 135 ? 133.56000 157.72600 125.93100 1.000 138.22000 125 ASP G N 1
ATOM 5246 C CA . ASP E 1 135 ? 134.38600 158.91000 126.14200 1.000 139.12000 125 ASP G CA 1
ATOM 5247 C C . ASP E 1 135 ? 133.56400 160.07900 126.66600 1.000 140.62000 125 ASP G C 1
ATOM 5248 O O . ASP E 1 135 ? 134.02000 160.81900 127.54400 1.000 138.72000 125 ASP G O 1
ATOM 5253 N N . SER E 1 136 ? 132.35300 160.26500 126.13800 1.000 142.87000 126 SER G N 1
ATOM 5254 C CA . SER E 1 136 ? 131.51200 161.36800 126.58500 1.000 141.42000 126 SER G CA 1
ATOM 5255 C C . SER E 1 136 ? 131.10500 161.22800 128.04400 1.000 139.75000 126 SER G C 1
ATOM 5256 O O . SER E 1 136 ? 130.81100 162.23800 128.69200 1.000 137.72000 126 SER G O 1
ATOM 5259 N N . SER E 1 137 ? 131.08500 160.00500 128.57400 1.000 134.67000 127 SER G N 1
ATOM 5260 C CA . SER E 1 137 ? 130.69400 159.81000 129.96300 1.000 133.92000 127 SER G CA 1
ATOM 5261 C C . SER E 1 137 ? 131.76500 160.30400 130.92600 1.000 134.74000 127 SER G C 1
ATOM 5262 O O . SER E 1 137 ? 131.43800 160.78500 132.01600 1.000 135.35000 127 SER G O 1
ATOM 5265 N N . PHE E 1 138 ? 133.04000 160.20300 130.54400 1.000 123.06000 128 PHE G N 1
ATOM 5266 C CA . PHE E 1 138 ? 134.13400 160.58000 131.43100 1.000 123.19000 128 PHE G CA 1
ATOM 5267 C C . PHE E 1 138 ? 134.24400 162.08200 131.64500 1.000 123.68000 128 PHE G C 1
ATOM 5268 O O . PHE E 1 138 ? 135.02400 162.50900 132.50100 1.000 119.25000 128 PHE G O 1
ATOM 5276 N N . ARG E 1 139 ? 133.50000 162.88900 130.88900 1.000 143.89000 129 ARG G N 1
ATOM 5277 C CA . ARG E 1 139 ? 133.58100 164.33700 131.03100 1.000 146.18000 129 ARG G CA 1
ATOM 5278 C C . ARG E 1 139 ? 132.92300 164.84700 132.30500 1.000 144.31000 129 ARG G C 1
ATOM 5279 O O . ARG E 1 139 ? 133.07500 166.03000 132.62500 1.000 143.13000 129 ARG G O 1
ATOM 5287 N N . ASP E 1 140 ? 132.20400 163.99900 133.03200 1.000 143.96000 130 ASP G N 1
ATOM 5288 C CA . ASP E 1 140 ? 131.51000 164.39300 134.24900 1.000 144.29000 130 ASP G CA 1
ATOM 5289 C C . ASP E 1 140 ? 132.25000 163.84800 135.46300 1.000 144.78000 130 ASP G C 1
ATOM 5290 O O . ASP E 1 140 ? 132.49600 162.64200 135.55400 1.000 146.25000 130 ASP G O 1
ATOM 5295 N N . LYS E 1 141 ? 132.59700 164.73900 136.39400 1.000 139.93000 131 LYS G N 1
ATOM 5296 C CA . LYS E 1 141 ? 133.23500 164.29900 137.63100 1.000 141.12000 131 LYS G CA 1
ATOM 5297 C C . LYS E 1 141 ? 132.28100 163.46000 138.47200 1.000 141.97000 131 LYS G C 1
ATOM 5298 O O . LYS E 1 141 ? 132.69800 162.49000 139.12000 1.000 142.09000 131 LYS G O 1
ATOM 5304 N N . ASP E 1 142 ? 130.99700 163.82600 138.48100 1.000 135.51000 132 ASP G N 1
ATOM 5305 C CA . ASP E 1 142 ? 130.00600 163.02300 139.18500 1.000 134.46000 132 ASP G CA 1
ATOM 5306 C C . ASP E 1 142 ? 129.91900 161.62100 138.60100 1.000 132.24000 132 ASP G C 1
ATOM 5307 O O . ASP E 1 142 ? 129.71000 160.65100 139.34000 1.000 132.06000 132 ASP G O 1
ATOM 5312 N N . PHE E 1 143 ? 130.09100 161.49000 137.28400 1.000 123.69000 133 PHE G N 1
ATOM 5313 C CA . PHE E 1 143 ? 130.17000 160.16300 136.68700 1.000 124.52000 133 PHE G CA 1
ATOM 5314 C C . PHE E 1 143 ? 131.37100 159.39700 137.21600 1.000 124.43000 133 PHE G C 1
ATOM 5315 O O . PHE E 1 143 ? 131.28900 158.18600 137.44800 1.000 125.62000 133 PHE G O 1
ATOM 5323 N N . ARG E 1 144 ? 132.50600 160.07500 137.37900 1.000 124.63000 134 ARG G N 1
ATOM 5324 C CA . ARG E 1 144 ? 133.67800 159.41200 137.93300 1.000 125.14000 134 ARG G CA 1
ATOM 5325 C C . ARG E 1 144 ? 133.40300 158.91200 139.34300 1.000 126.70000 134 ARG G C 1
ATOM 5326 O O . ARG E 1 144 ? 133.76500 157.78200 139.69300 1.000 130.11000 134 ARG G O 1
ATOM 5334 N N . LYS E 1 145 ? 132.74400 159.73200 140.16400 1.000 114.96000 135 LYS G N 1
ATOM 5335 C CA . LYS E 1 145 ? 132.40900 159.29600 141.51600 1.000 114.74000 135 LYS G CA 1
ATOM 5336 C C . LYS E 1 145 ? 131.46100 158.10200 141.49600 1.000 116.44000 135 LYS G C 1
ATOM 5337 O O . LYS E 1 145 ? 131.63200 157.14900 142.26800 1.000 121.11000 135 LYS G O 1
ATOM 5343 N N . GLN E 1 146 ? 130.42600 158.16300 140.65900 1.000 114.55000 136 GLN G N 1
ATOM 5344 C CA . GLN E 1 146 ? 129.51300 156.99500 140.59100 1.000 115.88000 136 GLN G CA 1
ATOM 5345 C C . GLN E 1 146 ? 130.32200 155.75500 140.20400 1.000 114.70000 136 GLN G C 1
ATOM 5346 O O . GLN E 1 146 ? 130.24500 154.75000 140.93500 1.000 115.38000 136 GLN G O 1
ATOM 5352 N N . LEU E 1 147 ? 131.07000 155.82600 139.10300 1.000 104.08000 137 LEU G N 1
ATOM 5353 C CA . LEU E 1 147 ? 131.79300 154.64000 138.65700 1.000 104.19000 137 LEU G CA 1
ATOM 5354 C C . LEU E 1 147 ? 132.69400 154.10600 139.75700 1.000 103.16000 137 LEU G C 1
ATOM 5355 O O . LEU E 1 147 ? 132.80500 152.89000 139.94100 1.000 110.58000 137 LEU G O 1
ATOM 5360 N N . ASN E 1 148 ? 133.35300 154.99800 140.49600 1.000 91.89000 138 ASN G N 1
ATOM 5361 C CA . ASN E 1 148 ? 134.20000 154.55000 141.59200 1.000 92.61000 138 ASN G CA 1
ATOM 5362 C C . ASN E 1 148 ? 133.38500 153.82300 142.65200 1.000 98.00000 138 ASN G C 1
ATOM 5363 O O . ASN E 1 148 ? 133.80600 152.77900 143.16100 1.000 102.53000 138 ASN G O 1
ATOM 5368 N N . GLU E 1 149 ? 132.20600 154.35400 142.98900 1.000 105.17000 139 GLU G N 1
ATOM 5369 C CA . GLU E 1 149 ? 131.36000 153.69800 143.98400 1.000 105.74000 139 GLU G CA 1
ATOM 5370 C C . GLU E 1 149 ? 130.87200 152.33900 143.49300 1.000 105.79000 139 GLU G C 1
ATOM 5371 O O . GLU E 1 149 ? 130.86800 151.36100 144.25200 1.000 104.80000 139 GLU G O 1
ATOM 5377 N N . THR E 1 150 ? 130.45500 152.25800 142.22800 1.000 89.60000 140 THR G N 1
ATOM 5378 C CA . THR E 1 150 ? 130.00100 150.98200 141.68400 1.000 83.97000 140 THR G CA 1
ATOM 5379 C C . THR E 1 150 ? 131.11900 149.95100 141.68800 1.000 86.58000 140 THR G C 1
ATOM 5380 O O . THR E 1 150 ? 130.90800 148.79600 142.07200 1.000 91.91000 140 THR G O 1
ATOM 5384 N N . VAL E 1 151 ? 132.32100 150.35100 141.27200 1.000 85.34000 141 VAL G N 1
ATOM 5385 C CA . VAL E 1 151 ? 133.43900 149.41700 141.24400 1.000 82.04000 141 VAL G CA 1
ATOM 5386 C C . VAL E 1 151 ? 133.80900 148.97900 142.65400 1.000 85.18000 141 VAL G C 1
ATOM 5387 O O . VAL E 1 151 ? 134.12500 147.80900 142.88400 1.000 91.42000 141 VAL G O 1
ATOM 5391 N N . LYS E 1 152 ? 133.78300 149.89900 143.62000 1.000 85.31000 142 LYS G N 1
ATOM 5392 C CA . LYS E 1 152 ? 134.08100 149.50800 144.99300 1.000 83.00000 142 LYS G CA 1
ATOM 5393 C C . LYS E 1 152 ? 133.06800 148.49500 145.50700 1.000 86.12000 142 LYS G C 1
ATOM 5394 O O . LYS E 1 152 ? 133.44100 147.48400 146.11600 1.000 90.66000 142 LYS G O 1
ATOM 5400 N N . SER E 1 153 ? 131.78200 148.73900 145.25200 1.000 84.67000 143 SER G N 1
ATOM 5401 C CA . SER E 1 153 ? 130.75600 147.80700 145.70400 1.000 84.00000 143 SER G CA 1
ATOM 5402 C C . SER E 1 153 ? 130.87800 146.45400 145.02200 1.000 86.13000 143 SER G C 1
ATOM 5403 O O . SER E 1 153 ? 130.58500 145.42700 145.63800 1.000 85.45000 143 SER G O 1
ATOM 5406 N N . MET E 1 154 ? 131.28000 146.43200 143.75300 1.000 83.89000 144 MET G N 1
ATOM 5407 C CA . MET E 1 154 ? 131.42500 145.16400 143.05000 1.000 75.82000 144 MET G CA 1
ATOM 5408 C C . MET E 1 154 ? 132.67400 144.41200 143.47500 1.000 80.93000 144 MET G C 1
ATOM 5409 O O . MET E 1 154 ? 132.67600 143.18000 143.47000 1.000 87.67000 144 MET G O 1
ATOM 5414 N N . LEU E 1 155 ? 133.74200 145.12100 143.82900 1.000 83.93000 145 LEU G N 1
ATOM 5415 C CA . LEU E 1 155 ? 134.94800 144.45100 144.29100 1.000 82.09000 145 LEU G CA 1
ATOM 5416 C C . LEU E 1 155 ? 134.80900 143.94800 145.72000 1.000 81.43000 145 LEU G C 1
ATOM 5417 O O . LEU E 1 155 ? 135.45700 142.96500 146.08700 1.000 84.57000 145 LEU G O 1
ATOM 5422 N N . ASP E 1 156 ? 133.98000 144.59500 146.53900 1.000 95.75000 146 ASP G N 1
ATOM 5423 C CA . ASP E 1 156 ? 133.79100 144.11000 147.90000 1.000 97.86000 146 ASP G CA 1
ATOM 5424 C C . ASP E 1 156 ? 133.08600 142.76100 147.95900 1.000 98.73000 146 ASP G C 1
ATOM 5425 O O . ASP E 1 156 ? 133.09000 142.13200 149.02000 1.000 101.47000 146 ASP G O 1
ATOM 5430 N N . LEU E 1 157 ? 132.47600 142.30900 146.86300 1.000 85.37000 147 LEU G N 1
ATOM 5431 C CA . LEU E 1 157 ? 131.81600 141.01100 146.80000 1.000 80.76000 147 LEU G CA 1
ATOM 5432 C C . LEU E 1 157 ? 132.58200 140.01800 145.93600 1.000 82.47000 147 LEU G C 1
ATOM 5433 O O . LEU E 1 157 ? 132.02100 138.99800 145.53100 1.000 91.06000 147 LEU G O 1
ATOM 5438 N N . ARG E 1 158 ? 133.84500 140.31000 145.63100 1.000 79.54000 148 ARG G N 1
ATOM 5439 C CA . ARG E 1 158 ? 134.70900 139.43400 144.84200 1.000 85.36000 148 ARG G CA 1
ATOM 5440 C C . ARG E 1 158 ? 134.11700 139.17300 143.45500 1.000 89.22000 148 ARG G C 1
ATOM 5441 O O . ARG E 1 158 ? 133.85600 138.03700 143.05800 1.000 92.43000 148 ARG G O 1
ATOM 5449 N N . VAL E 1 159 ? 133.91800 140.26100 142.71700 1.000 76.96000 149 VAL G N 1
ATOM 5450 C CA . VAL E 1 159 ? 133.43700 140.23500 141.34300 1.000 72.34000 149 VAL G CA 1
ATOM 5451 C C . VAL E 1 159 ? 134.50500 140.86700 140.46500 1.000 79.36000 149 VAL G C 1
ATOM 5452 O O . VAL E 1 159 ? 135.19400 141.79800 140.89300 1.000 83.00000 149 VAL G O 1
ATOM 5456 N N . ILE E 1 160 ? 134.66600 140.34600 139.25300 1.000 74.90000 150 ILE G N 1
ATOM 5457 C CA . ILE E 1 160 ? 135.67500 140.84800 138.32500 1.000 68.32000 150 ILE G CA 1
ATOM 5458 C C . ILE E 1 160 ? 135.00500 141.76500 137.31000 1.000 68.56000 150 ILE G C 1
ATOM 5459 O O . ILE E 1 160 ? 134.42200 141.27600 136.33500 1.000 82.30000 150 ILE G O 1
ATOM 5464 N N . PRO E 1 161 ? 135.06400 143.08400 137.48000 1.000 43.91000 151 PRO G N 1
ATOM 5465 C CA . PRO E 1 161 ? 134.43000 143.98500 136.50900 1.000 48.56000 151 PRO G CA 1
ATOM 5466 C C . PRO E 1 161 ? 135.17400 143.95800 135.18400 1.000 55.73000 151 PRO G C 1
ATOM 5467 O O . PRO E 1 161 ? 136.36700 144.24800 135.12800 1.000 72.98000 151 PRO G O 1
ATOM 5471 N N . ILE E 1 162 ? 134.46600 143.61400 134.11500 1.000 53.83000 152 ILE G N 1
ATOM 5472 C CA . ILE E 1 162 ? 135.06200 143.49200 132.78700 1.000 49.96000 152 ILE G CA 1
ATOM 5473 C C . ILE E 1 162 ? 134.67100 144.74200 132.01100 1.000 52.56000 152 ILE G C 1
ATOM 5474 O O . ILE E 1 162 ? 133.61800 144.80800 131.38600 1.000 69.13000 152 ILE G O 1
ATOM 5479 N N . PHE E 1 163 ? 135.54400 145.73900 132.03100 1.000 48.59000 153 PHE G N 1
ATOM 5480 C CA . PHE E 1 163 ? 135.28300 146.96200 131.29900 1.000 53.12000 153 PHE G CA 1
ATOM 5481 C C . PHE E 1 163 ? 135.50300 146.74800 129.80900 1.000 62.83000 153 PHE G C 1
ATOM 5482 O O . PHE E 1 163 ? 135.95100 145.69100 129.36500 1.000 68.47000 153 PHE G O 1
ATOM 5490 N N . ASN E 1 164 ? 135.15900 147.76800 129.03600 1.000 87.58000 154 ASN G N 1
ATOM 5491 C CA . ASN E 1 164 ? 135.47300 147.84400 127.61300 1.000 91.54000 154 ASN G CA 1
ATOM 5492 C C . ASN E 1 164 ? 135.09900 149.24100 127.14100 1.000 94.98000 154 ASN G C 1
ATOM 5493 O O . ASN E 1 164 ? 134.73700 150.10900 127.94000 1.000 100.45000 154 ASN G O 1
ATOM 5498 N N . GLU E 1 165 ? 135.19700 149.45900 125.83700 1.000 122.75000 155 GLU G N 1
ATOM 5499 C CA . GLU E 1 165 ? 134.78800 150.71300 125.22200 1.000 124.46000 155 GLU G CA 1
ATOM 5500 C C . GLU E 1 165 ? 133.57000 150.46200 124.34600 1.000 126.80000 155 GLU G C 1
ATOM 5501 O O . GLU E 1 165 ? 133.56800 149.53500 123.53100 1.000 129.80000 155 GLU G O 1
ATOM 5507 N N . ASN E 1 166 ? 132.54000 151.28800 124.51300 1.000 135.93000 156 ASN G N 1
ATOM 5508 C CA . ASN E 1 166 ? 131.29100 151.12600 123.77100 1.000 137.30000 156 ASN G CA 1
ATOM 5509 C C . ASN E 1 166 ? 131.52400 151.57000 122.33000 1.000 139.16000 156 ASN G C 1
ATOM 5510 O O . ASN E 1 166 ? 131.14800 152.66600 121.90800 1.000 139.39000 156 ASN G O 1
ATOM 5515 N N . ASP E 1 167 ? 132.17000 150.68900 121.56100 1.000 145.86000 157 ASP G N 1
ATOM 5516 C CA . ASP E 1 167 ? 132.41600 150.95900 120.15000 1.000 145.16000 157 ASP G CA 1
ATOM 5517 C C . ASP E 1 167 ? 131.16300 150.81400 119.30100 1.000 144.70000 157 ASP G C 1
ATOM 5518 O O . ASP E 1 167 ? 131.11500 151.35700 118.19300 1.000 141.96000 157 ASP G O 1
ATOM 5523 N N . ALA E 1 168 ? 130.15400 150.10400 119.79300 1.000 135.00000 158 ALA G N 1
ATOM 5524 C CA . ALA E 1 168 ? 128.93300 149.85100 119.04600 1.000 130.04000 158 ALA G CA 1
ATOM 5525 C C . ALA E 1 168 ? 127.94300 151.00100 119.11600 1.000 131.92000 158 ALA G C 1
ATOM 5526 O O . ALA E 1 168 ? 126.91100 150.95200 118.44000 1.000 131.71000 158 ALA G O 1
ATOM 5528 N N . ILE E 1 169 ? 128.28300 152.03700 119.88600 1.000 140.46000 159 ILE G N 1
ATOM 5529 C CA . ILE E 1 169 ? 127.38100 153.21600 120.03600 1.000 138.73000 159 ILE G CA 1
ATOM 5530 C C . ILE E 1 169 ? 128.22500 154.48800 119.90400 1.000 139.94000 159 ILE G C 1
ATOM 5531 O O . ILE E 1 169 ? 127.63200 155.57900 119.78000 1.000 138.06000 159 ILE G O 1
ATOM 5536 N N . SER E 1 170 ? 129.55400 154.34700 119.90600 1.000 151.07000 160 SER G N 1
ATOM 5537 C CA . SER E 1 170 ? 130.45600 155.52800 119.84300 1.000 150.87000 160 SER G CA 1
ATOM 5538 C C . SER E 1 170 ? 130.16600 156.34900 118.58400 1.000 151.33000 160 SER G C 1
ATOM 5539 O O . SER E 1 170 ? 130.00300 155.74300 117.50700 1.000 150.80000 160 SER G O 1
ATOM 5542 N N . THR E 1 171 ? 130.11700 157.67600 118.72100 1.000 144.17000 161 THR G N 1
ATOM 5543 C CA . THR E 1 171 ? 129.86700 158.56200 117.55300 1.000 144.10000 161 THR G CA 1
ATOM 5544 C C . THR E 1 171 ? 131.19700 158.87200 116.85800 1.000 144.29000 161 THR G C 1
ATOM 5545 O O . THR E 1 171 ? 131.15800 159.39100 115.72700 1.000 146.37000 161 THR G O 1
ATOM 5549 N N . ARG E 1 172 ? 132.32100 158.56400 117.51200 1.000 146.16000 162 ARG G N 1
ATOM 5550 C CA . ARG E 1 172 ? 133.65700 158.79300 116.89700 1.000 146.21000 162 ARG G CA 1
ATOM 5551 C C . ARG E 1 172 ? 133.62400 158.32700 115.43800 1.000 146.08000 162 ARG G C 1
ATOM 5552 O O . ARG E 1 172 ? 133.47700 157.10600 115.23500 1.000 146.17000 162 ARG G O 1
ATOM 5560 N N . SER E 1 179 ? 140.40500 160.84500 119.53800 1.000 166.33000 169 SER G N 1
ATOM 5561 C CA . SER E 1 179 ? 141.76400 161.11600 119.99100 1.000 167.50000 169 SER G CA 1
ATOM 5562 C C . SER E 1 179 ? 141.81400 162.37300 120.85100 1.000 168.38000 169 SER G C 1
ATOM 5563 O O . SER E 1 179 ? 142.64600 162.48700 121.75100 1.000 168.50000 169 SER G O 1
ATOM 5566 N N . SER E 1 180 ? 140.91700 163.31900 120.56700 1.000 168.98000 170 SER G N 1
ATOM 5567 C CA . SER E 1 180 ? 140.87300 164.56900 121.31500 1.000 168.59000 170 SER G CA 1
ATOM 5568 C C . SER E 1 180 ? 140.29600 164.40200 122.71400 1.000 169.58000 170 SER G C 1
ATOM 5569 O O . SER E 1 180 ? 140.42900 165.31900 123.53200 1.000 168.64000 170 SER G O 1
ATOM 5572 N N . GLY E 1 181 ? 139.66800 163.26800 123.01000 1.000 163.16000 171 GLY G N 1
ATOM 5573 C CA . GLY E 1 181 ? 139.08400 163.03400 124.31100 1.000 162.16000 171 GLY G CA 1
ATOM 5574 C C . GLY E 1 181 ? 140.11400 162.58400 125.32900 1.000 162.52000 171 GLY G C 1
ATOM 5575 O O . GLY E 1 181 ? 141.32200 162.57700 125.08900 1.000 163.80000 171 GLY G O 1
ATOM 5576 N N . ILE E 1 182 ? 139.60800 162.20900 126.50600 1.000 151.50000 172 ILE G N 1
ATOM 5577 C CA . ILE E 1 182 ? 140.48400 161.73500 127.57300 1.000 152.05000 172 ILE G CA 1
ATOM 5578 C C . ILE E 1 182 ? 141.16900 160.43800 127.16200 1.000 151.96000 172 ILE G C 1
ATOM 5579 O O . ILE E 1 182 ? 142.37900 160.27000 127.35000 1.000 150.44000 172 ILE G O 1
ATOM 5584 N N . PHE E 1 183 ? 140.41000 159.50700 126.59100 1.000 144.12000 173 PHE G N 1
ATOM 5585 C CA . PHE E 1 183 ? 140.94500 158.24100 126.11600 1.000 143.02000 173 PHE G CA 1
ATOM 5586 C C . PHE E 1 183 ? 140.41200 157.95900 124.72000 1.000 141.61000 173 PHE G C 1
ATOM 5587 O O . PHE E 1 183 ? 139.28600 158.33200 124.38200 1.000 143.94000 173 PHE G O 1
ATOM 5595 N N . TRP E 1 184 ? 141.23200 157.29800 123.91000 1.000 144.37000 174 TRP G N 1
ATOM 5596 C CA . TRP E 1 184 ? 140.85600 156.96900 122.54300 1.000 146.17000 174 TRP G CA 1
ATOM 5597 C C . TRP E 1 184 ? 140.98200 155.49200 122.21100 1.000 147.70000 174 TRP G C 1
ATOM 5598 O O . TRP E 1 184 ? 140.35900 155.03900 121.24900 1.000 147.28000 174 TRP G O 1
ATOM 5609 N N . ASP E 1 185 ? 141.76800 154.73300 122.97000 1.000 136.13000 175 ASP G N 1
ATOM 5610 C CA . ASP E 1 185 ? 141.91500 153.30200 122.75800 1.000 135.94000 175 ASP G CA 1
ATOM 5611 C C . ASP E 1 185 ? 142.02100 152.61400 124.11000 1.000 133.09000 175 ASP G C 1
ATOM 5612 O O . ASP E 1 185 ? 142.25400 153.25400 125.13900 1.000 130.92000 175 ASP G O 1
ATOM 5617 N N . ASN E 1 186 ? 141.84600 151.29100 124.10200 1.000 121.61000 176 ASN G N 1
ATOM 5618 C CA . ASN E 1 186 ? 141.90500 150.53800 125.35000 1.000 116.52000 176 ASN G CA 1
ATOM 5619 C C . ASN E 1 186 ? 143.29300 150.59200 125.97700 1.000 118.04000 176 ASN G C 1
ATOM 5620 O O . ASN E 1 186 ? 143.42000 150.46600 127.20000 1.000 122.43000 176 ASN G O 1
ATOM 5625 N N . ASP E 1 187 ? 144.33500 150.79800 125.16800 1.000 130.55000 177 ASP G N 1
ATOM 5626 C CA . ASP E 1 187 ? 145.66900 151.01500 125.71800 1.000 129.38000 177 ASP G CA 1
ATOM 5627 C C . ASP E 1 187 ? 145.68300 152.21800 126.64800 1.000 128.78000 177 ASP G C 1
ATOM 5628 O O . ASP E 1 187 ? 146.42300 152.24000 127.63700 1.000 128.86000 177 ASP G O 1
ATOM 5633 N N . SER E 1 188 ? 144.88300 153.23700 126.33300 1.000 112.16000 178 SER G N 1
ATOM 5634 C CA . SER E 1 188 ? 144.75300 154.41400 127.17900 1.000 110.65000 178 SER G CA 1
ATOM 5635 C C . SER E 1 188 ? 143.56400 154.33000 128.12100 1.000 110.11000 178 SER G C 1
ATOM 5636 O O . SER E 1 188 ? 143.57700 154.96700 129.18000 1.000 109.24000 178 SER G O 1
ATOM 5639 N N . LEU E 1 189 ? 142.53100 153.56600 127.76100 1.000 107.03000 179 LEU G N 1
ATOM 5640 C CA . LEU E 1 189 ? 141.42400 153.36200 128.68800 1.000 106.25000 179 LEU G CA 1
ATOM 5641 C C . LEU E 1 189 ? 141.89200 152.63700 129.93800 1.000 104.76000 179 LEU G C 1
ATOM 5642 O O . LEU E 1 189 ? 141.44300 152.94500 131.04700 1.000 109.21000 179 LEU G O 1
ATOM 5647 N N . ALA E 1 190 ? 142.79000 151.66400 129.78300 1.000 94.77000 180 ALA G N 1
ATOM 5648 C CA . ALA E 1 190 ? 143.32600 150.98000 130.95100 1.000 90.41000 180 ALA G CA 1
ATOM 5649 C C . ALA E 1 190 ? 144.06900 151.95100 131.85500 1.000 92.75000 180 ALA G C 1
ATOM 5650 O O . ALA E 1 190 ? 143.92100 151.90200 133.07800 1.000 104.02000 180 ALA G O 1
ATOM 5652 N N . ALA E 1 191 ? 144.86800 152.84600 131.27500 1.000 88.73000 181 ALA G N 1
ATOM 5653 C CA . ALA E 1 191 ? 145.59000 153.81300 132.09300 1.000 92.98000 181 ALA G CA 1
ATOM 5654 C C . ALA E 1 191 ? 144.63500 154.76900 132.79000 1.000 93.91000 181 ALA G C 1
ATOM 5655 O O . ALA E 1 191 ? 144.83100 155.10400 133.96400 1.000 100.41000 181 ALA G O 1
ATOM 5657 N N . LEU E 1 192 ? 143.59500 155.21900 132.08600 1.000 93.49000 182 LEU G N 1
ATOM 5658 C CA . LEU E 1 192 ? 142.62700 156.12200 132.70000 1.000 98.30000 182 LEU G CA 1
ATOM 5659 C C . LEU E 1 192 ? 141.90300 155.44200 133.85600 1.000 100.06000 182 LEU G C 1
ATOM 5660 O O . LEU E 1 192 ? 141.71900 156.04000 134.92200 1.000 104.34000 182 LEU G O 1
ATOM 5665 N N . LEU E 1 193 ? 141.48900 154.18800 133.66600 1.000 85.10000 183 LEU G N 1
ATOM 5666 C CA . LEU E 1 193 ? 140.83400 153.45900 134.74500 1.000 80.97000 183 LEU G CA 1
ATOM 5667 C C . LEU E 1 193 ? 141.77400 153.24900 135.92300 1.000 82.35000 183 LEU G C 1
ATOM 5668 O O . LEU E 1 193 ? 141.38400 153.45000 137.07800 1.000 84.88000 183 LEU G O 1
ATOM 5673 N N . ALA E 1 194 ? 143.01900 152.85300 135.65400 1.000 72.68000 184 ALA G N 1
ATOM 5674 C CA . ALA E 1 194 ? 143.95900 152.61200 136.74100 1.000 69.03000 184 ALA G CA 1
ATOM 5675 C C . ALA E 1 194 ? 144.21500 153.88200 137.53400 1.000 79.19000 184 ALA G C 1
ATOM 5676 O O . ALA E 1 194 ? 144.31300 153.84400 138.76300 1.000 93.92000 184 ALA G O 1
ATOM 5678 N N . LEU E 1 195 ? 144.33200 155.01900 136.85400 1.000 76.55000 185 LEU G N 1
ATOM 5679 C CA . LEU E 1 195 ? 144.50300 156.27100 137.57900 1.000 79.65000 185 LEU G CA 1
ATOM 5680 C C . LEU E 1 195 ? 143.25400 156.62300 138.37600 1.000 83.52000 185 LEU G C 1
ATOM 5681 O O . LEU E 1 195 ? 143.34900 157.08900 139.51600 1.000 82.91000 185 LEU G O 1
ATOM 5686 N N . GLU E 1 196 ? 142.07200 156.41200 137.79300 1.000 84.94000 186 GLU G N 1
ATOM 5687 C CA . GLU E 1 196 ? 140.84000 156.80800 138.46900 1.000 81.91000 186 GLU G CA 1
ATOM 5688 C C . GLU E 1 196 ? 140.49000 155.85800 139.60600 1.000 90.37000 186 GLU G C 1
ATOM 5689 O O . GLU E 1 196 ? 140.06400 156.30000 140.67800 1.000 92.62000 186 GLU G O 1
ATOM 5695 N N . LEU E 1 197 ? 140.65700 154.55400 139.39700 1.000 79.87000 187 LEU G N 1
ATOM 5696 C CA . LEU E 1 197 ? 140.29800 153.57100 140.41000 1.000 71.80000 187 LEU G CA 1
ATOM 5697 C C . LEU E 1 197 ? 141.37600 153.38400 141.46300 1.000 77.14000 187 LEU G C 1
ATOM 5698 O O . LEU E 1 197 ? 141.21700 152.52700 142.33500 1.000 81.35000 187 LEU G O 1
ATOM 5703 N N . LYS E 1 198 ? 142.45900 154.15400 141.39900 1.000 84.26000 188 LYS G N 1
ATOM 5704 C CA . LYS E 1 198 ? 143.55600 154.06000 142.35900 1.000 83.97000 188 LYS G CA 1
ATOM 5705 C C . LYS E 1 198 ? 144.13400 152.65000 142.41200 1.000 82.04000 188 LYS G C 1
ATOM 5706 O O . LYS E 1 198 ? 144.40100 152.11000 143.48500 1.000 84.91000 188 LYS G O 1
ATOM 5712 N N . ALA E 1 199 ? 144.33800 152.04900 141.24400 1.000 74.39000 189 ALA G N 1
ATOM 5713 C CA . ALA E 1 199 ? 144.96200 150.74100 141.18200 1.000 72.68000 189 ALA G CA 1
ATOM 5714 C C . ALA E 1 199 ? 146.41100 150.82800 141.64900 1.000 74.77000 189 ALA G C 1
ATOM 5715 O O . ALA E 1 199 ? 146.94000 151.90600 141.92600 1.000 73.83000 189 ALA G O 1
ATOM 5717 N N . ASP E 1 200 ? 147.05900 149.66800 141.74200 1.000 85.34000 190 ASP G N 1
ATOM 5718 C CA . ASP E 1 200 ? 148.43300 149.59900 142.21200 1.000 88.65000 190 ASP G CA 1
ATOM 5719 C C . ASP E 1 200 ? 149.42100 149.08600 141.18100 1.000 89.62000 190 ASP G C 1
ATOM 5720 O O . ASP E 1 200 ? 150.62300 149.31800 141.34600 1.000 94.10000 190 ASP G O 1
ATOM 5725 N N . LEU E 1 201 ? 148.96400 148.40300 140.13600 1.000 71.79000 191 LEU G N 1
ATOM 5726 C CA . LEU E 1 201 ? 149.84500 147.93000 139.08000 1.000 69.65000 191 LEU G CA 1
ATOM 5727 C C . LEU E 1 201 ? 149.00200 147.63600 137.85200 1.000 73.14000 191 LEU G C 1
ATOM 5728 O O . LEU E 1 201 ? 147.91800 147.06400 137.96400 1.000 79.87000 191 LEU G O 1
ATOM 5733 N N . LEU E 1 202 ? 149.49800 148.04500 136.68900 1.000 67.00000 192 LEU G N 1
ATOM 5734 C CA . LEU E 1 202 ? 148.77600 147.92800 135.42900 1.000 61.59000 192 LEU G CA 1
ATOM 5735 C C . LEU E 1 202 ? 149.56700 147.02100 134.49800 1.000 70.70000 192 LEU G C 1
ATOM 5736 O O . LEU E 1 202 ? 150.73000 147.30500 134.19300 1.000 77.76000 192 LEU G O 1
ATOM 5741 N N . ILE E 1 203 ? 148.94200 145.93900 134.04300 1.000 64.79000 193 ILE G N 1
ATOM 5742 C CA . ILE E 1 203 ? 149.59200 144.94500 133.19800 1.000 57.09000 193 ILE G CA 1
ATOM 5743 C C . ILE E 1 203 ? 148.98800 145.04600 131.81000 1.000 65.42000 193 ILE G C 1
ATOM 5744 O O . ILE E 1 203 ? 147.78300 144.84000 131.63900 1.000 77.28000 193 ILE G O 1
ATOM 5749 N N . LEU E 1 204 ? 149.81500 145.33500 130.81800 1.000 59.07000 194 LEU G N 1
ATOM 5750 C CA . LEU E 1 204 ? 149.35400 145.45600 129.44000 1.000 60.13000 194 LEU G CA 1
ATOM 5751 C C . LEU E 1 204 ? 149.69600 144.16000 128.72000 1.000 65.63000 194 LEU G C 1
ATOM 5752 O O . LEU E 1 204 ? 150.81900 143.97800 128.25000 1.000 78.51000 194 LEU G O 1
ATOM 5757 N N . LEU E 1 205 ? 148.72600 143.25800 128.62600 1.000 73.50000 195 LEU G N 1
ATOM 5758 C CA . LEU E 1 205 ? 148.95900 141.96700 127.99100 1.000 75.60000 195 LEU G CA 1
ATOM 5759 C C . LEU E 1 205 ? 149.02800 142.14600 126.48100 1.000 81.12000 195 LEU G C 1
ATOM 5760 O O . LEU E 1 205 ? 148.02600 142.47500 125.84100 1.000 81.57000 195 LEU G O 1
ATOM 5765 N N . SER E 1 206 ? 150.20200 141.92300 125.90900 1.000 104.80000 196 SER G N 1
ATOM 5766 C CA . SER E 1 206 ? 150.41000 141.97500 124.46900 1.000 104.00000 196 SER G CA 1
ATOM 5767 C C . SER E 1 206 ? 150.95600 140.62900 123.99400 1.000 106.40000 196 SER G C 1
ATOM 5768 O O . SER E 1 206 ? 151.04200 139.66500 124.75700 1.000 104.54000 196 SER G O 1
ATOM 5771 N N . ASP E 1 207 ? 151.31900 140.56600 122.71600 1.000 134.20000 197 ASP G N 1
ATOM 5772 C CA . ASP E 1 207 ? 151.87000 139.35400 122.12800 1.000 134.91000 197 ASP G CA 1
ATOM 5773 C C . ASP E 1 207 ? 153.39100 139.34500 122.09300 1.000 133.33000 197 ASP G C 1
ATOM 5774 O O . ASP E 1 207 ? 153.97900 138.39600 121.56700 1.000 132.13000 197 ASP G O 1
ATOM 5779 N N . VAL E 1 208 ? 154.04100 140.36900 122.63600 1.000 132.18000 198 VAL G N 1
ATOM 5780 C CA . VAL E 1 208 ? 155.49300 140.46800 122.63100 1.000 132.79000 198 VAL G CA 1
ATOM 5781 C C . VAL E 1 208 ? 155.97100 140.45700 124.07600 1.000 133.44000 198 VAL G C 1
ATOM 5782 O O . VAL E 1 208 ? 155.24500 140.85900 124.98900 1.000 132.48000 198 VAL G O 1
ATOM 5786 N N . GLU E 1 209 ? 157.20600 139.99400 124.28100 1.000 140.86000 199 GLU G N 1
ATOM 5787 C CA . GLU E 1 209 ? 157.74500 139.87000 125.63000 1.000 140.87000 199 GLU G CA 1
ATOM 5788 C C . GLU E 1 209 ? 157.92100 141.21500 126.32000 1.000 139.96000 199 GLU G C 1
ATOM 5789 O O . GLU E 1 209 ? 158.14500 141.24700 127.53300 1.000 139.72000 199 GLU G O 1
ATOM 5795 N N . GLY E 1 210 ? 157.84000 142.32000 125.58700 1.000 133.54000 200 GLY G N 1
ATOM 5796 C CA . GLY E 1 210 ? 157.93500 143.62400 126.20900 1.000 133.07000 200 GLY G CA 1
ATOM 5797 C C . GLY E 1 210 ? 158.31500 144.73600 125.25900 1.000 131.07000 200 GLY G C 1
ATOM 5798 O O . GLY E 1 210 ? 157.73500 144.87500 124.18100 1.000 131.09000 200 GLY G O 1
ATOM 5799 N N . LEU E 1 211 ? 159.28600 145.54700 125.66200 1.000 140.87000 201 LEU G N 1
ATOM 5800 C CA . LEU E 1 211 ? 159.78800 146.64700 124.85500 1.000 143.40000 201 LEU G CA 1
ATOM 5801 C C . LEU E 1 211 ? 161.24400 146.37400 124.51400 1.000 145.69000 201 LEU G C 1
ATOM 5802 O O . LEU E 1 211 ? 162.05900 146.13800 125.41200 1.000 145.48000 201 LEU G O 1
ATOM 5807 N N . TYR E 1 212 ? 161.57000 146.40800 123.22600 1.000 157.15000 202 TYR G N 1
ATOM 5808 C CA . TYR E 1 212 ? 162.91100 146.10800 122.75000 1.000 157.45000 202 TYR G CA 1
ATOM 5809 C C . TYR E 1 212 ? 163.62300 147.37900 122.31000 1.000 159.67000 202 TYR G C 1
ATOM 5810 O O . TYR E 1 212 ? 163.00400 148.42000 122.07700 1.000 160.78000 202 TYR G O 1
ATOM 5819 N N . THR E 1 213 ? 164.94900 147.27800 122.19300 1.000 172.05000 203 THR G N 1
ATOM 5820 C CA . THR E 1 213 ? 165.75600 148.39900 121.73000 1.000 171.42000 203 THR G CA 1
ATOM 5821 C C . THR E 1 213 ? 165.50300 148.74000 120.26900 1.000 170.69000 203 THR G C 1
ATOM 5822 O O . THR E 1 213 ? 165.95400 149.79400 119.80900 1.000 168.35000 203 THR G O 1
ATOM 5826 N N . GLY E 1 214 ? 164.81000 147.87700 119.53500 1.000 180.67000 204 GLY G N 1
ATOM 5827 C CA . GLY E 1 214 ? 164.43300 148.14900 118.17000 1.000 181.46000 204 GLY G CA 1
ATOM 5828 C C . GLY E 1 214 ? 163.25700 147.28900 117.76400 1.000 183.01000 204 GLY G C 1
ATOM 5829 O O . GLY E 1 214 ? 162.46100 146.85400 118.60200 1.000 182.60000 204 GLY G O 1
ATOM 5830 N N . PRO E 1 215 ? 163.11400 147.03500 116.46800 1.000 181.22000 205 PRO G N 1
ATOM 5831 C CA . PRO E 1 215 ? 162.09100 146.09400 116.00600 1.000 179.07000 205 PRO G CA 1
ATOM 5832 C C . PRO E 1 215 ? 162.33600 144.71000 116.57800 1.000 180.28000 205 PRO G C 1
ATOM 5833 O O . PRO E 1 215 ? 163.49300 144.28800 116.73200 1.000 180.87000 205 PRO G O 1
ATOM 5837 N N . PRO E 1 216 ? 161.27300 143.97800 116.92100 1.000 172.25000 206 PRO G N 1
ATOM 5838 C CA . PRO E 1 216 ? 161.46200 142.62700 117.47700 1.000 170.93000 206 PRO G CA 1
ATOM 5839 C C . PRO E 1 216 ? 162.18200 141.67800 116.53900 1.000 170.69000 206 PRO G C 1
ATOM 5840 O O . PRO E 1 216 ? 162.91800 140.79900 117.00600 1.000 166.67000 206 PRO G O 1
ATOM 5844 N N . SER E 1 217 ? 161.99300 141.82500 115.22500 1.000 188.31000 207 SER G N 1
ATOM 5845 C CA . SER E 1 217 ? 162.64100 140.93400 114.27100 1.000 188.37000 207 SER G CA 1
ATOM 5846 C C . SER E 1 217 ? 164.13600 141.19500 114.14900 1.000 188.34000 207 SER G C 1
ATOM 5847 O O . SER E 1 217 ? 164.85600 140.35200 113.60300 1.000 186.69000 207 SER G O 1
ATOM 5850 N N . ASP E 1 218 ? 164.61500 142.33000 114.63600 1.000 192.50000 208 ASP G N 1
ATOM 5851 C CA . ASP E 1 218 ? 166.03800 142.64200 114.56400 1.000 191.73000 208 ASP G CA 1
ATOM 5852 C C . ASP E 1 218 ? 166.81000 141.77800 115.55300 1.000 192.94000 208 ASP G C 1
ATOM 5853 O O . ASP E 1 218 ? 166.52200 141.82300 116.75600 1.000 192.98000 208 ASP G O 1
ATOM 5858 N N . PRO E 1 219 ? 167.77600 140.97300 115.10100 1.000 189.31000 209 PRO G N 1
ATOM 5859 C CA . PRO E 1 219 ? 168.56800 140.17900 116.05400 1.000 187.67000 209 PRO G CA 1
ATOM 5860 C C . PRO E 1 219 ? 169.34000 141.02400 117.05100 1.000 188.41000 209 PRO G C 1
ATOM 5861 O O . PRO E 1 219 ? 169.52900 140.59600 118.19700 1.000 187.65000 209 PRO G O 1
ATOM 5865 N N . ASN E 1 220 ? 169.79600 142.21300 116.65100 1.000 186.34000 210 ASN G N 1
ATOM 5866 C CA . ASN E 1 220 ? 170.55600 143.07600 117.54700 1.000 184.27000 210 ASN G CA 1
ATOM 5867 C C . ASN E 1 220 ? 169.70100 143.68600 118.65000 1.000 185.34000 210 ASN G C 1
ATOM 5868 O O . ASN E 1 220 ? 170.25800 144.23900 119.60400 1.000 183.48000 210 ASN G O 1
ATOM 5873 N N . SER E 1 221 ? 168.37800 143.60300 118.54300 1.000 187.70000 211 SER G N 1
ATOM 5874 C CA . SER E 1 221 ? 167.50300 144.16000 119.56300 1.000 184.54000 211 SER G CA 1
ATOM 5875 C C . SER E 1 221 ? 167.64000 143.39300 120.87300 1.000 184.41000 211 SER G C 1
ATOM 5876 O O . SER E 1 221 ? 167.87300 142.18200 120.89200 1.000 185.34000 211 SER G O 1
ATOM 5879 N N . LYS E 1 222 ? 167.49500 144.11600 121.98000 1.000 171.74000 212 LYS G N 1
ATOM 5880 C CA . LYS E 1 222 ? 167.59500 143.53900 123.31100 1.000 171.46000 212 LYS G CA 1
ATOM 5881 C C . LYS E 1 222 ? 166.41400 143.98800 124.15800 1.000 172.10000 212 LYS G C 1
ATOM 5882 O O . LYS E 1 222 ? 165.88000 145.08500 123.97400 1.000 172.23000 212 LYS G O 1
ATOM 5888 N N . LEU E 1 223 ? 166.00900 143.12500 125.08500 1.000 157.52000 213 LEU G N 1
ATOM 5889 C CA . LEU E 1 223 ? 164.89100 143.43300 125.96300 1.000 155.93000 213 LEU G CA 1
ATOM 5890 C C . LEU E 1 223 ? 165.26200 144.54400 126.93700 1.000 155.70000 213 LEU G C 1
ATOM 5891 O O . LEU E 1 223 ? 166.42100 144.69700 127.33000 1.000 154.87000 213 LEU G O 1
ATOM 5896 N N . ILE E 1 224 ? 164.26100 145.32700 127.32300 1.000 149.17000 214 ILE G N 1
ATOM 5897 C CA . ILE E 1 224 ? 164.44100 146.45900 128.22300 1.000 148.74000 214 ILE G CA 1
ATOM 5898 C C . ILE E 1 224 ? 164.05500 146.02100 129.62900 1.000 147.45000 214 ILE G C 1
ATOM 5899 O O . ILE E 1 224 ? 162.89500 145.67600 129.88300 1.000 144.21000 214 ILE G O 1
ATOM 5904 N N . HIS E 1 225 ? 165.02600 146.03100 130.54500 1.000 143.88000 215 HIS G N 1
ATOM 5905 C CA . HIS E 1 225 ? 164.72900 145.65600 131.92300 1.000 141.73000 215 HIS G CA 1
ATOM 5906 C C . HIS E 1 225 ? 163.79000 146.65800 132.58000 1.000 140.63000 215 HIS G C 1
ATOM 5907 O O . HIS E 1 225 ? 162.84500 146.26500 133.27100 1.000 140.50000 215 HIS G O 1
ATOM 5914 N N . THR E 1 226 ? 164.03000 147.95200 132.37600 1.000 137.61000 216 THR G N 1
ATOM 5915 C CA . THR E 1 226 ? 163.12800 148.98600 132.87200 1.000 136.28000 216 THR G CA 1
ATOM 5916 C C . THR E 1 226 ? 163.26000 150.20900 131.97900 1.000 136.22000 216 THR G C 1
ATOM 5917 O O . THR E 1 226 ? 164.33700 150.47100 131.43600 1.000 137.99000 216 THR G O 1
ATOM 5921 N N . PHE E 1 227 ? 162.16300 150.93800 131.80900 1.000 139.66000 217 PHE G N 1
ATOM 5922 C CA . PHE E 1 227 ? 162.15800 152.09100 130.92100 1.000 140.40000 217 PHE G CA 1
ATOM 5923 C C . PHE E 1 227 ? 162.65200 153.32400 131.66300 1.000 143.45000 217 PHE G C 1
ATOM 5924 O O . PHE E 1 227 ? 162.15400 153.65200 132.74500 1.000 144.11000 217 PHE G O 1
ATOM 5932 N N . VAL E 1 228 ? 163.62800 154.01300 131.08000 1.000 156.59000 218 VAL G N 1
ATOM 5933 C CA . VAL E 1 228 ? 164.22600 155.19900 131.67900 1.000 157.00000 218 VAL G CA 1
ATOM 5934 C C . VAL E 1 228 ? 163.84900 156.40000 130.82600 1.000 158.39000 218 VAL G C 1
ATOM 5935 O O . VAL E 1 228 ? 164.09800 156.40900 129.61400 1.000 155.64000 218 VAL G O 1
ATOM 5939 N N . LYS E 1 229 ? 163.27300 157.43100 131.45200 1.000 173.69000 219 LYS G N 1
ATOM 5940 C CA . LYS E 1 229 ? 162.80600 158.61500 130.67700 1.000 173.17000 219 LYS G CA 1
ATOM 5941 C C . LYS E 1 229 ? 163.97500 159.55400 130.36200 1.000 173.27000 219 LYS G C 1
ATOM 5942 O O . LYS E 1 229 ? 163.72300 160.60400 129.74000 1.000 171.30000 219 LYS G O 1
ATOM 5948 N N . GLU E 1 230 ? 165.19900 159.16600 130.72900 1.000 178.59000 220 GLU G N 1
ATOM 5949 C CA . GLU E 1 230 ? 166.38800 160.02700 130.48800 1.000 175.66000 220 GLU G CA 1
ATOM 5950 C C . GLU E 1 230 ? 167.34700 159.31400 129.53000 1.000 174.77000 220 GLU G C 1
ATOM 5951 O O . GLU E 1 230 ? 168.24100 159.98900 128.98500 1.000 174.15000 220 GLU G O 1
ATOM 5957 N N . LYS E 1 231 ? 167.16300 158.00600 129.33200 1.000 167.55000 221 LYS G N 1
ATOM 5958 C CA . LYS E 1 231 ? 168.06500 157.21500 128.45500 1.000 166.83000 221 LYS G CA 1
ATOM 5959 C C . LYS E 1 231 ? 167.22900 156.52200 127.37700 1.000 169.30000 221 LYS G C 1
ATOM 5960 O O . LYS E 1 231 ? 167.37200 156.88700 126.19500 1.000 169.20000 221 LYS G O 1
ATOM 5966 N N . HIS E 1 232 ? 166.37000 155.58000 127.78000 1.000 170.35000 222 HIS G N 1
ATOM 5967 C CA . HIS E 1 232 ? 165.53600 154.82500 126.80400 1.000 169.24000 222 HIS G CA 1
ATOM 5968 C C . HIS E 1 232 ? 164.44900 155.74800 126.24700 1.000 169.34000 222 HIS G C 1
ATOM 5969 O O . HIS E 1 232 ? 163.67300 155.31400 125.36800 1.000 168.12000 222 HIS G O 1
ATOM 5976 N N . GLN E 1 233 ? 164.39200 156.98100 126.75200 1.000 176.35000 223 GLN G N 1
ATOM 5977 C CA . GLN E 1 233 ? 163.38500 157.95600 126.26100 1.000 176.16000 223 GLN G CA 1
ATOM 5978 C C . GLN E 1 233 ? 163.36100 157.92600 124.73000 1.000 176.92000 223 GLN G C 1
ATOM 5979 O O . GLN E 1 233 ? 162.27600 157.68500 124.16700 1.000 175.96000 223 GLN G O 1
ATOM 5985 N N . ASP E 1 234 ? 164.51100 158.14900 124.08700 1.000 187.04000 224 ASP G N 1
ATOM 5986 C CA . ASP E 1 234 ? 164.56800 158.21600 122.60200 1.000 186.58000 224 ASP G CA 1
ATOM 5987 C C . ASP E 1 234 ? 165.62300 157.23400 122.08700 1.000 186.53000 224 ASP G C 1
ATOM 5988 O O . ASP E 1 234 ? 166.64300 157.70100 121.54500 1.000 186.38000 224 ASP G O 1
ATOM 5993 N N . GLU E 1 235 ? 165.38400 155.93100 122.25000 1.000 188.58000 225 GLU G N 1
ATOM 5994 C CA . GLU E 1 235 ? 166.33500 154.90600 121.74300 1.000 190.29000 225 GLU G CA 1
ATOM 5995 C C . GLU E 1 235 ? 165.55800 153.81400 121.00500 1.000 189.67000 225 GLU G C 1
ATOM 5996 O O . GLU E 1 235 ? 166.19600 152.84100 120.55900 1.000 188.35000 225 GLU G O 1
ATOM 6002 N N . ILE E 1 236 ? 164.23500 153.96500 120.88900 1.000 180.14000 226 ILE G N 1
ATOM 6003 C CA . ILE E 1 236 ? 163.40300 152.89600 120.26200 1.000 179.04000 226 ILE G CA 1
ATOM 6004 C C . ILE E 1 236 ? 162.57900 153.50100 119.12300 1.000 179.25000 226 ILE G C 1
ATOM 6005 O O . ILE E 1 236 ? 162.09100 154.63600 119.28900 1.000 179.62000 226 ILE G O 1
ATOM 6010 N N . THR E 1 237 ? 162.42900 152.76600 118.01700 1.000 167.36000 227 THR G N 1
ATOM 6011 C CA . THR E 1 237 ? 161.61300 153.24900 116.87100 1.000 167.11000 227 THR G CA 1
ATOM 6012 C C . THR E 1 237 ? 160.36200 152.37500 116.74500 1.000 166.52000 227 THR G C 1
ATOM 6013 O O . THR E 1 237 ? 160.49700 151.13900 116.83500 1.000 163.76000 227 THR G O 1
ATOM 6017 N N . PHE E 1 238 ? 159.19500 152.99600 116.55200 1.000 167.96000 228 PHE G N 1
ATOM 6018 C CA . PHE E 1 238 ? 157.92200 152.23700 116.43200 1.000 166.66000 228 PHE G CA 1
ATOM 6019 C C . PHE E 1 238 ? 157.32900 152.45300 115.03600 1.000 165.84000 228 PHE G C 1
ATOM 6020 O O . PHE E 1 238 ? 158.11500 152.39600 114.07000 1.000 165.01000 228 PHE G O 1
ATOM 6028 N N . GLY E 1 248 ? 149.51200 151.12100 117.48900 1.000 150.18000 238 GLY G N 1
ATOM 6029 C CA . GLY E 1 248 ? 150.59600 150.16100 117.58700 1.000 151.67000 238 GLY G CA 1
ATOM 6030 C C . GLY E 1 248 ? 151.23400 150.13300 118.96000 1.000 154.18000 238 GLY G C 1
ATOM 6031 O O . GLY E 1 248 ? 150.58000 150.42100 119.96000 1.000 153.84000 238 GLY G O 1
ATOM 6032 N N . MET E 1 249 ? 152.52000 149.77900 119.01200 1.000 155.51000 239 MET G N 1
ATOM 6033 C CA . MET E 1 249 ? 153.22000 149.75700 120.29000 1.000 153.78000 239 MET G CA 1
ATOM 6034 C C . MET E 1 249 ? 153.57600 151.16200 120.76000 1.000 153.48000 239 MET G C 1
ATOM 6035 O O . MET E 1 249 ? 153.77700 151.37800 121.96000 1.000 155.93000 239 MET G O 1
ATOM 6040 N N . THR E 1 250 ? 153.63900 152.13400 119.84700 1.000 140.50000 240 THR G N 1
ATOM 6041 C CA . THR E 1 250 ? 153.90900 153.50300 120.27400 1.000 140.20000 240 THR G CA 1
ATOM 6042 C C . THR E 1 250 ? 152.78000 154.04200 121.14400 1.000 138.23000 240 THR G C 1
ATOM 6043 O O . THR E 1 250 ? 153.03400 154.76500 122.11400 1.000 136.27000 240 THR G O 1
ATOM 6047 N N . ALA E 1 251 ? 151.53000 153.69400 120.82800 1.000 131.83000 241 ALA G N 1
ATOM 6048 C CA . ALA E 1 251 ? 150.41800 154.08600 121.68800 1.000 131.57000 241 ALA G CA 1
ATOM 6049 C C . ALA E 1 251 ? 150.51800 153.41800 123.05200 1.000 133.09000 241 ALA G C 1
ATOM 6050 O O . ALA E 1 251 ? 150.23900 154.04600 124.08000 1.000 131.89000 241 ALA G O 1
ATOM 6052 N N . LYS E 1 252 ? 150.91700 152.14400 123.07900 1.000 131.80000 242 LYS G N 1
ATOM 6053 C CA . LYS E 1 252 ? 151.12100 151.45700 124.34900 1.000 129.53000 242 LYS G CA 1
ATOM 6054 C C . LYS E 1 252 ? 152.17900 152.15900 125.18500 1.000 128.42000 242 LYS G C 1
ATOM 6055 O O . LYS E 1 252 ? 151.99100 152.37000 126.38500 1.000 129.00000 242 LYS G O 1
ATOM 6061 N N . VAL E 1 253 ? 153.29700 152.53400 124.56300 1.000 127.12000 243 VAL G N 1
ATOM 6062 C CA . VAL E 1 253 ? 154.37600 153.18500 125.29600 1.000 125.83000 243 VAL G CA 1
ATOM 6063 C C . VAL E 1 253 ? 153.93700 154.55700 125.78600 1.000 126.03000 243 VAL G C 1
ATOM 6064 O O . VAL E 1 253 ? 154.26800 154.96600 126.90400 1.000 129.00000 243 VAL G O 1
ATOM 6068 N N . LYS E 1 254 ? 153.19100 155.29300 124.96200 1.000 123.33000 244 LYS G N 1
ATOM 6069 C CA . LYS E 1 254 ? 152.71600 156.60700 125.37700 1.000 124.49000 244 LYS G CA 1
ATOM 6070 C C . LYS E 1 254 ? 151.76700 156.49600 126.56500 1.000 129.44000 244 LYS G C 1
ATOM 6071 O O . LYS E 1 254 ? 151.88300 157.24900 127.54100 1.000 132.49000 244 LYS G O 1
ATOM 6077 N N . ALA E 1 255 ? 150.82900 155.54600 126.50800 1.000 122.45000 245 ALA G N 1
ATOM 6078 C CA . ALA E 1 255 ? 149.91000 155.34800 127.62500 1.000 117.13000 245 ALA G CA 1
ATOM 6079 C C . ALA E 1 255 ? 150.65200 154.89000 128.87100 1.000 116.54000 245 ALA G C 1
ATOM 6080 O O . ALA E 1 255 ? 150.32600 155.30900 129.98600 1.000 115.42000 245 ALA G O 1
ATOM 6082 N N . ALA E 1 256 ? 151.65400 154.02700 128.70200 1.000 123.31000 246 ALA G N 1
ATOM 6083 C CA . ALA E 1 256 ? 152.44400 153.58300 129.84200 1.000 124.87000 246 ALA G CA 1
ATOM 6084 C C . ALA E 1 256 ? 153.18800 154.74400 130.48300 1.000 125.80000 246 ALA G C 1
ATOM 6085 O O . ALA E 1 256 ? 153.24000 154.85000 131.71100 1.000 128.05000 246 ALA G O 1
ATOM 6087 N N . VAL E 1 257 ? 153.77900 155.62100 129.67200 1.000 123.24000 247 VAL G N 1
ATOM 6088 C CA . VAL E 1 257 ? 154.49900 156.76300 130.22800 1.000 121.56000 247 VAL G CA 1
ATOM 6089 C C . VAL E 1 257 ? 153.53700 157.69000 130.95400 1.000 125.01000 247 VAL G C 1
ATOM 6090 O O . VAL E 1 257 ? 153.83100 158.17800 132.05200 1.000 127.36000 247 VAL G O 1
ATOM 6094 N N . ASN E 1 258 ? 152.36600 157.93800 130.36300 1.000 119.73000 248 ASN G N 1
ATOM 6095 C CA . ASN E 1 258 ? 151.38700 158.80100 131.01400 1.000 116.58000 248 ASN G CA 1
ATOM 6096 C C . ASN E 1 258 ? 150.92300 158.21400 132.34200 1.000 115.75000 248 ASN G C 1
ATOM 6097 O O . ASN E 1 258 ? 150.77500 158.94000 133.33200 1.000 113.53000 248 ASN G O 1
ATOM 6102 N N . ALA E 1 259 ? 150.69000 156.90000 132.38700 1.000 110.54000 249 ALA G N 1
ATOM 6103 C CA . ALA E 1 259 ? 150.24200 156.27700 133.62900 1.000 110.32000 249 ALA G CA 1
ATOM 6104 C C . ALA E 1 259 ? 151.34500 156.26500 134.67900 1.000 109.83000 249 ALA G C 1
ATOM 6105 O O . ALA E 1 259 ? 151.10300 156.60500 135.84200 1.000 113.49000 249 ALA G O 1
ATOM 6107 N N . ALA E 1 260 ? 152.56300 155.88300 134.29400 1.000 106.22000 250 ALA G N 1
ATOM 6108 C CA . ALA E 1 260 ? 153.65700 155.80500 135.25000 1.000 106.80000 250 ALA G CA 1
ATOM 6109 C C . ALA E 1 260 ? 154.12000 157.17600 135.72000 1.000 111.19000 250 ALA G C 1
ATOM 6110 O O . ALA E 1 260 ? 154.76900 157.26700 136.76500 1.000 112.76000 250 ALA G O 1
ATOM 6112 N N . TYR E 1 261 ? 153.81700 158.23900 134.97200 1.000 121.91000 251 TYR G N 1
ATOM 6113 C CA . TYR E 1 261 ? 154.13500 159.58000 135.45200 1.000 120.58000 251 TYR G CA 1
ATOM 6114 C C . TYR E 1 261 ? 153.32200 159.93000 136.68800 1.000 121.38000 251 TYR G C 1
ATOM 6115 O O . TYR E 1 261 ? 153.82300 160.59700 137.60000 1.000 121.32000 251 TYR G O 1
ATOM 6124 N N . ALA E 1 262 ? 152.06800 159.49200 136.73800 1.000 109.48000 252 ALA G N 1
ATOM 6125 C CA . ALA E 1 262 ? 151.18400 159.83700 137.84200 1.000 110.51000 252 ALA G CA 1
ATOM 6126 C C . ALA E 1 262 ? 151.38800 158.96100 139.06800 1.000 112.52000 252 ALA G C 1
ATOM 6127 O O . ALA E 1 262 ? 150.72300 159.18500 140.08300 1.000 115.48000 252 ALA G O 1
ATOM 6129 N N . GLY E 1 263 ? 152.28100 157.97900 139.00600 1.000 103.65000 253 GLY G N 1
ATOM 6130 C CA . GLY E 1 263 ? 152.55800 157.14400 140.15400 1.000 100.63000 253 GLY G CA 1
ATOM 6131 C C . GLY E 1 263 ? 151.89500 155.78900 140.15100 1.000 98.33000 253 GLY G C 1
ATOM 6132 O O . GLY E 1 263 ? 151.71600 155.20500 141.22500 1.000 101.19000 253 GLY G O 1
ATOM 6133 N N . ILE E 1 264 ? 151.51100 155.27200 138.99100 1.000 85.76000 254 ILE G N 1
ATOM 6134 C CA . ILE E 1 264 ? 150.97000 153.92500 138.85900 1.000 86.63000 254 ILE G CA 1
ATOM 6135 C C . ILE E 1 264 ? 152.00000 153.08500 138.10700 1.000 92.75000 254 ILE G C 1
ATOM 6136 O O . ILE E 1 264 ? 152.22900 153.31700 136.91200 1.000 103.48000 254 ILE G O 1
ATOM 6141 N N . PRO E 1 265 ? 152.66100 152.13100 138.75600 1.000 71.62000 255 PRO G N 1
ATOM 6142 C CA . PRO E 1 265 ? 153.63300 151.30100 138.04400 1.000 70.50000 255 PRO G CA 1
ATOM 6143 C C . PRO E 1 265 ? 152.96200 150.48000 136.95700 1.000 75.38000 255 PRO G C 1
ATOM 6144 O O . PRO E 1 265 ? 151.87300 149.93900 137.14800 1.000 72.76000 255 PRO G O 1
ATOM 6148 N N . VAL E 1 266 ? 153.64200 150.36700 135.82000 1.000 75.69000 256 VAL G N 1
ATOM 6149 C CA . VAL E 1 266 ? 153.09000 149.75400 134.61800 1.000 70.10000 256 VAL G CA 1
ATOM 6150 C C . VAL E 1 266 ? 154.03500 148.66100 134.15300 1.000 77.20000 256 VAL G C 1
ATOM 6151 O O . VAL E 1 266 ? 155.24900 148.87500 134.08300 1.000 86.77000 256 VAL G O 1
ATOM 6155 N N . ILE E 1 267 ? 153.48400 147.49300 133.83800 1.000 61.61000 257 ILE G N 1
ATOM 6156 C CA . ILE E 1 267 ? 154.25400 146.34500 133.37900 1.000 57.81000 257 ILE G CA 1
ATOM 6157 C C . ILE E 1 267 ? 153.70300 145.92100 132.02800 1.000 70.13000 257 ILE G C 1
ATOM 6158 O O . ILE E 1 267 ? 152.50200 145.66000 131.90400 1.000 74.66000 257 ILE G O 1
ATOM 6163 N N . ILE E 1 268 ? 154.57100 145.85500 131.02300 1.000 84.10000 258 ILE G N 1
ATOM 6164 C CA . ILE E 1 268 ? 154.20400 145.37300 129.69700 1.000 79.43000 258 ILE G CA 1
ATOM 6165 C C . ILE E 1 268 ? 154.72600 143.95300 129.57900 1.000 88.11000 258 ILE G C 1
ATOM 6166 O O . ILE E 1 268 ? 155.93900 143.72900 129.58500 1.000 96.20000 258 ILE G O 1
ATOM 6171 N N . THR E 1 269 ? 153.82400 142.98600 129.46000 1.000 101.63000 259 THR G N 1
ATOM 6172 C CA . THR E 1 269 ? 154.22400 141.59000 129.47600 1.000 101.32000 259 THR G CA 1
ATOM 6173 C C . THR E 1 269 ? 153.45300 140.82900 128.41100 1.000 102.86000 259 THR G C 1
ATOM 6174 O O . THR E 1 269 ? 152.41200 141.27800 127.93000 1.000 104.94000 259 THR G O 1
ATOM 6178 N N . SER E 1 270 ? 153.98800 139.67100 128.03600 1.000 118.97000 260 SER G N 1
ATOM 6179 C CA . SER E 1 270 ? 153.41600 138.85900 126.97100 1.000 117.86000 260 SER G CA 1
ATOM 6180 C C . SER E 1 270 ? 152.35100 137.93000 127.53300 1.000 118.53000 260 SER G C 1
ATOM 6181 O O . SER E 1 270 ? 152.60000 137.19900 128.49400 1.000 120.83000 260 SER G O 1
ATOM 6184 N N . GLY E 1 271 ? 151.17200 137.95600 126.92600 1.000 120.62000 261 GLY G N 1
ATOM 6185 C CA . GLY E 1 271 ? 150.07100 137.12100 127.34300 1.000 122.39000 261 GLY G CA 1
ATOM 6186 C C . GLY E 1 271 ? 150.05400 135.74000 126.74800 1.000 121.91000 261 GLY G C 1
ATOM 6187 O O . GLY E 1 271 ? 149.12000 134.97400 127.00000 1.000 121.69000 261 GLY G O 1
ATOM 6188 N N . TYR E 1 272 ? 151.06500 135.39300 125.95300 1.000 117.60000 262 TYR G N 1
ATOM 6189 C CA . TYR E 1 272 ? 151.13700 134.06400 125.36300 1.000 115.65000 262 TYR G CA 1
ATOM 6190 C C . TYR E 1 272 ? 151.45500 132.98900 126.39100 1.000 117.33000 262 TYR G C 1
ATOM 6191 O O . TYR E 1 272 ? 151.26100 131.80200 126.10700 1.000 116.09000 262 TYR G O 1
ATOM 6200 N N . SER E 1 273 ? 151.94000 133.37000 127.56800 1.000 128.45000 263 SER G N 1
ATOM 6201 C CA . SER E 1 273 ? 152.27600 132.42900 128.62300 1.000 127.93000 263 SER G CA 1
ATOM 6202 C C . SER E 1 273 ? 151.25500 132.52200 129.75100 1.000 130.25000 263 SER G C 1
ATOM 6203 O O . SER E 1 273 ? 150.66900 133.57900 130.00000 1.000 127.00000 263 SER G O 1
ATOM 6206 N N . ALA E 1 274 ? 151.05000 131.40000 130.43600 1.000 140.27000 264 ALA G N 1
ATOM 6207 C CA . ALA E 1 274 ? 150.01300 131.29300 131.45300 1.000 140.74000 264 ALA G CA 1
ATOM 6208 C C . ALA E 1 274 ? 150.48200 131.67300 132.85200 1.000 140.06000 264 ALA G C 1
ATOM 6209 O O . ALA E 1 274 ? 149.65100 131.76000 133.76100 1.000 135.19000 264 ALA G O 1
ATOM 6211 N N . GLU E 1 275 ? 151.77900 131.90100 133.05100 1.000 145.89000 265 GLU G N 1
ATOM 6212 C CA . GLU E 1 275 ? 152.31300 132.19900 134.37300 1.000 144.22000 265 GLU G CA 1
ATOM 6213 C C . GLU E 1 275 ? 152.99900 133.55600 134.43700 1.000 142.69000 265 GLU G C 1
ATOM 6214 O O . GLU E 1 275 ? 153.66200 133.85600 135.43700 1.000 142.97000 265 GLU G O 1
ATOM 6220 N N . ASN E 1 276 ? 152.86000 134.38400 133.40200 1.000 121.42000 266 ASN G N 1
ATOM 6221 C CA . ASN E 1 276 ? 153.51300 135.68800 133.41400 1.000 119.88000 266 ASN G CA 1
ATOM 6222 C C . ASN E 1 276 ? 152.93000 136.59100 134.49300 1.000 121.73000 266 ASN G C 1
ATOM 6223 O O . ASN E 1 276 ? 153.67000 137.33300 135.15000 1.000 121.45000 266 ASN G O 1
ATOM 6228 N N . ILE E 1 277 ? 151.61100 136.54100 134.69400 1.000 112.17000 267 ILE G N 1
ATOM 6229 C CA . ILE E 1 277 ? 150.98700 137.37300 135.71900 1.000 111.58000 267 ILE G CA 1
ATOM 6230 C C . ILE E 1 277 ? 151.51100 137.00200 137.10000 1.000 113.31000 267 ILE G C 1
ATOM 6231 O O . ILE E 1 277 ? 151.82400 137.87700 137.91700 1.000 117.55000 267 ILE G O 1
ATOM 6236 N N . ASP E 1 278 ? 151.61500 135.70300 137.38800 1.000 114.85000 268 ASP G N 1
ATOM 6237 C CA . ASP E 1 278 ? 152.16300 135.29200 138.67500 1.000 115.70000 268 ASP G CA 1
ATOM 6238 C C . ASP E 1 278 ? 153.61200 135.73000 138.81700 1.000 117.72000 268 ASP G C 1
ATOM 6239 O O . ASP E 1 278 ? 154.03900 136.14500 139.89900 1.000 117.45000 268 ASP G O 1
ATOM 6244 N N . LYS E 1 279 ? 154.38400 135.64200 137.73300 1.000 117.77000 269 LYS G N 1
ATOM 6245 C CA . LYS E 1 279 ? 155.79100 136.01700 137.80000 1.000 118.49000 269 LYS G CA 1
ATOM 6246 C C . LYS E 1 279 ? 155.95800 137.49900 138.11100 1.000 118.97000 269 LYS G C 1
ATOM 6247 O O . LYS E 1 279 ? 156.79600 137.87300 138.93900 1.000 118.48000 269 LYS G O 1
ATOM 6253 N N . VAL E 1 280 ? 155.17600 138.36300 137.46000 1.000 112.43000 270 VAL G N 1
ATOM 6254 C CA . VAL E 1 280 ? 155.31000 139.79000 137.73800 1.000 111.28000 270 VAL G CA 1
ATOM 6255 C C . VAL E 1 280 ? 154.78300 140.11300 139.13000 1.000 111.60000 270 VAL G C 1
ATOM 6256 O O . VAL E 1 280 ? 155.35800 140.94000 139.84700 1.000 109.24000 270 VAL G O 1
ATOM 6260 N N . LEU E 1 281 ? 153.69300 139.46200 139.54300 1.000 109.20000 271 LEU G N 1
ATOM 6261 C CA . LEU E 1 281 ? 153.13100 139.72300 140.86400 1.000 105.55000 271 LEU G CA 1
ATOM 6262 C C . LEU E 1 281 ? 153.98800 139.16800 141.99300 1.000 108.16000 271 LEU G C 1
ATOM 6263 O O . LEU E 1 281 ? 153.79800 139.56500 143.14600 1.000 109.54000 271 LEU G O 1
ATOM 6268 N N . ARG E 1 282 ? 154.90900 138.25400 141.69900 1.000 116.76000 272 ARG G N 1
ATOM 6269 C CA . ARG E 1 282 ? 155.81800 137.73600 142.71000 1.000 113.54000 272 ARG G CA 1
ATOM 6270 C C . ARG E 1 282 ? 157.11600 138.52200 142.80100 1.000 113.06000 272 ARG G C 1
ATOM 6271 O O . ARG E 1 282 ? 157.90200 138.28300 143.72300 1.000 112.83000 272 ARG G O 1
ATOM 6279 N N . GLY E 1 283 ? 157.35800 139.45000 141.88300 1.000 116.90000 273 GLY G N 1
ATOM 6280 C CA . GLY E 1 283 ? 158.57000 140.23700 141.89100 1.000 117.16000 273 GLY G CA 1
ATOM 6281 C C . GLY E 1 283 ? 159.67600 139.75100 140.98400 1.000 117.77000 273 GLY G C 1
ATOM 6282 O O . GLY E 1 283 ? 160.79800 140.25700 141.08500 1.000 115.38000 273 GLY G O 1
ATOM 6283 N N . LEU E 1 284 ? 159.40300 138.79300 140.10600 1.000 124.47000 274 LEU G N 1
ATOM 6284 C CA . LEU E 1 284 ? 160.43100 138.28600 139.21400 1.000 125.38000 274 LEU G CA 1
ATOM 6285 C C . LEU E 1 284 ? 160.71900 139.28600 138.09800 1.000 126.84000 274 LEU G C 1
ATOM 6286 O O . LEU E 1 284 ? 159.95700 140.22400 137.85400 1.000 127.07000 274 LEU G O 1
ATOM 6291 N N . ARG E 1 285 ? 161.83900 139.07000 137.41400 1.000 129.52000 275 ARG G N 1
ATOM 6292 C CA . ARG E 1 285 ? 162.25300 139.92300 136.30200 1.000 127.73000 275 ARG G CA 1
ATOM 6293 C C . ARG E 1 285 ? 161.54500 139.44200 135.04400 1.000 127.38000 275 ARG G C 1
ATOM 6294 O O . ARG E 1 285 ? 162.03800 138.57800 134.31800 1.000 128.36000 275 ARG G O 1
ATOM 6302 N N . VAL E 1 286 ? 160.37200 140.00800 134.77600 1.000 119.33000 276 VAL G N 1
ATOM 6303 C CA . VAL E 1 286 ? 159.59100 139.65900 133.59600 1.000 121.56000 276 VAL G CA 1
ATOM 6304 C C . VAL E 1 286 ? 158.95500 140.92300 133.03400 1.000 121.08000 276 VAL G C 1
ATOM 6305 O O . VAL E 1 286 ? 158.59300 141.83600 133.78300 1.000 122.15000 276 VAL G O 1
ATOM 6309 N N . GLY E 1 287 ? 158.84800 140.98600 131.71100 1.000 108.55000 277 GLY G N 1
ATOM 6310 C CA . GLY E 1 287 ? 158.22900 142.11900 131.06300 1.000 103.74000 277 GLY G CA 1
ATOM 6311 C C . GLY E 1 287 ? 159.10500 143.35900 131.10400 1.000 105.77000 277 GLY G C 1
ATOM 6312 O O . GLY E 1 287 ? 160.28500 143.32400 131.44300 1.000 107.44000 277 GLY G O 1
ATOM 6313 N N . THR E 1 288 ? 158.48900 144.47700 130.73900 1.000 111.83000 278 THR G N 1
ATOM 6314 C CA . THR E 1 288 ? 159.12400 145.78500 130.78600 1.000 113.32000 278 THR G CA 1
ATOM 6315 C C . THR E 1 288 ? 158.43000 146.63900 131.83500 1.000 111.94000 278 THR G C 1
ATOM 6316 O O . THR E 1 288 ? 157.19800 146.71100 131.86500 1.000 109.88000 278 THR G O 1
ATOM 6320 N N . LEU E 1 289 ? 159.21700 147.28100 132.68800 1.000 110.27000 279 LEU G N 1
ATOM 6321 C CA . LEU E 1 289 ? 158.70200 148.03600 133.81800 1.000 105.56000 279 LEU G CA 1
ATOM 6322 C C . LEU E 1 289 ? 158.70300 149.52600 133.51200 1.000 111.73000 279 LEU G C 1
ATOM 6323 O O . LEU E 1 289 ? 159.66000 150.05400 132.94100 1.000 116.83000 279 LEU G O 1
ATOM 6328 N N . PHE E 1 290 ? 157.61900 150.19700 133.89400 1.000 109.04000 280 PHE G N 1
ATOM 6329 C CA . PHE E 1 290 ? 157.45800 151.64100 133.74300 1.000 108.12000 280 PHE G CA 1
ATOM 6330 C C . PHE E 1 290 ? 157.18700 152.21200 135.12800 1.000 109.49000 280 PHE G C 1
ATOM 6331 O O . PHE E 1 290 ? 156.04800 152.17600 135.60100 1.000 110.26000 280 PHE G O 1
ATOM 6339 N N . HIS E 1 291 ? 158.21600 152.73300 135.78500 1.000 136.98000 281 HIS G N 1
ATOM 6340 C CA . HIS E 1 291 ? 158.07200 153.26200 137.13300 1.000 140.39000 281 HIS G CA 1
ATOM 6341 C C . HIS E 1 291 ? 158.74300 154.62100 137.24000 1.000 141.63000 281 HIS G C 1
ATOM 6342 O O . HIS E 1 291 ? 159.84400 154.82200 136.72200 1.000 141.75000 281 HIS G O 1
ATOM 6349 N N . GLN E 1 292 ? 158.07000 155.55200 137.91800 1.000 153.40000 282 GLN G N 1
ATOM 6350 C CA . GLN E 1 292 ? 158.62900 156.88600 138.10100 1.000 153.68000 282 GLN G CA 1
ATOM 6351 C C . GLN E 1 292 ? 159.74300 156.89300 139.14100 1.000 155.89000 282 GLN G C 1
ATOM 6352 O O . GLN E 1 292 ? 160.73200 157.61800 138.98800 1.000 157.44000 282 GLN G O 1
ATOM 6358 N N . ASP E 1 293 ? 159.59800 156.10300 140.20500 1.000 167.54000 283 ASP G N 1
ATOM 6359 C CA . ASP E 1 293 ? 160.61900 156.06200 141.24500 1.000 169.47000 283 ASP G CA 1
ATOM 6360 C C . ASP E 1 293 ? 161.82900 155.24700 140.80800 1.000 167.21000 283 ASP G C 1
ATOM 6361 O O . ASP E 1 293 ? 162.96800 155.59900 141.13200 1.000 166.10000 283 ASP G O 1
ATOM 6366 N N . ALA E 1 294 ? 161.59800 154.15600 140.07500 1.000 160.50000 284 ALA G N 1
ATOM 6367 C CA . ALA E 1 294 ? 162.70500 153.31600 139.63400 1.000 161.38000 284 ALA G CA 1
ATOM 6368 C C . ALA E 1 294 ? 163.61400 154.05900 138.66500 1.000 163.19000 284 ALA G C 1
ATOM 6369 O O . ALA E 1 294 ? 164.84300 153.97300 138.76700 1.000 161.63000 284 ALA G O 1
ATOM 6371 N N . ARG E 1 295 ? 163.03200 154.79500 137.72000 1.000 166.96000 285 ARG G N 1
ATOM 6372 C CA . ARG E 1 295 ? 163.84100 155.51900 136.75100 1.000 165.74000 285 ARG G CA 1
ATOM 6373 C C . ARG E 1 295 ? 164.62300 156.62900 137.44400 1.000 164.79000 285 ARG G C 1
ATOM 6374 O O . ARG E 1 295 ? 164.10900 157.31900 138.32800 1.000 163.97000 285 ARG G O 1
ATOM 6382 N N . LEU E 1 296 ? 165.88300 156.78200 137.05100 1.000 161.34000 286 LEU G N 1
ATOM 6383 C CA . LEU E 1 296 ? 166.76400 157.76100 137.67400 1.000 160.91000 286 LEU G CA 1
ATOM 6384 C C . LEU E 1 296 ? 167.46700 158.61100 136.62300 1.000 158.73000 286 LEU G C 1
ATOM 6385 O O . LEU E 1 296 ? 168.02000 158.08700 135.65700 1.000 159.50000 286 LEU G O 1
ATOM 6390 N N . TYR F 1 82 ? 120.44500 122.45000 88.07500 1.000 99.89000 72 TYR D N 1
ATOM 6391 C CA . TYR F 1 82 ? 121.53700 123.45300 88.14500 1.000 103.21000 72 TYR D CA 1
ATOM 6392 C C . TYR F 1 82 ? 120.97300 124.77900 88.64400 1.000 107.68000 72 TYR D C 1
ATOM 6393 O O . TYR F 1 82 ? 121.38300 125.23300 89.72000 1.000 110.63000 72 TYR D O 1
ATOM 6402 N N . ARG F 1 83 ? 120.03600 125.36300 87.89800 1.000 104.11000 73 ARG D N 1
ATOM 6403 C CA . ARG F 1 83 ? 119.51800 126.70700 88.26200 1.000 103.24000 73 ARG D CA 1
ATOM 6404 C C . ARG F 1 83 ? 119.06200 126.70200 89.72200 1.000 103.41000 73 ARG D C 1
ATOM 6405 O O . ARG F 1 83 ? 119.37800 127.66300 90.43300 1.000 106.31000 73 ARG D O 1
ATOM 6413 N N . GLN F 1 84 ? 118.36000 125.66000 90.15600 1.000 105.76000 74 GLN D N 1
ATOM 6414 C CA . GLN F 1 84 ? 117.82800 125.65900 91.54200 1.000 106.78000 74 GLN D CA 1
ATOM 6415 C C . GLN F 1 84 ? 118.99600 125.85400 92.50900 1.000 106.79000 74 GLN D C 1
ATOM 6416 O O . GLN F 1 84 ? 118.83500 126.59700 93.48700 1.000 106.64000 74 GLN D O 1
ATOM 6422 N N . LEU F 1 85 ? 120.14700 125.26200 92.19700 1.000 100.49000 75 LEU D N 1
ATOM 6423 C CA . LEU F 1 85 ? 121.33200 125.39400 93.08000 1.000 100.34000 75 LEU D CA 1
ATOM 6424 C C . LEU F 1 85 ? 122.00300 126.74900 92.82700 1.000 105.58000 75 LEU D C 1
ATOM 6425 O O . LEU F 1 85 ? 122.34100 127.42500 93.81300 1.000 108.62000 75 LEU D O 1
ATOM 6430 N N . VAL F 1 86 ? 122.18000 127.13900 91.56100 1.000 108.01000 76 VAL D N 1
ATOM 6431 C CA . VAL F 1 86 ? 122.91000 128.40600 91.25300 1.000 103.61000 76 VAL D CA 1
ATOM 6432 C C . VAL F 1 86 ? 122.16900 129.57000 91.91200 1.000 104.61000 76 VAL D C 1
ATOM 6433 O O . VAL F 1 86 ? 122.81800 130.36100 92.61100 1.000 111.09000 76 VAL D O 1
ATOM 6437 N N . ASN F 1 87 ? 120.85500 129.65700 91.70600 1.000 107.82000 77 ASN D N 1
ATOM 6438 C CA . ASN F 1 87 ? 120.06500 130.77800 92.27600 1.000 109.70000 77 ASN D CA 1
ATOM 6439 C C . ASN F 1 87 ? 119.54100 130.36600 93.65100 1.000 109.31000 77 ASN D C 1
ATOM 6440 O O . ASN F 1 87 ? 118.40800 130.74700 93.98600 1.000 111.63000 77 ASN D O 1
ATOM 6445 N N . SER F 1 88 ? 120.34600 129.62300 94.40900 1.000 109.37000 78 SER D N 1
ATOM 6446 C CA . SER F 1 88 ? 119.92800 129.27400 95.78800 1.000 111.66000 78 SER D CA 1
ATOM 6447 C C . SER F 1 88 ? 120.93500 129.82000 96.79900 1.000 114.59000 78 SER D C 1
ATOM 6448 O O . SER F 1 88 ? 122.02300 130.25600 96.37800 1.000 116.96000 78 SER D O 1
ATOM 6451 N N . SER F 1 89 ? 120.58100 129.76900 98.07800 1.000 103.81000 79 SER D N 1
ATOM 6452 C CA . SER F 1 89 ? 121.44800 130.27800 99.17600 1.000 107.10000 79 SER D CA 1
ATOM 6453 C C . SER F 1 89 ? 121.86200 129.12100 100.08600 1.000 107.91000 79 SER D C 1
ATOM 6454 O O . SER F 1 89 ? 121.25500 128.04700 99.95300 1.000 106.06000 79 SER D O 1
ATOM 6457 N N . PHE F 1 90 ? 122.83400 129.30100 100.98100 1.000 102.88000 80 PHE D N 1
ATOM 6458 C CA . PHE F 1 90 ? 123.28000 128.13200 101.78700 1.000 95.95000 80 PHE D CA 1
ATOM 6459 C C . PHE F 1 90 ? 122.15600 127.68300 102.72700 1.000 93.17000 80 PHE D C 1
ATOM 6460 O O . PHE F 1 90 ? 121.94800 126.46400 102.86400 1.000 99.30000 80 PHE D O 1
ATOM 6468 N N . ALA F 1 91 ? 121.45400 128.63100 103.35100 1.000 94.10000 81 ALA D N 1
ATOM 6469 C CA . ALA F 1 91 ? 120.39900 128.28600 104.33600 1.000 94.88000 81 ALA D CA 1
ATOM 6470 C C . ALA F 1 91 ? 119.19700 127.60500 103.67200 1.000 101.25000 81 ALA D C 1
ATOM 6471 O O . ALA F 1 91 ? 118.52400 126.82500 104.35800 1.000 101.56000 81 ALA D O 1
ATOM 6473 N N . ASP F 1 92 ? 118.90400 127.92700 102.41100 1.000 114.11000 82 ASP D N 1
ATOM 6474 C CA . ASP F 1 92 ? 117.79200 127.24400 101.69800 1.000 115.20000 82 ASP D CA 1
ATOM 6475 C C . ASP F 1 92 ? 118.11900 125.75200 101.63000 1.000 114.73000 82 ASP D C 1
ATOM 6476 O O . ASP F 1 92 ? 117.24500 124.93600 101.96700 1.000 114.98000 82 ASP D O 1
ATOM 6481 N N . LEU F 1 93 ? 119.34100 125.42300 101.22000 1.000 99.46000 83 LEU D N 1
ATOM 6482 C CA . LEU F 1 93 ? 119.78500 124.00900 101.15000 1.000 96.91000 83 LEU D CA 1
ATOM 6483 C C . LEU F 1 93 ? 119.67400 123.36800 102.53800 1.000 101.07000 83 LEU D C 1
ATOM 6484 O O . LEU F 1 93 ? 119.32100 122.17600 102.58300 1.000 98.42000 83 LEU D O 1
ATOM 6489 N N . GLN F 1 94 ? 119.99600 124.09500 103.60700 1.000 107.59000 84 GLN D N 1
ATOM 6490 C CA . GLN F 1 94 ? 120.01400 123.46100 104.95400 1.000 101.27000 84 GLN D CA 1
ATOM 6491 C C . GLN F 1 94 ? 118.64700 122.82500 105.23400 1.000 105.80000 84 GLN D C 1
ATOM 6492 O O . GLN F 1 94 ? 118.49900 122.19400 106.29700 1.000 105.70000 84 GLN D O 1
ATOM 6498 N N . LYS F 1 95 ? 117.69500 122.97200 104.30800 1.000 122.32000 85 LYS D N 1
ATOM 6499 C CA . LYS F 1 95 ? 116.32300 122.43100 104.52100 1.000 121.38000 85 LYS D CA 1
ATOM 6500 C C . LYS F 1 95 ? 116.07000 121.27900 103.54000 1.000 122.40000 85 LYS D C 1
ATOM 6501 O O . LYS F 1 95 ? 116.75400 121.23500 102.50100 1.000 120.10000 85 LYS D O 1
ATOM 6507 N N . PRO F 1 96 ? 115.12300 120.34900 103.80100 1.000 125.74000 86 PRO D N 1
ATOM 6508 C CA . PRO F 1 96 ? 114.81000 119.27900 102.84800 1.000 122.29000 86 PRO D CA 1
ATOM 6509 C C . PRO F 1 96 ? 114.43300 119.85300 101.47400 1.000 120.43000 86 PRO D C 1
ATOM 6510 O O . PRO F 1 96 ? 113.46400 120.59100 101.42700 1.000 120.74000 86 PRO D O 1
ATOM 6514 N N . ASP G 1 15 ? 90.64800 112.95200 140.82500 1.000 144.75000 5 ASP H N 1
ATOM 6515 C CA . ASP G 1 15 ? 89.33500 112.43100 141.17900 1.000 144.98000 5 ASP H CA 1
ATOM 6516 C C . ASP G 1 15 ? 89.39400 111.68400 142.50100 1.000 144.13000 5 ASP H C 1
ATOM 6517 O O . ASP G 1 15 ? 89.99200 112.15200 143.46800 1.000 145.30000 5 ASP H O 1
ATOM 6522 N N . ARG G 1 16 ? 88.75900 110.51400 142.52800 1.000 138.14000 6 ARG H N 1
ATOM 6523 C CA . ARG G 1 16 ? 88.83700 109.60900 143.66500 1.000 139.88000 6 ARG H CA 1
ATOM 6524 C C . ARG G 1 16 ? 89.77000 108.43400 143.42100 1.000 140.86000 6 ARG H C 1
ATOM 6525 O O . ARG G 1 16 ? 90.34200 107.90200 144.37800 1.000 140.55000 6 ARG H O 1
ATOM 6533 N N . SER G 1 17 ? 89.93900 108.02200 142.16700 1.000 129.49000 7 SER H N 1
ATOM 6534 C CA . SER G 1 17 ? 90.79600 106.89700 141.82400 1.000 128.18000 7 SER H CA 1
ATOM 6535 C C . SER G 1 17 ? 92.22900 107.30900 141.52300 1.000 126.07000 7 SER H C 1
ATOM 6536 O O . SER G 1 17 ? 93.06900 106.43600 141.28900 1.000 129.78000 7 SER H O 1
ATOM 6539 N N . ARG G 1 18 ? 92.52900 108.60600 141.50700 1.000 108.09000 8 ARG H N 1
ATOM 6540 C CA . ARG G 1 18 ? 93.90100 109.08600 141.41400 1.000 109.97000 8 ARG H CA 1
ATOM 6541 C C . ARG G 1 18 ? 94.42700 109.55300 142.76500 1.000 115.28000 8 ARG H C 1
ATOM 6542 O O . ARG G 1 18 ? 95.18000 110.52800 142.84100 1.000 115.39000 8 ARG H O 1
ATOM 6550 N N . ALA G 1 19 ? 94.03700 108.87000 143.83900 1.000 117.66000 9 ALA H N 1
ATOM 6551 C CA . ALA G 1 19 ? 94.47500 109.23500 145.17700 1.000 115.33000 9 ALA H CA 1
ATOM 6552 C C . ALA G 1 19 ? 95.86900 108.72500 145.51000 1.000 115.92000 9 ALA H C 1
ATOM 6553 O O . ALA G 1 19 ? 96.40500 109.09200 146.56000 1.000 114.92000 9 ALA H O 1
ATOM 6555 N N . PHE G 1 20 ? 96.47000 107.89800 144.65800 1.000 109.29000 10 PHE H N 1
ATOM 6556 C CA . PHE G 1 20 ? 97.81600 107.41100 144.92700 1.000 106.24000 10 PHE H CA 1
ATOM 6557 C C . PHE G 1 20 ? 98.88200 108.46000 144.64900 1.000 108.08000 10 PHE H C 1
ATOM 6558 O O . PHE G 1 20 ? 100.06300 108.19700 144.89700 1.000 108.02000 10 PHE H O 1
ATOM 6566 N N . ALA G 1 21 ? 98.50300 109.62600 144.13200 1.000 111.75000 11 ALA H N 1
ATOM 6567 C CA . ALA G 1 21 ? 99.45200 110.68600 143.82800 1.000 111.72000 11 ALA H CA 1
ATOM 6568 C C . ALA G 1 21 ? 99.89700 111.45800 145.06200 1.000 114.65000 11 ALA H C 1
ATOM 6569 O O . ALA G 1 21 ? 100.48600 112.53300 144.92200 1.000 116.37000 11 ALA H O 1
ATOM 6571 N N . ARG G 1 22 ? 99.62700 110.94400 146.26000 1.000 125.47000 12 ARG H N 1
ATOM 6572 C CA . ARG G 1 22 ? 100.06000 111.58900 147.49200 1.000 124.48000 12 ARG H CA 1
ATOM 6573 C C . ARG G 1 22 ? 101.25700 110.91000 148.14000 1.000 126.90000 12 ARG H C 1
ATOM 6574 O O . ARG G 1 22 ? 102.08800 111.59600 148.74200 1.000 127.03000 12 ARG H O 1
ATOM 6582 N N . ASP G 1 23 ? 101.37300 109.58800 148.03300 1.000 124.52000 13 ASP H N 1
ATOM 6583 C CA . ASP G 1 23 ? 102.52900 108.86500 148.54800 1.000 121.76000 13 ASP H CA 1
ATOM 6584 C C . ASP G 1 23 ? 103.62000 108.68600 147.50200 1.000 118.86000 13 ASP H C 1
ATOM 6585 O O . ASP G 1 23 ? 104.60500 107.99100 147.76400 1.000 117.22000 13 ASP H O 1
ATOM 6590 N N . VAL G 1 24 ? 103.45700 109.28600 146.32300 1.000 102.17000 14 VAL H N 1
ATOM 6591 C CA . VAL G 1 24 ? 104.46600 109.18500 145.28000 1.000 100.34000 14 VAL H CA 1
ATOM 6592 C C . VAL G 1 24 ? 105.75600 109.82700 145.76300 1.000 100.12000 14 VAL H C 1
ATOM 6593 O O . VAL G 1 24 ? 105.76700 110.97800 146.21400 1.000 99.16000 14 VAL H O 1
ATOM 6597 N N . LYS G 1 25 ? 106.84800 109.08000 145.68100 1.000 87.95000 15 LYS H N 1
ATOM 6598 C CA . LYS G 1 25 ? 108.16300 109.55700 146.08900 1.000 86.29000 15 LYS H CA 1
ATOM 6599 C C . LYS G 1 25 ? 109.18600 109.51300 144.97000 1.000 85.62000 15 LYS H C 1
ATOM 6600 O O . LYS G 1 25 ? 109.99700 110.43100 144.84900 1.000 91.40000 15 LYS H O 1
ATOM 6606 N N . ARG G 1 26 ? 109.17700 108.46900 144.15100 1.000 77.20000 16 ARG H N 1
ATOM 6607 C CA . ARG G 1 26 ? 110.05900 108.36300 142.99900 1.000 85.56000 16 ARG H CA 1
ATOM 6608 C C . ARG G 1 26 ? 109.22200 108.39700 141.73100 1.000 88.48000 16 ARG H C 1
ATOM 6609 O O . ARG G 1 26 ? 108.18700 107.73100 141.65000 1.000 94.17000 16 ARG H O 1
ATOM 6617 N N . ILE G 1 27 ? 109.66400 109.18000 140.75300 1.000 69.06000 17 ILE H N 1
ATOM 6618 C CA . ILE G 1 27 ? 108.96600 109.34700 139.48600 1.000 63.80000 17 ILE H CA 1
ATOM 6619 C C . ILE G 1 27 ? 109.94300 109.04900 138.36400 1.000 69.01000 17 ILE H C 1
ATOM 6620 O O . ILE G 1 27 ? 111.07500 109.54100 138.38200 1.000 81.96000 17 ILE H O 1
ATOM 6625 N N . VAL G 1 28 ? 109.51700 108.24800 137.39300 1.000 53.64000 18 VAL H N 1
ATOM 6626 C CA . VAL G 1 28 ? 110.31200 107.97100 136.20300 1.000 52.96000 18 VAL H CA 1
ATOM 6627 C C . VAL G 1 28 ? 109.64200 108.67500 135.03600 1.000 56.95000 18 VAL H C 1
ATOM 6628 O O . VAL G 1 28 ? 108.60000 108.22600 134.54700 1.000 67.99000 18 VAL H O 1
ATOM 6632 N N . VAL G 1 29 ? 110.24000 109.76700 134.57800 1.000 56.51000 19 VAL H N 1
ATOM 6633 C CA . VAL G 1 29 ? 109.66400 110.60300 133.53500 1.000 52.79000 19 VAL H CA 1
ATOM 6634 C C . VAL G 1 29 ? 110.35700 110.27900 132.22500 1.000 65.65000 19 VAL H C 1
ATOM 6635 O O . VAL G 1 29 ? 111.58200 110.38900 132.12200 1.000 81.98000 19 VAL H O 1
ATOM 6639 N N . LYS G 1 30 ? 109.58300 109.89600 131.21800 1.000 60.03000 20 LYS H N 1
ATOM 6640 C CA . LYS G 1 30 ? 110.10700 109.58800 129.89700 1.000 57.28000 20 LYS H CA 1
ATOM 6641 C C . LYS G 1 30 ? 109.65400 110.66500 128.92600 1.000 69.65000 20 LYS H C 1
ATOM 6642 O O . LYS G 1 30 ? 108.45800 110.94700 128.83600 1.000 88.31000 20 LYS H O 1
ATOM 6648 N N . VAL G 1 31 ? 110.59600 111.26300 128.20100 1.000 66.54000 21 VAL H N 1
ATOM 6649 C CA . VAL G 1 31 ? 110.29100 112.32700 127.25000 1.000 67.04000 21 VAL H CA 1
ATOM 6650 C C . VAL G 1 31 ? 110.29000 111.74000 125.84700 1.000 72.13000 21 VAL H C 1
ATOM 6651 O O . VAL G 1 31 ? 111.16800 110.94500 125.49400 1.000 81.18000 21 VAL H O 1
ATOM 6655 N N . GLY G 1 32 ? 109.29000 112.09500 125.05800 1.000 87.47000 22 GLY H N 1
ATOM 6656 C CA . GLY G 1 32 ? 109.17900 111.54300 123.72800 1.000 91.51000 22 GLY H CA 1
ATOM 6657 C C . GLY G 1 32 ? 110.05300 112.26200 122.72200 1.000 90.70000 22 GLY H C 1
ATOM 6658 O O . GLY G 1 32 ? 110.68800 113.27200 123.01000 1.000 92.91000 22 GLY H O 1
ATOM 6659 N N . THR G 1 33 ? 110.09400 111.70600 121.51100 1.000 96.32000 23 THR H N 1
ATOM 6660 C CA . THR G 1 33 ? 110.77900 112.38800 120.42000 1.000 95.33000 23 THR H CA 1
ATOM 6661 C C . THR G 1 33 ? 109.98000 113.59100 119.94400 1.000 95.87000 23 THR H C 1
ATOM 6662 O O . THR G 1 33 ? 110.55500 114.61300 119.56000 1.000 100.80000 23 THR H O 1
ATOM 6666 N N . ALA G 1 34 ? 108.65200 113.48800 119.96100 1.000 92.97000 24 ALA H N 1
ATOM 6667 C CA . ALA G 1 34 ? 107.80700 114.59800 119.54700 1.000 95.01000 24 ALA H CA 1
ATOM 6668 C C . ALA G 1 34 ? 107.84200 115.76000 120.52500 1.000 97.99000 24 ALA H C 1
ATOM 6669 O O . ALA G 1 34 ? 107.34200 116.83700 120.19200 1.000 96.75000 24 ALA H O 1
ATOM 6671 N N . VAL G 1 35 ? 108.40200 115.56700 121.71400 1.000 93.34000 25 VAL H N 1
ATOM 6672 C CA . VAL G 1 35 ? 108.53100 116.63100 122.69800 1.000 89.20000 25 VAL H CA 1
ATOM 6673 C C . VAL G 1 35 ? 109.89900 117.29800 122.62600 1.000 90.81000 25 VAL H C 1
ATOM 6674 O O . VAL G 1 35 ? 110.01900 118.49900 122.86400 1.000 91.59000 25 VAL H O 1
ATOM 6678 N N . VAL G 1 36 ? 110.93800 116.54500 122.27100 1.000 93.68000 26 VAL H N 1
ATOM 6679 C CA . VAL G 1 36 ? 112.28400 117.10600 122.24300 1.000 87.11000 26 VAL H CA 1
ATOM 6680 C C . VAL G 1 36 ? 112.51800 117.90700 120.97000 1.000 94.68000 26 VAL H C 1
ATOM 6681 O O . VAL G 1 36 ? 112.89000 119.08300 121.02400 1.000 101.64000 26 VAL H O 1
ATOM 6685 N N . THR G 1 37 ? 112.31200 117.29600 119.80700 1.000 103.95000 27 THR H N 1
ATOM 6686 C CA . THR G 1 37 ? 112.67700 117.92200 118.54200 1.000 105.63000 27 THR H CA 1
ATOM 6687 C C . THR G 1 37 ? 111.53800 118.78500 118.01900 1.000 103.73000 27 THR H C 1
ATOM 6688 O O . THR G 1 37 ? 110.41400 118.30700 117.84800 1.000 99.40000 27 THR H O 1
ATOM 6692 N N . GLY G 1 38 ? 111.84300 120.04300 117.74300 1.000 110.17000 28 GLY H N 1
ATOM 6693 C CA . GLY G 1 38 ? 110.88100 120.98700 117.21500 1.000 111.74000 28 GLY H CA 1
ATOM 6694 C C . GLY G 1 38 ? 110.87400 121.01300 115.70500 1.000 113.66000 28 GLY H C 1
ATOM 6695 O O . GLY G 1 38 ? 111.21100 120.02900 115.04100 1.000 112.29000 28 GLY H O 1
ATOM 6696 N N . LYS G 1 39 ? 110.48000 122.15500 115.15200 1.000 124.53000 29 LYS H N 1
ATOM 6697 C CA . LYS G 1 39 ? 110.41500 122.29100 113.70500 1.000 124.91000 29 LYS H CA 1
ATOM 6698 C C . LYS G 1 39 ? 111.81600 122.37200 113.11100 1.000 123.16000 29 LYS H C 1
ATOM 6699 O O . LYS G 1 39 ? 112.72400 122.97100 113.69200 1.000 122.56000 29 LYS H O 1
ATOM 6705 N N . GLY G 1 40 ? 111.98900 121.75000 111.94900 1.000 123.97000 30 GLY H N 1
ATOM 6706 C CA . GLY G 1 40 ? 113.27300 121.73500 111.28300 1.000 125.90000 30 GLY H CA 1
ATOM 6707 C C . GLY G 1 40 ? 114.26500 120.73100 111.82000 1.000 126.31000 30 GLY H C 1
ATOM 6708 O O . GLY G 1 40 ? 115.41600 120.72200 111.36800 1.000 125.48000 30 GLY H O 1
ATOM 6709 N N . GLY G 1 41 ? 113.86400 119.88800 112.76700 1.000 109.62000 31 GLY H N 1
ATOM 6710 C CA . GLY G 1 41 ? 114.75900 118.92000 113.35900 1.000 106.15000 31 GLY H CA 1
ATOM 6711 C C . GLY G 1 41 ? 115.64000 119.45800 114.46100 1.000 109.87000 31 GLY H C 1
ATOM 6712 O O . GLY G 1 41 ? 116.38300 118.68300 115.07000 1.000 109.03000 31 GLY H O 1
ATOM 6713 N N . ARG G 1 42 ? 115.57800 120.75400 114.74300 1.000 105.80000 32 ARG H N 1
ATOM 6714 C CA . ARG G 1 42 ? 116.39300 121.35000 115.78500 1.000 104.09000 32 ARG H CA 1
ATOM 6715 C C . ARG G 1 42 ? 115.76500 121.08500 117.15000 1.000 104.85000 32 ARG H C 1
ATOM 6716 O O . ARG G 1 42 ? 114.70800 120.46300 117.26800 1.000 102.07000 32 ARG H O 1
ATOM 6724 N N . LEU G 1 43 ? 116.42700 121.55800 118.19900 1.000 94.46000 33 LEU H N 1
ATOM 6725 C CA . LEU G 1 43 ? 115.89800 121.40300 119.54500 1.000 88.84000 33 LEU H CA 1
ATOM 6726 C C . LEU G 1 43 ? 114.68000 122.29200 119.74100 1.000 93.37000 33 LEU H C 1
ATOM 6727 O O . LEU G 1 43 ? 114.61500 123.40500 119.21500 1.000 99.00000 33 LEU H O 1
ATOM 6732 N N . ALA G 1 44 ? 113.70600 121.79300 120.49400 1.000 90.58000 34 ALA H N 1
ATOM 6733 C CA . ALA G 1 44 ? 112.58000 122.60700 120.94100 1.000 89.76000 34 ALA H CA 1
ATOM 6734 C C . ALA G 1 44 ? 112.98500 123.21400 122.27300 1.000 89.56000 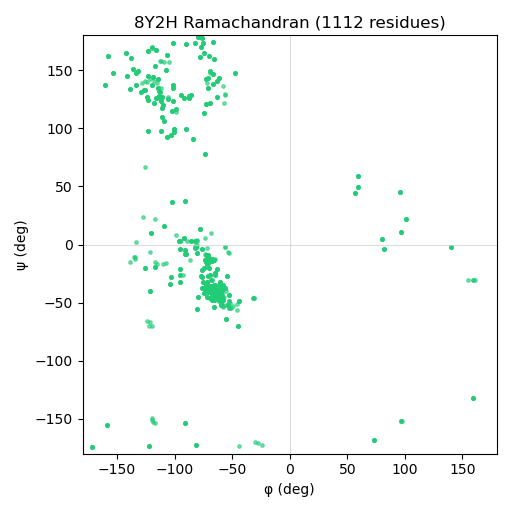34 ALA H C 1
ATOM 6735 O O . ALA G 1 44 ? 112.92000 122.55700 123.31200 1.000 94.45000 34 ALA H O 1
ATOM 6737 N N . LEU G 1 45 ? 113.42700 124.47000 122.24000 1.000 84.21000 35 LEU H N 1
ATOM 6738 C CA . LEU G 1 45 ? 113.99000 125.08000 123.43800 1.000 84.29000 35 LEU H CA 1
ATOM 6739 C C . LEU G 1 45 ? 112.91200 125.43000 124.45200 1.000 90.61000 35 LEU H C 1
ATOM 6740 O O . LEU G 1 45 ? 113.12800 125.29200 125.65800 1.000 99.96000 35 LEU H O 1
ATOM 6745 N N . GLY G 1 46 ? 111.75200 125.89900 123.99300 1.000 78.13000 36 GLY H N 1
ATOM 6746 C CA . GLY G 1 46 ? 110.70300 126.26800 124.93000 1.000 77.11000 36 GLY H CA 1
ATOM 6747 C C . GLY G 1 46 ? 110.16100 125.08000 125.70000 1.000 82.32000 36 GLY H C 1
ATOM 6748 O O . GLY G 1 46 ? 110.03300 125.12200 126.92800 1.000 86.81000 36 GLY H O 1
ATOM 6749 N N . ARG G 1 47 ? 109.85400 123.99600 124.99000 1.000 87.40000 37 ARG H N 1
ATOM 6750 C CA . ARG G 1 47 ? 109.27400 122.82000 125.62800 1.000 83.10000 37 ARG H CA 1
ATOM 6751 C C . ARG G 1 47 ? 110.26000 122.17500 126.58900 1.000 83.01000 37 ARG H C 1
ATOM 6752 O O . ARG G 1 47 ? 109.91600 121.87000 127.73700 1.000 87.56000 37 ARG H O 1
ATOM 6760 N N . LEU G 1 48 ? 111.49800 121.97200 126.14100 1.000 80.56000 38 LEU H N 1
ATOM 6761 C CA . LEU G 1 48 ? 112.50500 121.37800 127.00700 1.000 82.00000 38 LEU H CA 1
ATOM 6762 C C . LEU G 1 48 ? 112.85600 122.28600 128.17500 1.000 84.10000 38 LEU H C 1
ATOM 6763 O O . LEU G 1 48 ? 113.12200 121.79600 129.27300 1.000 91.76000 38 LEU H O 1
ATOM 6768 N N . GLY G 1 49 ? 112.86300 123.60200 127.97100 1.000 76.31000 39 GLY H N 1
ATOM 6769 C CA . GLY G 1 49 ? 113.11300 124.49900 129.08300 1.000 74.41000 39 GLY H CA 1
ATOM 6770 C C . GLY G 1 49 ? 112.02500 124.43700 130.13500 1.000 82.38000 39 GLY H C 1
ATOM 6771 O O . GLY G 1 49 ? 112.31300 124.40100 131.33300 1.000 95.47000 39 GLY H O 1
ATOM 6772 N N . ALA G 1 50 ? 110.76100 124.42100 129.70800 1.000 77.05000 40 ALA H N 1
ATOM 6773 C CA . ALA G 1 50 ? 109.67200 124.30700 130.67100 1.000 79.33000 40 ALA H CA 1
ATOM 6774 C C . ALA G 1 50 ? 109.73200 122.97700 131.40700 1.000 79.73000 40 ALA H C 1
ATOM 6775 O O . ALA G 1 50 ? 109.50700 122.91700 132.62200 1.000 85.01000 40 ALA H O 1
ATOM 6777 N N . LEU G 1 51 ? 110.04000 121.89900 130.68700 1.000 80.56000 41 LEU H N 1
ATOM 6778 C CA . LEU G 1 51 ? 110.15600 120.59500 131.32700 1.000 80.80000 41 LEU H CA 1
ATOM 6779 C C . LEU G 1 51 ? 111.29400 120.56800 132.34000 1.000 85.09000 41 LEU H C 1
ATOM 6780 O O . LEU G 1 51 ? 111.14000 120.02400 133.43700 1.000 88.97000 41 LEU H O 1
ATOM 6785 N N . CYS G 1 52 ? 112.44500 121.14500 131.99300 1.000 87.33000 42 CYS H N 1
ATOM 6786 C CA . CYS G 1 52 ? 113.56600 121.17700 132.92600 1.000 81.06000 42 CYS H CA 1
ATOM 6787 C C . CYS G 1 52 ? 113.24700 122.02600 134.14700 1.000 82.65000 42 CYS H C 1
ATOM 6788 O O . CYS G 1 52 ? 113.63400 121.67600 135.26600 1.000 91.03000 42 CYS H O 1
ATOM 6791 N N . GLU G 1 53 ? 112.55100 123.14900 133.95800 1.000 85.00000 43 GLU H N 1
ATOM 6792 C CA . GLU G 1 53 ? 112.13600 123.95600 135.10100 1.000 83.55000 43 GLU H CA 1
ATOM 6793 C C . GLU G 1 53 ? 111.21700 123.16800 136.02100 1.000 83.31000 43 GLU H C 1
ATOM 6794 O O . GLU G 1 53 ? 111.37800 123.19400 137.24700 1.000 94.41000 43 GLU H O 1
ATOM 6800 N N . GLN G 1 54 ? 110.24900 122.45500 135.44600 1.000 72.35000 44 GLN H N 1
ATOM 6801 C CA . GLN G 1 54 ? 109.34200 121.66100 136.26500 1.000 77.09000 44 GLN H CA 1
ATOM 6802 C C . GLN G 1 54 ? 110.07800 120.55000 136.99900 1.000 79.29000 44 GLN H C 1
ATOM 6803 O O . GLN G 1 54 ? 109.78900 120.27300 138.16700 1.000 80.68000 44 GLN H O 1
ATOM 6809 N N . LEU G 1 55 ? 111.02600 119.89300 136.32900 1.000 78.80000 45 LEU H N 1
ATOM 6810 C CA . LEU G 1 55 ? 111.76800 118.81500 136.97500 1.000 76.97000 45 LEU H CA 1
ATOM 6811 C C . LEU G 1 55 ? 112.65200 119.34300 138.09500 1.000 83.11000 45 LEU H C 1
ATOM 6812 O O . LEU G 1 55 ? 112.78700 118.69700 139.13600 1.000 89.02000 45 LEU H O 1
ATOM 6817 N N . ALA G 1 56 ? 113.26900 120.50900 137.90200 1.000 87.84000 46 ALA H N 1
ATOM 6818 C CA . ALA G 1 56 ? 114.05700 121.09700 138.97800 1.000 81.20000 46 ALA H CA 1
ATOM 6819 C C . ALA G 1 56 ? 113.17800 121.48600 140.15700 1.000 82.09000 46 ALA H C 1
ATOM 6820 O O . ALA G 1 56 ? 113.58000 121.32700 141.31400 1.000 86.82000 46 ALA H O 1
ATOM 6822 N N . GLU G 1 57 ? 111.97700 122.00600 139.89200 1.000 90.49000 47 GLU H N 1
ATOM 6823 C CA . GLU G 1 57 ? 111.06600 122.31100 140.99100 1.000 91.34000 47 GLU H CA 1
ATOM 6824 C C . GLU G 1 57 ? 110.64800 121.04800 141.73400 1.000 95.73000 47 GLU H C 1
ATOM 6825 O O . GLU G 1 57 ? 110.56900 121.04400 142.96600 1.000 96.83000 47 GLU H O 1
ATOM 6831 N N . LEU G 1 58 ? 110.36200 119.96900 141.00100 1.000 91.64000 48 LEU H N 1
ATOM 6832 C CA . LEU G 1 58 ? 110.00500 118.71000 141.65000 1.000 85.36000 48 LEU H CA 1
ATOM 6833 C C . LEU G 1 58 ? 111.15300 118.18100 142.49200 1.000 87.76000 48 LEU H C 1
ATOM 6834 O O . LEU G 1 58 ? 110.95000 117.74300 143.62700 1.000 88.29000 48 LEU H O 1
ATOM 6839 N N . ASN G 1 59 ? 112.36700 118.20700 141.94500 1.000 85.40000 49 ASN H N 1
ATOM 6840 C CA . ASN G 1 59 ? 113.52500 117.69000 142.66100 1.000 81.86000 49 ASN H CA 1
ATOM 6841 C C . ASN G 1 59 ? 113.81700 118.51300 143.90600 1.000 85.53000 49 ASN H C 1
ATOM 6842 O O . ASN G 1 59 ? 114.20700 117.96300 144.94100 1.000 83.12000 49 ASN H O 1
ATOM 6847 N N . SER G 1 60 ? 113.64200 119.83300 143.82700 1.000 94.47000 50 SER H N 1
ATOM 6848 C CA . SER G 1 60 ? 113.79200 120.66700 145.01300 1.000 91.24000 50 SER H CA 1
ATOM 6849 C C . SER G 1 60 ? 112.66800 120.43200 146.01300 1.000 89.65000 50 SER H C 1
ATOM 6850 O O . SER G 1 60 ? 112.85200 120.65900 147.21300 1.000 90.11000 50 SER H O 1
ATOM 6853 N N . ASP G 1 61 ? 111.50200 119.99400 145.54000 1.000 98.19000 51 ASP H N 1
ATOM 6854 C CA . ASP G 1 61 ? 110.37000 119.78000 146.43500 1.000 100.03000 51 ASP H CA 1
ATOM 6855 C C . ASP G 1 61 ? 110.62500 118.62400 147.39300 1.000 102.53000 51 ASP H C 1
ATOM 6856 O O . ASP G 1 61 ? 110.24100 118.68700 148.56500 1.000 102.65000 51 ASP H O 1
ATOM 6861 N N . GLY G 1 62 ? 111.26100 117.56000 146.91600 1.000 96.06000 52 GLY H N 1
ATOM 6862 C CA . GLY G 1 62 ? 111.50000 116.39800 147.74600 1.000 92.94000 52 GLY H CA 1
ATOM 6863 C C . GLY G 1 62 ? 111.30300 115.09200 147.00800 1.000 91.16000 52 GLY H C 1
ATOM 6864 O O . GLY G 1 62 ? 111.49400 114.01600 147.57800 1.000 93.57000 52 GLY H O 1
ATOM 6865 N N . PHE G 1 63 ? 110.90900 115.17300 145.74200 1.000 84.96000 53 PHE H N 1
ATOM 6866 C CA . PHE G 1 63 ? 110.76200 113.98500 144.92200 1.000 83.68000 53 PHE H CA 1
ATOM 6867 C C . PHE G 1 63 ? 112.12200 113.49600 144.44500 1.000 86.01000 53 PHE H C 1
ATOM 6868 O O . PHE G 1 63 ? 113.11500 114.22600 144.46000 1.000 90.02000 53 PHE H O 1
ATOM 6876 N N . GLU G 1 64 ? 112.15900 112.24000 144.02500 1.000 83.75000 54 GLU H N 1
ATOM 6877 C CA . GLU G 1 64 ? 113.34200 111.64000 143.41800 1.000 83.33000 54 GLU H CA 1
ATOM 6878 C C . GLU G 1 64 ? 113.00500 111.38100 141.95700 1.000 84.41000 54 GLU H C 1
ATOM 6879 O O . GLU G 1 64 ? 112.37600 110.37400 141.62700 1.000 91.16000 54 GLU H O 1
ATOM 6885 N N . VAL G 1 65 ? 113.42100 112.28800 141.08800 1.000 67.58000 55 VAL H N 1
ATOM 6886 C CA . VAL G 1 65 ? 113.02600 112.25900 139.68700 1.000 66.28000 55 VAL H CA 1
ATOM 6887 C C . VAL G 1 65 ? 114.08000 111.52300 138.87800 1.000 71.62000 55 VAL H C 1
ATOM 6888 O O . VAL G 1 65 ? 115.27000 111.83500 138.96800 1.000 85.43000 55 VAL H O 1
ATOM 6892 N N . ILE G 1 66 ? 113.64600 110.54600 138.08800 1.000 66.19000 56 ILE H N 1
ATOM 6893 C CA . ILE G 1 66 ? 114.49400 109.85600 137.12400 1.000 59.20000 56 ILE H CA 1
ATOM 6894 C C . ILE G 1 66 ? 113.99200 110.20600 135.73500 1.000 63.65000 56 ILE H C 1
ATOM 6895 O O . ILE G 1 66 ? 112.79900 110.06100 135.45000 1.000 82.33000 56 ILE H O 1
ATOM 6900 N N . LEU G 1 67 ? 114.88600 110.66700 134.87500 1.000 55.12000 57 LEU H N 1
ATOM 6901 C CA . LEU G 1 67 ? 114.51500 111.12400 133.54500 1.000 51.45000 57 LEU H CA 1
ATOM 6902 C C . LEU G 1 67 ? 115.07500 110.15300 132.51900 1.000 60.48000 57 LEU H C 1
ATOM 6903 O O . LEU G 1 67 ? 116.28300 109.91400 132.48900 1.000 78.47000 57 LEU H O 1
ATOM 6908 N N . VAL G 1 68 ? 114.20200 109.59300 131.68500 1.000 58.13000 58 VAL H N 1
ATOM 6909 C CA . VAL G 1 68 ? 114.63200 108.71200 130.60600 1.000 53.37000 58 VAL H CA 1
ATOM 6910 C C . VAL G 1 68 ? 114.49900 109.46200 129.29300 1.000 59.22000 58 VAL H C 1
ATOM 6911 O O . VAL G 1 68 ? 113.43600 109.45200 128.66700 1.000 68.07000 58 VAL H O 1
ATOM 6915 N N . SER G 1 69 ? 115.57500 110.10800 128.86500 1.000 77.97000 59 SER H N 1
ATOM 6916 C CA . SER G 1 69 ? 115.52100 110.97500 127.70200 1.000 80.35000 59 SER H CA 1
ATOM 6917 C C . SER G 1 69 ? 115.35100 110.16400 126.42300 1.000 79.91000 59 SER H C 1
ATOM 6918 O O . SER G 1 69 ? 115.57200 108.95300 126.38800 1.000 83.84000 59 SER H O 1
ATOM 6921 N N . SER G 1 70 ? 114.93400 110.85100 125.36300 1.000 83.64000 60 SER H N 1
ATOM 6922 C CA . SER G 1 70 ? 114.79400 110.22800 124.05500 1.000 84.24000 60 SER H CA 1
ATOM 6923 C C . SER G 1 70 ? 114.83800 111.30700 122.98800 1.000 90.32000 60 SER H C 1
ATOM 6924 O O . SER G 1 70 ? 114.65000 112.49200 123.27100 1.000 92.91000 60 SER H O 1
ATOM 6927 N N . GLY G 1 71 ? 115.08500 110.87900 121.75500 1.000 95.59000 61 GLY H N 1
ATOM 6928 C CA . GLY G 1 71 ? 115.03100 111.78700 120.62800 1.000 95.44000 61 GLY H CA 1
ATOM 6929 C C . GLY G 1 71 ? 116.36600 112.36800 120.22000 1.000 94.46000 61 GLY H C 1
ATOM 6930 O O . GLY G 1 71 ? 116.47600 113.57100 119.97200 1.000 94.03000 61 GLY H O 1
ATOM 6931 N N . ALA G 1 72 ? 117.39000 111.52500 120.13900 1.000 90.42000 62 ALA H N 1
ATOM 6932 C CA . ALA G 1 72 ? 118.69300 111.96500 119.66900 1.000 88.46000 62 ALA H CA 1
ATOM 6933 C C . ALA G 1 72 ? 118.91500 111.70100 118.18900 1.000 91.45000 62 ALA H C 1
ATOM 6934 O O . ALA G 1 72 ? 119.76600 112.35900 117.58400 1.000 102.13000 62 ALA H O 1
ATOM 6936 N N . VAL G 1 73 ? 118.17400 110.76700 117.59400 1.000 72.86000 63 VAL H N 1
ATOM 6937 C CA . VAL G 1 73 ? 118.40000 110.42200 116.19400 1.000 75.09000 63 VAL H CA 1
ATOM 6938 C C . VAL G 1 73 ? 118.06200 111.59800 115.28700 1.000 78.63000 63 VAL H C 1
ATOM 6939 O O . VAL G 1 73 ? 118.81300 111.92000 114.36400 1.000 88.98000 63 VAL H O 1
ATOM 6943 N N . GLY G 1 74 ? 116.97100 112.30600 115.57900 1.000 76.25000 64 GLY H N 1
ATOM 6944 C CA . GLY G 1 74 ? 116.56000 113.45000 114.73900 1.000 80.56000 64 GLY H CA 1
ATOM 6945 C C . GLY G 1 74 ? 117.55500 114.60000 114.78300 1.000 82.09000 64 GLY H C 1
ATOM 6946 O O . GLY G 1 74 ? 117.99500 115.06400 113.69900 1.000 85.60000 64 GLY H O 1
ATOM 6947 N N . LEU G 1 75 ? 117.89000 115.06800 115.98600 1.000 91.84000 65 LEU H N 1
ATOM 6948 C CA . LEU G 1 75 ? 118.85000 116.19200 116.13900 1.000 93.52000 65 LEU H CA 1
ATOM 6949 C C . LEU G 1 75 ? 120.18400 115.77200 115.52100 1.000 94.94000 65 LEU H C 1
ATOM 6950 O O . LEU G 1 75 ? 120.79600 116.58700 114.79600 1.000 101.64000 65 LEU H O 1
ATOM 6955 N N . GLY G 1 76 ? 120.59900 114.53300 115.77400 1.000 89.04000 66 GLY H N 1
ATOM 6956 C CA . GLY G 1 76 ? 121.87100 114.04600 115.22000 1.000 86.25000 66 GLY H CA 1
ATOM 6957 C C . GLY G 1 76 ? 121.85700 114.14400 113.71200 1.000 92.84000 66 GLY H C 1
ATOM 6958 O O . GLY G 1 76 ? 122.82100 114.67500 113.16100 1.000 103.68000 66 GLY H O 1
ATOM 6959 N N . ARG G 1 77 ? 120.78100 113.68200 113.07600 1.000 90.41000 67 ARG H N 1
ATOM 6960 C CA . ARG G 1 77 ? 120.67000 113.73300 111.59600 1.000 92.31000 67 ARG H CA 1
ATOM 6961 C C . ARG G 1 77 ? 120.70000 115.18800 111.12700 1.000 91.29000 67 ARG H C 1
ATOM 6962 O O . ARG G 1 77 ? 121.44300 115.46200 110.18600 1.000 99.72000 67 ARG H O 1
ATOM 6970 N N . GLN G 1 78 ? 119.95800 116.09000 111.77100 1.000 80.13000 68 GLN H N 1
ATOM 6971 C CA . GLN G 1 78 ? 120.06000 117.52000 111.36600 1.000 82.16000 68 GLN H CA 1
ATOM 6972 C C . GLN G 1 78 ? 121.52400 117.97100 111.40000 1.000 86.32000 68 GLN H C 1
ATOM 6973 O O . GLN G 1 78 ? 121.99600 118.53200 110.38500 1.000 90.22000 68 GLN H O 1
ATOM 6979 N N . ARG G 1 79 ? 122.21800 117.74100 112.51500 1.000 85.67000 69 ARG H N 1
ATOM 6980 C CA . ARG G 1 79 ? 123.61800 118.22500 112.64200 1.000 77.60000 69 ARG H CA 1
ATOM 6981 C C . ARG G 1 79 ? 124.48200 117.60700 111.54000 1.000 83.08000 69 ARG H C 1
ATOM 6982 O O . ARG G 1 79 ? 125.29300 118.34300 110.95200 1.000 96.30000 69 ARG H O 1
ATOM 6990 N N . LEU G 1 80 ? 124.31900 116.31000 111.27300 1.000 69.33000 70 LEU H N 1
ATOM 6991 C CA . LEU G 1 80 ? 125.19600 115.63700 110.28100 1.000 70.03000 70 LEU H CA 1
ATOM 6992 C C . LEU G 1 80 ? 124.89100 116.18700 108.88500 1.000 84.10000 70 LEU H C 1
ATOM 6993 O O . LEU G 1 80 ? 125.83800 116.33300 108.11800 1.000 97.57000 70 LEU H O 1
ATOM 6998 N N . ARG G 1 81 ? 123.63200 116.50100 108.57500 1.000 80.68000 71 ARG H N 1
ATOM 6999 C CA . ARG G 1 81 ? 123.30600 117.13600 107.27000 1.000 78.40000 71 ARG H CA 1
ATOM 7000 C C . ARG G 1 81 ? 123.99100 118.50200 107.20600 1.000 79.64000 71 ARG H C 1
ATOM 7001 O O . ARG G 1 81 ? 124.63800 118.78900 106.18300 1.000 84.02000 71 ARG H O 1
ATOM 7009 N N . TYR G 1 82 ? 123.90300 119.29500 108.27200 1.000 78.23000 72 TYR H N 1
ATOM 7010 C CA . TYR G 1 82 ? 124.63300 120.58800 108.29700 1.000 78.41000 72 TYR H CA 1
ATOM 7011 C C . TYR G 1 82 ? 126.10800 120.34100 107.97000 1.000 80.20000 72 TYR H C 1
ATOM 7012 O O . TYR G 1 82 ? 126.65000 121.05400 107.10900 1.000 85.15000 72 TYR H O 1
ATOM 7021 N N . ARG G 1 83 ? 126.73100 119.35700 108.62400 1.000 79.48000 73 ARG H N 1
ATOM 7022 C CA . ARG G 1 83 ? 128.18600 119.13300 108.41900 1.000 75.66000 73 ARG H CA 1
ATOM 7023 C C . ARG G 1 83 ? 128.44200 118.75600 106.95700 1.000 77.41000 73 ARG H C 1
ATOM 7024 O O . ARG G 1 83 ? 129.36100 119.33500 106.35400 1.000 90.18000 73 ARG H O 1
ATOM 7032 N N . GLN G 1 84 ? 127.66100 117.81900 106.41900 1.000 68.00000 74 GLN H N 1
ATOM 7033 C CA . GLN G 1 84 ? 127.83100 117.40800 105.00700 1.000 72.35000 74 GLN H CA 1
ATOM 7034 C C . GLN G 1 84 ? 127.78700 118.67400 104.14900 1.000 83.55000 74 GLN H C 1
ATOM 7035 O O . GLN G 1 84 ? 128.75200 118.89700 103.42500 1.000 85.79000 74 GLN H O 1
ATOM 7041 N N . LEU G 1 85 ? 126.73700 119.48800 104.25700 1.000 82.32000 75 LEU H N 1
ATOM 7042 C CA . LEU G 1 85 ? 126.63400 120.73600 103.45300 1.000 76.19000 75 LEU H CA 1
ATOM 7043 C C . LEU G 1 85 ? 127.87600 121.60700 103.68000 1.000 78.62000 75 LEU H C 1
ATOM 7044 O O . LEU G 1 85 ? 128.62900 121.81600 102.71500 1.000 78.37000 75 LEU H O 1
ATOM 7049 N N . VAL G 1 86 ? 128.08700 122.08900 104.90500 1.000 78.69000 76 VAL H N 1
ATOM 7050 C CA . VAL G 1 86 ? 129.22000 123.02100 105.18500 1.000 72.44000 76 VAL H CA 1
ATOM 7051 C C . VAL G 1 86 ? 130.48900 122.53300 104.49300 1.000 73.05000 76 VAL H C 1
ATOM 7052 O O . VAL G 1 86 ? 131.12400 123.36200 103.83000 1.000 86.73000 76 VAL H O 1
ATOM 7056 N N . ASN G 1 87 ? 130.83800 121.25400 104.63500 1.000 79.76000 77 ASN H N 1
ATOM 7057 C CA . ASN G 1 87 ? 132.13300 120.77100 104.08800 1.000 84.31000 77 ASN H CA 1
ATOM 7058 C C . ASN G 1 87 ? 131.89900 120.16900 102.70200 1.000 83.31000 77 ASN H C 1
ATOM 7059 O O . ASN G 1 87 ? 132.88700 119.77200 102.06300 1.000 85.38000 77 ASN H O 1
ATOM 7064 N N . SER G 1 88 ? 130.63900 120.10800 102.26200 1.000 82.47000 78 SER H N 1
ATOM 7065 C CA . SER G 1 88 ? 130.37100 119.62800 100.88200 1.000 86.87000 78 SER H CA 1
ATOM 7066 C C . SER G 1 88 ? 130.72000 120.74100 99.90100 1.000 91.42000 78 SER H C 1
ATOM 7067 O O . SER G 1 88 ? 131.05100 121.85000 100.35100 1.000 94.05000 78 SER H O 1
ATOM 7070 N N . SER G 1 89 ? 130.57900 120.45600 98.61400 1.000 101.49000 79 SER H N 1
ATOM 7071 C CA . SER G 1 89 ? 130.96000 121.44000 97.56000 1.000 104.18000 79 SER H CA 1
ATOM 7072 C C . SER G 1 89 ? 129.88600 121.49200 96.46900 1.000 105.89000 79 SER H C 1
ATOM 7073 O O . SER G 1 89 ? 129.24700 120.45400 96.24900 1.000 106.68000 79 SER H O 1
ATOM 7076 N N . PHE G 1 90 ? 129.71100 122.63700 95.80200 1.000 107.60000 80 PHE H N 1
ATOM 7077 C CA . PHE G 1 90 ? 128.63000 122.80100 94.78900 1.000 105.74000 80 PHE H CA 1
ATOM 7078 C C . PHE G 1 90 ? 128.55600 121.58500 93.85800 1.000 107.24000 80 PHE H C 1
ATOM 7079 O O . PHE G 1 90 ? 127.55700 120.85100 93.92700 1.000 113.73000 80 PHE H O 1
ATOM 7087 N N . ALA G 1 91 ? 129.55000 121.40800 92.98600 1.000 104.00000 81 ALA H N 1
ATOM 7088 C CA . ALA G 1 91 ? 129.58800 120.26600 92.05400 1.000 105.88000 81 ALA H CA 1
ATOM 7089 C C . ALA G 1 91 ? 128.91100 119.06100 92.71100 1.000 112.79000 81 ALA H C 1
ATOM 7090 O O . ALA G 1 91 ? 128.08900 118.40300 92.04100 1.000 112.61000 81 ALA H O 1
ATOM 7092 N N . ASP G 1 92 ? 129.24100 118.78500 93.97500 1.000 123.36000 82 ASP H N 1
ATOM 7093 C CA . ASP G 1 92 ? 128.67300 117.60400 94.68100 1.000 123.89000 82 ASP H CA 1
ATOM 7094 C C . ASP G 1 92 ? 127.16900 117.79600 94.90700 1.000 126.57000 82 ASP H C 1
ATOM 7095 O O . ASP G 1 92 ? 126.40600 116.88000 94.59200 1.000 126.15000 82 ASP H O 1
ATOM 7100 N N . LEU G 1 93 ? 126.76200 118.95700 95.41400 1.000 107.33000 83 LEU H N 1
ATOM 7101 C CA . LEU G 1 93 ? 125.32400 119.21700 95.66600 1.000 98.12000 83 LEU H CA 1
ATOM 7102 C C . LEU G 1 93 ? 124.56100 118.96200 94.36500 1.000 99.32000 83 LEU H C 1
ATOM 7103 O O . LEU G 1 93 ? 123.37800 118.59100 94.44500 1.000 101.73000 83 LEU H O 1
ATOM 7108 N N . GLN G 1 94 ? 125.22200 119.12000 93.21500 1.000 113.70000 84 GLN H N 1
ATOM 7109 C CA . GLN G 1 94 ? 124.54900 118.80300 91.92300 1.000 115.00000 84 GLN H CA 1
ATOM 7110 C C . GLN G 1 94 ? 124.35300 117.28200 91.75600 1.000 118.08000 84 GLN H C 1
ATOM 7111 O O . GLN G 1 94 ? 123.41900 116.91400 91.03500 1.000 117.39000 84 GLN H O 1
ATOM 7117 N N . LYS G 1 95 ? 125.18800 116.43100 92.36900 1.000 129.80000 85 LYS H N 1
ATOM 7118 C CA . LYS G 1 95 ? 125.02800 114.94000 92.32800 1.000 129.44000 85 LYS H CA 1
ATOM 7119 C C . LYS G 1 95 ? 123.91700 114.45400 93.28400 1.000 131.96000 85 LYS H C 1
ATOM 7120 O O . LYS G 1 95 ? 123.42500 115.28600 94.06700 1.000 130.57000 85 LYS H O 1
ATOM 7126 N N . PRO G 1 96 ? 123.47600 113.17000 93.26000 1.000 141.61000 86 PRO H N 1
ATOM 7127 C CA . PRO G 1 96 ? 122.45600 112.69600 94.20100 1.000 140.18000 86 PRO H CA 1
ATOM 7128 C C . PRO G 1 96 ? 122.94000 112.68600 95.65800 1.000 142.55000 86 PRO H C 1
ATOM 7129 O O . PRO G 1 96 ? 124.13800 112.67000 95.87600 1.000 142.13000 86 PRO H O 1
ATOM 7133 N N . GLN G 1 97 ? 122.00200 112.68500 96.60900 1.000 149.09000 87 GLN H N 1
ATOM 7134 C CA . GLN G 1 97 ? 122.35400 112.68500 98.05600 1.000 147.61000 87 GLN H CA 1
ATOM 7135 C C . GLN G 1 97 ? 122.47100 111.24700 98.57000 1.000 146.87000 87 GLN H C 1
ATOM 7136 O O . GLN G 1 97 ? 122.12400 110.32400 97.81000 1.000 147.89000 87 GLN H O 1
ATOM 7142 N N . THR G 1 98 ? 122.93100 111.06600 99.81300 1.000 144.81000 88 THR H N 1
ATOM 7143 C CA . THR G 1 98 ? 122.99000 109.70600 100.40900 1.000 144.72000 88 THR H CA 1
ATOM 7144 C C . THR G 1 98 ? 122.18500 109.70900 101.70900 1.000 144.97000 88 THR H C 1
ATOM 7145 O O . THR G 1 98 ? 121.85400 110.80900 102.18700 1.000 143.88000 88 THR H O 1
ATOM 7149 N N . GLU G 1 99 ? 121.87700 108.53000 102.25200 1.000 149.14000 89 GLU H N 1
ATOM 7150 C CA . GLU G 1 99 ? 121.16700 108.46800 103.55600 1.000 148.76000 89 GLU H CA 1
ATOM 7151 C C . GLU G 1 99 ? 122.20900 108.39600 104.67300 1.000 147.98000 89 GLU H C 1
ATOM 7152 O O . GLU G 1 99 ? 123.07900 107.51100 104.61000 1.000 148.67000 89 GLU H O 1
ATOM 7158 N N . LEU G 1 100 ? 122.12100 109.30100 105.64700 1.000 117.53000 90 LEU H N 1
ATOM 7159 C CA . LEU G 1 100 ? 123.13800 109.34300 106.72900 1.000 114.01000 90 LEU H CA 1
ATOM 7160 C C . LEU G 1 100 ? 122.94700 108.12800 107.64000 1.000 114.44000 90 LEU H C 1
ATOM 7161 O O . LEU G 1 100 ? 121.79100 107.83300 107.98600 1.000 118.56000 90 LEU H O 1
ATOM 7166 N N . ASP G 1 101 ? 124.03600 107.44400 107.99500 1.000 114.30000 91 ASP H N 1
ATOM 7167 C CA . ASP G 1 101 ? 123.98300 106.27300 108.85300 1.000 115.04000 91 ASP H CA 1
ATOM 7168 C C . ASP G 1 101 ? 123.11700 106.55000 110.07800 1.000 118.49000 91 ASP H C 1
ATOM 7169 O O . ASP G 1 101 ? 123.03000 107.67700 110.56900 1.000 120.63000 91 ASP H O 1
ATOM 7174 N N . GLY G 1 102 ? 122.45300 105.50500 110.56200 1.000 110.03000 92 GLY H N 1
ATOM 7175 C CA . GLY G 1 102 ? 121.65500 105.62500 111.766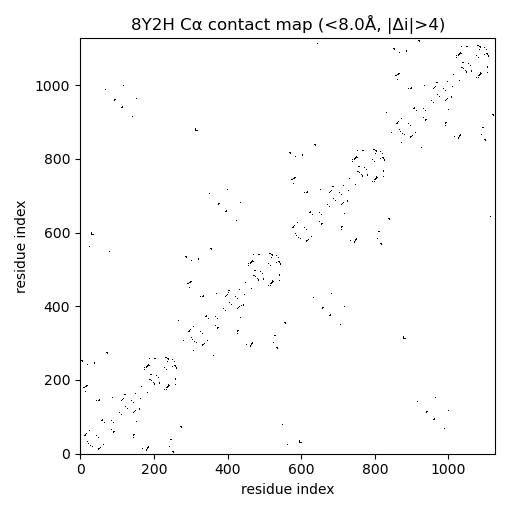00 1.000 106.63000 92 GLY H CA 1
ATOM 7176 C C . GLY G 1 102 ? 122.48500 105.76400 113.02500 1.000 106.94000 92 GLY H C 1
ATOM 7177 O O . GLY G 1 102 ? 122.20100 106.61000 113.88000 1.000 107.25000 92 GLY H O 1
ATOM 7178 N N . LYS G 1 103 ? 123.52400 104.93500 113.14600 1.000 94.77000 93 LYS H N 1
ATOM 7179 C CA . LYS G 1 103 ? 124.35100 104.95100 114.34900 1.000 97.43000 93 LYS H CA 1
ATOM 7180 C C . LYS G 1 103 ? 125.15900 106.23700 114.45600 1.000 100.96000 93 LYS H C 1
ATOM 7181 O O . LYS G 1 103 ? 125.32900 106.77700 115.55400 1.000 103.30000 93 LYS H O 1
ATOM 7187 N N . ALA G 1 104 ? 125.67200 106.73900 113.33100 1.000 90.70000 94 ALA H N 1
ATOM 7188 C CA . ALA G 1 104 ? 126.37500 108.01700 113.34900 1.000 86.18000 94 ALA H CA 1
ATOM 7189 C C . ALA G 1 104 ? 125.45400 109.14200 113.79900 1.000 90.00000 94 ALA H C 1
ATOM 7190 O O . ALA G 1 104 ? 125.84100 109.98700 114.61800 1.000 94.02000 94 ALA H O 1
ATOM 7192 N N . CYS G 1 105 ? 124.22300 109.16300 113.27900 1.000 92.01000 95 CYS H N 1
ATOM 7193 C CA . CYS G 1 105 ? 123.26000 110.17900 113.68500 1.000 89.99000 95 CYS H CA 1
ATOM 7194 C C . CYS G 1 105 ? 122.95500 110.08200 115.17000 1.000 93.79000 95 CYS H C 1
ATOM 7195 O O . CYS G 1 105 ? 122.91500 111.09900 115.86700 1.000 99.06000 95 CYS H O 1
ATOM 7198 N N . ALA G 1 106 ? 122.73900 108.86500 115.67300 1.000 88.08000 96 ALA H N 1
ATOM 7199 C CA . ALA G 1 106 ? 122.43500 108.70700 117.09100 1.000 89.00000 96 ALA H CA 1
ATOM 7200 C C . ALA G 1 106 ? 123.59500 109.17100 117.95700 1.000 89.27000 96 ALA H C 1
ATOM 7201 O O . ALA G 1 106 ? 123.39300 109.87300 118.95500 1.000 87.60000 96 ALA H O 1
ATOM 7203 N N . GLY G 1 107 ? 124.81900 108.79800 117.58500 1.000 86.57000 97 GLY H N 1
ATOM 7204 C CA . GLY G 1 107 ? 125.97200 109.20400 118.36600 1.000 81.63000 97 GLY H CA 1
ATOM 7205 C C . GLY G 1 107 ? 126.16100 110.70600 118.39200 1.000 81.76000 97 GLY H C 1
ATOM 7206 O O . GLY G 1 107 ? 126.47000 111.28200 119.43600 1.000 85.61000 97 GLY H O 1
ATOM 7207 N N . VAL G 1 108 ? 125.98300 111.36500 117.24500 1.000 87.72000 98 VAL H N 1
ATOM 7208 C CA . VAL G 1 108 ? 126.13800 112.81600 117.21600 1.000 87.75000 98 VAL H CA 1
ATOM 7209 C C . VAL G 1 108 ? 125.02700 113.49200 118.00900 1.000 92.41000 98 VAL H C 1
ATOM 7210 O O . VAL G 1 108 ? 125.27500 114.44400 118.75700 1.000 99.11000 98 VAL H O 1
ATOM 7214 N N . GLY G 1 109 ? 123.78800 113.02000 117.86300 1.000 89.72000 99 GLY H N 1
ATOM 7215 C CA . GLY G 1 109 ? 122.67400 113.67200 118.53000 1.000 90.66000 99 GLY H CA 1
ATOM 7216 C C . GLY G 1 109 ? 122.69500 113.51800 120.03800 1.000 89.04000 99 GLY H C 1
ATOM 7217 O O . GLY G 1 109 ? 122.31000 114.43800 120.76500 1.000 92.57000 99 GLY H O 1
ATOM 7218 N N . GLN G 1 110 ? 123.11600 112.35100 120.52700 1.000 86.42000 100 GLN H N 1
ATOM 7219 C CA . GLN G 1 110 ? 123.10800 112.09900 121.96400 1.000 86.46000 100 GLN H CA 1
ATOM 7220 C C . GLN G 1 110 ? 123.98800 113.09700 122.70100 1.000 81.11000 100 GLN H C 1
ATOM 7221 O O . GLN G 1 110 ? 123.59300 113.65200 123.73400 1.000 87.70000 100 GLN H O 1
ATOM 7227 N N . SER G 1 111 ? 125.18900 113.33800 122.17500 1.000 76.04000 101 SER H N 1
ATOM 7228 C CA . SER G 1 111 ? 126.12400 114.23200 122.84300 1.000 84.62000 101 SER H CA 1
ATOM 7229 C C . SER G 1 111 ? 125.57400 115.64600 122.92300 1.000 84.53000 101 SER H C 1
ATOM 7230 O O . SER G 1 111 ? 125.65100 116.28800 123.97400 1.000 93.68000 101 SER H O 1
ATOM 7233 N N . SER G 1 112 ? 125.00300 116.14400 121.82500 1.000 80.75000 102 SER H N 1
ATOM 7234 C CA . SER G 1 112 ? 124.44100 117.49000 121.82800 1.000 83.10000 102 SER H CA 1
ATOM 7235 C C . SER G 1 112 ? 123.25200 117.59700 122.76600 1.000 83.33000 102 SER H C 1
ATOM 7236 O O . SER G 1 112 ? 123.13200 118.57300 123.51800 1.000 92.20000 102 SER H O 1
ATOM 7239 N N . LEU G 1 113 ? 122.35800 116.60900 122.73200 1.000 74.30000 103 LEU H N 1
ATOM 7240 C CA . LEU G 1 113 ? 121.18600 116.65800 123.59500 1.000 75.44000 103 LEU H CA 1
ATOM 7241 C C . LEU G 1 113 ? 121.58600 116.68100 125.06000 1.000 80.07000 103 LEU H C 1
ATOM 7242 O O . LEU G 1 113 ? 121.07200 117.48900 125.84000 1.000 84.51000 103 LEU H O 1
ATOM 7247 N N . MET G 1 114 ? 122.52500 115.82300 125.45000 1.000 82.00000 104 MET H N 1
ATOM 7248 C CA . MET G 1 114 ? 122.88100 115.76200 126.85900 1.000 80.48000 104 MET H CA 1
ATOM 7249 C C . MET G 1 114 ? 123.76700 116.92800 127.27700 1.000 78.37000 104 MET H C 1
ATOM 7250 O O . MET G 1 114 ? 123.71400 117.34700 128.43700 1.000 90.33000 104 MET H O 1
ATOM 7255 N N . ALA G 1 115 ? 124.54700 117.50000 126.36000 1.000 67.91000 105 ALA H N 1
ATOM 7256 C CA . ALA G 1 115 ? 125.24500 118.73900 126.67700 1.000 72.94000 105 ALA H CA 1
ATOM 7257 C C . ALA G 1 115 ? 124.26100 119.86700 126.93800 1.000 73.94000 105 ALA H C 1
ATOM 7258 O O . ALA G 1 115 ? 124.44700 120.66700 127.86200 1.000 82.69000 105 ALA H O 1
ATOM 7260 N N . TYR G 1 116 ? 123.20200 119.94700 126.13500 1.000 79.53000 106 TYR H N 1
ATOM 7261 C CA . TYR G 1 116 ? 122.18400 120.96500 126.36400 1.000 79.74000 106 TYR H CA 1
ATOM 7262 C C . TYR G 1 116 ? 121.45500 120.73500 127.68200 1.000 89.26000 106 TYR H C 1
ATOM 7263 O O . TYR G 1 116 ? 121.13900 121.69200 128.40900 1.000 92.31000 106 TYR H O 1
ATOM 7272 N N . TYR G 1 117 ? 121.16100 119.47300 127.99600 1.000 85.14000 107 TYR H N 1
ATOM 7273 C CA . TYR G 1 117 ? 120.54100 119.14900 129.27500 1.000 76.00000 107 TYR H CA 1
ATOM 7274 C C . TYR G 1 117 ? 121.41700 119.60900 130.42700 1.000 78.65000 107 TYR H C 1
ATOM 7275 O O . TYR G 1 117 ? 120.92900 120.19500 131.39700 1.000 81.51000 107 TYR H O 1
ATOM 7284 N N . GLU G 1 118 ? 122.72200 119.34600 130.33700 1.000 81.33000 108 GLU H N 1
ATOM 7285 C CA . GLU G 1 118 ? 123.63500 119.79200 131.38200 1.000 77.63000 108 GLU H CA 1
ATOM 7286 C C . GLU G 1 118 ? 123.64900 121.30500 131.48500 1.000 84.90000 108 GLU H C 1
ATOM 7287 O O . GLU G 1 118 ? 123.69700 121.85500 132.58800 1.000 93.39000 108 GLU H O 1
ATOM 7293 N N . THR G 1 119 ? 123.61900 121.99900 130.34700 1.000 85.52000 109 THR H N 1
ATOM 7294 C CA . THR G 1 119 ? 123.62300 123.45700 130.37800 1.000 83.48000 109 THR H CA 1
ATOM 7295 C C . THR G 1 119 ? 122.42100 123.99900 131.14400 1.000 91.19000 109 THR H C 1
ATOM 7296 O O . THR G 1 119 ? 122.57400 124.80600 132.06900 1.000 97.19000 109 THR H O 1
ATOM 7300 N N . MET G 1 120 ? 121.21100 123.55300 130.78900 1.000 97.10000 110 MET H N 1
ATOM 7301 C CA . MET G 1 120 ? 120.04500 124.08400 131.49700 1.000 92.26000 110 MET H CA 1
ATOM 7302 C C . MET G 1 120 ? 119.98000 123.61400 132.94400 1.000 95.92000 110 MET H C 1
ATOM 7303 O O . MET G 1 120 ? 119.56100 124.37600 133.82200 1.000 95.68000 110 MET H O 1
ATOM 7308 N N . PHE G 1 121 ? 120.38500 122.38000 133.23200 1.000 87.53000 111 PHE H N 1
ATOM 7309 C CA . PHE G 1 121 ? 120.33400 121.94300 134.62000 1.000 79.88000 111 PHE H CA 1
ATOM 7310 C C . PHE G 1 121 ? 121.33900 122.69400 135.47900 1.000 82.97000 111 PHE H C 1
ATOM 7311 O O . PHE G 1 121 ? 121.05300 122.99000 136.64200 1.000 90.97000 111 PHE H O 1
ATOM 7319 N N . ASP G 1 122 ? 122.51100 123.01900 134.93300 1.000 97.32000 112 ASP H N 1
ATOM 7320 C CA . ASP G 1 122 ? 123.45400 123.86000 135.65900 1.000 100.68000 112 ASP H CA 1
ATOM 7321 C C . ASP G 1 122 ? 122.87500 125.25200 135.86700 1.000 102.56000 112 ASP H C 1
ATOM 7322 O O . ASP G 1 122 ? 122.97100 125.81300 136.96300 1.000 107.38000 112 ASP H O 1
ATOM 7327 N N . GLN G 1 123 ? 122.25000 125.81900 134.83300 1.000 97.17000 113 GLN H N 1
ATOM 7328 C CA . GLN G 1 123 ? 121.62200 127.12600 134.98400 1.000 94.12000 113 GLN H CA 1
ATOM 7329 C C . GLN G 1 123 ? 120.48100 127.09800 135.99200 1.000 94.53000 113 GLN H C 1
ATOM 7330 O O . GLN G 1 123 ? 120.10300 128.15000 136.51700 1.000 92.57000 113 GLN H O 1
ATOM 7336 N N . LEU G 1 124 ? 119.92200 125.92200 136.26300 1.000 90.07000 114 LEU H N 1
ATOM 7337 C CA . LEU G 1 124 ? 118.84400 125.74800 137.22400 1.000 86.32000 114 LEU H CA 1
ATOM 7338 C C . LEU G 1 124 ? 119.34000 125.33600 138.60100 1.000 87.06000 114 LEU H C 1
ATOM 7339 O O . LEU G 1 124 ? 118.52100 125.09000 139.49000 1.000 83.40000 114 LEU H O 1
ATOM 7344 N N . ASP G 1 125 ? 120.65700 125.24700 138.79000 1.000 95.44000 115 ASP H N 1
ATOM 7345 C CA . ASP G 1 125 ? 121.26300 124.82900 140.05400 1.000 94.83000 115 ASP H CA 1
ATOM 7346 C C . ASP G 1 125 ? 120.81100 123.42600 140.45400 1.000 92.84000 115 ASP H C 1
ATOM 7347 O O . ASP G 1 125 ? 120.37700 123.18500 141.58000 1.000 95.67000 115 ASP H O 1
ATOM 7352 N N . VAL G 1 126 ? 120.90600 122.49700 139.50800 1.000 79.87000 116 VAL H N 1
ATOM 7353 C CA . VAL G 1 126 ? 120.65600 121.08200 139.75200 1.000 75.12000 116 VAL H CA 1
ATOM 7354 C C . VAL G 1 126 ? 121.71000 120.28400 139.00400 1.000 81.98000 116 VAL H C 1
ATOM 7355 O O . VAL G 1 126 ? 121.99900 120.57400 137.83900 1.000 87.23000 116 VAL H O 1
ATOM 7359 N N . THR G 1 127 ? 122.29900 119.29600 139.66900 1.000 79.40000 117 THR H N 1
ATOM 7360 C CA . THR G 1 127 ? 123.29600 118.43700 139.04700 1.000 82.18000 117 THR H CA 1
ATOM 7361 C C . THR G 1 127 ? 122.60100 117.27700 138.35100 1.000 87.33000 117 THR H C 1
ATOM 7362 O O . THR G 1 127 ? 121.79600 116.57300 138.96400 1.000 90.21000 117 THR H O 1
ATOM 7366 N N . ALA G 1 128 ? 122.90900 117.08400 137.07500 1.000 76.65000 118 ALA H N 1
ATOM 7367 C CA . ALA G 1 128 ? 122.32300 116.01800 136.28000 1.000 68.96000 118 ALA H CA 1
ATOM 7368 C C . ALA G 1 128 ? 123.40400 115.02400 135.89600 1.000 75.84000 118 ALA H C 1
ATOM 7369 O O . ALA G 1 128 ? 124.53700 115.41100 135.60600 1.000 88.20000 118 ALA H O 1
ATOM 7371 N N . ALA G 1 129 ? 123.05100 113.74500 135.89400 1.000 70.58000 119 ALA H N 1
ATOM 7372 C CA . ALA G 1 129 ? 123.99600 112.67600 135.62400 1.000 73.97000 119 ALA H CA 1
ATOM 7373 C C . ALA G 1 129 ? 123.51700 111.83600 134.45200 1.000 80.78000 119 ALA H C 1
ATOM 7374 O O . ALA G 1 129 ? 122.31600 111.63400 134.26300 1.000 88.01000 119 ALA H O 1
ATOM 7376 N N . GLN G 1 130 ? 124.49300 111.36200 133.66700 1.000 82.10000 120 GLN H N 1
ATOM 7377 C CA . GLN G 1 130 ? 124.17500 110.59900 132.43400 1.000 72.78000 120 GLN H CA 1
ATOM 7378 C C . GLN G 1 130 ? 124.56600 109.13000 132.57400 1.000 78.28000 120 GLN H C 1
ATOM 7379 O O . GLN G 1 130 ? 125.76300 108.85500 132.76400 1.000 92.56000 120 GLN H O 1
ATOM 7385 N N . LEU G 1 131 ? 123.59100 108.23400 132.50100 1.000 71.50000 121 LEU H N 1
ATOM 7386 C CA . LEU G 1 131 ? 123.81800 106.79800 132.51000 1.000 77.43000 121 LEU H CA 1
ATOM 7387 C C . LEU G 1 131 ? 123.28500 106.21800 131.21200 1.000 85.45000 121 LEU H C 1
ATOM 7388 O O . LEU G 1 131 ? 122.20800 106.60100 130.75200 1.000 97.48000 121 LEU H O 1
ATOM 7393 N N . LEU G 1 132 ? 124.03700 105.30200 130.61600 1.000 93.70000 122 LEU H N 1
ATOM 7394 C CA . LEU G 1 132 ? 123.63600 104.65400 129.37600 1.000 93.80000 122 LEU H CA 1
ATOM 7395 C C . LEU G 1 132 ? 123.63200 103.15000 129.58500 1.000 92.46000 122 LEU H C 1
ATOM 7396 O O . LEU G 1 132 ? 124.63100 102.58000 130.03400 1.000 93.07000 122 LEU H O 1
ATOM 7401 N N . VAL G 1 133 ? 122.51200 102.51100 129.26400 1.000 104.01000 123 VAL H N 1
ATOM 7402 C CA . VAL G 1 133 ? 122.33100 101.08500 129.49500 1.000 108.03000 123 VAL H CA 1
ATOM 7403 C C . VAL G 1 133 ? 121.84700 100.43600 128.20600 1.000 115.21000 123 VAL H C 1
ATOM 7404 O O . VAL G 1 133 ? 120.90900 100.93000 127.57100 1.000 116.99000 123 VAL H O 1
ATOM 7408 N N . ASN G 1 134 ? 122.48600 99.33600 127.82200 1.000 133.06000 124 ASN H N 1
ATOM 7409 C CA . ASN G 1 134 ? 122.13700 98.59900 126.62000 1.000 130.50000 124 ASN H CA 1
ATOM 7410 C C . ASN G 1 134 ? 121.32400 97.35600 126.97100 1.000 132.32000 124 ASN H C 1
ATOM 7411 O O . ASN G 1 134 ? 121.13500 97.00800 128.13800 1.000 133.81000 124 ASN H O 1
ATOM 7416 N N . ASP G 1 135 ? 120.84000 96.67400 125.93100 1.000 138.46000 125 ASP H N 1
ATOM 7417 C CA . ASP G 1 135 ? 120.01400 95.49000 126.14200 1.000 140.50000 125 ASP H CA 1
ATOM 7418 C C . ASP G 1 135 ? 120.83600 94.32100 126.66600 1.000 140.85000 125 ASP H C 1
ATOM 7419 O O . ASP G 1 135 ? 120.38000 93.58100 127.54400 1.000 138.43000 125 ASP H O 1
ATOM 7424 N N . SER G 1 136 ? 122.04700 94.13500 126.13800 1.000 141.81000 126 SER H N 1
ATOM 7425 C CA . SER G 1 136 ? 122.88800 93.03200 126.58500 1.000 140.89000 126 SER H CA 1
ATOM 7426 C C . SER G 1 136 ? 123.29500 93.17200 128.04400 1.000 140.10000 126 SER H C 1
ATOM 7427 O O . SER G 1 136 ? 123.58900 92.16200 128.69200 1.000 138.34000 126 SER H O 1
ATOM 7430 N N . SER G 1 137 ? 123.31500 94.39500 128.57400 1.000 137.91000 127 SER H N 1
ATOM 7431 C CA . SER G 1 137 ? 123.70600 94.59000 129.96300 1.000 137.30000 127 SER H CA 1
ATOM 7432 C C . SER G 1 137 ? 122.63500 94.09600 130.92600 1.000 137.23000 127 SER H C 1
ATOM 7433 O O . SER G 1 137 ? 122.96200 93.61500 132.01600 1.000 137.99000 127 SER H O 1
ATOM 7436 N N . PHE G 1 138 ? 121.36000 94.19700 130.54400 1.000 123.39000 128 PHE H N 1
ATOM 7437 C CA . PHE G 1 138 ? 120.26600 93.82000 131.43100 1.000 123.72000 128 PHE H CA 1
ATOM 7438 C C . PHE G 1 138 ? 120.15600 92.31800 131.64500 1.000 123.87000 128 PHE H C 1
ATOM 7439 O O . PHE G 1 138 ? 119.37600 91.89100 132.50100 1.000 118.94000 128 PHE H O 1
ATOM 7447 N N . ARG G 1 139 ? 120.90000 91.51100 130.88900 1.000 143.57000 129 ARG H N 1
ATOM 7448 C CA . ARG G 1 139 ? 120.81900 90.06300 131.03100 1.000 146.27000 129 ARG H CA 1
ATOM 7449 C C . ARG G 1 139 ? 121.47700 89.55300 132.30500 1.000 143.99000 129 ARG H C 1
ATOM 7450 O O . ARG G 1 139 ? 121.32500 88.37000 132.62500 1.000 142.63000 129 ARG H O 1
ATOM 7458 N N . ASP G 1 140 ? 122.19600 90.40100 133.03200 1.000 143.42000 130 ASP H N 1
ATOM 7459 C CA . ASP G 1 140 ? 122.89000 90.00700 134.24900 1.000 143.91000 130 ASP H CA 1
ATOM 7460 C C . ASP G 1 140 ? 122.15000 90.55200 135.46300 1.000 144.31000 130 ASP H C 1
ATOM 7461 O O . ASP G 1 140 ? 121.90400 91.75800 135.55400 1.000 145.30000 130 ASP H O 1
ATOM 7466 N N . LYS G 1 141 ? 121.82200 89.66300 136.40200 1.000 138.86000 131 LYS H N 1
ATOM 7467 C CA . LYS G 1 141 ? 121.14400 90.10600 137.64700 1.000 139.60000 131 LYS H CA 1
ATOM 7468 C C . LYS G 1 141 ? 122.12300 90.95500 138.46200 1.000 140.55000 131 LYS H C 1
ATOM 7469 O O . LYS G 1 141 ? 121.68000 91.95300 139.06200 1.000 140.42000 131 LYS H O 1
ATOM 7475 N N . ASP G 1 142 ? 123.40300 90.57400 138.48100 1.000 137.13000 132 ASP H N 1
ATOM 7476 C CA . ASP G 1 142 ? 124.39400 91.37700 139.18500 1.000 136.18000 132 ASP H CA 1
ATOM 7477 C C . ASP G 1 142 ? 124.48100 92.77900 138.60100 1.000 133.17000 132 ASP H C 1
ATOM 7478 O O . ASP G 1 142 ? 124.69000 93.74900 139.34000 1.000 132.04000 132 ASP H O 1
ATOM 7483 N N . PHE G 1 143 ? 124.30900 92.91000 137.28400 1.000 122.37000 133 PHE H N 1
ATOM 7484 C CA . PHE G 1 143 ? 124.23000 94.23700 136.68700 1.000 123.09000 133 PHE H CA 1
ATOM 7485 C C . PHE G 1 143 ? 123.02900 95.00300 137.21600 1.000 123.00000 133 PHE H C 1
ATOM 7486 O O . PHE G 1 143 ? 123.11100 96.21400 137.44800 1.000 124.55000 133 PHE H O 1
ATOM 7494 N N . ARG G 1 144 ? 121.89400 94.32500 137.37900 1.000 123.79000 134 ARG H N 1
ATOM 7495 C CA . ARG G 1 144 ? 120.72200 94.98800 137.93300 1.000 125.13000 134 ARG H CA 1
ATOM 7496 C C . ARG G 1 144 ? 120.99700 95.48800 139.34300 1.000 126.85000 134 ARG H C 1
ATOM 7497 O O . ARG G 1 144 ? 120.63500 96.61800 139.69300 1.000 129.23000 134 ARG H O 1
ATOM 7505 N N . LYS G 1 145 ? 121.65600 94.66800 140.16400 1.000 113.35000 135 LYS H N 1
ATOM 7506 C CA . LYS G 1 145 ? 121.99100 95.10400 141.51600 1.000 112.02000 135 LYS H CA 1
ATOM 7507 C C . LYS G 1 145 ? 122.93900 96.29800 141.49600 1.000 113.16000 135 LYS H C 1
ATOM 7508 O O . LYS G 1 145 ? 122.76800 97.25100 142.26800 1.000 117.66000 135 LYS H O 1
ATOM 7514 N N . GLN G 1 146 ? 123.94400 96.23700 140.62100 1.000 108.01000 136 GLN H N 1
ATOM 7515 C CA . GLN G 1 146 ? 124.91700 97.35400 140.50700 1.000 110.53000 136 GLN H CA 1
ATOM 7516 C C . GLN G 1 146 ? 124.15700 98.63100 140.14800 1.000 108.34000 136 GLN H C 1
ATOM 7517 O O . GLN G 1 146 ? 124.33900 99.64500 140.84700 1.000 108.08000 136 GLN H O 1
ATOM 7523 N N . LEU G 1 147 ? 123.33000 98.57400 139.10300 1.000 102.00000 137 LEU H N 1
ATOM 7524 C CA . LEU G 1 147 ? 122.60700 99.76000 138.65700 1.000 103.17000 137 LEU H CA 1
ATOM 7525 C C . LEU G 1 147 ? 121.70600 100.29400 139.75700 1.000 101.69000 137 LEU H C 1
ATOM 7526 O O . LEU G 1 147 ? 121.59500 101.51000 139.94100 1.000 109.52000 137 LEU H O 1
ATOM 7531 N N . ASN G 1 148 ? 121.04700 99.40200 140.49600 1.000 89.35000 138 ASN H N 1
ATOM 7532 C CA . ASN G 1 148 ? 120.20000 99.85000 141.59200 1.000 91.38000 138 ASN H CA 1
ATOM 7533 C C . ASN G 1 148 ? 121.01500 100.57700 142.65200 1.000 96.78000 138 ASN H C 1
ATOM 7534 O O . ASN G 1 148 ? 120.59400 101.62100 143.16100 1.000 101.20000 138 ASN H O 1
ATOM 7539 N N . GLU G 1 149 ? 122.19400 100.04600 142.98900 1.000 102.10000 139 GLU H N 1
ATOM 7540 C CA . GLU G 1 149 ? 123.04000 100.70200 143.98400 1.000 102.17000 139 GLU H CA 1
ATOM 7541 C C . GLU G 1 149 ? 123.52800 102.06100 143.49300 1.000 103.43000 139 GLU H C 1
ATOM 7542 O O . GLU G 1 149 ? 123.53200 103.03900 144.25200 1.000 101.84000 139 GLU H O 1
ATOM 7548 N N . THR G 1 150 ? 123.94500 102.14200 142.22800 1.000 90.93000 140 THR H N 1
ATOM 7549 C CA . THR G 1 150 ? 124.39900 103.41800 141.68400 1.000 85.55000 140 THR H CA 1
ATOM 7550 C C . THR G 1 150 ? 123.28100 104.44900 141.68800 1.000 87.29000 140 THR H C 1
ATOM 7551 O O . THR G 1 150 ? 123.49200 105.60400 142.07200 1.000 92.54000 140 THR H O 1
ATOM 7555 N N . VAL G 1 151 ? 122.07900 104.04900 141.27200 1.000 84.81000 141 VAL H N 1
ATOM 7556 C CA . VAL G 1 151 ? 120.96100 104.98300 141.24400 1.000 80.99000 141 VAL H CA 1
ATOM 7557 C C . VAL G 1 151 ? 120.59100 105.42100 142.65400 1.000 84.78000 141 VAL H C 1
ATOM 7558 O O . VAL G 1 151 ? 120.27500 106.59100 142.88400 1.000 91.25000 141 VAL H O 1
ATOM 7562 N N . LYS G 1 152 ? 120.61700 104.50100 143.62000 1.000 86.11000 142 LYS H N 1
ATOM 7563 C CA . LYS G 1 152 ? 120.31900 104.89200 144.99300 1.000 83.44000 142 LYS H CA 1
ATOM 7564 C C . LYS G 1 152 ? 121.33200 105.90500 145.50700 1.000 85.90000 142 LYS H C 1
ATOM 7565 O O . LYS G 1 152 ? 120.95900 106.91600 146.11600 1.000 89.94000 142 LYS H O 1
ATOM 7571 N N . SER G 1 153 ? 122.61800 105.66100 145.25200 1.000 82.76000 143 SER H N 1
ATOM 7572 C CA . SER G 1 153 ? 123.64400 106.59300 145.70400 1.000 83.03000 143 SER H CA 1
ATOM 7573 C C . SER G 1 153 ? 123.52200 107.94600 145.02200 1.000 84.67000 143 SER H C 1
ATOM 7574 O O . SER G 1 153 ? 123.81500 108.97300 145.63800 1.000 84.63000 143 SER H O 1
ATOM 7577 N N . MET G 1 154 ? 123.12000 107.96800 143.75300 1.000 83.03000 144 MET H N 1
ATOM 7578 C CA . MET G 1 154 ? 122.97500 109.23600 143.05000 1.000 75.60000 144 MET H CA 1
ATOM 7579 C C . MET G 1 154 ? 121.72600 109.98800 143.47500 1.000 80.34000 144 MET H C 1
ATOM 7580 O O . MET G 1 154 ? 121.72400 111.22000 143.47000 1.000 86.59000 144 MET H O 1
ATOM 7585 N N . LEU G 1 155 ? 120.65800 109.27900 143.82900 1.000 82.87000 145 LEU H N 1
ATOM 7586 C CA . LEU G 1 155 ? 119.45200 109.94900 144.29100 1.000 80.42000 145 LEU H CA 1
ATOM 7587 C C . LEU G 1 155 ? 119.59100 110.45200 145.72000 1.000 80.11000 145 LEU H C 1
ATOM 7588 O O . LEU G 1 155 ? 118.94300 111.43500 146.08700 1.000 83.56000 145 LEU H O 1
ATOM 7593 N N . ASP G 1 156 ? 120.42000 109.80500 146.53900 1.000 93.35000 146 ASP H N 1
ATOM 7594 C CA . ASP G 1 156 ? 120.60900 110.29000 147.90000 1.000 95.80000 146 ASP H CA 1
ATOM 7595 C C . ASP G 1 156 ? 121.31400 111.63900 147.95900 1.000 96.80000 146 ASP H C 1
ATOM 7596 O O . ASP G 1 156 ? 121.31000 112.26800 149.02000 1.000 97.76000 146 ASP H O 1
ATOM 7601 N N . LEU G 1 157 ? 121.92400 112.09100 146.86300 1.000 85.67000 147 LEU H N 1
ATOM 7602 C CA . LEU G 1 157 ? 122.58400 113.38900 146.80000 1.000 79.50000 147 LEU H CA 1
ATOM 7603 C C . LEU G 1 157 ? 121.81800 114.38200 145.93600 1.000 81.20000 147 LEU H C 1
ATOM 7604 O O . LEU G 1 157 ? 122.37900 115.40200 145.53100 1.000 89.14000 147 LEU H O 1
ATOM 7609 N N . ARG G 1 158 ? 120.55500 114.09000 145.63100 1.000 78.57000 148 ARG H N 1
ATOM 7610 C CA . ARG G 1 158 ? 119.69100 114.96600 144.84200 1.000 83.23000 148 ARG H CA 1
ATOM 7611 C C . ARG G 1 158 ? 120.28300 115.22700 143.45500 1.000 86.76000 148 ARG H C 1
ATOM 7612 O O . ARG G 1 158 ? 120.54400 116.36300 143.05800 1.000 90.08000 148 ARG H O 1
ATOM 7620 N N . VAL G 1 159 ? 120.48200 114.13900 142.71700 1.000 77.14000 149 VAL H N 1
ATOM 7621 C CA . VAL G 1 159 ? 120.96300 114.16500 141.34300 1.000 74.15000 149 VAL H CA 1
ATOM 7622 C C . VAL G 1 159 ? 119.89500 113.53300 140.46500 1.000 80.43000 149 VAL H C 1
ATOM 7623 O O . VAL G 1 159 ? 119.20600 112.60200 140.89300 1.000 82.21000 149 VAL H O 1
ATOM 7627 N N . ILE G 1 160 ? 119.73400 114.05400 139.25300 1.000 76.50000 150 ILE H N 1
ATOM 7628 C CA . ILE G 1 160 ? 118.72500 113.55200 138.32500 1.000 68.00000 150 ILE H CA 1
ATOM 7629 C C . ILE G 1 160 ? 119.39500 112.63500 137.31000 1.000 68.70000 150 ILE H C 1
ATOM 7630 O O . ILE G 1 160 ? 119.97800 113.12400 136.33500 1.000 82.55000 150 ILE H O 1
ATOM 7635 N N . PRO G 1 161 ? 119.33600 111.31600 137.48000 1.000 44.58000 151 PRO H N 1
ATOM 7636 C CA . PRO G 1 161 ? 119.97000 110.41500 136.50900 1.000 48.12000 151 PRO H CA 1
ATOM 7637 C C . PRO G 1 161 ? 119.22600 110.44200 135.18400 1.000 56.27000 151 PRO H C 1
ATOM 7638 O O . PRO G 1 161 ? 118.03300 110.15200 135.12800 1.000 72.72000 151 PRO H O 1
ATOM 7642 N N . ILE G 1 162 ? 119.93400 110.78600 134.11500 1.000 55.76000 152 ILE H N 1
ATOM 7643 C CA . ILE G 1 162 ? 119.33800 110.90800 132.78700 1.000 49.96000 152 ILE H CA 1
ATOM 7644 C C . ILE G 1 162 ? 119.72900 109.65800 132.01100 1.000 52.61000 152 ILE H C 1
ATOM 7645 O O . ILE G 1 162 ? 120.78200 109.59200 131.38600 1.000 67.14000 152 ILE H O 1
ATOM 7650 N N . PHE G 1 163 ? 118.85600 108.66100 132.03100 1.000 51.62000 153 PHE H N 1
ATOM 7651 C CA . PHE G 1 163 ? 119.11700 107.43800 131.29900 1.000 54.17000 153 PHE H CA 1
ATOM 7652 C C . PHE G 1 163 ? 118.89700 107.65200 129.80900 1.000 62.65000 153 PHE H C 1
ATOM 7653 O O . PHE G 1 163 ? 118.44900 108.70900 129.36500 1.000 69.56000 153 PHE H O 1
ATOM 7661 N N . ASN G 1 164 ? 119.24100 106.63200 129.03600 1.000 87.45000 154 ASN H N 1
ATOM 7662 C CA . ASN G 1 164 ? 118.92700 106.55600 127.61300 1.000 92.21000 154 ASN H CA 1
ATOM 7663 C C . ASN G 1 164 ? 119.30100 105.15900 127.14100 1.000 96.60000 154 ASN H C 1
ATOM 7664 O O . ASN G 1 164 ? 119.66300 104.29100 127.94000 1.000 101.86000 154 ASN H O 1
ATOM 7669 N N . GLU G 1 165 ? 119.20300 104.94100 125.83700 1.000 125.15000 155 GLU H N 1
ATOM 7670 C CA . GLU G 1 165 ? 119.61200 103.68700 125.22200 1.000 126.63000 155 GLU H CA 1
ATOM 7671 C C . GLU G 1 165 ? 120.83000 103.93800 124.34600 1.000 127.82000 155 GLU H C 1
ATOM 7672 O O . GLU G 1 165 ? 120.83200 104.86500 123.53100 1.000 130.41000 155 GLU H O 1
ATOM 7678 N N . ASN G 1 166 ? 121.86000 103.11200 124.51300 1.000 136.47000 156 ASN H N 1
ATOM 7679 C CA . ASN G 1 166 ? 123.10900 103.27400 123.77100 1.000 138.39000 156 ASN H CA 1
ATOM 7680 C C . ASN G 1 166 ? 122.87600 102.83000 122.33000 1.000 140.51000 156 ASN H C 1
ATOM 7681 O O . ASN G 1 166 ? 123.25200 101.73400 121.90800 1.000 141.87000 156 ASN H O 1
ATOM 7686 N N . ASP G 1 167 ? 122.23000 103.71100 121.56100 1.000 148.46000 157 ASP H N 1
ATOM 7687 C CA . ASP G 1 167 ? 121.98400 103.44100 120.15000 1.000 148.29000 157 ASP H CA 1
ATOM 7688 C C . ASP G 1 167 ? 123.23700 103.58600 119.30100 1.000 147.76000 157 ASP H C 1
ATOM 7689 O O . ASP G 1 167 ? 123.28500 103.04300 118.19300 1.000 145.14000 157 ASP H O 1
ATOM 7694 N N . ALA G 1 168 ? 124.24600 104.29600 119.79300 1.000 134.42000 158 ALA H N 1
ATOM 7695 C CA . ALA G 1 168 ? 125.46700 104.54900 119.04600 1.000 128.84000 158 ALA H CA 1
ATOM 7696 C C . ALA G 1 168 ? 126.45700 103.39900 119.11600 1.000 131.55000 158 ALA H C 1
ATOM 7697 O O . ALA G 1 168 ? 127.48900 103.44800 118.44000 1.000 131.80000 158 ALA H O 1
ATOM 7699 N N . ILE G 1 169 ? 126.11500 102.36200 119.88500 1.000 140.28000 159 ILE H N 1
ATOM 7700 C CA . ILE G 1 169 ? 127.01900 101.18500 120.04100 1.000 138.42000 159 ILE H CA 1
ATOM 7701 C C . ILE G 1 169 ? 126.17900 99.91200 119.90400 1.000 139.38000 159 ILE H C 1
ATOM 7702 O O . ILE G 1 169 ? 126.77400 98.82700 119.75200 1.000 137.29000 159 ILE H O 1
ATOM 7707 N N . SER G 1 170 ? 124.84900 100.04700 119.93500 1.000 152.79000 160 SER H N 1
ATOM 7708 C CA . SER G 1 170 ? 123.95400 98.86000 119.87900 1.000 152.47000 160 SER H CA 1
ATOM 7709 C C . SER G 1 170 ? 124.24500 98.03500 118.62200 1.000 153.96000 160 SER H C 1
ATOM 7710 O O . SER G 1 170 ? 124.26200 98.62000 117.52200 1.000 152.90000 160 SER H O 1
ATOM 7713 N N . THR G 1 171 ? 124.45300 96.72600 118.78700 1.000 152.48000 161 THR H N 1
ATOM 7714 C CA . THR G 1 171 ? 124.69300 95.83600 117.62000 1.000 151.31000 161 THR H CA 1
ATOM 7715 C C . THR G 1 171 ? 123.41200 95.75300 116.78500 1.000 152.52000 161 THR H C 1
ATOM 7716 O O . THR G 1 171 ? 123.52600 95.71600 115.54500 1.000 153.90000 161 THR H O 1
ATOM 7720 N N . ARG G 1 172 ? 122.24900 95.72100 117.44500 1.000 148.93000 162 ARG H N 1
ATOM 7721 C CA . ARG G 1 172 ? 120.94800 95.65200 116.72600 1.000 148.58000 162 ARG H CA 1
ATOM 7722 C C . ARG G 1 172 ? 121.09500 96.29600 115.34300 1.000 148.84000 162 ARG H C 1
ATOM 7723 O O . ARG G 1 172 ? 120.94500 97.53200 115.27400 1.000 148.62000 162 ARG H O 1
ATOM 7731 N N . SER G 1 179 ? 113.99500 93.55500 119.53800 1.000 159.81000 169 SER H N 1
ATOM 7732 C CA . SER G 1 179 ? 112.63600 93.28400 119.99100 1.000 161.21000 169 SER H CA 1
ATOM 7733 C C . SER G 1 179 ? 112.58600 92.02700 120.85100 1.000 162.19000 169 SER H C 1
ATOM 7734 O O . SER G 1 179 ? 111.75400 91.91300 121.75100 1.000 162.83000 169 SER H O 1
ATOM 7737 N N . SER G 1 180 ? 113.48300 91.08100 120.56700 1.000 156.02000 170 SER H N 1
ATOM 7738 C CA . SER G 1 180 ? 113.52700 89.83100 121.31500 1.000 154.97000 170 SER H CA 1
ATOM 7739 C C . SER G 1 180 ? 114.10400 89.99800 122.71400 1.000 156.40000 170 SER H C 1
ATOM 7740 O O . SER G 1 180 ? 113.97100 89.08100 123.53200 1.000 155.19000 170 SER H O 1
ATOM 7743 N N . GLY G 1 181 ? 114.73200 91.13200 123.01000 1.000 155.84000 171 GLY H N 1
ATOM 7744 C CA . GLY G 1 181 ? 115.31600 91.36600 124.31100 1.000 154.94000 171 GLY H CA 1
ATOM 7745 C C . GLY G 1 181 ? 114.28600 91.81600 125.32900 1.000 155.49000 171 GLY H C 1
ATOM 7746 O O . GLY G 1 181 ? 113.07800 91.82300 125.08900 1.000 156.85000 171 GLY H O 1
ATOM 7747 N N . ILE G 1 182 ? 114.79200 92.19100 126.50600 1.000 148.67000 172 ILE H N 1
ATOM 7748 C CA . ILE G 1 182 ? 113.91600 92.66500 127.57300 1.000 149.41000 172 ILE H CA 1
ATOM 7749 C C . ILE G 1 182 ? 113.23100 93.96200 127.16200 1.000 149.27000 172 ILE H C 1
ATOM 7750 O O . ILE G 1 182 ? 112.02100 94.13000 127.35000 1.000 147.89000 172 ILE H O 1
ATOM 7755 N N . PHE G 1 183 ? 113.99000 94.89300 126.59100 1.000 143.83000 173 PHE H N 1
ATOM 7756 C CA . PHE G 1 183 ? 113.45500 96.15900 126.11600 1.000 143.06000 173 PHE H CA 1
ATOM 7757 C C . PHE G 1 183 ? 113.98800 96.44100 124.72000 1.000 141.60000 173 PHE H C 1
ATOM 7758 O O . PHE G 1 183 ? 115.11400 96.06800 124.38200 1.000 143.72000 173 PHE H O 1
ATOM 7766 N N . TRP G 1 184 ? 113.16800 97.10200 123.91000 1.000 144.15000 174 TRP H N 1
ATOM 7767 C CA . TRP G 1 184 ? 113.54400 97.43100 122.54300 1.000 145.98000 174 TRP H CA 1
ATOM 7768 C C . TRP G 1 184 ? 113.41800 98.90800 122.21100 1.000 148.14000 174 TRP H C 1
ATOM 7769 O O . TRP G 1 184 ? 114.04100 99.36100 121.24900 1.000 148.37000 174 TRP H O 1
ATOM 7780 N N . ASP G 1 185 ? 112.63200 99.66700 122.97000 1.000 137.60000 175 ASP H N 1
ATOM 7781 C CA . ASP G 1 185 ? 112.48500 101.09800 122.75800 1.000 137.32000 175 ASP H CA 1
ATOM 7782 C C . ASP G 1 185 ? 112.37900 101.78600 124.11000 1.000 135.22000 175 ASP H C 1
ATOM 7783 O O . ASP G 1 185 ? 112.14600 101.14600 125.13900 1.000 133.78000 175 ASP H O 1
ATOM 7788 N N . ASN G 1 186 ? 112.55400 103.10900 124.10200 1.000 122.69000 176 ASN H N 1
ATOM 7789 C CA . ASN G 1 186 ? 112.49500 103.86200 125.35000 1.000 118.45000 176 ASN H CA 1
ATOM 7790 C C . ASN G 1 186 ? 111.10700 103.80800 125.97700 1.000 119.67000 176 ASN H C 1
ATOM 7791 O O . ASN G 1 186 ? 110.98000 103.93400 127.20000 1.000 123.37000 176 ASN H O 1
ATOM 7796 N N . ASP G 1 187 ? 110.07300 103.57200 125.16800 1.000 130.21000 177 ASP H N 1
ATOM 7797 C CA . ASP G 1 187 ? 108.71600 103.40100 125.75200 1.000 129.58000 177 ASP H CA 1
ATOM 7798 C C . ASP G 1 187 ? 108.75100 102.19600 126.69200 1.000 129.23000 177 ASP H C 1
ATOM 7799 O O . ASP G 1 187 ? 108.07100 102.24300 127.73200 1.000 129.76000 177 ASP H O 1
ATOM 7804 N N . SER G 1 188 ? 109.51700 101.16300 126.33300 1.000 111.59000 178 SER H N 1
ATOM 7805 C CA . SER G 1 188 ? 109.64700 99.98600 127.17900 1.000 109.75000 178 SER H CA 1
ATOM 7806 C C . SER G 1 188 ? 110.83600 100.07000 128.12100 1.000 108.84000 178 SER H C 1
ATOM 7807 O O . SER G 1 188 ? 110.82300 99.43300 129.18000 1.000 107.76000 178 SER H O 1
ATOM 7810 N N . LEU G 1 189 ? 111.86900 100.83400 127.76100 1.000 105.76000 179 LEU H N 1
ATOM 7811 C CA . LEU G 1 189 ? 112.97600 101.03800 128.68800 1.000 105.46000 179 LEU H CA 1
ATOM 7812 C C . LEU G 1 189 ? 112.50800 101.76300 129.93800 1.000 104.34000 179 LEU H C 1
ATOM 7813 O O . LEU G 1 189 ? 112.95700 101.45500 131.04700 1.000 109.35000 179 LEU H O 1
ATOM 7818 N N . ALA G 1 190 ? 111.61000 102.73600 129.78300 1.000 94.19000 180 ALA H N 1
ATOM 7819 C CA . ALA G 1 190 ? 111.07400 103.42000 130.95100 1.000 91.41000 180 ALA H CA 1
ATOM 7820 C C . ALA G 1 190 ? 110.33100 102.44900 131.85500 1.000 94.20000 180 ALA H C 1
ATOM 7821 O O . ALA G 1 190 ? 110.47900 102.49800 133.07800 1.000 105.41000 180 ALA H O 1
ATOM 7823 N N . ALA G 1 191 ? 109.53200 101.55400 131.27500 1.000 88.84000 181 ALA H N 1
ATOM 7824 C CA . ALA G 1 191 ? 108.81000 100.58700 132.09300 1.000 92.57000 181 ALA H CA 1
ATOM 7825 C C . ALA G 1 191 ? 109.76500 99.63100 132.79000 1.000 92.81000 181 ALA H C 1
ATOM 7826 O O . ALA G 1 191 ? 109.56900 99.29600 133.96400 1.000 98.19000 181 ALA H O 1
ATOM 7828 N N . LEU G 1 192 ? 110.80500 99.18100 132.08600 1.000 93.31000 182 LEU H N 1
ATOM 7829 C CA . LEU G 1 192 ? 111.77300 98.27800 132.70000 1.000 98.71000 182 LEU H CA 1
ATOM 7830 C C . LEU G 1 192 ? 112.49700 98.95800 133.85600 1.000 101.29000 182 LEU H C 1
ATOM 7831 O O . LEU G 1 192 ? 112.68100 98.36000 134.92200 1.000 105.82000 182 LEU H O 1
ATOM 7836 N N . LEU G 1 193 ? 112.91100 100.21200 133.66600 1.000 87.79000 183 LEU H N 1
ATOM 7837 C CA . LEU G 1 193 ? 113.56600 100.94100 134.74500 1.000 82.53000 183 LEU H CA 1
ATOM 7838 C C . LEU G 1 193 ? 112.62600 101.15100 135.92300 1.000 82.92000 183 LEU H C 1
ATOM 7839 O O . LEU G 1 193 ? 113.01600 100.95000 137.07800 1.000 85.32000 183 LEU H O 1
ATOM 7844 N N . ALA G 1 194 ? 111.38100 101.54700 135.65400 1.000 71.65000 184 ALA H N 1
ATOM 7845 C CA . ALA G 1 194 ? 110.44100 101.78800 136.74100 1.000 67.73000 184 ALA H CA 1
ATOM 7846 C C . ALA G 1 194 ? 110.18500 100.51800 137.53400 1.000 77.78000 184 ALA H C 1
ATOM 7847 O O . ALA G 1 194 ? 110.08700 100.55600 138.76300 1.000 92.83000 184 ALA H O 1
ATOM 7849 N N . LEU G 1 195 ? 110.06800 99.38100 136.85400 1.000 74.35000 185 LEU H N 1
ATOM 7850 C CA . LEU G 1 195 ? 109.89700 98.12900 137.57900 1.00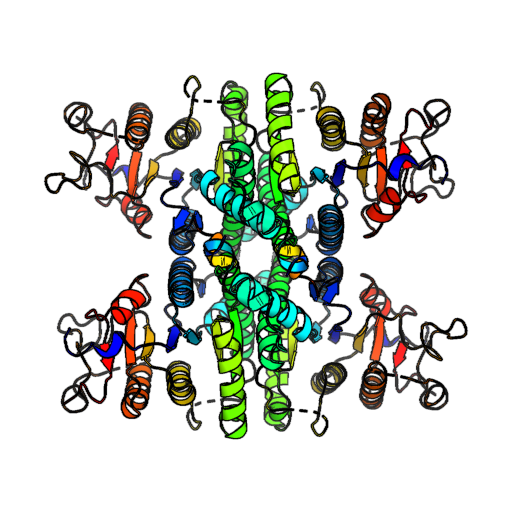0 78.68000 185 LEU H CA 1
ATOM 7851 C C . LEU G 1 195 ? 111.14600 97.77700 138.37600 1.000 82.43000 185 LEU H C 1
ATOM 7852 O O . LEU G 1 195 ? 111.05100 97.31100 139.51600 1.000 82.06000 185 LEU H O 1
ATOM 7857 N N . GLU G 1 196 ? 112.32800 97.98800 137.79300 1.000 85.36000 186 GLU H N 1
ATOM 7858 C CA . GLU G 1 196 ? 113.56000 97.59200 138.46900 1.000 82.90000 186 GLU H CA 1
ATOM 7859 C C . GLU G 1 196 ? 113.91000 98.54200 139.60600 1.000 90.85000 186 GLU H C 1
ATOM 7860 O O . GLU G 1 196 ? 114.33600 98.10000 140.67800 1.000 92.63000 186 GLU H O 1
ATOM 7866 N N . LEU G 1 197 ? 113.74300 99.84600 139.39700 1.000 80.28000 187 LEU H N 1
ATOM 7867 C CA . LEU G 1 197 ? 114.10200 100.82900 140.41000 1.000 70.56000 187 LEU H CA 1
ATOM 7868 C C . LEU G 1 197 ? 113.02400 101.01600 141.46300 1.000 76.67000 187 LEU H C 1
ATOM 7869 O O . LEU G 1 197 ? 113.18300 101.87300 142.33500 1.000 80.98000 187 LEU H O 1
ATOM 7874 N N . LYS G 1 198 ? 111.94100 100.24600 141.39900 1.000 84.49000 188 LYS H N 1
ATOM 7875 C CA . LYS G 1 198 ? 110.84400 100.34000 142.35900 1.000 84.52000 188 LYS H CA 1
ATOM 7876 C C . LYS G 1 198 ? 110.26600 101.75000 142.41200 1.000 83.01000 188 LYS H C 1
ATOM 7877 O O . LYS G 1 198 ? 109.99900 102.29000 143.48500 1.000 86.47000 188 LYS H O 1
ATOM 7883 N N . ALA G 1 199 ? 110.06200 102.35100 141.24400 1.000 73.42000 189 ALA H N 1
ATOM 7884 C CA . ALA G 1 199 ? 109.43800 103.65900 141.18200 1.000 71.70000 189 ALA H CA 1
ATOM 7885 C C . ALA G 1 199 ? 107.98900 103.57200 141.64900 1.000 74.08000 189 ALA H C 1
ATOM 7886 O O . ALA G 1 199 ? 107.46000 102.49400 141.92600 1.000 72.68000 189 ALA H O 1
ATOM 7888 N N . ASP G 1 200 ? 107.34100 104.73200 141.74200 1.000 86.35000 190 ASP H N 1
ATOM 7889 C CA . ASP G 1 200 ? 105.96700 104.80100 142.21200 1.000 89.62000 190 ASP H CA 1
ATOM 7890 C C . ASP G 1 200 ? 104.97900 105.31400 141.18100 1.000 90.68000 190 ASP H C 1
ATOM 7891 O O . ASP G 1 200 ? 103.77700 105.08200 141.34600 1.000 96.06000 190 ASP H O 1
ATOM 7896 N N . LEU G 1 201 ? 105.43600 105.99700 140.13600 1.000 72.78000 191 LEU H N 1
ATOM 7897 C CA . LEU G 1 201 ? 104.55500 106.47000 139.08000 1.000 70.38000 191 LEU H CA 1
ATOM 7898 C C . LEU G 1 201 ? 105.39800 106.76400 137.85200 1.000 73.92000 191 LEU H C 1
ATOM 7899 O O . LEU G 1 201 ? 106.48200 107.33600 137.96400 1.000 80.72000 191 LEU H O 1
ATOM 7904 N N . LEU G 1 202 ? 104.90200 106.35500 136.68900 1.000 67.25000 192 LEU H N 1
ATOM 7905 C CA . LEU G 1 202 ? 105.62400 106.47200 135.42900 1.000 63.39000 192 LEU H CA 1
ATOM 7906 C C . LEU G 1 202 ? 104.83300 107.37900 134.49800 1.000 70.37000 192 LEU H C 1
ATOM 7907 O O . LEU G 1 202 ? 103.67000 107.09500 134.19300 1.000 76.57000 192 LEU H O 1
ATOM 7912 N N . ILE G 1 203 ? 105.45800 108.46100 134.04300 1.000 63.75000 193 ILE H N 1
ATOM 7913 C CA . ILE G 1 203 ? 104.80800 109.45500 133.19800 1.000 56.73000 193 ILE H CA 1
ATOM 7914 C C . ILE G 1 203 ? 105.41200 109.35400 131.81000 1.000 64.42000 193 ILE H C 1
ATOM 7915 O O . ILE G 1 203 ? 106.61700 109.56000 131.63900 1.000 75.96000 193 ILE H O 1
ATOM 7920 N N . LEU G 1 204 ? 104.58500 109.06500 130.81800 1.000 60.08000 194 LEU H N 1
ATOM 7921 C CA . LEU G 1 204 ? 105.04600 108.94400 129.44000 1.000 60.84000 194 LEU H CA 1
ATOM 7922 C C . LEU G 1 204 ? 104.70400 110.24000 128.72000 1.000 67.19000 194 LEU H C 1
ATOM 7923 O O . LEU G 1 204 ? 103.58100 110.42200 128.25000 1.000 79.68000 194 LEU H O 1
ATOM 7928 N N . LEU G 1 205 ? 105.67400 111.14200 128.62600 1.000 74.68000 195 LEU H N 1
ATOM 7929 C CA . LEU G 1 205 ? 105.44100 112.43300 127.99100 1.000 75.93000 195 LEU H CA 1
ATOM 7930 C C . LEU G 1 205 ? 105.37200 112.25400 126.48100 1.000 80.74000 195 LEU H C 1
ATOM 7931 O O . LEU G 1 205 ? 106.37400 111.92500 125.84100 1.000 81.63000 195 LEU H O 1
ATOM 7936 N N . SER G 1 206 ? 104.19800 112.47700 125.90900 1.000 104.02000 196 SER H N 1
ATOM 7937 C CA . SER G 1 206 ? 103.99000 112.42500 124.46900 1.000 102.06000 196 SER H CA 1
ATOM 7938 C C . SER G 1 206 ? 103.44400 113.77100 123.99400 1.000 105.42000 196 SER H C 1
ATOM 7939 O O . SER G 1 206 ? 103.35800 114.73500 124.75700 1.000 104.54000 196 SER H O 1
ATOM 7942 N N . ASP G 1 207 ? 103.08100 113.83400 122.71600 1.000 133.92000 197 ASP H N 1
ATOM 7943 C CA . ASP G 1 207 ? 102.53000 115.04600 122.12800 1.000 134.69000 197 ASP H CA 1
ATOM 7944 C C . ASP G 1 207 ? 101.00900 115.05500 122.09300 1.000 133.40000 197 ASP H C 1
ATOM 7945 O O . ASP G 1 207 ? 100.42100 116.00400 121.56700 1.000 132.63000 197 ASP H O 1
ATOM 7950 N N . VAL G 1 208 ? 100.35900 114.03100 122.63600 1.000 133.04000 198 VAL H N 1
ATOM 7951 C CA . VAL G 1 208 ? 98.90700 113.93200 122.63100 1.000 134.54000 198 VAL H CA 1
ATOM 7952 C C . VAL G 1 208 ? 98.42900 113.94300 124.07600 1.000 134.88000 198 VAL H C 1
ATOM 7953 O O . VAL G 1 208 ? 99.15500 113.54100 124.98900 1.000 133.79000 198 VAL H O 1
ATOM 7957 N N . GLU G 1 209 ? 97.19400 114.40600 124.28100 1.000 139.90000 199 GLU H N 1
ATOM 7958 C CA . GLU G 1 209 ? 96.65500 114.53000 125.63000 1.000 139.23000 199 GLU H CA 1
ATOM 7959 C C . GLU G 1 209 ? 96.47900 113.18500 126.32000 1.000 138.77000 199 GLU H C 1
ATOM 7960 O O . GLU G 1 209 ? 96.25500 113.15300 127.53300 1.000 138.76000 199 GLU H O 1
ATOM 7966 N N . GLY G 1 210 ? 96.56000 112.08000 125.58700 1.000 133.50000 200 GLY H N 1
ATOM 7967 C CA . GLY G 1 210 ? 96.46500 110.77600 126.20900 1.000 133.41000 200 GLY H CA 1
ATOM 7968 C C . GLY G 1 210 ? 96.08500 109.66400 125.25900 1.000 131.21000 200 GLY H C 1
ATOM 7969 O O . GLY G 1 210 ? 96.66500 109.52500 124.18100 1.000 131.29000 200 GLY H O 1
ATOM 7970 N N . LEU G 1 211 ? 95.11400 108.85300 125.66200 1.000 139.94000 201 LEU H N 1
ATOM 7971 C CA . LEU G 1 211 ? 94.61200 107.75300 124.85500 1.000 142.44000 201 LEU H CA 1
ATOM 7972 C C . LEU G 1 211 ? 93.15600 108.02600 124.51400 1.000 144.43000 201 LEU H C 1
ATOM 7973 O O . LEU G 1 211 ? 92.34100 108.26200 125.41200 1.000 144.44000 201 LEU H O 1
ATOM 7978 N N . TYR G 1 212 ? 92.83000 107.99200 123.22600 1.000 156.35000 202 TYR H N 1
ATOM 7979 C CA . TYR G 1 212 ? 91.48900 108.29200 122.75000 1.000 157.13000 202 TYR H CA 1
ATOM 7980 C C . TYR G 1 212 ? 90.77700 107.02100 122.31000 1.000 159.23000 202 TYR H C 1
ATOM 7981 O O . TYR G 1 212 ? 91.39600 105.98000 122.07700 1.000 160.04000 202 TYR H O 1
ATOM 7990 N N . THR G 1 213 ? 89.45100 107.12200 122.19300 1.000 170.20000 203 THR H N 1
ATOM 7991 C CA . THR G 1 213 ? 88.64400 106.00100 121.73000 1.000 168.77000 203 THR H CA 1
ATOM 7992 C C . THR G 1 213 ? 88.89700 105.66000 120.26900 1.000 168.16000 203 THR H C 1
ATOM 7993 O O . THR G 1 213 ? 88.44600 104.60600 119.80900 1.000 166.30000 203 THR H O 1
ATOM 7997 N N . GLY G 1 214 ? 89.59000 106.52300 119.53500 1.000 178.59000 204 GLY H N 1
ATOM 7998 C CA . GLY G 1 214 ? 89.96700 106.25100 118.17000 1.000 179.72000 204 GLY H CA 1
ATOM 7999 C C . GLY G 1 214 ? 91.14300 107.11100 117.76400 1.000 181.48000 204 GLY H C 1
ATOM 8000 O O . GLY G 1 214 ? 91.93900 107.54600 118.60200 1.000 181.33000 204 GLY H O 1
ATOM 8001 N N . PRO G 1 215 ? 91.28600 107.36500 116.46800 1.000 181.76000 205 PRO H N 1
ATOM 8002 C CA . PRO G 1 215 ? 92.30900 108.30600 116.00600 1.000 179.73000 205 PRO H CA 1
ATOM 8003 C C . PRO G 1 215 ? 92.06400 109.69000 116.57800 1.000 180.87000 205 PRO H C 1
ATOM 8004 O O . PRO G 1 215 ? 90.90700 110.11200 116.73200 1.000 181.60000 205 PRO H O 1
ATOM 8008 N N . PRO G 1 216 ? 93.12700 110.42200 116.92100 1.000 171.76000 206 PRO H N 1
ATOM 8009 C CA . PRO G 1 216 ? 92.93800 111.77300 117.47700 1.000 170.38000 206 PRO H CA 1
ATOM 8010 C C . PRO G 1 216 ? 92.21800 112.72200 116.53900 1.000 170.33000 206 PRO H C 1
ATOM 8011 O O . PRO G 1 216 ? 91.48200 113.60100 117.00600 1.000 166.16000 206 PRO H O 1
ATOM 8015 N N . SER G 1 217 ? 92.40700 112.57500 115.22500 1.000 188.43000 207 SER H N 1
ATOM 8016 C CA . SER G 1 217 ? 91.75900 113.46600 114.27100 1.000 188.32000 207 SER H CA 1
ATOM 8017 C C . SER G 1 217 ? 90.26400 113.20500 114.14900 1.000 188.25000 207 SER H C 1
ATOM 8018 O O . SER G 1 217 ? 89.54400 114.04800 113.60300 1.000 186.79000 207 SER H O 1
ATOM 8021 N N . ASP G 1 218 ? 89.78500 112.07000 114.63600 1.000 191.14000 208 ASP H N 1
ATOM 8022 C CA . ASP G 1 218 ? 88.36200 111.75800 114.56400 1.000 190.07000 208 ASP H CA 1
ATOM 8023 C C . ASP G 1 218 ? 87.59000 112.62200 115.55300 1.000 191.48000 208 ASP H C 1
ATOM 8024 O O . ASP G 1 218 ? 87.87800 112.57700 116.75600 1.000 191.91000 208 ASP H O 1
ATOM 8029 N N . PRO G 1 219 ? 86.62400 113.42700 115.10100 1.000 188.83000 209 PRO H N 1
ATOM 8030 C CA . PRO G 1 219 ? 85.83200 114.22100 116.05400 1.000 187.43000 209 PRO H CA 1
ATOM 8031 C C . PRO G 1 219 ? 85.06000 113.37600 117.05100 1.000 188.30000 209 PRO H C 1
ATOM 8032 O O . PRO G 1 219 ? 84.87100 113.80400 118.19700 1.000 187.17000 209 PRO H O 1
ATOM 8036 N N . ASN G 1 220 ? 84.60400 112.18700 116.65100 1.000 186.36000 210 ASN H N 1
ATOM 8037 C CA . ASN G 1 220 ? 83.84400 111.32400 117.54700 1.000 184.12000 210 ASN H CA 1
ATOM 8038 C C . ASN G 1 220 ? 84.69900 110.71400 118.65000 1.000 184.87000 210 ASN H C 1
ATOM 8039 O O . ASN G 1 220 ? 84.14200 110.16100 119.60400 1.000 182.80000 210 ASN H O 1
ATOM 8044 N N . SER G 1 221 ? 86.02200 110.79700 118.54300 1.000 185.96000 211 SER H N 1
ATOM 8045 C CA . SER G 1 221 ? 86.89700 110.24000 119.56300 1.000 182.90000 211 SER H CA 1
ATOM 8046 C C . SER G 1 221 ? 86.76000 111.00700 120.87300 1.000 182.70000 211 SER H C 1
ATOM 8047 O O . SER G 1 221 ? 86.52700 112.21800 120.89200 1.000 183.46000 211 SER H O 1
ATOM 8050 N N . LYS G 1 222 ? 86.90500 110.28400 121.98000 1.000 169.34000 212 LYS H N 1
ATOM 8051 C CA . LYS G 1 222 ? 86.80500 110.86100 123.31100 1.000 168.41000 212 LYS H CA 1
ATOM 8052 C C . LYS G 1 222 ? 87.98600 110.41200 124.15800 1.000 169.32000 212 LYS H C 1
ATOM 8053 O O . LYS G 1 222 ? 88.52000 109.31500 123.97400 1.000 169.92000 212 LYS H O 1
ATOM 8059 N N . LEU G 1 223 ? 88.39100 111.27500 125.08500 1.000 157.49000 213 LEU H N 1
ATOM 8060 C CA . LEU G 1 223 ? 89.50900 110.96700 125.96300 1.000 156.10000 213 LEU H CA 1
ATOM 8061 C C . LEU G 1 223 ? 89.13800 109.85600 126.93700 1.000 155.60000 213 LEU H C 1
ATOM 8062 O O . LEU G 1 223 ? 87.97900 109.70300 127.33000 1.000 154.76000 213 LEU H O 1
ATOM 8067 N N . ILE G 1 224 ? 90.13900 109.03900 127.28700 1.000 151.80000 214 ILE H N 1
ATOM 8068 C CA . ILE G 1 224 ? 89.89900 107.88500 128.20400 1.000 151.22000 214 ILE H CA 1
ATOM 8069 C C . ILE G 1 224 ? 90.33000 108.27800 129.62000 1.000 150.46000 214 ILE H C 1
ATOM 8070 O O . ILE G 1 224 ? 91.54000 108.48900 129.83300 1.000 147.40000 214 ILE H O 1
ATOM 8075 N N . HIS G 1 225 ? 89.37400 108.36900 130.54500 1.000 148.30000 215 HIS H N 1
ATOM 8076 C CA . HIS G 1 225 ? 89.67100 108.74400 131.92300 1.000 146.06000 215 HIS H CA 1
ATOM 8077 C C . HIS G 1 225 ? 90.61000 107.74200 132.58000 1.000 145.18000 215 HIS H C 1
ATOM 8078 O O . HIS G 1 225 ? 91.55500 108.13500 133.27100 1.000 145.14000 215 HIS H O 1
ATOM 8085 N N . THR G 1 226 ? 90.37000 106.44800 132.37600 1.000 140.81000 216 THR H N 1
ATOM 8086 C CA . THR G 1 226 ? 91.27200 105.41400 132.87200 1.000 139.14000 216 THR H CA 1
ATOM 8087 C C . THR G 1 226 ? 91.14000 104.19100 131.97900 1.000 138.88000 216 THR H C 1
ATOM 8088 O O . THR G 1 226 ? 90.06300 103.92900 131.43600 1.000 140.66000 216 THR H O 1
ATOM 8092 N N . PHE G 1 227 ? 92.23700 103.46200 131.80900 1.000 141.71000 217 PHE H N 1
ATOM 8093 C CA . PHE G 1 227 ? 92.24200 102.30900 130.92100 1.000 142.54000 217 PHE H CA 1
ATOM 8094 C C . PHE G 1 227 ? 91.74800 101.07600 131.66300 1.000 145.82000 217 PHE H C 1
ATOM 8095 O O . PHE G 1 227 ? 92.24600 100.74800 132.74500 1.000 146.77000 217 PHE H O 1
ATOM 8103 N N . VAL G 1 228 ? 90.77200 100.38700 131.08000 1.000 159.22000 218 VAL H N 1
ATOM 8104 C CA . VAL G 1 228 ? 90.17400 99.20100 131.67900 1.000 159.78000 218 VAL H CA 1
ATOM 8105 C C . VAL G 1 228 ? 90.55100 98.00000 130.82600 1.000 160.94000 218 VAL H C 1
ATOM 8106 O O . VAL G 1 228 ? 90.30200 97.99100 129.61400 1.000 158.25000 218 VAL H O 1
ATOM 8110 N N . LYS G 1 229 ? 91.14600 96.98600 131.45800 1.000 173.81000 219 LYS H N 1
ATOM 8111 C CA . LYS G 1 229 ? 91.57900 95.80300 130.72400 1.000 173.96000 219 LYS H CA 1
ATOM 8112 C C . LYS G 1 229 ? 90.41800 94.90900 130.31100 1.000 173.79000 219 LYS H C 1
ATOM 8113 O O . LYS G 1 229 ? 90.62900 93.94900 129.56300 1.000 171.70000 219 LYS H O 1
ATOM 8119 N N . GLU G 1 230 ? 89.20400 95.19100 130.78000 1.000 180.51000 220 GLU H N 1
ATOM 8120 C CA . GLU G 1 230 ? 88.04900 94.37900 130.42700 1.000 177.88000 220 GLU H CA 1
ATOM 8121 C C . GLU G 1 230 ? 87.10300 95.07000 129.45400 1.000 177.54000 220 GLU H C 1
ATOM 8122 O O . GLU G 1 230 ? 86.25600 94.39600 128.85700 1.000 176.92000 220 GLU H O 1
ATOM 8128 N N . LYS G 1 231 ? 87.24700 96.39300 129.31700 1.000 172.59000 221 LYS H N 1
ATOM 8129 C CA . LYS G 1 231 ? 86.34200 97.18100 128.44100 1.000 171.87000 221 LYS H CA 1
ATOM 8130 C C . LYS G 1 231 ? 87.16700 97.91200 127.37900 1.000 174.30000 221 LYS H C 1
ATOM 8131 O O . LYS G 1 231 ? 87.07900 97.52200 126.20000 1.000 175.57000 221 LYS H O 1
ATOM 8137 N N . HIS G 1 232 ? 87.94000 98.92600 127.78000 1.000 173.73000 222 HIS H N 1
ATOM 8138 C CA . HIS G 1 232 ? 88.74100 99.72200 126.80900 1.000 173.10000 222 HIS H CA 1
ATOM 8139 C C . HIS G 1 232 ? 89.81100 98.83100 126.17100 1.000 173.50000 222 HIS H C 1
ATOM 8140 O O . HIS G 1 232 ? 90.42600 99.25200 125.16700 1.000 172.17000 222 HIS H O 1
ATOM 8147 N N . GLN G 1 233 ? 90.02500 97.63800 126.72900 1.000 181.79000 223 GLN H N 1
ATOM 8148 C CA . GLN G 1 233 ? 91.07900 96.72100 126.22400 1.000 181.38000 223 GLN H CA 1
ATOM 8149 C C . GLN G 1 233 ? 91.01800 96.64300 124.69600 1.000 181.91000 223 GLN H C 1
ATOM 8150 O O . GLN G 1 233 ? 92.07200 96.83500 124.05900 1.000 180.05000 223 GLN H O 1
ATOM 8156 N N . ASP G 1 234 ? 89.83700 96.38000 124.13000 1.000 192.42000 224 ASP H N 1
ATOM 8157 C CA . ASP G 1 234 ? 89.72200 96.20300 122.65600 1.000 191.49000 224 ASP H CA 1
ATOM 8158 C C . ASP G 1 234 ? 88.82800 97.29300 122.05600 1.000 190.74000 224 ASP H C 1
ATOM 8159 O O . ASP G 1 234 ? 88.30200 97.07600 120.94800 1.000 190.56000 224 ASP H O 1
ATOM 8164 N N . GLU G 1 235 ? 88.66800 98.41800 122.75800 1.000 187.44000 225 GLU H N 1
ATOM 8165 C CA . GLU G 1 235 ? 87.78200 99.50900 122.27000 1.000 188.73000 225 GLU H CA 1
ATOM 8166 C C . GLU G 1 235 ? 88.62000 100.59100 121.58200 1.000 189.15000 225 GLU H C 1
ATOM 8167 O O . GLU G 1 235 ? 88.05100 101.65100 121.25500 1.000 189.19000 225 GLU H O 1
ATOM 8173 N N . ILE G 1 236 ? 89.91600 100.33900 121.37900 1.000 180.47000 226 ILE H N 1
ATOM 8174 C CA . ILE G 1 236 ? 90.81000 101.37900 120.78700 1.000 179.33000 226 ILE H CA 1
ATOM 8175 C C . ILE G 1 236 ? 91.56700 100.77600 119.60000 1.000 178.86000 226 ILE H C 1
ATOM 8176 O O . ILE G 1 236 ? 92.00100 99.61300 119.70900 1.000 179.13000 226 ILE H O 1
ATOM 8181 N N . THR G 1 237 ? 91.71400 101.54100 118.51400 1.000 168.50000 227 THR H N 1
ATOM 8182 C CA . THR G 1 237 ? 92.44700 101.05600 117.31400 1.000 169.16000 227 THR H CA 1
ATOM 8183 C C . THR G 1 237 ? 93.66800 101.95000 117.07100 1.000 168.83000 227 THR H C 1
ATOM 8184 O O . THR G 1 237 ? 93.54500 103.17500 117.26300 1.000 166.68000 227 THR H O 1
ATOM 8188 N N . PHE G 1 238 ? 94.79600 101.35600 116.67300 1.000 169.36000 228 PHE H N 1
ATOM 8189 C CA . PHE G 1 238 ? 96.03700 102.13400 116.41700 1.000 167.75000 228 PHE H CA 1
ATOM 8190 C C . PHE G 1 238 ? 96.46700 101.94100 114.95900 1.000 167.00000 228 PHE H C 1
ATOM 8191 O O . PHE G 1 238 ? 95.57000 101.96900 114.09400 1.000 166.41000 228 PHE H O 1
ATOM 8199 N N . GLY G 1 248 ? 104.88800 103.27900 117.48900 1.000 154.47000 238 GLY H N 1
ATOM 8200 C CA . GLY G 1 248 ? 103.80400 104.23900 117.58700 1.000 156.62000 238 GLY H CA 1
ATOM 8201 C C . GLY G 1 248 ? 103.16600 104.26700 118.96000 1.000 158.98000 238 GLY H C 1
ATOM 8202 O O . GLY G 1 248 ? 103.82000 103.97900 119.96000 1.000 158.80000 238 GLY H O 1
ATOM 8203 N N . MET G 1 249 ? 101.88000 104.62100 119.01200 1.000 156.72000 239 MET H N 1
ATOM 8204 C CA . MET G 1 249 ? 101.18000 104.64300 120.29000 1.000 154.77000 239 MET H CA 1
ATOM 8205 C C . MET G 1 249 ? 100.82400 103.23800 120.76000 1.000 154.89000 239 MET H C 1
ATOM 8206 O O . MET G 1 249 ? 100.62300 103.02200 121.96000 1.000 157.50000 239 MET H O 1
ATOM 8211 N N . THR G 1 250 ? 100.76100 102.26600 119.84700 1.000 142.97000 240 THR H N 1
ATOM 8212 C CA . THR G 1 250 ? 100.49100 100.89700 120.27400 1.000 142.79000 240 THR H CA 1
ATOM 8213 C C . THR G 1 250 ? 101.62000 100.35800 121.14400 1.000 140.55000 240 THR H C 1
ATOM 8214 O O . THR G 1 250 ? 101.36600 99.63500 122.11400 1.000 138.56000 240 THR H O 1
ATOM 8218 N N . ALA G 1 251 ? 102.87000 100.70600 120.82800 1.000 132.34000 241 ALA H N 1
ATOM 8219 C CA . ALA G 1 251 ? 103.98200 100.31400 121.68800 1.000 132.07000 241 ALA H CA 1
ATOM 8220 C C . ALA G 1 251 ? 103.88200 100.98200 123.05200 1.000 133.54000 241 ALA H C 1
ATOM 8221 O O . ALA G 1 251 ? 104.16100 100.35400 124.08000 1.000 133.31000 241 ALA H O 1
ATOM 8223 N N . LYS G 1 252 ? 103.48300 102.25600 123.07900 1.000 132.81000 242 LYS H N 1
ATOM 8224 C CA . LYS G 1 252 ? 103.27900 102.94300 124.34900 1.000 131.68000 242 LYS H CA 1
ATOM 8225 C C . LYS G 1 252 ? 102.22100 102.24100 125.18500 1.000 130.44000 242 LYS H C 1
ATOM 8226 O O . LYS G 1 252 ? 102.40900 102.03000 126.38500 1.000 130.99000 242 LYS H O 1
ATOM 8232 N N . VAL G 1 253 ? 101.10300 101.86600 124.56300 1.000 128.77000 243 VAL H N 1
ATOM 8233 C CA . VAL G 1 253 ? 100.02400 101.21500 125.29600 1.000 127.69000 243 VAL H CA 1
ATOM 8234 C C . VAL G 1 253 ? 100.46300 99.84300 125.78600 1.000 128.34000 243 VAL H C 1
ATOM 8235 O O . VAL G 1 253 ? 100.13200 99.43400 126.90400 1.000 131.74000 243 VAL H O 1
ATOM 8239 N N . LYS G 1 254 ? 101.20900 99.10700 124.96200 1.000 126.00000 244 LYS H N 1
ATOM 8240 C CA . LYS G 1 254 ? 101.68400 97.79300 125.37700 1.000 127.35000 244 LYS H CA 1
ATOM 8241 C C . LYS G 1 254 ? 102.63300 97.90400 126.56500 1.000 132.35000 244 LYS H C 1
ATOM 8242 O O . LYS G 1 254 ? 102.51700 97.15100 127.54100 1.000 134.81000 244 LYS H O 1
ATOM 8248 N N . ALA G 1 255 ? 103.57100 98.85400 126.50800 1.000 124.72000 245 ALA H N 1
ATOM 8249 C CA . ALA G 1 255 ? 104.49000 99.05200 127.62500 1.000 118.19000 245 ALA H CA 1
ATOM 8250 C C . ALA G 1 255 ? 103.74800 99.51000 128.87100 1.000 117.60000 245 ALA H C 1
ATOM 8251 O O . ALA G 1 255 ? 104.07400 99.09100 129.98600 1.000 117.44000 245 ALA H O 1
ATOM 8253 N N . ALA G 1 256 ? 102.74600 100.37300 128.70200 1.000 123.68000 246 ALA H N 1
ATOM 8254 C CA . ALA G 1 256 ? 101.95600 100.81700 129.84200 1.000 125.80000 246 ALA H CA 1
ATOM 8255 C C . ALA G 1 256 ? 101.21200 99.65600 130.48300 1.000 126.71000 246 ALA H C 1
ATOM 8256 O O . ALA G 1 256 ? 101.16000 99.55000 131.71100 1.000 129.74000 246 ALA H O 1
ATOM 8258 N N . VAL G 1 257 ? 100.62100 98.77900 129.67200 1.000 123.18000 247 VAL H N 1
ATOM 8259 C CA . VAL G 1 257 ? 99.90100 97.63700 130.22800 1.000 121.79000 247 VAL H CA 1
ATOM 8260 C C . VAL G 1 257 ? 100.86300 96.71000 130.95400 1.000 125.11000 247 VAL H C 1
ATOM 8261 O O . VAL G 1 257 ? 100.56900 96.22200 132.05200 1.000 127.38000 247 VAL H O 1
ATOM 8265 N N . ASN G 1 258 ? 102.03400 96.46200 130.36300 1.000 121.69000 248 ASN H N 1
ATOM 8266 C CA . ASN G 1 258 ? 103.01300 95.59900 131.01400 1.000 119.51000 248 ASN H CA 1
ATOM 8267 C C . ASN G 1 258 ? 103.47700 96.18600 132.34200 1.000 117.90000 248 ASN H C 1
ATOM 8268 O O . ASN G 1 258 ? 103.62500 95.46000 133.33200 1.000 116.19000 248 ASN H O 1
ATOM 8273 N N . ALA G 1 259 ? 103.71000 97.50000 132.38700 1.000 109.86000 249 ALA H N 1
ATOM 8274 C CA . ALA G 1 259 ? 104.15800 98.12300 133.62900 1.000 109.88000 249 ALA H CA 1
ATOM 8275 C C . ALA G 1 259 ? 103.05500 98.13500 134.67900 1.000 110.06000 249 ALA H C 1
ATOM 8276 O O . ALA G 1 259 ? 103.29700 97.79500 135.84200 1.000 114.65000 249 ALA H O 1
ATOM 8278 N N . ALA G 1 260 ? 101.83700 98.51700 134.29400 1.000 106.57000 250 ALA H N 1
ATOM 8279 C CA . ALA G 1 260 ? 100.74300 98.59500 135.25000 1.000 107.16000 250 ALA H CA 1
ATOM 8280 C C . ALA G 1 260 ? 100.28000 97.22400 135.72000 1.000 111.98000 250 ALA H C 1
ATOM 8281 O O . ALA G 1 260 ? 99.63100 97.13300 136.76500 1.000 113.65000 250 ALA H O 1
ATOM 8283 N N . TYR G 1 261 ? 100.58300 96.16100 134.97200 1.000 125.51000 251 TYR H N 1
ATOM 8284 C CA . TYR G 1 261 ? 100.26500 94.82000 135.45200 1.000 124.51000 251 TYR H CA 1
ATOM 8285 C C . TYR G 1 261 ? 101.07800 94.47000 136.68800 1.000 124.51000 251 TYR H C 1
ATOM 8286 O O . TYR G 1 261 ? 100.57700 93.80300 137.60000 1.000 124.39000 251 TYR H O 1
ATOM 8295 N N . ALA G 1 262 ? 102.33200 94.90800 136.73800 1.000 110.33000 252 ALA H N 1
ATOM 8296 C CA . ALA G 1 262 ? 103.21600 94.56300 137.84200 1.000 111.65000 252 ALA H CA 1
ATOM 8297 C C . ALA G 1 262 ? 103.01200 95.43900 139.06800 1.000 114.80000 252 ALA H C 1
ATOM 8298 O O . ALA G 1 262 ? 103.67700 95.21500 140.08300 1.000 118.31000 252 ALA H O 1
ATOM 8300 N N . GLY G 1 263 ? 102.11900 96.42100 139.00600 1.000 106.16000 253 GLY H N 1
ATOM 8301 C CA . GLY G 1 263 ? 101.84200 97.25600 140.15400 1.000 102.38000 253 GLY H CA 1
ATOM 8302 C C . GLY G 1 263 ? 102.50500 98.61100 140.15100 1.000 100.52000 253 GLY H C 1
ATOM 8303 O O . GLY G 1 263 ? 102.68400 99.19500 141.22500 1.000 103.31000 253 GLY H O 1
ATOM 8304 N N . ILE G 1 264 ? 102.88900 99.12800 138.99100 1.000 86.73000 254 ILE H N 1
ATOM 8305 C CA . ILE G 1 264 ? 103.43000 100.47500 138.85900 1.000 86.40000 254 ILE H CA 1
ATOM 8306 C C . ILE G 1 264 ? 102.40000 101.31500 138.10700 1.000 93.33000 254 ILE H C 1
ATOM 8307 O O . ILE G 1 264 ? 102.17100 101.08300 136.91200 1.000 103.31000 254 ILE H O 1
ATOM 8312 N N . PRO G 1 265 ? 101.73900 102.26900 138.75600 1.000 73.68000 255 PRO H N 1
ATOM 8313 C CA . PRO G 1 265 ? 100.76700 103.09900 138.04400 1.000 71.96000 255 PRO H CA 1
ATOM 8314 C C . PRO G 1 265 ? 101.43800 103.92000 136.95700 1.000 77.42000 255 PRO H C 1
ATOM 8315 O O . PRO G 1 265 ? 102.52700 104.46100 137.14800 1.000 74.28000 255 PRO H O 1
ATOM 8319 N N . VAL G 1 266 ? 100.75800 104.03300 135.82000 1.000 77.09000 256 VAL H N 1
ATOM 8320 C CA . VAL G 1 266 ? 101.31000 104.64600 134.61800 1.000 70.35000 256 VAL H CA 1
ATOM 8321 C C . VAL G 1 266 ? 100.36500 105.73900 134.15300 1.000 77.73000 256 VAL H C 1
ATOM 8322 O O . VAL G 1 266 ? 99.15100 105.52500 134.08300 1.000 87.98000 256 VAL H O 1
ATOM 8326 N N . ILE G 1 267 ? 100.91600 106.90700 133.83800 1.000 63.73000 257 ILE H N 1
ATOM 8327 C CA . ILE G 1 267 ? 100.14600 108.05500 133.37900 1.000 60.05000 2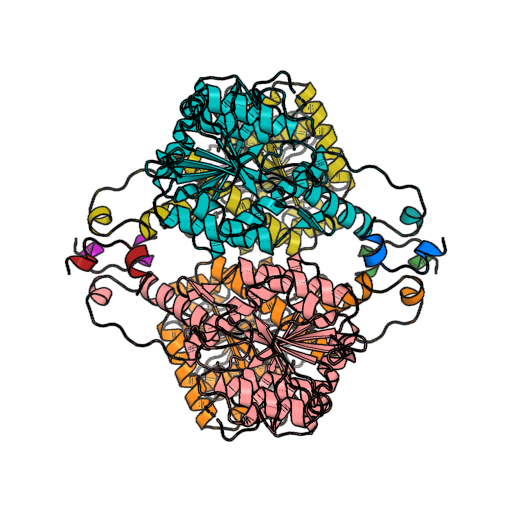57 ILE H CA 1
ATOM 8328 C C . ILE G 1 267 ? 100.69700 108.47900 132.02800 1.000 72.15000 257 ILE H C 1
ATOM 8329 O O . ILE G 1 267 ? 101.89800 108.74000 131.90400 1.000 77.96000 257 ILE H O 1
ATOM 8334 N N . ILE G 1 268 ? 99.82900 108.54500 131.02300 1.000 85.01000 258 ILE H N 1
ATOM 8335 C CA . ILE G 1 268 ? 100.19600 109.02700 129.69700 1.000 81.22000 258 ILE H CA 1
ATOM 8336 C C . ILE G 1 268 ? 99.67400 110.44700 129.57900 1.000 89.69000 258 ILE H C 1
ATOM 8337 O O . ILE G 1 268 ? 98.46100 110.67100 129.58500 1.000 97.75000 258 ILE H O 1
ATOM 8342 N N . THR G 1 269 ? 100.57600 111.41400 129.46000 1.000 101.14000 259 THR H N 1
ATOM 8343 C CA . THR G 1 269 ? 100.17600 112.81000 129.47600 1.000 100.68000 259 THR H CA 1
ATOM 8344 C C . THR G 1 269 ? 100.94700 113.57100 128.41100 1.000 101.93000 259 THR H C 1
ATOM 8345 O O . THR G 1 269 ? 101.98800 113.12200 127.93000 1.000 104.03000 259 THR H O 1
ATOM 8349 N N . SER G 1 270 ? 100.41200 114.72900 128.03600 1.000 118.35000 260 SER H N 1
ATOM 8350 C CA . SER G 1 270 ? 100.98400 115.54100 126.97100 1.000 116.97000 260 SER H CA 1
ATOM 8351 C C . SER G 1 270 ? 102.04900 116.47000 127.53300 1.000 117.29000 260 SER H C 1
ATOM 8352 O O . SER G 1 270 ? 101.80000 117.20100 128.49400 1.000 119.85000 260 SER H O 1
ATOM 8355 N N . GLY G 1 271 ? 103.22800 116.44400 126.92600 1.000 120.02000 261 GLY H N 1
ATOM 8356 C CA . GLY G 1 271 ? 104.32900 117.27900 127.34300 1.000 121.71000 261 GLY H CA 1
ATOM 8357 C C . GLY G 1 271 ? 104.34600 118.66000 126.74800 1.000 121.99000 261 GLY H C 1
ATOM 8358 O O . GLY G 1 271 ? 105.28000 119.42600 127.00000 1.000 121.35000 261 GLY H O 1
ATOM 8359 N N . TYR G 1 272 ? 103.33500 119.00700 125.95300 1.000 119.31000 262 TYR H N 1
ATOM 8360 C CA . TYR G 1 272 ? 103.26300 120.33600 125.36300 1.000 116.60000 262 TYR H CA 1
ATOM 8361 C C . TYR G 1 272 ? 102.94500 121.41100 126.39100 1.000 118.33000 262 TYR H C 1
ATOM 8362 O O . TYR G 1 272 ? 103.13900 122.59800 126.10700 1.000 117.34000 262 TYR H O 1
ATOM 8371 N N . SER G 1 273 ? 102.46000 121.03000 127.56800 1.000 128.82000 263 SER H N 1
ATOM 8372 C CA . SER G 1 273 ? 102.12400 121.97100 128.62300 1.000 128.91000 263 SER H CA 1
ATOM 8373 C C . SER G 1 273 ? 103.14500 121.87800 129.75100 1.000 130.71000 263 SER H C 1
ATOM 8374 O O . SER G 1 273 ? 103.73100 120.82100 130.00000 1.000 127.54000 263 SER H O 1
ATOM 8377 N N . ALA G 1 274 ? 103.35000 123.00000 130.43600 1.000 138.86000 264 ALA H N 1
ATOM 8378 C CA . ALA G 1 274 ? 104.38700 123.10700 131.45300 1.000 139.36000 264 ALA H CA 1
ATOM 8379 C C . ALA G 1 274 ? 103.91800 122.72700 132.85200 1.000 138.55000 264 ALA H C 1
ATOM 8380 O O . ALA G 1 274 ? 104.74900 122.64000 133.76100 1.000 133.34000 264 ALA H O 1
ATOM 8382 N N . GLU G 1 275 ? 102.62100 122.49900 133.05100 1.000 144.80000 265 GLU H N 1
ATOM 8383 C CA . GLU G 1 275 ? 102.08700 122.20100 134.37300 1.000 143.37000 265 GLU H CA 1
ATOM 8384 C C . GLU G 1 275 ? 101.40100 120.84400 134.43700 1.000 142.10000 265 GLU H C 1
ATOM 8385 O O . GLU G 1 275 ? 100.73800 120.54400 135.43700 1.000 142.63000 265 GLU H O 1
ATOM 8391 N N . ASN G 1 276 ? 101.54000 120.01600 133.40200 1.000 119.99000 266 ASN H N 1
ATOM 8392 C CA . ASN G 1 276 ? 100.88700 118.71200 133.41400 1.000 118.14000 266 ASN H CA 1
ATOM 8393 C C . ASN G 1 276 ? 101.47000 117.80900 134.49300 1.000 120.46000 266 ASN H C 1
ATOM 8394 O O . ASN G 1 276 ? 100.73000 117.06700 135.15000 1.000 120.56000 266 ASN H O 1
ATOM 8399 N N . ILE G 1 277 ? 102.78900 117.85900 134.69400 1.000 109.77000 267 ILE H N 1
ATOM 8400 C CA . ILE G 1 277 ? 103.41300 117.02700 135.71900 1.000 107.98000 267 ILE H CA 1
ATOM 8401 C C . ILE G 1 277 ? 102.88900 117.39800 137.10000 1.000 110.15000 267 ILE H C 1
ATOM 8402 O O . ILE G 1 277 ? 102.57600 116.52300 137.91700 1.000 115.03000 267 ILE H O 1
ATOM 8407 N N . ASP G 1 278 ? 102.78500 118.69700 137.38800 1.000 112.67000 268 ASP H N 1
ATOM 8408 C CA . ASP G 1 278 ? 102.23700 119.10800 138.67500 1.000 113.68000 268 ASP H CA 1
ATOM 8409 C C . ASP G 1 278 ? 100.78800 118.67000 138.81700 1.000 115.46000 268 ASP H C 1
ATOM 8410 O O . ASP G 1 278 ? 100.36100 118.25500 139.89900 1.000 115.38000 268 ASP H O 1
ATOM 8415 N N . LYS G 1 279 ? 100.01600 118.75800 137.73300 1.000 116.03000 269 LYS H N 1
ATOM 8416 C CA . LYS G 1 279 ? 98.60900 118.38300 137.80000 1.000 117.90000 269 LYS H CA 1
ATOM 8417 C C . LYS G 1 279 ? 98.44200 116.90100 138.11100 1.000 117.81000 269 LYS H C 1
ATOM 8418 O O . LYS G 1 279 ? 97.60400 116.52700 138.93900 1.000 116.63000 269 LYS H O 1
ATOM 8424 N N . VAL G 1 280 ? 99.22400 116.03700 137.46000 1.000 111.70000 270 VAL H N 1
ATOM 8425 C CA . VAL G 1 280 ? 99.09000 114.61000 137.73800 1.000 110.37000 270 VAL H CA 1
ATOM 8426 C C . VAL G 1 280 ? 99.61700 114.28700 139.13000 1.000 110.73000 270 VAL H C 1
ATOM 8427 O O . VAL G 1 280 ? 99.04200 113.46000 139.84700 1.000 108.62000 270 VAL H O 1
ATOM 8431 N N . LEU G 1 281 ? 100.70700 114.93800 139.54300 1.000 109.88000 271 LEU H N 1
ATOM 8432 C CA . LEU G 1 281 ? 101.26900 114.67700 140.86400 1.000 106.46000 271 LEU H CA 1
ATOM 8433 C C . LEU G 1 281 ? 100.41200 115.23200 141.99300 1.000 109.02000 271 LEU H C 1
ATOM 8434 O O . LEU G 1 281 ? 100.60200 114.83500 143.14600 1.000 110.01000 271 LEU H O 1
ATOM 8439 N N . ARG G 1 282 ? 99.49100 116.14600 141.69900 1.000 116.99000 272 ARG H N 1
ATOM 8440 C CA . ARG G 1 282 ? 98.58200 116.66400 142.71000 1.000 113.24000 272 ARG H CA 1
ATOM 8441 C C . ARG G 1 282 ? 97.28400 115.87800 142.80100 1.000 113.42000 272 ARG H C 1
ATOM 8442 O O . ARG G 1 282 ? 96.49800 116.11700 143.72300 1.000 113.38000 272 ARG H O 1
ATOM 8450 N N . GLY G 1 283 ? 97.04200 114.95000 141.88300 1.000 120.16000 273 GLY H N 1
ATOM 8451 C CA . GLY G 1 283 ? 95.83000 114.16300 141.89100 1.000 120.32000 273 GLY H CA 1
ATOM 8452 C C . GLY G 1 283 ? 94.72400 114.64900 140.98400 1.000 120.77000 273 GLY H C 1
ATOM 8453 O O . GLY G 1 283 ? 93.60200 114.14300 141.08500 1.000 118.17000 273 GLY H O 1
ATOM 8454 N N . LEU G 1 284 ? 94.99700 115.60700 140.10600 1.000 127.06000 274 LEU H N 1
ATOM 8455 C CA . LEU G 1 284 ? 93.96900 116.11400 139.21400 1.000 127.84000 274 LEU H CA 1
ATOM 8456 C C . LEU G 1 284 ? 93.68100 115.11400 138.09800 1.000 128.97000 274 LEU H C 1
ATOM 8457 O O . LEU G 1 284 ? 94.44300 114.17600 137.85400 1.000 129.19000 274 LEU H O 1
ATOM 8462 N N . ARG G 1 285 ? 92.56100 115.33000 137.41400 1.000 130.62000 275 ARG H N 1
ATOM 8463 C CA . ARG G 1 285 ? 92.14700 114.47700 136.30200 1.000 129.28000 275 ARG H CA 1
ATOM 8464 C C . ARG G 1 285 ? 92.85500 114.95800 135.04400 1.000 128.96000 275 ARG H C 1
ATOM 8465 O O . ARG G 1 285 ? 92.36200 115.82200 134.31800 1.000 129.73000 275 ARG H O 1
ATOM 8473 N N . VAL G 1 286 ? 94.02800 114.39200 134.77600 1.000 120.41000 276 VAL H N 1
ATOM 8474 C CA . VAL G 1 286 ? 94.80900 114.74100 133.59600 1.000 122.85000 276 VAL H CA 1
ATOM 8475 C C . VAL G 1 286 ? 95.44500 113.47700 133.03400 1.000 122.52000 276 VAL H C 1
ATOM 8476 O O . VAL G 1 286 ? 95.80700 112.56400 133.78300 1.000 124.06000 276 VAL H O 1
ATOM 8480 N N . GLY G 1 287 ? 95.55200 113.41400 131.71100 1.000 109.32000 277 GLY H N 1
ATOM 8481 C CA . GLY G 1 287 ? 96.17100 112.28100 131.06300 1.000 104.09000 277 GLY H CA 1
ATOM 8482 C C . GLY G 1 287 ? 95.29500 111.04100 131.10400 1.000 106.11000 277 GLY H C 1
ATOM 8483 O O . GLY G 1 287 ? 94.11500 111.07600 131.44300 1.000 106.81000 277 GLY H O 1
ATOM 8484 N N . THR G 1 288 ? 95.91100 109.92300 130.73900 1.000 113.66000 278 THR H N 1
ATOM 8485 C CA . THR G 1 288 ? 95.27600 108.61500 130.78600 1.000 115.17000 278 THR H CA 1
ATOM 8486 C C . THR G 1 288 ? 95.97000 107.76100 131.83500 1.000 113.68000 278 THR H C 1
ATOM 8487 O O . THR G 1 288 ? 97.20200 107.68900 131.86500 1.000 112.20000 278 THR H O 1
ATOM 8491 N N . LEU G 1 289 ? 95.18300 107.11900 132.68800 1.000 110.90000 279 LEU H N 1
ATOM 8492 C CA . LEU G 1 289 ? 95.69800 106.36400 133.81800 1.000 106.67000 279 LEU H CA 1
ATOM 8493 C C . LEU G 1 289 ? 95.69700 104.87400 133.51200 1.000 112.93000 279 LEU H C 1
ATOM 8494 O O . LEU G 1 289 ? 94.74000 104.34600 132.94100 1.000 117.75000 279 LEU H O 1
ATOM 8499 N N . PHE G 1 290 ? 96.78100 104.20300 133.89400 1.000 109.52000 280 PHE H N 1
ATOM 8500 C CA . PHE G 1 290 ? 96.94200 102.75900 133.74300 1.000 108.29000 280 PHE H CA 1
ATOM 8501 C C . PHE G 1 290 ? 97.21300 102.18800 135.12800 1.000 110.01000 280 PHE H C 1
ATOM 8502 O O . PHE G 1 290 ? 98.35200 102.22400 135.60100 1.000 110.81000 280 PHE H O 1
ATOM 8510 N N . HIS G 1 291 ? 96.18400 101.66700 135.78500 1.000 134.55000 281 HIS H N 1
ATOM 8511 C CA . HIS G 1 291 ? 96.32800 101.13800 137.13300 1.000 137.54000 281 HIS H CA 1
ATOM 8512 C C . HIS G 1 291 ? 95.65700 99.77900 137.24000 1.000 138.66000 281 HIS H C 1
ATOM 8513 O O . HIS G 1 291 ? 94.55600 99.57800 136.72200 1.000 138.52000 281 HIS H O 1
ATOM 8520 N N . GLN G 1 292 ? 96.33000 98.84800 137.91800 1.000 143.65000 282 GLN H N 1
ATOM 8521 C CA . GLN G 1 292 ? 95.77100 97.51400 138.10100 1.000 142.88000 282 GLN H CA 1
ATOM 8522 C C . GLN G 1 292 ? 94.65700 97.50700 139.14100 1.000 144.31000 282 GLN H C 1
ATOM 8523 O O . GLN G 1 292 ? 93.66800 96.78200 138.98800 1.000 146.04000 282 GLN H O 1
ATOM 8529 N N . ASP G 1 293 ? 94.80200 98.29700 140.20500 1.000 160.37000 283 ASP H N 1
ATOM 8530 C CA . ASP G 1 293 ? 93.78100 98.33800 141.24500 1.000 163.47000 283 ASP H CA 1
ATOM 8531 C C . ASP G 1 293 ? 92.57100 99.15300 140.80800 1.000 162.06000 283 ASP H C 1
ATOM 8532 O O . ASP G 1 293 ? 91.43200 98.80100 141.13200 1.000 160.84000 283 ASP H O 1
ATOM 8537 N N . ALA G 1 294 ? 92.80200 100.24400 140.07500 1.000 155.98000 284 ALA H N 1
ATOM 8538 C CA . ALA G 1 294 ? 91.69500 101.08400 139.63400 1.000 156.30000 284 ALA H CA 1
ATOM 8539 C C . ALA G 1 294 ? 90.78600 100.34100 138.66500 1.000 158.01000 284 ALA H C 1
ATOM 8540 O O . ALA G 1 294 ? 89.55700 100.42700 138.76700 1.000 156.54000 284 ALA H O 1
ATOM 8542 N N . ARG G 1 295 ? 91.36800 99.60500 137.72000 1.000 162.93000 285 ARG H N 1
ATOM 8543 C CA . ARG G 1 295 ? 90.55900 98.88100 136.75100 1.000 161.77000 285 ARG H CA 1
ATOM 8544 C C . ARG G 1 295 ? 89.77700 97.77100 137.44400 1.000 161.20000 285 ARG H C 1
ATOM 8545 O O . ARG G 1 295 ? 90.29100 97.08100 138.32800 1.000 159.79000 285 ARG H O 1
ATOM 8553 N N . LEU G 1 296 ? 88.51700 97.61800 137.05100 1.000 161.10000 286 LEU H N 1
ATOM 8554 C CA . LEU G 1 296 ? 87.63600 96.63900 137.67400 1.000 160.65000 286 LEU H CA 1
ATOM 8555 C C . LEU G 1 296 ? 86.93300 95.78900 136.62300 1.000 157.60000 286 LEU H C 1
ATOM 8556 O O . LEU G 1 296 ? 86.38000 96.31300 135.65700 1.000 158.43000 286 LEU H O 1
ATOM 8561 N N . TYR H 1 82 ? 133.95500 131.95000 88.07500 1.000 98.57000 72 TYR E N 1
ATOM 8562 C CA . TYR H 1 82 ? 132.86300 130.94700 88.14500 1.000 102.43000 72 TYR E CA 1
ATOM 8563 C C . TYR H 1 82 ? 133.42700 129.62100 88.64400 1.000 107.79000 72 TYR E C 1
ATOM 8564 O O . TYR H 1 82 ? 133.01700 129.16700 89.72000 1.000 111.05000 72 TYR E O 1
ATOM 8573 N N . ARG H 1 83 ? 134.36400 129.03700 87.89800 1.000 105.54000 73 ARG E N 1
ATOM 8574 C CA . ARG H 1 83 ? 134.88200 127.69300 88.26200 1.000 104.72000 73 ARG E CA 1
ATOM 8575 C C . ARG H 1 83 ? 135.33800 127.69800 89.72200 1.000 104.84000 73 ARG E C 1
ATOM 8576 O O . ARG H 1 83 ? 135.02200 126.73700 90.43300 1.000 107.59000 73 ARG E O 1
ATOM 8584 N N . GLN H 1 84 ? 136.04000 128.74000 90.15600 1.000 107.41000 74 GLN E N 1
ATOM 8585 C CA . GLN H 1 84 ? 136.57200 128.74100 91.54200 1.000 107.69000 74 GLN E CA 1
ATOM 8586 C C . GLN H 1 84 ? 135.40400 128.54600 92.50900 1.000 108.04000 74 GLN E C 1
ATOM 8587 O O . GLN H 1 84 ? 135.56500 127.80300 93.48700 1.000 107.71000 74 GLN E O 1
ATOM 8593 N N . LEU H 1 85 ? 134.25300 129.13800 92.19700 1.000 103.05000 75 LEU E N 1
ATOM 8594 C CA . LEU H 1 85 ? 133.06800 129.00600 93.08000 1.000 102.88000 75 LEU E CA 1
ATOM 8595 C C . LEU H 1 85 ? 132.39700 127.65100 92.82700 1.000 107.01000 75 LEU E C 1
ATOM 8596 O O . LEU H 1 85 ? 132.05900 126.97500 93.81300 1.000 109.38000 75 LEU E O 1
ATOM 8601 N N . VAL H 1 86 ? 132.22000 127.26100 91.56100 1.000 108.54000 76 VAL E N 1
ATOM 8602 C CA . VAL H 1 86 ? 131.49000 125.99400 91.25300 1.000 104.61000 76 VAL E CA 1
ATOM 8603 C C . VAL H 1 86 ? 132.23100 124.83000 91.91200 1.000 105.65000 76 VAL E C 1
ATOM 8604 O O . VAL H 1 86 ? 131.58200 124.03900 92.61100 1.000 111.16000 76 VAL E O 1
ATOM 8608 N N . ASN H 1 87 ? 133.54500 124.74300 91.70600 1.000 110.49000 77 ASN E N 1
ATOM 8609 C CA . ASN H 1 87 ? 134.33500 123.62200 92.27600 1.000 112.36000 77 ASN E CA 1
ATOM 8610 C C . ASN H 1 87 ? 134.85900 124.03400 93.65100 1.000 111.88000 77 ASN E C 1
ATOM 8611 O O . ASN H 1 87 ? 135.99200 123.65300 93.98600 1.000 114.13000 77 ASN E O 1
ATOM 8616 N N . SER H 1 88 ? 134.05400 124.77700 94.40900 1.000 109.47000 78 SER E N 1
ATOM 8617 C CA . SER H 1 88 ? 134.47200 125.12700 95.78800 1.000 111.61000 78 SER E CA 1
ATOM 8618 C C . SER H 1 88 ? 133.46500 124.58000 96.79900 1.000 114.68000 78 SER E C 1
ATOM 8619 O O . SER H 1 88 ? 132.37600 124.14500 96.37800 1.000 117.48000 78 SER E O 1
ATOM 8622 N N . SER H 1 89 ? 133.81900 124.63100 98.07800 1.000 103.95000 79 SER E N 1
ATOM 8623 C CA . SER H 1 89 ? 132.95200 124.12200 99.17600 1.000 107.47000 79 SER E CA 1
ATOM 8624 C C . SER H 1 89 ? 132.53800 125.27900 100.08600 1.000 108.20000 79 SER E C 1
ATOM 8625 O O . SER H 1 89 ? 133.14500 126.35300 99.95300 1.000 107.06000 79 SER E O 1
ATOM 8628 N N . PHE H 1 90 ? 131.56900 125.09700 100.98400 1.000 102.17000 80 PHE E N 1
ATOM 8629 C CA . PHE H 1 90 ? 131.11700 126.26500 101.78800 1.000 95.72000 80 PHE E CA 1
ATOM 8630 C C . PHE H 1 90 ? 132.23300 126.71600 102.73800 1.000 92.27000 80 PHE E C 1
ATOM 8631 O O . PHE H 1 90 ? 132.42300 127.93600 102.89300 1.000 99.44000 80 PHE E O 1
ATOM 8639 N N . ALA H 1 91 ? 132.94600 125.76900 103.35100 1.000 91.06000 81 ALA E N 1
ATOM 8640 C CA . ALA H 1 91 ? 134.00100 126.11400 104.33600 1.000 93.74000 81 ALA E CA 1
ATOM 8641 C C . ALA H 1 91 ? 135.20300 126.79500 103.67200 1.000 99.54000 81 ALA E C 1
ATOM 8642 O O . ALA H 1 91 ? 135.87600 127.57500 104.35800 1.000 99.71000 81 ALA E O 1
ATOM 8644 N N . ASP H 1 92 ? 135.49600 126.47300 102.41100 1.000 111.80000 82 ASP E N 1
ATOM 8645 C CA . ASP H 1 92 ? 136.60800 127.15600 101.69800 1.000 113.02000 82 ASP E CA 1
ATOM 8646 C C . ASP H 1 92 ? 136.28100 128.64800 101.63000 1.000 113.33000 82 ASP E C 1
ATOM 8647 O O . ASP H 1 92 ? 137.15500 129.46400 101.96700 1.000 114.34000 82 ASP E O 1
ATOM 8652 N N . LEU H 1 93 ? 135.05900 128.97700 101.22000 1.000 100.83000 83 LEU E N 1
ATOM 8653 C CA . LEU H 1 93 ? 134.61500 130.39100 101.15000 1.000 97.41000 83 LEU E CA 1
ATOM 8654 C C . LEU H 1 93 ? 134.72600 131.03200 102.53800 1.000 102.38000 83 LEU E C 1
ATOM 8655 O O . LEU H 1 93 ? 135.07900 132.22400 102.58300 1.000 98.76000 83 LEU E O 1
ATOM 8660 N N . GLN H 1 94 ? 134.34600 130.35400 103.61800 1.000 110.57000 84 GLN E N 1
ATOM 8661 C CA . GLN H 1 94 ? 134.34300 131.06300 104.93000 1.000 103.74000 84 GLN E CA 1
ATOM 8662 C C . GLN H 1 94 ? 135.71600 131.70200 105.16700 1.000 106.85000 84 GLN E C 1
ATOM 8663 O O . GLN H 1 94 ? 135.84700 132.44800 106.15400 1.000 105.06000 84 GLN E O 1
ATOM 8669 N N . LYS H 1 95 ? 136.70500 131.43000 104.30800 1.000 125.22000 85 LYS E N 1
ATOM 8670 C CA . LYS H 1 95 ? 138.07800 131.96900 104.52400 1.000 123.62000 85 LYS E CA 1
ATOM 8671 C C . LYS H 1 95 ? 138.33400 133.11700 103.53800 1.000 124.39000 85 LYS E C 1
ATOM 8672 O O . LYS H 1 95 ? 137.65900 133.15100 102.49300 1.000 121.89000 85 LYS E O 1
ATOM 8678 N N . PRO H 1 96 ? 139.27400 134.05400 103.80000 1.000 128.79000 86 PRO E N 1
ATOM 8679 C CA . PRO H 1 96 ? 139.58200 135.12300 102.84300 1.000 126.09000 86 PRO E CA 1
ATOM 8680 C C . PRO H 1 96 ? 139.96200 134.54600 101.47100 1.000 122.90000 86 PRO E C 1
ATOM 8681 O O . PRO H 1 96 ? 140.91400 133.78700 101.43100 1.000 122.65000 86 PRO E O 1
#

Nearest PDB structures (foldseek):
  8y2h-assembly1_A  TM=1.071E+00  e=4.613E-01  Arabidopsis thaliana
  8y2h-assembly1_C  TM=1.071E+00  e=4.613E-01  Arabidopsis thaliana
  8y2h-assembly1_D  TM=1.071E+00  e=4.613E-01  Arabidopsis thaliana
  8y2h-assembly1_E  TM=1.071E+00  e=4.613E-01  Arabidopsis thaliana
  8y2h-assembly1_B  TM=1.004E+00  e=5.317E-55  Arabidopsis thaliana

Foldseek 3Di:
DVLLVLLPPFAEEEEEADQQQAADPPLAGPCVLVLLQLLLVLVCLVVRHQYEYAYDRQLSNLQSVVVVVCVVPPDDVVVVPDDDRDDRLSSNVSRVVVVVVVVCVSCVVSVAAEAEDEDEQVQVVDVVSLVVVLVVSVVCSVVSYHYHYYYNSNPHPDPPTQDDHSLQVSLVCCVSNVGAEYEYADADQAAWLEDPVDPPIDAAQEDACVPSVPSYDDVVVSNVVSQQVSQVVAHKYFYGYSPDSCQVVCSSVSHRTGYIYHPVSHD/DCCVVPDDPVVVVPD/DVLLVLLPPFAEEEEEADQQQAADPPLAGPCVLVLLQLLLVLVCLVVRHQYEYAYDRQLSNLQSVVVVVCVVPPDDVVVVPDDDRDDRLSSNVSRVVVVVVVVCVSCVVSVAAEAEDEDEQVQVVDVVSLVVVLVVSVVCSVVSYHYHYYYNSNPHPDPPTQDDHSLQVSLVCCVSNVGAEYEYADADQAAWLEDPVDPPIDAAQEDACVPSVPSYDDVVVSNVVSQQVSQVVAHKYFYGYSPDSCQVVCSSVSHRTGYIYHPVSHD/DCCVVPDDPVVVVPD/DVLLVLLPPFAEEEEEADQQQAADPPLAGPCVLVLLQLLLVLVCLVVRHQYEYAYDRQLSNLQSVVVVVCVVPPDDVVVVPDDDRDDRLSSNVSRVVVVVVVVCVSCVVSVAAEAEDEDEQVQVVDVVSLVVVLVVSVVCSVVSYHYHYYYNSNPDPDPPTQDDHSLQVSLVCCVSNVGAEYEYADADQAAWLEDPVDPPIDAAQEQACVPSVPRYDCVVVSNVVSQQVSQVVAHKYFYGYSPDSCQVVCSSVSHRTGYIYHPVSHD/DCCVVPDDPVVVVPD/DVLLVLLPPFAEEEEEADQQQAADPPLAGPCVLVLLQLLLVLVCLVVRHQYEYAYDRQLSNLQSVVVVVCVVPPDDVVVVPDDDRDDRLSSNVSRVVVVVVVVCVSCVVSVAAEAEDEDEQVQVVDVVSLVVVLVVSVVCSVVSYHYHYYYNSNPHPDPPTQDDHSLQVSLVCCVSNVGAEYEYADADQAAWLEDPVDPPIDAAQEDACVPSVPSYDDVVVSNVVSQQVSQVVAHKYFYGYSPDSCQVVCSSVSHRTGYIYHPVSHD/DCCVVPDDPVVVVPD

GO terms:
  GO:0005737 cytoplasm (C, IDA)
  GO:0009507 chloroplast (C, IDA)
  GO:0009414 response to water deprivation (P, IEP)
  GO:0009651 response to salt stress (P, IEP)
  GO:0009414 response to water deprivation (P, IGI)
  GO:0010228 vegetative to reproductive phase transition of meristem (P, IGI)
  GO:0055129 L-proline biosynthetic process (P, TAS)
  GO:0005794 Golgi apparatus (C, HDA)
  GO:0042538 hyperosmotic salinity response (P, IMP)
  GO:0009555 pollen development (P, IMP)
  GO:0055129 L-proline biosynthetic process (P, IMP)
  GO:0048364 root development (P, IMP)
  GO:0006979 response to oxidative stress (P, IMP)
  GO:0042538 hyperosmotic salinity response (P, IEP)
  GO:0009737 response to abscisic acid (P, IEP)
  GO:0009269 response to desiccation (P, IEP)